Protein AF-A0A7C8UVD8-F1 (afdb_monomer)

InterPro domains:
  IPR002110 Ankyrin repeat [PF12796] (355-465)
  IPR002110 Ankyrin repeat [PF12796] (507-602)
  IPR002110 Ankyrin repeat [PF12796] (622-699)
  IPR002110 Ankyrin repeat [PF12796] (721-812)
  IPR002110 Ankyrin repeat [PR01415] (678-693)
  IPR002110 Ankyrin repeat [PR01415] (798-812)
  IPR002110 Ankyrin repeat [PS50088] (434-466)
  IPR002110 Ankyrin repeat [PS50088] (570-594)
  IPR002110 Ankyrin repeat [PS50088] (640-664)
  IPR002110 Ankyrin repeat [PS50088] (677-709)
  IPR002110 Ankyrin repeat [PS50088] (782-814)
  IPR002110 Ankyrin repeat [SM00248] (349-378)
  IPR002110 Ankyrin repeat [SM00248] (387-418)
  IPR002110 Ankyrin repeat [SM00248] (434-463)
  IPR002110 Ankyrin repeat [SM00248] (467-496)
  IPR002110 Ankyrin repeat [SM00248] (501-532)
  IPR002110 Ankyrin repeat [SM00248] (536-566)
  IPR002110 Ankyrin repeat [SM00248] (570-600)
  IPR002110 Ankyrin repeat [SM00248] (604-636)
  IPR002110 Ankyrin repeat [SM00248] (640-670)

Solvent-accessible surface area (backbone atoms only — not comparable to full-atom values): 74961 Å² total; per-residue (Å²): 133,88,87,89,81,82,91,69,90,66,89,65,84,70,76,74,84,74,71,87,74,76,81,78,78,79,73,85,80,78,80,48,74,70,50,54,51,50,53,51,53,54,48,55,52,51,51,51,54,53,48,52,49,49,30,69,75,68,71,57,55,73,68,57,49,50,52,48,52,52,54,63,73,64,55,75,90,76,43,71,71,40,51,55,54,47,53,54,50,42,57,43,35,43,70,76,70,66,41,57,67,76,58,42,58,74,65,64,60,87,45,58,63,51,40,54,48,52,42,46,70,68,19,85,41,54,68,62,30,48,58,51,50,35,40,64,70,48,47,95,59,72,44,36,52,69,28,48,41,49,63,67,58,61,57,96,86,61,56,38,80,84,69,51,82,67,68,59,62,73,62,43,54,52,51,49,41,56,24,42,36,76,57,48,40,78,56,96,63,20,50,40,66,64,46,72,67,56,54,58,64,33,41,60,84,90,81,74,74,98,73,71,72,84,76,81,78,86,75,85,89,88,81,81,89,82,92,84,86,77,81,90,72,82,85,68,94,86,57,94,73,51,39,53,61,34,64,18,14,39,52,46,17,52,52,23,51,59,58,63,66,22,49,54,32,53,80,59,47,71,88,59,73,91,52,45,76,55,58,39,63,75,42,57,50,47,64,59,23,46,64,37,27,67,58,23,46,51,62,35,54,56,94,86,52,84,73,49,77,71,66,36,58,88,16,73,69,36,50,55,50,46,66,51,38,30,53,88,40,48,29,27,53,31,37,51,48,67,31,38,76,79,72,53,103,67,82,70,44,69,53,46,39,64,31,49,31,28,49,69,52,38,54,47,50,51,50,31,60,73,67,68,53,82,89,53,90,79,62,55,69,45,51,21,77,67,54,33,41,22,24,54,31,39,9,22,43,66,46,30,40,70,50,37,49,48,43,50,51,29,45,62,68,75,60,94,84,49,85,76,72,83,42,84,38,40,64,57,68,46,48,26,76,55,46,43,32,22,54,42,38,6,43,72,66,64,22,52,67,29,39,54,50,41,54,69,74,61,40,71,51,80,51,58,21,76,36,61,50,19,41,53,58,49,23,64,43,57,70,41,63,70,43,36,46,58,53,43,73,69,40,74,83,54,92,75,74,82,50,63,65,57,62,46,53,25,46,42,33,20,24,56,70,55,36,52,74,59,44,55,33,46,69,72,33,96,79,55,65,63,64,45,62,52,100,54,43,41,32,30,55,32,38,8,27,47,60,68,18,52,69,44,44,52,54,44,51,72,65,73,73,40,64,55,73,55,50,25,78,58,37,42,27,22,55,38,34,6,24,62,57,57,28,44,69,47,42,48,50,39,61,76,71,47,78,50,70,70,54,54,50,25,76,54,40,46,27,26,61,37,38,22,27,52,70,23,70,82,20,54,64,47,52,47,59,52,55,73,68,74,70,53,62,68,61,49,48,24,79,46,34,45,26,30,58,32,31,15,22,54,44,49,15,43,73,52,43,50,55,50,57,72,66,74,77,51,69,73,76,47,47,18,33,77,95,49,60,73,43,26,20,51,30,36,8,25,40,67,63,23,53,71,34,35,70,65,41,61,73,50,64,76,72,61,85,64,92,84,64,64,96,53,52,67,64,47,52,15,41,50,32,4,45,66,54,68,27,58,73,48,40,49,46,38,45,67,74,70,57,43,67,69,81,46,61,50,101,84,60,51,24,50,62,58,43,17,73,70,56,72,42,45,67,55,41,48,60,62,48,72,68,73,82,61,66,60,70,44,61,75,46,102,86,41,31,55,57,66,51,25,64,77,68,70,40,60,54,52,37,53,52,41,48,76,69,62,35,72,68,88,56,47,70,65,48,46,60,47,39,48,52,51,19,53,51,32,42,74,70,66,41,24,63,66,16,21,56,32,25,46,57,35,36,52,57,45,27,78,72,65,45,75,91,34,50,85,52,22,71,42,32,38,54,19,16,52,22,28,39,54,44,33,40,74,66,37,91,76,81,42,71,69,94,88,70,96,84,73,81,88,84,72,92,84,70,88,82,87,81,87,85,84,85,88,80,87,85,85,89,78,89,78,87,72,89,80,90,78,86,82,76,82,80,74,78,80,78,72,78,83,78,59,92,87,69,87,85,83,83,87,89,89,82,90,83,90,80,90,82,92,82,93,80,92,81,86,83,81,76,95,76,76,90,73,88,74,73,90,68,57,65,39,42,55,50,14,44,58,34,33,48,56,18,47,55,21,40,49,57,45,57,74,68,52,69,93,50,66,68,62,53,48,52,48,49,52,52,46,29,56,39,24,44,52,48,15,51,51,22,54,73,71,42,35,24,69,58,13,34,55,29,23,48,52,20,38,53,50,45,62,76,74,46,64,77,46,36,66,71,55,22,48,35,26,39,54,32,19,50,25,28,42,49,49,25,67,63,76,44,87,91,54,92,84,58,81,66,47,76,68,50,26,46,48,28,40,56,49,14,54,51,28,42,52,48,16,45,52,15,43,49,47,30,35,52,52,52,50,50,42,56,75,68,36,96,58,74,38,41,83,92,42,49,36,72,57,51,56,47,55,36,49,54,37,50,51,52,43,54,50,51,56,48,53,52,51,59,70,72,48,81,84,74,89,84,73,83,97,80,79,63,72,76,59,53,57,58,53,56,69,70,72,66,87,69,70,75,63,63,59,45,50,52,51,50,57,56,50,74,72,67,78,83,76,100,77,82,89,80,74,86,86,86,82,86,89,84,83,80,90,81,82,91,83,91,86,86,79,85,89,89,81,84,85,88,84,85,90,87,89,90,88,84,90,80,91,87,89,81,90,84,92,87,88,88,88,86,86,82,88,87,87,85,82,91,84,88,90,82,91,79,90,77,88,82,86,81,86,135

Sequence (1269 aa):
MNAKAAGGSSFEIRHGLIGPRQPRVIHLSGESEEESEKISREIDIYIKARVEDIGTQHQLESEDEEILLKTLMSIPNRTYLWVYLTLDLIETDIYTDNIGISEAITRVSRTVNEAYERILHKSRNSEKAKKLLQIVVAAVRPLSLREMCMALALKNDHQSCSDLRIEPEARFRDHIRDLCGFLIVIKDSRIYLLHQTVKEFLVQNHGVPAQSVQASLASSGPAYNDISNPTNGDPGPGRQYSFKLQDSHLLLAKICIQYLLFKNFEDHPLEGDDMLDEYVKENGFLDYSAKYWTTHFHESRTILDQTAPEFRANGPETESVLELCDANSKRCLTWFRIYWTTVINRFPEKFTTMMIVSYFGLTAAVIHLLETDTDQDIDLDSKDDTYQRSALSWAAGNGFDYVVELLLGGIGGRWRNISVPFRLGAAVDSYDLYGRTPLVYAIWNHHAAVVDILLKGGARIAVEDSVKGTPLVYAFCCGNRDIEELVSRRGAKVDLHLDGNELTAMLFSAAVKGQEPVLELLLKTDKVDPDSRDEIERTPLSYAAEFGREGIVERLLETGKANPNLRDRTGATPLLHAAARGQEGIVKILLERGNVDPDTRDRKGRTPLSYVVEWGREGTGTVKLLMETGKVDLDARDIEGRTPLSYAAESGSAPTVKLLLETGKVDPDSWAHGHLKGRTPLLFAAQNGHETVVRLLYPQTDRVKLEHHDKHYNKGKALLAAIGSKQEMIVQILIEEAKVDPLFSDEFGQSPLLRAIHADSETMIQVILNTGKIDVNQKLNKKSTAISIAIKRGNIDAMRALLKAGADPNTKINTLATISAEAAKEYAHKNYSKAAELYATAAELQALVNGEENPQNADLLYLYGRSLYHCGLEKSDVLGTGVGNSEAAREKKRAEGGDGAKETGKGKGKAKRKTGTGDEELKESDKLKKGGVFSFQGDDNYDVDDDEDYEDIDDENAPDGGEGEEDEDDDDFTLAWNILDLARVFFNKRLEAATEDPETLKKIKERLADVHDILGEVSLESESFKQACVDLEESLKIKLELYPTESTLITEAHYKLSLALEFASQGGGEGDADSEVSPEEQKKGRDEAVKHMKSAIASCKKRVEAEETAIKSADGDKVGDKPKDEAEKSVEEGKDLVKELELRLRDLMTPPQPTKPANLGEEQMAGILSSIMSGSSDDAKKMFENIISGANDISGSVRKKPKAPEAGPSSAASGSGTSNGAGAKRKAEDDAPVVQEEKPVVAATGNSKKPRVTTEEEEKAAEEGTLVP

pLDDT: mean 70.04, std 22.91, range [20.88, 95.5]

Structure (mmCIF, N/CA/C/O backbone):
data_AF-A0A7C8UVD8-F1
#
_entry.id   AF-A0A7C8UVD8-F1
#
loop_
_atom_site.group_PDB
_atom_site.id
_atom_site.type_symbol
_atom_site.label_atom_id
_atom_site.label_alt_id
_atom_site.label_comp_id
_atom_site.label_asym_id
_atom_site.label_entity_id
_atom_site.label_seq_id
_atom_site.pdbx_PDB_ins_code
_atom_site.Cartn_x
_atom_site.Cartn_y
_atom_site.Cartn_z
_atom_site.occupancy
_atom_site.B_iso_or_equiv
_atom_site.auth_seq_id
_atom_site.auth_comp_id
_atom_site.auth_asym_id
_atom_site.auth_atom_id
_atom_site.pdbx_PDB_model_num
ATOM 1 N N . MET A 1 1 ? -25.192 16.177 -35.844 1.00 24.11 1 MET A N 1
ATOM 2 C CA . MET A 1 1 ? -24.484 14.948 -36.263 1.00 24.11 1 MET A CA 1
ATOM 3 C C . MET A 1 1 ? -23.101 14.942 -35.623 1.00 24.11 1 MET A C 1
ATOM 5 O O . MET A 1 1 ? -22.601 16.012 -35.306 1.00 24.11 1 MET A O 1
ATOM 9 N N . ASN A 1 2 ? -22.587 13.740 -35.379 1.00 20.88 2 ASN A N 1
ATOM 10 C CA . ASN A 1 2 ? -21.335 13.300 -34.739 1.00 20.88 2 ASN A CA 1
ATOM 11 C C . ASN A 1 2 ? -20.123 14.264 -34.834 1.00 20.88 2 ASN A C 1
ATOM 13 O O . ASN A 1 2 ? -19.915 14.859 -35.884 1.00 20.88 2 ASN A O 1
ATOM 17 N N . ALA A 1 3 ? -19.235 14.378 -33.835 1.00 21.55 3 ALA A N 1
ATOM 18 C CA . ALA A 1 3 ? -19.274 13.908 -32.437 1.00 21.55 3 ALA A CA 1
ATOM 19 C C . ALA A 1 3 ? -18.247 14.680 -31.569 1.00 21.55 3 ALA A C 1
ATOM 21 O O . ALA A 1 3 ? -17.245 15.169 -32.084 1.00 21.55 3 ALA A O 1
ATOM 22 N N . LYS A 1 4 ? -18.472 14.747 -30.247 1.00 24.97 4 LYS A N 1
ATOM 23 C CA . LYS A 1 4 ? -17.493 15.173 -29.224 1.00 24.97 4 LYS A CA 1
ATOM 24 C C . LYS A 1 4 ? -17.239 14.000 -28.271 1.00 24.97 4 LYS A C 1
ATOM 26 O O . LYS A 1 4 ? -18.184 13.598 -27.600 1.00 24.97 4 LYS A O 1
ATOM 31 N N . ALA A 1 5 ? -16.007 13.500 -28.183 1.00 22.67 5 ALA A N 1
ATOM 32 C CA . ALA A 1 5 ? -15.531 12.576 -27.143 1.00 22.67 5 ALA A CA 1
ATOM 33 C C . ALA A 1 5 ? -13.990 12.454 -27.195 1.00 22.67 5 ALA A C 1
ATOM 35 O O . ALA A 1 5 ? -13.374 12.974 -28.122 1.00 22.67 5 ALA A O 1
ATOM 36 N N . ALA A 1 6 ? -13.409 11.730 -26.231 1.00 23.58 6 ALA A N 1
ATOM 37 C CA . ALA A 1 6 ? -12.014 11.264 -26.204 1.00 23.58 6 ALA A CA 1
ATOM 38 C C . ALA A 1 6 ? -10.916 12.352 -26.213 1.00 23.58 6 ALA A C 1
ATOM 40 O O . ALA A 1 6 ? -10.134 12.480 -27.153 1.00 23.58 6 ALA A O 1
ATOM 41 N N . GLY A 1 7 ? -10.782 13.065 -25.091 1.00 25.06 7 GLY A N 1
ATOM 42 C CA . GLY A 1 7 ? -9.503 13.671 -24.707 1.00 25.06 7 GLY A CA 1
ATOM 43 C C . GLY A 1 7 ? -8.550 12.599 -24.172 1.00 25.06 7 GLY A C 1
ATOM 44 O O . GLY A 1 7 ? -8.383 12.484 -22.963 1.00 25.06 7 GLY A O 1
ATOM 45 N N . GLY A 1 8 ? -7.984 11.775 -25.056 1.00 21.64 8 GLY A N 1
ATOM 46 C CA . GLY A 1 8 ? -7.016 10.747 -24.671 1.00 21.64 8 GLY A CA 1
ATOM 47 C C . GLY A 1 8 ? -5.653 11.360 -24.352 1.00 21.64 8 GLY A C 1
ATOM 48 O O . GLY A 1 8 ? -5.070 12.034 -25.201 1.00 21.64 8 GLY A O 1
ATOM 49 N N . SER A 1 9 ? -5.127 11.107 -23.150 1.00 24.94 9 SER A N 1
ATOM 50 C CA . SER A 1 9 ? -3.741 11.448 -22.815 1.00 24.94 9 SER A CA 1
ATOM 51 C C . SER A 1 9 ? -2.796 10.501 -23.555 1.00 24.94 9 SER A C 1
ATOM 53 O O . SER A 1 9 ? -2.566 9.371 -23.126 1.00 24.94 9 SER A O 1
ATOM 55 N N . SER A 1 10 ? -2.290 10.932 -24.707 1.00 23.77 10 SER A N 1
ATOM 56 C CA . SER A 1 10 ? -1.209 10.248 -25.413 1.00 23.77 10 SER A CA 1
ATOM 57 C C . SER A 1 10 ? 0.134 10.598 -24.776 1.00 23.77 10 SER A C 1
ATOM 59 O O . SER A 1 10 ? 0.456 11.786 -24.692 1.00 23.77 10 SER A O 1
ATOM 61 N N . PHE A 1 11 ? 0.974 9.601 -24.476 1.00 29.31 11 PHE A N 1
ATOM 62 C CA . PHE A 1 11 ? 2.422 9.803 -24.334 1.00 29.31 11 PHE A CA 1
ATOM 63 C C . PHE A 1 11 ? 3.060 10.105 -25.707 1.00 29.31 11 PHE A C 1
ATOM 65 O O . PHE A 1 11 ? 3.914 9.382 -26.221 1.00 29.31 11 PHE A O 1
ATOM 72 N N . GLU A 1 12 ? 2.661 11.229 -26.303 1.00 23.88 12 GLU A N 1
ATOM 73 C CA . GLU A 1 12 ? 3.608 12.031 -27.059 1.00 23.88 12 GLU A CA 1
ATOM 74 C C . GLU A 1 12 ? 4.588 12.600 -26.028 1.00 23.88 12 GLU A C 1
ATOM 76 O O . GLU A 1 12 ? 4.247 13.524 -25.288 1.00 23.88 12 GLU A O 1
ATOM 81 N N . ILE A 1 13 ? 5.812 12.068 -25.975 1.00 33.31 13 ILE A N 1
ATOM 82 C CA . ILE A 1 13 ? 6.932 12.771 -25.338 1.00 33.31 13 ILE A CA 1
ATOM 83 C C . ILE A 1 13 ? 7.217 13.980 -26.236 1.00 33.31 13 ILE A C 1
ATOM 85 O O . ILE A 1 13 ? 7.973 13.905 -27.206 1.00 33.31 13 ILE A O 1
ATOM 89 N N . ARG A 1 14 ? 6.468 15.064 -26.003 1.00 25.78 14 ARG A N 1
ATOM 90 C CA . ARG A 1 14 ? 6.396 16.202 -26.921 1.00 25.78 14 ARG A CA 1
ATOM 91 C C . ARG A 1 14 ? 7.738 16.906 -26.994 1.00 25.78 14 ARG A C 1
ATOM 93 O O . ARG A 1 14 ? 8.338 17.229 -25.975 1.00 25.78 14 ARG A O 1
ATOM 100 N N . HIS A 1 15 ? 8.168 17.164 -28.225 1.00 29.88 15 HIS A N 1
ATOM 101 C CA . HIS A 1 15 ? 9.450 17.773 -28.548 1.00 29.88 15 HIS A CA 1
ATOM 102 C C . HIS A 1 15 ? 9.641 19.161 -27.900 1.00 29.88 15 HIS A C 1
ATOM 104 O O . HIS A 1 15 ? 9.368 20.193 -28.516 1.00 29.88 15 HIS A O 1
ATOM 110 N N . GLY A 1 16 ? 10.204 19.193 -26.693 1.00 27.80 16 GLY A N 1
ATOM 111 C CA . GLY A 1 16 ? 11.113 20.269 -26.318 1.00 27.80 16 GLY A CA 1
ATOM 112 C C . GLY A 1 16 ? 12.344 20.201 -27.226 1.00 27.80 16 GLY A C 1
ATOM 113 O O . GLY A 1 16 ? 12.830 19.110 -27.510 1.00 27.80 16 GLY A O 1
ATOM 114 N N . LEU A 1 17 ? 12.821 21.355 -27.704 1.00 32.47 17 LEU A N 1
ATOM 115 C CA . LEU A 1 17 ? 13.990 21.479 -28.592 1.00 32.47 17 LEU A CA 1
ATOM 116 C C . LEU A 1 17 ? 13.859 20.720 -29.935 1.00 32.47 17 LEU A C 1
ATOM 118 O O . LEU A 1 17 ? 14.640 19.827 -30.265 1.00 32.47 17 LEU A O 1
ATOM 122 N N . ILE A 1 18 ? 12.899 21.135 -30.772 1.00 24.80 18 ILE A N 1
ATOM 123 C CA . ILE A 1 18 ? 12.903 20.784 -32.203 1.00 24.80 18 ILE A CA 1
ATOM 124 C C . ILE A 1 18 ? 14.073 21.509 -32.885 1.00 24.80 18 ILE A C 1
ATOM 126 O O . ILE A 1 18 ? 13.956 22.684 -33.227 1.00 24.80 18 ILE A O 1
ATOM 130 N N . GLY A 1 19 ? 15.174 20.795 -33.140 1.00 27.25 19 GLY A N 1
ATOM 131 C CA . GLY A 1 19 ? 16.265 21.294 -33.985 1.00 27.25 19 GLY A CA 1
ATOM 132 C C . GLY A 1 19 ? 15.771 21.716 -35.384 1.00 27.25 19 GLY A C 1
ATOM 133 O O . GLY A 1 19 ? 14.779 21.167 -35.880 1.00 27.25 19 GLY A O 1
ATOM 134 N N . PRO A 1 20 ? 16.430 22.687 -36.044 1.00 25.28 20 PRO A N 1
ATOM 135 C CA . PRO A 1 20 ? 15.825 23.501 -37.100 1.00 25.28 20 PRO A CA 1
ATOM 136 C C . PRO A 1 20 ? 15.450 22.710 -38.363 1.00 25.28 20 PRO A C 1
ATOM 138 O O . PRO A 1 20 ? 16.230 22.567 -39.308 1.00 25.28 20 PRO A O 1
ATOM 141 N N . ARG A 1 21 ? 14.192 22.259 -38.427 1.00 23.78 21 ARG A N 1
ATOM 142 C CA . ARG A 1 21 ? 13.559 21.832 -39.679 1.00 23.78 21 ARG A CA 1
ATOM 143 C C . ARG A 1 21 ? 13.404 23.053 -40.580 1.00 23.78 21 ARG A C 1
ATOM 145 O O . ARG A 1 21 ? 12.621 23.950 -40.277 1.00 23.78 21 ARG A O 1
ATOM 152 N N . GLN A 1 22 ? 14.137 23.065 -41.693 1.00 24.61 22 GLN A N 1
ATOM 153 C CA . GLN A 1 22 ? 14.035 24.109 -42.715 1.00 24.61 22 GLN A CA 1
ATOM 154 C C . GLN A 1 22 ? 12.562 24.341 -43.101 1.00 24.61 22 GLN A C 1
ATOM 156 O O . GLN A 1 22 ? 11.860 23.364 -43.396 1.00 24.61 22 GLN A O 1
ATOM 161 N N . PRO A 1 23 ? 12.075 25.596 -43.130 1.00 24.78 23 PRO A N 1
ATOM 162 C CA . PRO A 1 23 ? 10.722 25.874 -43.582 1.00 24.78 23 PRO A CA 1
ATOM 163 C C . PRO A 1 23 ? 10.601 25.466 -45.051 1.00 24.78 23 PRO A C 1
ATOM 165 O O . PRO A 1 23 ? 11.327 25.962 -45.915 1.00 24.78 23 PRO A O 1
ATOM 168 N N . ARG A 1 24 ? 9.673 24.550 -45.348 1.00 21.67 24 ARG A N 1
ATOM 169 C CA . ARG A 1 24 ? 9.307 24.248 -46.734 1.00 21.67 24 ARG A CA 1
ATOM 170 C C . ARG A 1 24 ? 8.700 25.508 -47.338 1.00 21.67 24 ARG A C 1
ATOM 172 O O . ARG A 1 24 ? 7.612 25.907 -46.931 1.00 21.67 24 ARG A O 1
ATOM 179 N N . VAL A 1 25 ? 9.390 26.104 -48.308 1.00 22.22 25 VAL A N 1
ATOM 180 C CA . VAL A 1 25 ? 8.836 27.187 -49.126 1.00 22.22 25 VAL A CA 1
ATOM 181 C C . VAL A 1 25 ? 7.565 26.664 -49.787 1.00 22.22 25 VAL A C 1
ATOM 183 O O . VAL A 1 25 ? 7.618 25.758 -50.623 1.00 22.22 25 VAL A O 1
ATOM 186 N N . ILE A 1 26 ? 6.416 27.213 -49.392 1.00 23.47 26 ILE A N 1
ATOM 187 C CA . ILE A 1 26 ? 5.145 26.938 -50.057 1.00 23.47 26 ILE A CA 1
ATOM 188 C C . ILE A 1 26 ? 5.176 27.707 -51.375 1.00 23.47 26 ILE A C 1
ATOM 190 O O . ILE A 1 26 ? 4.794 28.873 -51.448 1.00 23.47 26 ILE A O 1
ATOM 194 N N . HIS A 1 27 ? 5.655 27.048 -52.427 1.00 24.22 27 HIS A N 1
ATOM 195 C CA . HIS A 1 27 ? 5.429 27.510 -53.786 1.00 24.22 27 HIS A CA 1
ATOM 196 C C . HIS A 1 27 ? 3.934 27.386 -54.095 1.00 24.22 27 HIS A C 1
ATOM 198 O O . HIS A 1 27 ? 3.467 26.321 -54.507 1.00 24.22 27 HIS A O 1
ATOM 204 N N . LEU A 1 28 ? 3.193 28.484 -53.911 1.00 30.86 28 LEU A N 1
ATOM 205 C CA . LEU A 1 28 ? 1.909 28.687 -54.580 1.00 30.86 28 LEU A CA 1
ATOM 206 C C . LEU A 1 28 ? 2.161 28.536 -56.082 1.00 30.86 28 LEU A C 1
ATOM 208 O O . LEU A 1 28 ? 2.843 29.347 -56.707 1.00 30.86 28 LEU A O 1
ATOM 212 N N . SER A 1 29 ? 1.722 27.404 -56.621 1.00 33.56 29 SER A N 1
ATOM 213 C CA . SER A 1 29 ? 2.078 26.926 -57.951 1.00 33.56 29 SER A CA 1
ATOM 214 C C . SER A 1 29 ? 0.806 26.796 -58.776 1.00 33.56 29 SER A C 1
ATOM 216 O O . SER A 1 29 ? 0.077 25.817 -58.654 1.00 33.56 29 SER A O 1
ATOM 218 N N . GLY A 1 30 ? 0.559 27.806 -59.613 1.00 40.91 30 GLY A N 1
ATOM 219 C CA . GLY A 1 30 ? -0.584 27.848 -60.524 1.00 40.91 30 GLY A CA 1
ATOM 220 C C . GLY A 1 30 ? -1.716 28.785 -60.103 1.00 40.91 30 GLY A C 1
ATOM 221 O O . GLY A 1 30 ? -2.861 28.354 -60.082 1.00 40.91 30 GLY A O 1
ATOM 222 N N . GLU A 1 31 ? -1.420 30.062 -59.840 1.00 42.09 31 GLU A N 1
ATOM 223 C CA . GLU A 1 31 ? -2.398 31.110 -60.171 1.00 42.09 31 GLU A CA 1
ATOM 224 C C . GLU A 1 31 ? -2.389 31.285 -61.696 1.00 42.09 31 GLU A C 1
ATOM 226 O O . GLU A 1 31 ? -1.325 31.468 -62.295 1.00 42.09 31 GLU A O 1
ATOM 231 N N . SER A 1 32 ? -3.552 31.188 -62.339 1.00 53.62 32 SER A N 1
ATOM 232 C CA . SER A 1 32 ? -3.679 31.505 -63.765 1.00 53.62 32 SER A CA 1
ATOM 233 C C . SER A 1 32 ? -3.676 33.022 -63.996 1.00 53.62 32 SER A C 1
ATOM 235 O O . SER A 1 32 ? -4.061 33.794 -63.115 1.00 53.62 32 SER A O 1
ATOM 237 N N . GLU A 1 33 ? -3.296 33.474 -65.199 1.00 54.38 33 GLU A N 1
ATOM 238 C CA . GLU A 1 33 ? -3.363 34.906 -65.555 1.00 54.38 33 GLU A CA 1
ATOM 239 C C . GLU A 1 33 ? -4.786 35.464 -65.359 1.00 54.38 33 GLU A C 1
ATOM 241 O O . GLU A 1 33 ? -4.953 36.581 -64.870 1.00 54.38 33 GLU A O 1
ATOM 246 N N . GLU A 1 34 ? -5.824 34.656 -65.616 1.00 56.38 34 GLU A N 1
ATOM 247 C CA . GLU A 1 34 ? -7.209 35.045 -65.345 1.00 56.38 34 GLU A CA 1
ATOM 248 C C . GLU A 1 34 ? -7.527 35.257 -63.856 1.00 56.38 34 GLU A C 1
ATOM 250 O O . GLU A 1 34 ? -8.419 36.039 -63.535 1.00 56.38 34 GLU A O 1
ATOM 255 N N . GLU A 1 35 ? -6.890 34.524 -62.941 1.00 55.50 35 GLU A N 1
ATOM 256 C CA . GLU A 1 35 ? -7.108 34.663 -61.494 1.00 55.50 35 GLU A CA 1
ATOM 257 C C . GLU A 1 35 ? -6.360 35.871 -60.941 1.00 55.50 35 GLU A C 1
ATOM 259 O O . GLU A 1 35 ? -6.947 36.655 -60.196 1.00 55.50 35 GLU A O 1
ATOM 264 N N . SER A 1 36 ? -5.129 36.098 -61.404 1.00 57.41 36 SER A N 1
ATOM 265 C CA . SER A 1 36 ? -4.381 37.321 -61.101 1.00 57.41 36 SER A CA 1
ATOM 266 C C . SER A 1 36 ? -5.129 38.572 -61.598 1.00 57.41 36 SER A C 1
ATOM 268 O O . SER A 1 36 ? -5.271 39.554 -60.864 1.00 57.41 36 SER A O 1
ATOM 270 N N . GLU A 1 37 ? -5.727 38.518 -62.797 1.00 64.75 37 GLU A N 1
ATOM 271 C CA . GLU A 1 37 ? -6.612 39.581 -63.288 1.00 64.75 37 GLU A CA 1
ATOM 272 C C . GLU A 1 37 ? -7.885 39.754 -62.443 1.00 64.75 37 GLU A C 1
ATOM 274 O O . GLU A 1 37 ? -8.287 40.892 -62.198 1.00 64.75 37 GLU A O 1
ATOM 279 N N . LYS A 1 38 ? -8.535 38.671 -61.988 1.00 71.56 38 LYS A N 1
ATOM 280 C CA . LYS A 1 38 ? -9.726 38.756 -61.116 1.00 71.56 38 LYS A CA 1
ATOM 281 C C . LYS A 1 38 ? -9.377 39.442 -59.789 1.00 71.56 38 LYS A C 1
ATOM 283 O O . LYS A 1 38 ? -10.025 40.427 -59.442 1.00 71.56 38 LYS A O 1
ATOM 288 N N . ILE A 1 39 ? -8.301 39.012 -59.128 1.00 63.81 39 ILE A N 1
ATOM 289 C CA . ILE A 1 39 ? -7.807 39.604 -57.874 1.00 63.81 39 ILE A CA 1
ATOM 290 C C . ILE A 1 39 ? -7.461 41.090 -58.069 1.00 63.81 39 ILE A C 1
ATOM 292 O O . ILE A 1 39 ? -7.871 41.927 -57.268 1.00 63.81 39 ILE A O 1
ATOM 296 N N . SER A 1 40 ? -6.781 41.452 -59.162 1.00 70.62 40 SER A N 1
ATOM 297 C CA . SER A 1 40 ? -6.467 42.855 -59.476 1.00 70.62 40 SER A CA 1
ATOM 298 C C . SER A 1 40 ? -7.727 43.719 -59.662 1.00 70.62 40 SER A C 1
ATOM 300 O O . SER A 1 40 ? -7.801 44.837 -59.152 1.00 70.62 40 SER A O 1
ATOM 302 N N . ARG A 1 41 ? -8.774 43.192 -60.316 1.00 76.50 41 ARG A N 1
ATOM 303 C CA . ARG A 1 41 ? -10.060 43.897 -60.493 1.00 76.50 41 ARG A CA 1
ATOM 304 C C . ARG A 1 41 ? -10.822 44.072 -59.174 1.00 76.50 41 ARG A C 1
ATOM 306 O O . ARG A 1 41 ? -11.437 45.116 -58.971 1.00 76.50 41 ARG A O 1
ATOM 313 N N . GLU A 1 42 ? -10.786 43.085 -58.279 1.00 79.69 42 GLU A N 1
ATOM 314 C CA . GLU A 1 42 ? -11.402 43.184 -56.947 1.00 79.69 42 GLU A CA 1
ATOM 315 C C . GLU A 1 42 ? -10.639 44.163 -56.036 1.00 79.69 42 GLU A C 1
ATOM 317 O O . GLU A 1 42 ? -11.259 44.934 -55.297 1.00 79.69 42 GLU A O 1
ATOM 322 N N . ILE A 1 43 ? -9.307 44.214 -56.147 1.00 79.81 43 ILE A N 1
ATOM 323 C CA . ILE A 1 43 ? -8.471 45.242 -55.512 1.00 79.81 43 ILE A CA 1
ATOM 324 C C . ILE A 1 43 ? -8.836 46.640 -56.037 1.00 79.81 43 ILE A C 1
ATOM 326 O O . ILE A 1 43 ? -8.994 47.566 -55.244 1.00 79.81 43 ILE A O 1
ATOM 330 N N . ASP A 1 44 ? -9.037 46.803 -57.345 1.00 82.06 44 ASP A N 1
ATOM 331 C CA . ASP A 1 44 ? -9.402 48.091 -57.949 1.00 82.06 44 ASP A CA 1
ATOM 332 C C . ASP A 1 44 ? -10.793 48.591 -57.534 1.00 82.06 44 ASP A C 1
ATOM 334 O O . ASP A 1 44 ? -11.009 49.801 -57.438 1.00 82.06 44 ASP A O 1
ATOM 338 N N . ILE A 1 45 ? -11.737 47.685 -57.263 1.00 83.69 45 ILE A N 1
ATOM 339 C CA . ILE A 1 45 ? -13.042 48.028 -56.676 1.00 83.69 45 ILE A CA 1
ATOM 340 C C . ILE A 1 45 ? -12.864 48.487 -55.222 1.00 83.69 45 ILE A C 1
ATOM 342 O O . ILE A 1 45 ? -13.430 49.509 -54.834 1.00 83.69 45 ILE A O 1
ATOM 346 N N . TYR A 1 46 ? -12.042 47.783 -54.437 1.00 84.19 46 TYR A N 1
ATOM 347 C CA . TYR A 1 46 ? -11.757 48.146 -53.047 1.00 84.19 46 TYR A CA 1
ATOM 348 C C . TYR A 1 46 ? -11.045 49.505 -52.921 1.00 84.19 46 TYR A C 1
ATOM 350 O O . TYR A 1 46 ? -11.438 50.317 -52.086 1.00 84.19 46 TYR A O 1
ATOM 358 N N . ILE A 1 47 ? -10.062 49.797 -53.786 1.00 83.25 47 ILE A N 1
ATOM 359 C CA . ILE A 1 47 ? -9.390 51.108 -53.829 1.00 83.25 47 ILE A CA 1
ATOM 360 C C . ILE A 1 47 ? -10.403 52.221 -54.114 1.00 83.25 47 ILE A C 1
ATOM 362 O O . ILE A 1 47 ? -10.389 53.231 -53.420 1.00 83.25 47 ILE A O 1
ATOM 366 N N . LYS A 1 48 ? -11.297 52.044 -55.099 1.00 84.06 48 LYS A N 1
ATOM 367 C CA . LYS A 1 48 ? -12.312 53.056 -55.443 1.00 84.06 48 LYS A CA 1
ATOM 368 C C . LYS A 1 48 ? -13.226 53.367 -54.266 1.00 84.06 48 LYS A C 1
ATOM 370 O O . LYS A 1 48 ? -13.310 54.524 -53.872 1.00 84.06 48 LYS A O 1
ATOM 375 N N . ALA A 1 49 ? -13.830 52.336 -53.675 1.00 84.31 49 ALA A N 1
ATOM 376 C CA . ALA A 1 49 ? -14.717 52.501 -52.528 1.00 84.31 49 ALA A CA 1
ATOM 377 C C . ALA A 1 49 ? -13.998 53.159 -51.338 1.00 84.31 49 ALA A C 1
ATOM 379 O O . ALA A 1 49 ? -14.534 54.079 -50.732 1.00 84.31 49 ALA A O 1
ATOM 380 N N . ARG A 1 50 ? -12.756 52.753 -51.029 1.00 84.25 50 ARG A N 1
ATOM 381 C CA . ARG A 1 50 ? -12.034 53.321 -49.882 1.00 84.25 50 ARG A CA 1
ATOM 382 C C . ARG A 1 50 ? -11.487 54.732 -50.134 1.00 84.25 50 ARG A C 1
ATOM 384 O O . ARG A 1 50 ? -11.349 55.492 -49.182 1.00 84.25 50 ARG A O 1
ATOM 391 N N . VAL A 1 51 ? -11.209 55.116 -51.382 1.00 82.75 51 VAL A N 1
ATOM 392 C CA . VAL A 1 51 ? -10.898 56.517 -51.726 1.00 82.75 51 VAL A CA 1
ATOM 393 C C . VAL A 1 51 ? -12.154 57.393 -51.642 1.00 82.75 51 VAL A C 1
ATOM 395 O O . VAL A 1 51 ? -12.055 58.502 -51.134 1.00 82.75 51 VAL A O 1
ATOM 398 N N . GLU A 1 52 ? -13.329 56.891 -52.035 1.00 83.12 52 GLU A N 1
ATOM 399 C CA . GLU A 1 52 ? -14.625 57.578 -51.869 1.00 83.12 52 GLU A CA 1
ATOM 400 C C . GLU A 1 52 ? -15.011 57.739 -50.378 1.00 83.12 52 GLU A C 1
ATOM 402 O O . GLU A 1 52 ? -15.444 58.816 -49.957 1.00 83.12 52 GLU A O 1
ATOM 407 N N . ASP A 1 53 ? -14.755 56.723 -49.541 1.00 82.38 53 ASP A N 1
ATOM 408 C CA . ASP A 1 53 ? -14.868 56.835 -48.077 1.00 82.38 53 ASP A CA 1
ATOM 409 C C . ASP A 1 53 ? -13.966 57.956 -47.525 1.00 82.38 53 ASP A C 1
ATOM 411 O O . ASP A 1 53 ? -14.424 58.808 -46.769 1.00 82.38 53 ASP A O 1
ATOM 415 N N . ILE A 1 54 ? -12.671 57.956 -47.871 1.00 77.38 54 ILE A N 1
ATOM 416 C CA . ILE A 1 54 ? -11.702 58.945 -47.363 1.00 77.38 54 ILE A CA 1
ATOM 417 C C . ILE A 1 54 ? -12.053 60.350 -47.881 1.00 77.38 54 ILE A C 1
ATOM 419 O O . ILE A 1 54 ? -12.008 61.310 -47.112 1.00 77.38 54 ILE A O 1
ATOM 423 N N . GLY A 1 55 ? -12.477 60.451 -49.143 1.00 76.94 55 GLY A N 1
ATOM 424 C CA . GLY A 1 55 ? -13.013 61.653 -49.781 1.00 76.94 55 GLY A CA 1
ATOM 425 C C . GLY A 1 55 ? -14.136 62.300 -48.975 1.00 76.94 55 GLY A C 1
ATOM 426 O O . GLY A 1 55 ? -14.016 63.428 -48.484 1.00 76.94 55 GLY A O 1
ATOM 427 N N . THR A 1 56 ? -15.199 61.528 -48.735 1.00 81.69 56 THR A N 1
ATOM 428 C CA . THR A 1 56 ? -16.374 61.971 -47.969 1.00 81.69 56 THR A CA 1
ATOM 429 C C . THR A 1 56 ? -16.088 62.203 -46.480 1.00 81.69 56 THR A C 1
ATOM 431 O O . THR A 1 56 ? -16.642 63.136 -45.895 1.00 81.69 56 THR A O 1
ATOM 434 N N . GLN A 1 57 ? -15.204 61.412 -45.863 1.00 78.25 57 GLN A N 1
ATOM 435 C CA . GLN A 1 57 ? -14.816 61.540 -44.452 1.00 78.25 57 GLN A CA 1
ATOM 436 C C . GLN A 1 57 ? -13.965 62.795 -44.185 1.00 78.25 57 GLN A C 1
ATOM 438 O O . GLN A 1 57 ? -14.116 63.417 -43.131 1.00 78.25 57 GLN A O 1
ATOM 443 N N . HIS A 1 58 ? -13.097 63.185 -45.127 1.00 71.62 58 HIS A N 1
ATOM 444 C CA . HIS A 1 58 ? -12.152 64.300 -44.969 1.00 71.62 58 HIS A CA 1
ATOM 445 C C . HIS A 1 58 ? -12.491 65.559 -45.785 1.00 71.62 58 HIS A C 1
ATOM 447 O O . HIS A 1 58 ? -11.780 66.553 -45.656 1.00 71.62 58 HIS A O 1
ATOM 453 N N . GLN A 1 59 ? -13.596 65.558 -46.543 1.00 75.62 59 GLN A N 1
ATOM 454 C CA . GLN A 1 59 ? -14.076 66.695 -47.350 1.00 75.62 59 GLN A CA 1
ATOM 455 C C . GLN A 1 59 ? -13.045 67.144 -48.398 1.00 75.62 59 GLN A C 1
ATOM 457 O O . GLN A 1 59 ? -12.718 68.326 -48.508 1.00 75.62 59 GLN A O 1
ATOM 462 N N . LEU A 1 60 ? -12.512 66.174 -49.142 1.00 74.44 60 LEU A N 1
ATOM 463 C CA . LEU A 1 60 ? -11.518 66.421 -50.185 1.00 74.44 60 LEU A CA 1
ATOM 464 C C . LEU A 1 60 ? -12.159 67.118 -51.401 1.00 74.44 60 LEU A C 1
ATOM 466 O O . LEU A 1 60 ? -13.355 66.970 -51.658 1.00 74.44 60 LEU A O 1
ATOM 470 N N . GLU A 1 61 ? -11.377 67.878 -52.172 1.00 79.00 61 GLU A N 1
ATOM 471 C CA . GLU A 1 61 ? -11.852 68.389 -53.463 1.00 79.00 61 GLU A CA 1
ATOM 472 C C . GLU A 1 61 ? -11.838 67.262 -54.509 1.00 79.00 61 GLU A C 1
ATOM 474 O O . GLU A 1 61 ? -10.911 66.453 -54.551 1.00 79.00 61 GLU A O 1
ATOM 479 N N . SER A 1 62 ? -12.841 67.212 -55.392 1.00 75.38 62 SER A N 1
ATOM 480 C CA . SER A 1 62 ? -12.990 66.109 -56.359 1.00 75.38 62 SER A CA 1
ATOM 481 C C . SER A 1 62 ? -11.821 65.976 -57.350 1.00 75.38 62 SER A C 1
ATOM 483 O O . SER A 1 62 ? -11.634 64.910 -57.934 1.00 75.38 62 SER A O 1
ATOM 485 N N . GLU A 1 63 ? -11.012 67.027 -57.533 1.00 76.19 63 GLU A N 1
ATOM 486 C CA . GLU A 1 63 ? -9.756 66.941 -58.291 1.00 76.19 63 GLU A CA 1
ATOM 487 C C . GLU A 1 63 ? -8.679 66.148 -57.519 1.00 76.19 63 GLU A C 1
ATOM 489 O O . GLU A 1 63 ? -8.033 65.277 -58.103 1.00 76.19 63 GLU A O 1
ATOM 494 N N . ASP A 1 64 ? -8.528 66.364 -56.206 1.00 76.50 64 ASP A N 1
ATOM 495 C CA . ASP A 1 64 ? -7.598 65.605 -55.351 1.00 76.50 64 ASP A CA 1
ATOM 496 C C . ASP A 1 64 ? -8.028 64.129 -55.215 1.00 76.50 64 ASP A C 1
ATOM 498 O O . ASP A 1 64 ? -7.174 63.238 -55.233 1.00 76.50 64 ASP A O 1
ATOM 502 N N . GLU A 1 65 ? -9.336 63.843 -55.147 1.00 78.19 65 GLU A N 1
ATOM 503 C CA . GLU A 1 65 ? -9.874 62.471 -55.163 1.00 78.19 65 GLU A CA 1
ATOM 504 C C . GLU A 1 65 ? -9.501 61.723 -56.457 1.00 78.19 65 GLU A C 1
ATOM 506 O O . GLU A 1 65 ? -9.015 60.586 -56.400 1.00 78.19 65 GLU A O 1
ATOM 511 N N . GLU A 1 66 ? -9.663 62.358 -57.630 1.00 80.69 66 GLU A N 1
ATOM 512 C CA . GLU A 1 66 ? -9.270 61.751 -58.909 1.00 80.69 66 GLU A CA 1
ATOM 513 C C . GLU A 1 66 ? -7.750 61.524 -58.967 1.00 80.69 66 GLU A C 1
ATOM 515 O O . GLU A 1 66 ? -7.303 60.457 -59.398 1.00 80.69 66 GLU A O 1
ATOM 520 N N . ILE A 1 67 ? -6.937 62.481 -58.500 1.00 81.25 67 ILE A N 1
ATOM 521 C CA . ILE A 1 67 ? -5.470 62.363 -58.495 1.00 81.25 67 ILE A CA 1
ATOM 522 C C . ILE A 1 67 ? -5.008 61.247 -57.542 1.00 81.25 67 ILE A C 1
ATOM 524 O O . ILE A 1 67 ? -4.138 60.454 -57.925 1.00 81.25 67 ILE A O 1
ATOM 528 N N . LEU A 1 68 ? -5.594 61.124 -56.346 1.00 80.44 68 LEU A N 1
ATOM 529 C CA . LEU A 1 68 ? -5.295 60.046 -55.397 1.00 80.44 68 LEU A CA 1
ATOM 530 C C . LEU A 1 68 ? -5.637 58.676 -55.996 1.00 80.44 68 LEU A C 1
ATOM 532 O O . LEU A 1 68 ? -4.777 57.790 -56.054 1.00 80.44 68 LEU A O 1
ATOM 536 N N . LEU A 1 69 ? -6.861 58.521 -56.513 1.00 83.75 69 LEU A N 1
ATOM 537 C CA . LEU A 1 69 ? -7.326 57.281 -57.135 1.00 83.75 69 LEU A CA 1
ATOM 538 C C . LEU A 1 69 ? -6.425 56.873 -58.309 1.00 83.75 69 LEU A C 1
ATOM 540 O O . LEU A 1 69 ? -5.951 55.739 -58.379 1.00 83.75 69 LEU A O 1
ATOM 544 N N . LYS A 1 70 ? -6.133 57.815 -59.209 1.00 82.81 70 LYS A N 1
ATOM 545 C CA . LYS A 1 70 ? -5.273 57.624 -60.384 1.00 82.81 70 LYS A CA 1
ATOM 546 C C . LYS A 1 70 ? -3.836 57.269 -60.011 1.00 82.81 70 LYS A C 1
ATOM 548 O O . LYS A 1 70 ? -3.221 56.449 -60.691 1.00 82.81 70 LYS A O 1
ATOM 553 N N . THR A 1 71 ? -3.314 57.835 -58.922 1.00 82.75 71 THR A N 1
ATOM 554 C CA . THR A 1 71 ? -1.973 57.520 -58.415 1.00 82.75 71 THR A CA 1
ATOM 555 C C . THR A 1 71 ? -1.915 56.087 -57.891 1.00 82.75 71 THR A C 1
ATOM 557 O O . THR A 1 71 ? -1.065 55.313 -58.335 1.00 82.75 71 THR A O 1
ATOM 560 N N . LEU A 1 72 ? -2.859 55.684 -57.037 1.00 82.44 72 LEU A N 1
ATOM 561 C CA . LEU A 1 72 ? -2.932 54.318 -56.503 1.00 82.44 72 LEU A CA 1
ATOM 562 C C . LEU A 1 72 ? -3.173 53.276 -57.608 1.00 82.44 72 LEU A C 1
ATOM 564 O O . LEU A 1 72 ? -2.501 52.246 -57.641 1.00 82.44 72 LEU A O 1
ATOM 568 N N . MET A 1 73 ? -4.056 53.569 -58.568 1.00 82.00 73 MET A N 1
ATOM 569 C CA . MET A 1 73 ? -4.317 52.698 -59.722 1.00 82.00 73 MET A CA 1
ATOM 570 C C . MET A 1 73 ? -3.147 52.615 -60.724 1.00 82.00 73 MET A C 1
ATOM 572 O O . MET A 1 73 ? -3.153 51.726 -61.580 1.00 82.00 73 MET A O 1
ATOM 576 N N . SER A 1 74 ? -2.117 53.466 -60.618 1.00 81.00 74 SER A N 1
ATOM 577 C CA . SER A 1 74 ? -0.939 53.430 -61.506 1.00 81.00 74 SER A CA 1
ATOM 578 C C . SER A 1 74 ? 0.158 52.437 -61.087 1.00 81.00 74 SER A C 1
ATOM 580 O O . SER A 1 74 ? 1.000 52.076 -61.908 1.00 81.00 74 SER A O 1
ATOM 582 N N . ILE A 1 75 ? 0.161 51.979 -59.829 1.00 80.44 75 ILE A N 1
ATOM 583 C CA . ILE A 1 75 ? 1.238 51.145 -59.263 1.00 80.44 75 ILE A CA 1
ATOM 584 C C . ILE A 1 75 ? 0.997 49.662 -59.606 1.00 80.44 75 ILE A C 1
ATOM 586 O O . ILE A 1 75 ? -0.048 49.141 -59.225 1.00 80.44 75 ILE A O 1
ATOM 590 N N . PRO A 1 76 ? 1.904 48.952 -60.307 1.00 67.25 76 PRO A N 1
ATOM 591 C CA . PRO A 1 76 ? 1.703 47.547 -60.675 1.00 67.25 76 PRO A CA 1
ATOM 592 C C . PRO A 1 76 ? 1.834 46.592 -59.475 1.00 67.25 76 PRO A C 1
ATOM 594 O O . PRO A 1 76 ? 2.437 46.932 -58.461 1.00 67.25 76 PRO A O 1
ATOM 597 N N . ASN A 1 77 ? 1.321 45.365 -59.622 1.00 65.69 77 ASN A N 1
ATOM 598 C CA . ASN A 1 77 ? 1.459 44.259 -58.656 1.00 65.69 77 ASN A CA 1
ATOM 599 C C . ASN A 1 77 ? 0.963 44.590 -57.230 1.00 65.69 77 ASN A C 1
ATOM 601 O O . ASN A 1 77 ? 1.574 44.206 -56.229 1.00 65.69 77 ASN A O 1
ATOM 605 N N . ARG A 1 78 ? -0.164 45.308 -57.142 1.00 79.56 78 ARG A N 1
ATOM 606 C CA . ARG A 1 78 ? -0.838 45.659 -55.882 1.00 79.56 78 ARG A CA 1
ATOM 607 C C . ARG A 1 78 ? -1.286 44.398 -55.140 1.00 79.56 78 ARG A C 1
ATOM 609 O O . ARG A 1 78 ? -1.916 43.527 -55.728 1.00 79.56 78 ARG A O 1
ATOM 616 N N . THR A 1 79 ? -1.040 44.337 -53.834 1.00 78.06 79 THR A N 1
ATOM 617 C CA . THR A 1 79 ? -1.640 43.334 -52.937 1.00 78.06 79 THR A CA 1
ATOM 618 C C . THR A 1 79 ? -2.620 44.014 -51.987 1.00 78.06 79 THR A C 1
ATOM 620 O O . THR A 1 79 ? -2.422 45.176 -51.632 1.00 78.06 79 THR A O 1
ATOM 623 N N . TYR A 1 80 ? -3.645 43.298 -51.510 1.00 78.06 80 TYR A N 1
ATOM 624 C CA . TYR A 1 80 ? -4.573 43.834 -50.500 1.00 78.06 80 TYR A CA 1
ATOM 625 C C . TYR A 1 80 ? -3.851 44.384 -49.260 1.00 78.06 80 TYR A C 1
ATOM 627 O O . TYR A 1 80 ? -4.230 45.433 -48.747 1.00 78.06 80 TYR A O 1
ATOM 635 N N . LEU A 1 81 ? -2.774 43.724 -48.820 1.00 79.19 81 LEU A N 1
ATOM 636 C CA . LEU A 1 81 ? -1.963 44.172 -47.686 1.00 79.19 81 LEU A CA 1
ATOM 637 C C . LEU A 1 81 ? -1.215 45.483 -47.982 1.00 79.19 81 LEU A C 1
ATOM 639 O O . LEU A 1 81 ? -1.166 46.353 -47.116 1.00 79.19 81 LEU A O 1
ATOM 643 N N . TRP A 1 82 ? -0.673 45.658 -49.196 1.00 83.69 82 TRP A N 1
ATOM 644 C CA . TRP A 1 82 ? -0.091 46.939 -49.617 1.00 83.69 82 TRP A CA 1
ATOM 645 C C . TRP A 1 82 ? -1.147 48.049 -49.658 1.00 83.69 82 TRP A C 1
ATOM 647 O O . TRP A 1 82 ? -0.908 49.122 -49.110 1.00 83.69 82 TRP A O 1
ATOM 657 N N . VAL A 1 83 ? -2.311 47.788 -50.266 1.00 81.12 83 VAL A N 1
ATOM 658 C CA . VAL A 1 83 ? -3.395 48.775 -50.396 1.00 81.12 83 VAL A CA 1
ATOM 659 C C . VAL A 1 83 ? -3.887 49.232 -49.026 1.00 81.12 83 VAL A C 1
ATOM 661 O O . VAL A 1 83 ? -3.930 50.431 -48.770 1.00 81.12 83 VAL A O 1
ATOM 664 N N . TYR A 1 84 ? -4.202 48.284 -48.139 1.00 81.81 84 TYR A N 1
ATOM 665 C CA . TYR A 1 84 ? -4.691 48.558 -46.788 1.00 81.81 84 TYR A CA 1
ATOM 666 C C . TYR A 1 84 ? -3.718 49.452 -46.004 1.00 81.81 84 TYR A C 1
ATOM 668 O O . TYR A 1 84 ? -4.109 50.503 -45.505 1.00 81.81 84 TYR A O 1
ATOM 676 N N . LEU A 1 85 ? -2.433 49.080 -45.961 1.00 80.56 85 LEU A N 1
ATOM 677 C CA . LEU A 1 85 ? -1.406 49.839 -45.238 1.00 80.56 85 LEU A CA 1
ATOM 678 C C . LEU A 1 85 ? -1.095 51.195 -45.882 1.00 80.56 85 LEU A C 1
ATOM 680 O O . LEU A 1 85 ? -0.726 52.134 -45.183 1.00 80.56 85 LEU A O 1
ATOM 684 N N . THR A 1 86 ? -1.215 51.309 -47.204 1.00 81.75 86 THR A N 1
ATOM 685 C CA . THR A 1 86 ? -0.904 52.553 -47.922 1.00 81.75 86 THR A CA 1
ATOM 686 C C . THR A 1 86 ? -2.036 53.569 -47.803 1.00 81.75 86 THR A C 1
ATOM 688 O O . THR A 1 86 ? -1.753 54.747 -47.611 1.00 81.75 86 THR A O 1
ATOM 691 N N . LEU A 1 87 ? -3.300 53.133 -47.849 1.00 81.19 87 LEU A N 1
ATOM 692 C CA . LEU A 1 87 ? -4.458 54.002 -47.613 1.00 81.19 87 LEU A CA 1
ATOM 693 C C . LEU A 1 87 ? -4.510 54.495 -46.160 1.00 81.19 87 LEU A C 1
ATOM 695 O O . LEU A 1 87 ? -4.660 55.692 -45.942 1.00 81.19 87 LEU A O 1
ATOM 699 N N . ASP A 1 88 ? -4.284 53.610 -45.187 1.00 78.69 88 ASP A N 1
ATOM 700 C CA . ASP A 1 88 ? -4.200 53.968 -43.763 1.00 78.69 88 ASP A CA 1
ATOM 701 C C . ASP A 1 88 ? -3.056 54.963 -43.466 1.00 78.69 88 ASP A C 1
ATOM 703 O O . ASP A 1 88 ? -3.242 55.942 -42.736 1.00 78.69 88 ASP A O 1
ATOM 707 N N . LEU A 1 89 ? -1.889 54.787 -44.104 1.00 77.12 89 LEU A N 1
ATOM 708 C CA . LEU A 1 89 ? -0.785 55.751 -44.027 1.00 77.12 89 LEU A CA 1
ATOM 709 C C . LEU A 1 89 ? -1.174 57.141 -44.555 1.00 77.12 89 LEU A C 1
ATOM 711 O O . LEU A 1 89 ? -0.743 58.131 -43.966 1.00 77.12 89 LEU A O 1
ATOM 715 N N . ILE A 1 90 ? -1.966 57.219 -45.631 1.00 78.06 90 ILE A N 1
ATOM 716 C CA . ILE A 1 90 ? -2.424 58.480 -46.245 1.00 78.06 90 ILE A CA 1
ATOM 717 C C . ILE A 1 90 ? -3.497 59.148 -45.377 1.00 78.06 90 ILE A C 1
ATOM 719 O O . ILE A 1 90 ? -3.405 60.341 -45.102 1.00 78.06 90 ILE A O 1
ATOM 723 N N . GLU A 1 91 ? -4.471 58.380 -44.887 1.00 75.44 91 GLU A N 1
ATOM 724 C CA . GLU A 1 91 ? -5.494 58.837 -43.936 1.00 75.44 91 GLU A CA 1
ATOM 725 C C . GLU A 1 91 ? -4.835 59.398 -42.657 1.00 75.44 91 GLU A C 1
ATOM 727 O O . GLU A 1 91 ? -5.219 60.454 -42.151 1.00 75.44 91 GLU A O 1
ATOM 732 N N . THR A 1 92 ? -3.741 58.768 -42.209 1.00 74.31 92 THR A N 1
ATOM 733 C CA . THR A 1 92 ? -2.885 59.254 -41.116 1.00 74.31 92 THR A CA 1
ATOM 734 C C . THR A 1 92 ? -2.066 60.502 -41.495 1.00 74.31 92 THR A C 1
ATOM 736 O O . THR A 1 92 ? -2.026 61.447 -40.709 1.00 74.31 92 THR A O 1
ATOM 739 N N . ASP A 1 93 ? -1.417 60.551 -42.672 1.00 75.19 93 ASP A N 1
ATOM 740 C CA . ASP A 1 93 ? -0.677 61.739 -43.158 1.00 75.19 93 ASP A CA 1
ATOM 741 C C . ASP A 1 93 ? -1.582 62.992 -43.178 1.00 75.19 93 ASP A C 1
ATOM 743 O O . ASP A 1 93 ? -1.169 64.070 -42.744 1.00 75.19 93 ASP A O 1
ATOM 747 N N . ILE A 1 94 ? -2.829 62.830 -43.636 1.00 69.38 94 ILE A N 1
ATOM 748 C CA . ILE A 1 94 ? -3.842 63.892 -43.698 1.00 69.38 94 ILE A CA 1
ATOM 749 C C . ILE A 1 94 ? -4.307 64.286 -42.286 1.00 69.38 94 ILE A C 1
ATOM 751 O O . ILE A 1 94 ? -4.327 65.470 -41.954 1.00 69.38 94 ILE A O 1
ATOM 755 N N . TYR A 1 95 ? -4.670 63.318 -41.434 1.00 64.88 95 TYR A N 1
ATOM 756 C CA . TYR A 1 95 ? -5.328 63.604 -40.152 1.00 64.88 95 TYR A CA 1
ATOM 757 C C . TYR A 1 95 ? -4.380 64.011 -39.010 1.00 64.88 95 TYR A C 1
ATOM 759 O O . TYR A 1 95 ? -4.730 64.895 -38.228 1.00 64.88 95 TYR A O 1
ATOM 767 N N . THR A 1 96 ? -3.201 63.386 -38.868 1.00 59.84 96 THR A N 1
ATOM 768 C CA . THR A 1 96 ? -2.308 63.651 -37.716 1.00 59.84 96 THR A CA 1
ATOM 769 C C . THR A 1 96 ? -1.151 64.584 -38.026 1.00 59.84 96 THR A C 1
ATOM 771 O O . THR A 1 96 ? -0.785 65.386 -37.169 1.00 59.84 96 THR A O 1
ATOM 774 N N . ASP A 1 97 ? -0.573 64.487 -39.225 1.00 59.00 97 ASP A N 1
ATOM 775 C CA . ASP A 1 97 ? 0.564 65.329 -39.622 1.00 59.00 97 ASP A CA 1
ATOM 776 C C . ASP A 1 97 ? 0.108 66.639 -40.299 1.00 59.00 97 ASP A C 1
ATOM 778 O O . ASP A 1 97 ? 0.915 67.550 -40.488 1.00 59.00 97 ASP A O 1
ATOM 782 N N . ASN A 1 98 ? -1.197 66.759 -40.596 1.00 60.44 98 ASN A N 1
ATOM 783 C CA . ASN A 1 98 ? -1.855 67.923 -41.203 1.00 60.44 98 ASN A CA 1
ATOM 784 C C . ASN A 1 98 ? -1.225 68.323 -42.555 1.00 60.44 98 ASN A C 1
ATOM 786 O O . ASN A 1 98 ? -1.084 69.503 -42.889 1.00 60.44 98 ASN A O 1
ATOM 790 N N . ILE A 1 99 ? -0.795 67.307 -43.308 1.00 61.94 99 ILE A N 1
ATOM 791 C CA . ILE A 1 99 ? -0.144 67.430 -44.612 1.00 61.94 99 ILE A CA 1
ATOM 792 C C . ILE A 1 99 ? -1.228 67.468 -45.690 1.00 61.94 99 ILE A C 1
ATOM 794 O O . ILE A 1 99 ? -2.090 66.592 -45.745 1.00 61.94 99 ILE A O 1
ATOM 798 N N . GLY A 1 100 ? -1.175 68.474 -46.569 1.00 64.19 100 GLY A N 1
ATOM 799 C CA . GLY A 1 100 ? -2.127 68.609 -47.674 1.00 64.19 100 GLY A CA 1
ATOM 800 C C . GLY A 1 100 ? -2.110 67.392 -48.604 1.00 64.19 100 GLY A C 1
ATOM 801 O O . GLY A 1 100 ? -1.054 66.801 -48.845 1.00 64.19 100 GLY A O 1
ATOM 802 N N . ILE A 1 101 ? -3.277 67.034 -49.147 1.00 68.44 101 ILE A N 1
ATOM 803 C CA . ILE A 1 101 ? -3.501 65.779 -49.887 1.00 68.44 101 ILE A CA 1
ATOM 804 C C . ILE A 1 101 ? -2.487 65.612 -51.022 1.00 68.44 101 ILE A C 1
ATOM 806 O O . ILE A 1 101 ? -1.876 64.554 -51.164 1.00 68.44 101 ILE A O 1
ATOM 810 N N . SER A 1 102 ? -2.218 66.685 -51.765 1.00 65.19 102 SER A N 1
ATOM 811 C CA . SER A 1 102 ? -1.257 66.697 -52.867 1.00 65.19 102 SER A CA 1
ATOM 812 C C . SER A 1 102 ? 0.177 66.339 -52.431 1.00 65.19 102 SER A C 1
ATOM 814 O O . SER A 1 102 ? 0.909 65.725 -53.204 1.00 65.19 102 SER A O 1
ATOM 816 N N . GLU A 1 103 ? 0.590 66.647 -51.193 1.00 68.75 103 GLU A N 1
ATOM 817 C CA . GLU A 1 103 ? 1.883 66.205 -50.649 1.00 68.75 103 GLU A CA 1
ATOM 818 C C . GLU A 1 103 ? 1.815 64.756 -50.130 1.00 68.75 103 GLU A C 1
ATOM 820 O O . GLU A 1 103 ? 2.732 63.976 -50.405 1.00 68.75 103 GLU A O 1
ATOM 825 N N . ALA A 1 104 ? 0.724 64.340 -49.474 1.00 68.50 104 ALA A N 1
ATOM 826 C CA . ALA A 1 104 ? 0.514 62.938 -49.085 1.00 68.50 104 ALA A CA 1
ATOM 827 C C . ALA A 1 104 ? 0.562 61.989 -50.307 1.00 68.50 104 ALA A C 1
ATOM 829 O O . ALA A 1 104 ? 1.228 60.952 -50.269 1.00 68.50 104 ALA A O 1
ATOM 830 N N . ILE A 1 105 ? -0.029 62.399 -51.437 1.00 71.38 105 ILE A N 1
ATOM 831 C CA . ILE A 1 105 ? 0.025 61.695 -52.729 1.00 71.38 105 ILE A CA 1
ATOM 832 C C . ILE A 1 105 ? 1.470 61.526 -53.236 1.00 71.38 105 ILE A C 1
ATOM 834 O O . ILE A 1 105 ? 1.820 60.465 -53.752 1.00 71.38 105 ILE A O 1
ATOM 838 N N . THR A 1 106 ? 2.356 62.514 -53.055 1.00 74.44 106 THR A N 1
ATOM 839 C CA . THR A 1 106 ? 3.770 62.365 -53.469 1.00 74.44 106 THR A CA 1
ATOM 840 C C . THR A 1 106 ? 4.571 61.382 -52.609 1.00 74.44 106 THR A C 1
ATOM 842 O O . THR A 1 106 ? 5.640 60.938 -53.028 1.00 74.44 106 THR A O 1
ATOM 845 N N . ARG A 1 107 ? 4.059 61.014 -51.427 1.00 74.00 107 ARG A N 1
ATOM 846 C CA . ARG A 1 107 ? 4.712 60.122 -50.452 1.00 74.00 107 ARG A CA 1
ATOM 847 C C . ARG A 1 107 ? 4.242 58.659 -50.542 1.00 74.00 107 ARG A C 1
ATOM 849 O O . ARG A 1 107 ? 4.697 57.834 -49.749 1.00 74.00 107 ARG A O 1
ATOM 856 N N . VAL A 1 108 ? 3.353 58.323 -51.483 1.00 80.19 108 VAL A N 1
ATOM 857 C CA . VAL A 1 108 ? 2.783 56.973 -51.677 1.00 80.19 108 VAL A CA 1
ATOM 858 C C . VAL A 1 108 ? 3.877 55.912 -51.883 1.00 80.19 108 VAL A C 1
ATOM 860 O O . VAL A 1 108 ? 4.676 55.988 -52.817 1.00 80.19 108 VAL A O 1
ATOM 863 N N . SER A 1 109 ? 3.875 54.893 -51.020 1.00 80.06 109 SER A N 1
ATOM 864 C CA . SER A 1 109 ? 4.802 53.753 -51.046 1.00 80.06 109 SER A CA 1
ATOM 865 C C . SER A 1 109 ? 4.581 52.896 -52.292 1.00 80.06 109 SER A C 1
ATOM 867 O O . SER A 1 109 ? 3.446 52.520 -52.563 1.00 80.06 109 SER A O 1
ATOM 869 N N . ARG A 1 110 ? 5.630 52.494 -53.015 1.00 76.12 110 ARG A N 1
ATOM 870 C CA . ARG A 1 110 ? 5.502 51.644 -54.218 1.00 76.12 110 ARG A CA 1
ATOM 871 C C . ARG A 1 110 ? 5.527 50.147 -53.918 1.00 76.12 110 ARG A C 1
ATOM 873 O O . ARG A 1 110 ? 5.128 49.354 -54.765 1.00 76.12 110 ARG A O 1
ATOM 880 N N . THR A 1 111 ? 5.977 49.755 -52.727 1.00 78.44 111 THR A N 1
ATOM 881 C CA . THR A 1 111 ? 6.040 48.356 -52.284 1.00 78.44 111 THR A CA 1
ATOM 882 C C . THR A 1 111 ? 5.535 48.180 -50.851 1.00 78.44 111 THR A C 1
ATOM 884 O O . THR A 1 111 ? 5.450 49.133 -50.074 1.00 78.44 111 THR A O 1
ATOM 887 N N . VAL A 1 112 ? 5.219 46.932 -50.477 1.00 76.88 112 VAL A N 1
ATOM 888 C CA . VAL A 1 112 ? 4.876 46.551 -49.090 1.00 76.88 112 VAL A CA 1
ATOM 889 C C . VAL A 1 112 ? 6.002 46.934 -48.119 1.00 76.88 112 VAL A C 1
ATOM 891 O O . VAL A 1 112 ? 5.730 47.450 -47.039 1.00 76.88 112 VAL A O 1
ATOM 894 N N . ASN A 1 113 ? 7.261 46.739 -48.520 1.00 77.38 113 ASN A N 1
ATOM 895 C CA . ASN A 1 113 ? 8.422 47.030 -47.678 1.00 77.38 113 ASN A CA 1
ATOM 896 C C . ASN A 1 113 ? 8.590 48.539 -47.443 1.00 77.38 113 ASN A C 1
ATOM 898 O O . ASN A 1 113 ? 8.806 48.945 -46.309 1.00 77.38 113 ASN A O 1
ATOM 902 N N . GLU A 1 114 ? 8.395 49.378 -48.466 1.00 79.19 114 GLU A N 1
ATOM 903 C CA . GLU A 1 114 ? 8.370 50.842 -48.296 1.00 79.19 114 GLU A CA 1
ATOM 904 C C . GLU A 1 114 ? 7.236 51.300 -47.362 1.00 79.19 114 GLU A C 1
ATOM 906 O O . GLU A 1 114 ? 7.413 52.241 -46.590 1.00 79.19 114 GLU A O 1
ATOM 911 N N . ALA A 1 115 ? 6.077 50.629 -47.382 1.00 79.44 115 ALA A N 1
ATOM 912 C CA . ALA A 1 115 ? 5.007 50.901 -46.422 1.00 79.44 115 ALA A CA 1
ATOM 913 C C . ALA A 1 115 ? 5.415 50.504 -44.990 1.00 79.44 115 ALA A C 1
ATOM 915 O O . ALA A 1 115 ? 5.215 51.292 -44.066 1.00 79.44 115 ALA A O 1
ATOM 916 N N . TYR A 1 116 ? 6.051 49.342 -44.798 1.00 83.25 116 TYR A N 1
ATOM 917 C CA . TYR A 1 116 ? 6.604 48.938 -43.499 1.00 83.25 116 TYR A CA 1
ATOM 918 C C . TYR A 1 116 ? 7.662 49.929 -42.985 1.00 83.25 116 TYR A C 1
ATOM 920 O O . TYR A 1 116 ? 7.617 50.323 -41.819 1.00 83.25 116 TYR A O 1
ATOM 928 N N . GLU A 1 117 ? 8.576 50.384 -43.845 1.00 80.12 117 GLU A N 1
ATOM 929 C CA . GLU A 1 117 ? 9.588 51.378 -43.481 1.00 80.12 117 GLU A CA 1
ATOM 930 C C . GLU A 1 117 ? 8.964 52.728 -43.124 1.00 80.12 117 GLU A C 1
ATOM 932 O O . GLU A 1 117 ? 9.323 53.294 -42.093 1.00 80.12 117 GLU A O 1
ATOM 937 N N . ARG A 1 118 ? 7.978 53.225 -43.885 1.00 80.75 118 ARG A N 1
ATOM 938 C CA . ARG A 1 118 ? 7.264 54.467 -43.534 1.00 80.75 118 ARG A CA 1
ATOM 939 C C . ARG A 1 118 ? 6.552 54.373 -42.182 1.00 80.75 118 ARG A C 1
ATOM 941 O O . ARG A 1 118 ? 6.648 55.320 -41.404 1.00 80.75 118 ARG A O 1
ATOM 948 N N . ILE A 1 119 ? 5.911 53.243 -41.863 1.00 80.56 119 ILE A N 1
ATOM 949 C CA . ILE A 1 119 ? 5.293 53.023 -40.540 1.00 80.56 119 ILE A CA 1
ATOM 950 C C . ILE A 1 119 ? 6.351 53.104 -39.427 1.00 80.56 119 ILE A C 1
ATOM 952 O O . ILE A 1 119 ? 6.143 53.782 -38.422 1.00 80.56 119 ILE A O 1
ATOM 956 N N . LEU A 1 120 ? 7.514 52.472 -39.614 1.00 80.00 120 LEU A N 1
ATOM 957 C CA . LEU A 1 120 ? 8.590 52.465 -38.615 1.00 80.00 120 LEU A CA 1
ATOM 958 C C . LEU A 1 120 ? 9.363 53.791 -38.529 1.00 80.00 120 LEU A C 1
ATOM 960 O O . LEU A 1 120 ? 9.892 54.120 -37.468 1.00 80.00 120 LEU A O 1
ATOM 964 N N . HIS A 1 121 ? 9.420 54.579 -39.604 1.00 81.25 121 HIS A N 1
ATOM 965 C CA . HIS A 1 121 ? 10.005 55.922 -39.595 1.00 81.25 121 HIS A CA 1
ATOM 966 C C . HIS A 1 121 ? 9.089 56.978 -38.953 1.00 81.25 121 HIS A C 1
ATOM 968 O O . HIS A 1 121 ? 9.608 57.962 -38.432 1.00 81.25 121 HIS A O 1
ATOM 974 N N . LYS A 1 122 ? 7.762 56.765 -38.902 1.00 76.81 122 LYS A N 1
ATOM 975 C CA . LYS A 1 122 ? 6.845 57.590 -38.086 1.00 76.81 122 LYS A CA 1
ATOM 976 C C . LYS A 1 122 ? 6.971 57.344 -36.571 1.00 76.81 122 LYS A C 1
ATOM 978 O O . LYS A 1 122 ? 6.416 58.108 -35.783 1.00 76.81 122 LYS A O 1
ATOM 983 N N . SER A 1 123 ? 7.686 56.300 -36.142 1.00 80.56 123 SER A N 1
ATOM 984 C CA . SER A 1 123 ? 7.797 55.927 -34.727 1.00 80.56 123 SER A CA 1
ATOM 985 C C . SER A 1 123 ? 8.465 57.012 -33.878 1.00 80.56 123 SER A C 1
ATOM 987 O O . SER A 1 123 ? 9.622 57.378 -34.097 1.00 80.56 123 SER A O 1
ATOM 989 N N . ARG A 1 124 ? 7.772 57.457 -32.821 1.00 75.31 124 ARG A N 1
ATOM 990 C CA . ARG A 1 124 ? 8.279 58.448 -31.849 1.00 75.31 124 ARG A CA 1
ATOM 991 C C . ARG A 1 124 ? 9.520 57.973 -31.079 1.00 75.31 124 ARG A C 1
ATOM 993 O O . ARG A 1 124 ? 10.203 58.790 -30.465 1.00 75.31 124 ARG A O 1
ATOM 1000 N N . ASN A 1 125 ? 9.814 56.669 -31.074 1.00 81.44 125 ASN A N 1
ATOM 1001 C CA . ASN A 1 125 ? 11.029 56.115 -30.479 1.00 81.44 125 ASN A CA 1
ATOM 1002 C C . ASN A 1 125 ? 11.468 54.830 -31.210 1.00 81.44 125 ASN A C 1
ATOM 1004 O O . ASN A 1 125 ? 11.109 53.713 -30.828 1.00 81.44 125 ASN A O 1
ATOM 1008 N N . SER A 1 126 ? 12.284 55.019 -32.251 1.00 79.25 126 SER A N 1
ATOM 1009 C CA . SER A 1 126 ? 12.859 53.956 -33.090 1.00 79.25 126 SER A CA 1
ATOM 1010 C C . SER A 1 126 ? 13.554 52.841 -32.291 1.00 79.25 126 SER A C 1
ATOM 1012 O O . SER A 1 126 ? 13.388 51.663 -32.607 1.00 79.25 126 SER A O 1
ATOM 1014 N N . GLU A 1 127 ? 14.282 53.176 -31.220 1.00 81.56 127 GLU A N 1
ATOM 1015 C CA . GLU A 1 127 ? 15.013 52.200 -30.397 1.00 81.56 127 GLU A CA 1
ATOM 1016 C C . GLU A 1 127 ? 14.072 51.280 -29.607 1.00 81.56 127 GLU A C 1
ATOM 1018 O O . GLU A 1 127 ? 14.242 50.059 -29.616 1.00 81.56 127 GLU A O 1
ATOM 1023 N N . LYS A 1 128 ? 13.033 51.839 -28.971 1.00 83.62 128 LYS A N 1
ATOM 1024 C CA . LYS A 1 128 ? 11.990 51.055 -28.293 1.00 83.62 128 LYS A CA 1
ATOM 1025 C C . LYS A 1 128 ? 11.200 50.204 -29.279 1.00 83.62 128 LYS A C 1
ATOM 1027 O O . LYS A 1 128 ? 10.961 49.036 -28.986 1.00 83.62 128 LYS A O 1
ATOM 1032 N N . ALA A 1 129 ? 10.833 50.757 -30.436 1.00 85.56 129 ALA A N 1
ATOM 1033 C CA . ALA A 1 129 ? 10.157 50.009 -31.493 1.00 85.56 129 ALA A CA 1
ATOM 1034 C C . ALA A 1 129 ? 11.013 48.823 -31.969 1.00 85.56 129 ALA A C 1
ATOM 1036 O O . ALA A 1 129 ? 10.515 47.705 -32.081 1.00 85.56 129 ALA A O 1
ATOM 1037 N N . LYS A 1 130 ? 12.324 49.028 -32.152 1.00 86.19 130 LYS A N 1
ATOM 1038 C CA . LYS A 1 130 ? 13.275 47.969 -32.508 1.00 86.19 130 LYS A CA 1
ATOM 1039 C C . LYS A 1 130 ? 13.403 46.902 -31.410 1.00 86.19 130 LYS A C 1
ATOM 1041 O O . LYS A 1 130 ? 13.231 45.726 -31.726 1.00 86.19 130 LYS A O 1
ATOM 1046 N N . LYS A 1 131 ? 13.597 47.281 -30.134 1.00 87.94 131 LYS A N 1
ATOM 1047 C CA . LYS A 1 131 ? 13.631 46.335 -28.991 1.00 87.94 131 LYS A CA 1
ATOM 1048 C C . LYS A 1 131 ? 12.348 45.491 -28.937 1.00 87.94 131 LYS A C 1
ATOM 1050 O O . LYS A 1 131 ? 12.421 44.274 -28.789 1.00 87.94 131 LYS A O 1
ATOM 1055 N N . LEU A 1 132 ? 11.186 46.126 -29.103 1.00 90.25 132 LEU A N 1
ATOM 1056 C CA . LEU A 1 132 ? 9.869 45.481 -29.110 1.00 90.25 132 LEU A CA 1
ATOM 1057 C C . LEU A 1 132 ? 9.748 44.465 -30.257 1.00 90.25 132 LEU A C 1
ATOM 1059 O O . LEU A 1 132 ? 9.419 43.305 -30.017 1.00 90.25 132 LEU A O 1
ATOM 1063 N N . LEU A 1 133 ? 10.068 44.861 -31.491 1.00 88.25 133 LEU A N 1
ATOM 1064 C CA . LEU A 1 133 ? 9.958 43.992 -32.668 1.00 88.25 133 LEU A CA 1
ATOM 1065 C C . LEU A 1 133 ? 10.923 42.799 -32.618 1.00 88.25 133 LEU A C 1
ATOM 1067 O O . LEU A 1 133 ? 10.532 41.697 -33.000 1.00 88.25 133 LEU A O 1
ATOM 1071 N N . GLN A 1 134 ? 12.138 42.979 -32.089 1.00 88.00 134 GLN A N 1
ATOM 1072 C CA . GLN A 1 134 ? 13.071 41.870 -31.851 1.00 88.00 134 GLN A CA 1
ATOM 1073 C C . GLN A 1 134 ? 12.491 40.841 -30.868 1.00 88.00 134 GLN A C 1
ATOM 1075 O O . GLN A 1 134 ? 12.523 39.643 -31.152 1.00 88.00 134 GLN A O 1
ATOM 1080 N N . ILE A 1 135 ? 11.890 41.295 -29.761 1.00 89.81 135 ILE A N 1
ATOM 1081 C CA . ILE A 1 135 ? 11.216 40.417 -28.790 1.00 89.81 135 ILE A CA 1
ATOM 1082 C C . ILE A 1 135 ? 10.039 39.675 -29.449 1.00 89.81 135 ILE A C 1
ATOM 1084 O O . ILE A 1 135 ? 9.943 38.457 -29.315 1.00 89.81 135 ILE A O 1
ATOM 1088 N N . VAL A 1 136 ? 9.169 40.369 -30.197 1.00 88.81 136 VAL A N 1
ATOM 1089 C CA . VAL A 1 136 ? 8.001 39.752 -30.867 1.00 88.81 136 VAL A CA 1
ATOM 1090 C C . VAL A 1 136 ? 8.415 38.698 -31.896 1.00 88.81 136 VAL A C 1
ATOM 1092 O O . VAL A 1 136 ? 7.756 37.668 -32.020 1.00 88.81 136 VAL A O 1
ATOM 1095 N N . VAL A 1 137 ? 9.500 38.927 -32.640 1.00 87.69 137 VAL A N 1
ATOM 1096 C CA . VAL A 1 137 ? 9.969 37.983 -33.663 1.00 87.69 137 VAL A CA 1
ATOM 1097 C C . VAL A 1 137 ? 10.617 36.735 -33.051 1.00 87.69 137 VAL A C 1
ATOM 1099 O O . VAL A 1 137 ? 10.442 35.650 -33.616 1.00 87.69 137 VAL A O 1
ATOM 1102 N N . ALA A 1 138 ? 11.325 36.875 -31.925 1.00 87.88 138 ALA A N 1
ATOM 1103 C CA . ALA A 1 138 ? 12.022 35.786 -31.234 1.00 87.88 138 ALA A CA 1
ATOM 1104 C C . ALA A 1 138 ? 11.142 34.973 -30.264 1.00 87.88 138 ALA A C 1
ATOM 1106 O O . ALA A 1 138 ? 11.477 33.834 -29.950 1.00 87.88 138 ALA A O 1
ATOM 1107 N N . ALA A 1 139 ? 10.042 35.540 -29.760 1.00 88.69 139 ALA A N 1
ATOM 1108 C CA . ALA A 1 139 ? 9.193 34.896 -28.759 1.00 88.69 139 ALA A CA 1
ATOM 1109 C C . ALA A 1 139 ? 8.572 33.564 -29.238 1.00 88.69 139 ALA A C 1
ATOM 1111 O O . ALA A 1 139 ? 8.018 33.472 -30.334 1.00 88.69 139 ALA A O 1
ATOM 1112 N N . VAL A 1 140 ? 8.619 32.537 -28.376 1.00 86.75 140 VAL A N 1
ATOM 1113 C CA . VAL A 1 140 ? 8.092 31.180 -28.643 1.00 86.75 140 VAL A CA 1
ATOM 1114 C C . VAL A 1 140 ? 6.560 31.174 -28.689 1.00 86.75 140 VAL A C 1
ATOM 1116 O O . VAL A 1 140 ? 5.957 30.433 -29.464 1.00 86.75 140 VAL A O 1
ATOM 1119 N N . ARG A 1 141 ? 5.918 32.037 -27.890 1.00 89.62 141 ARG A N 1
ATOM 1120 C CA . ARG A 1 141 ? 4.472 32.302 -27.927 1.00 89.62 141 ARG A CA 1
ATOM 1121 C C . ARG A 1 141 ? 4.186 33.809 -27.922 1.00 89.62 141 ARG A C 1
ATOM 1123 O O . ARG A 1 141 ? 4.956 34.546 -27.310 1.00 89.62 141 ARG A O 1
ATOM 1130 N N . PRO A 1 142 ? 3.063 34.272 -28.508 1.00 86.00 142 PRO A N 1
ATOM 1131 C CA . PRO A 1 142 ? 2.599 35.656 -28.390 1.00 86.00 142 PRO A CA 1
ATOM 1132 C C . PRO A 1 142 ? 2.574 36.133 -26.931 1.00 86.00 142 PRO A C 1
ATOM 1134 O O . PRO A 1 142 ? 1.827 35.595 -26.101 1.00 86.00 142 PRO A O 1
ATOM 1137 N N . LEU A 1 143 ? 3.404 37.133 -26.624 1.00 88.44 143 LEU A N 1
ATOM 1138 C CA . LEU A 1 143 ? 3.477 37.735 -25.294 1.00 88.44 143 LEU A CA 1
ATOM 1139 C C . LEU A 1 143 ? 2.210 38.541 -24.993 1.00 88.44 143 LEU A C 1
ATOM 1141 O O . LEU A 1 143 ? 1.608 39.131 -25.893 1.00 88.44 143 LEU A O 1
ATOM 1145 N N . SER A 1 144 ? 1.810 38.577 -23.726 1.00 90.69 144 SER A N 1
ATOM 1146 C CA . SER A 1 144 ? 0.762 39.466 -23.234 1.00 90.69 144 SER A CA 1
ATOM 1147 C C . SER A 1 144 ? 1.238 40.923 -23.164 1.00 90.69 144 SER A C 1
ATOM 1149 O O . SER A 1 144 ? 2.438 41.214 -23.204 1.00 90.69 144 SER A O 1
ATOM 1151 N N . LEU A 1 145 ? 0.295 41.858 -23.028 1.00 88.88 145 LEU A N 1
ATOM 1152 C CA . LEU A 1 145 ? 0.598 43.266 -22.762 1.00 88.88 145 LEU A CA 1
ATOM 1153 C C . LEU A 1 145 ? 1.423 43.429 -21.477 1.00 88.88 145 LEU A C 1
ATOM 1155 O O . LEU A 1 145 ? 2.446 44.112 -21.503 1.00 88.88 145 LEU A O 1
ATOM 1159 N N . ARG A 1 146 ? 1.038 42.756 -20.385 1.00 88.19 146 ARG A N 1
ATOM 1160 C CA . ARG A 1 146 ? 1.798 42.720 -19.124 1.00 88.19 146 ARG A CA 1
ATOM 1161 C C . ARG A 1 146 ? 3.224 42.180 -19.305 1.00 88.19 146 ARG A C 1
ATOM 1163 O O . ARG A 1 146 ? 4.166 42.834 -18.859 1.00 88.19 146 ARG A O 1
ATOM 1170 N N . GLU A 1 147 ? 3.384 41.046 -19.993 1.00 91.31 147 GLU A N 1
ATOM 1171 C CA . GLU A 1 147 ? 4.683 40.407 -20.275 1.00 91.31 147 GLU A CA 1
ATOM 1172 C C . GLU A 1 147 ? 5.605 41.339 -21.075 1.00 91.31 147 GLU A C 1
ATOM 1174 O O . GLU A 1 147 ? 6.741 41.595 -20.678 1.00 91.31 147 GLU A O 1
ATOM 1179 N N . MET A 1 148 ? 5.102 41.911 -22.173 1.00 91.12 148 MET A N 1
ATOM 1180 C CA . MET A 1 148 ? 5.872 42.838 -23.005 1.00 91.12 148 MET A CA 1
ATOM 1181 C C . MET A 1 148 ? 6.200 44.143 -22.269 1.00 91.12 148 MET A C 1
ATOM 1183 O O . MET A 1 148 ? 7.296 44.680 -22.433 1.00 91.12 148 MET A O 1
ATOM 1187 N N . CYS A 1 149 ? 5.292 44.659 -21.434 1.00 89.06 149 CYS A N 1
ATOM 1188 C CA . CYS A 1 149 ? 5.560 45.875 -20.670 1.00 89.06 149 CYS A CA 1
ATOM 1189 C C . CYS A 1 149 ? 6.692 45.657 -19.655 1.00 89.06 149 CYS A C 1
ATOM 1191 O O . CYS A 1 149 ? 7.555 46.525 -19.527 1.00 89.06 149 CYS A O 1
ATOM 1193 N N . MET A 1 150 ? 6.742 44.495 -18.990 1.00 88.06 150 MET A N 1
ATOM 1194 C CA . MET A 1 150 ? 7.875 44.100 -18.141 1.00 88.06 150 MET A CA 1
ATOM 1195 C C . MET A 1 150 ? 9.169 43.957 -18.963 1.00 88.06 150 MET A C 1
ATOM 1197 O O . MET A 1 150 ? 10.172 44.593 -18.635 1.00 88.06 150 MET A O 1
ATOM 1201 N N . ALA A 1 151 ? 9.140 43.214 -20.076 1.00 89.19 151 ALA A N 1
ATOM 1202 C CA . ALA A 1 151 ? 10.299 42.989 -20.951 1.00 89.19 151 ALA A CA 1
ATOM 1203 C C . ALA A 1 151 ? 10.907 44.289 -21.526 1.00 89.19 151 ALA A C 1
ATOM 1205 O O . ALA A 1 151 ? 12.130 44.416 -21.675 1.00 89.19 151 ALA A O 1
ATOM 1206 N N . LEU A 1 152 ? 10.074 45.291 -21.826 1.00 88.44 152 LEU A N 1
ATOM 1207 C CA . LEU A 1 152 ? 10.536 46.608 -22.266 1.00 88.44 152 LEU A CA 1
ATOM 1208 C C . LEU A 1 152 ? 11.019 47.492 -21.111 1.00 88.44 152 LEU A C 1
ATOM 1210 O O . LEU A 1 152 ? 12.020 48.184 -21.303 1.00 88.44 152 LEU A O 1
ATOM 1214 N N . ALA A 1 153 ? 10.361 47.449 -19.947 1.00 86.12 153 ALA A N 1
ATOM 1215 C CA . ALA A 1 153 ? 10.724 48.231 -18.761 1.00 86.12 153 ALA A CA 1
ATOM 1216 C C . ALA A 1 153 ? 12.014 47.753 -18.069 1.00 86.12 153 ALA A C 1
ATOM 1218 O O . ALA A 1 153 ? 12.648 48.548 -17.376 1.00 86.12 153 ALA A O 1
ATOM 1219 N N . LEU A 1 154 ? 12.409 46.489 -18.255 1.00 85.25 154 LEU A N 1
ATOM 1220 C CA . LEU A 1 154 ? 13.651 45.925 -17.724 1.00 85.25 154 LEU A CA 1
ATOM 1221 C C . LEU A 1 154 ? 14.907 46.665 -18.221 1.00 85.25 154 LEU A C 1
ATOM 1223 O O . LEU A 1 154 ? 15.066 46.940 -19.418 1.00 85.25 154 LEU A O 1
ATOM 1227 N N . LYS A 1 155 ? 15.797 46.935 -17.260 1.00 80.38 155 LYS A N 1
ATOM 1228 C CA . LYS A 1 155 ? 17.124 47.543 -17.389 1.00 80.38 155 LYS A CA 1
ATOM 1229 C C . LYS A 1 155 ? 18.083 46.906 -16.380 1.00 80.38 155 LYS A C 1
ATOM 1231 O O . LYS A 1 155 ? 17.639 46.471 -15.319 1.00 80.38 155 LYS A O 1
ATOM 1236 N N . ASN A 1 156 ? 19.382 46.974 -16.659 1.00 71.81 156 ASN A N 1
ATOM 1237 C CA . ASN A 1 156 ? 20.463 46.361 -15.880 1.00 71.81 156 ASN A CA 1
ATOM 1238 C C . ASN A 1 156 ? 20.586 46.839 -14.412 1.00 71.81 156 ASN A C 1
ATOM 1240 O O . ASN A 1 156 ? 21.278 46.191 -13.636 1.00 71.81 156 ASN A O 1
ATOM 1244 N N . ASP A 1 157 ? 19.973 47.966 -14.032 1.00 75.88 157 ASP A N 1
ATOM 1245 C CA . ASP A 1 157 ? 20.030 48.561 -12.686 1.00 75.88 157 ASP A CA 1
ATOM 1246 C C . ASP A 1 157 ? 18.915 48.091 -11.726 1.00 75.88 157 ASP A C 1
ATOM 1248 O O . ASP A 1 157 ? 18.993 48.351 -10.526 1.00 75.88 157 ASP A O 1
ATOM 1252 N N . HIS A 1 158 ? 17.889 47.392 -12.221 1.00 83.69 158 HIS A N 1
ATOM 1253 C CA . HIS A 1 158 ? 16.756 46.920 -11.410 1.00 83.69 158 HIS A CA 1
ATOM 1254 C C . HIS A 1 158 ? 17.078 45.600 -10.677 1.00 83.69 158 HIS A C 1
ATOM 1256 O O . HIS A 1 158 ? 17.717 44.723 -11.258 1.00 83.69 158 HIS A O 1
ATOM 1262 N N . GLN A 1 159 ? 16.599 45.431 -9.434 1.00 77.00 159 GLN A N 1
ATOM 1263 C CA . GLN A 1 159 ? 16.856 44.231 -8.607 1.00 77.00 159 GLN A CA 1
ATOM 1264 C C . GLN A 1 159 ? 15.581 43.494 -8.156 1.00 77.00 159 GLN A C 1
ATOM 1266 O O . GLN A 1 159 ? 15.673 42.391 -7.612 1.00 77.00 159 GLN A O 1
ATOM 1271 N N . SER A 1 160 ? 14.403 44.086 -8.359 1.00 79.31 160 SER A N 1
ATOM 1272 C CA . SER A 1 160 ? 13.108 43.556 -7.930 1.00 79.31 160 SER A CA 1
ATOM 1273 C C . SER A 1 160 ? 11.982 43.902 -8.907 1.00 79.31 160 SER A C 1
ATOM 1275 O O . SER A 1 160 ? 12.046 44.885 -9.651 1.00 79.31 160 SER A O 1
ATOM 1277 N N . CYS A 1 161 ? 10.882 43.144 -8.858 1.00 72.81 161 CYS A N 1
ATOM 1278 C CA . CYS A 1 161 ? 9.684 43.457 -9.640 1.00 72.81 161 CYS A CA 1
ATOM 1279 C C . CYS A 1 161 ? 9.055 44.818 -9.260 1.00 72.81 161 CYS A C 1
ATOM 1281 O O . CYS A 1 161 ? 8.377 45.425 -10.090 1.00 72.81 161 CYS A O 1
ATOM 1283 N N . SER A 1 162 ? 9.316 45.323 -8.048 1.00 71.69 162 SER A N 1
ATOM 1284 C CA . SER A 1 162 ? 8.849 46.629 -7.555 1.00 71.69 162 SER A CA 1
ATOM 1285 C C . SER A 1 162 ? 9.570 47.825 -8.190 1.00 71.69 162 SER A C 1
ATOM 1287 O O . SER A 1 162 ? 9.011 48.921 -8.233 1.00 71.69 162 SER A O 1
ATOM 1289 N N . ASP A 1 163 ? 10.779 47.629 -8.727 1.00 74.44 163 ASP A N 1
ATOM 1290 C CA . ASP A 1 163 ? 11.530 48.676 -9.440 1.00 74.44 163 ASP A CA 1
ATOM 1291 C C . ASP A 1 163 ? 10.923 48.978 -10.827 1.00 74.44 163 ASP A C 1
ATOM 1293 O O . ASP A 1 163 ? 11.140 50.045 -11.415 1.00 74.44 163 ASP A O 1
ATOM 1297 N N . LEU A 1 164 ? 10.135 48.039 -11.368 1.00 80.44 164 LEU A N 1
ATOM 1298 C CA . LEU A 1 164 ? 9.521 48.151 -12.685 1.00 80.44 164 LEU A CA 1
ATOM 1299 C C . LEU A 1 164 ? 8.355 49.150 -12.670 1.00 80.44 164 LEU A C 1
ATOM 1301 O O . LEU A 1 164 ? 7.255 48.876 -12.191 1.00 80.44 164 LEU A O 1
ATOM 1305 N N . ARG A 1 165 ? 8.560 50.305 -13.311 1.00 76.38 165 ARG A N 1
ATOM 1306 C CA . ARG A 1 165 ? 7.496 51.279 -13.614 1.00 76.38 165 ARG A CA 1
ATOM 1307 C C . ARG A 1 165 ? 6.622 50.790 -14.775 1.00 76.38 165 ARG A C 1
ATOM 1309 O O . ARG A 1 165 ? 6.748 51.273 -15.897 1.00 76.38 165 ARG A O 1
ATOM 1316 N N . ILE A 1 166 ? 5.772 49.802 -14.506 1.00 78.44 166 ILE A N 1
ATOM 1317 C CA . ILE A 1 166 ? 4.889 49.179 -15.502 1.00 78.44 166 ILE A CA 1
ATOM 1318 C C . ILE A 1 166 ? 3.683 50.094 -15.774 1.00 78.44 166 ILE A C 1
ATOM 1320 O O . ILE A 1 166 ? 3.005 50.537 -14.847 1.00 78.44 166 ILE A O 1
ATOM 1324 N N . GLU A 1 167 ? 3.403 50.378 -17.046 1.00 80.94 167 GLU A N 1
ATOM 1325 C CA . GLU A 1 167 ? 2.253 51.194 -17.455 1.00 80.94 167 GLU A CA 1
ATOM 1326 C C . GLU A 1 167 ? 0.941 50.372 -17.423 1.00 80.94 167 GLU A C 1
ATOM 1328 O O . GLU A 1 167 ? 0.969 49.166 -17.678 1.00 80.94 167 GLU A O 1
ATOM 1333 N N . PRO A 1 168 ? -0.230 50.983 -17.141 1.00 83.88 168 PRO A N 1
ATOM 1334 C CA . PRO A 1 168 ? -1.518 50.288 -17.230 1.00 83.88 168 PRO A CA 1
ATOM 1335 C C . PRO A 1 168 ? -1.789 49.767 -18.650 1.00 83.88 168 PRO A C 1
ATOM 1337 O O . PRO A 1 168 ? -1.555 50.497 -19.614 1.00 83.88 168 PRO A O 1
ATOM 1340 N N . GLU A 1 169 ? -2.341 48.552 -18.793 1.00 82.75 169 GLU A N 1
ATOM 1341 C CA . GLU A 1 169 ? -2.463 47.872 -20.101 1.00 82.75 169 GLU A CA 1
ATOM 1342 C C . GLU A 1 169 ? -3.157 48.708 -21.186 1.00 82.75 169 GLU A C 1
ATOM 1344 O O . GLU A 1 169 ? -2.755 48.650 -22.345 1.00 82.75 169 GLU A O 1
ATOM 1349 N N . ALA A 1 170 ? -4.174 49.500 -20.828 1.00 78.50 170 ALA A N 1
ATOM 1350 C CA . ALA A 1 170 ? -4.861 50.386 -21.767 1.00 78.50 170 ALA A CA 1
ATOM 1351 C C . ALA A 1 170 ? -3.909 51.439 -22.364 1.00 78.50 170 ALA A C 1
ATOM 1353 O O . ALA A 1 170 ? -3.813 51.564 -23.578 1.00 78.50 170 ALA A O 1
ATOM 1354 N N . ARG A 1 171 ? -3.122 52.119 -21.520 1.00 83.88 171 ARG A N 1
ATOM 1355 C CA . ARG A 1 171 ? -2.123 53.101 -21.966 1.00 83.88 171 ARG A CA 1
ATOM 1356 C C . ARG A 1 171 ? -0.979 52.436 -22.733 1.00 83.88 171 ARG A C 1
ATOM 1358 O O . ARG A 1 171 ? -0.486 52.996 -23.707 1.00 83.88 171 ARG A O 1
ATOM 1365 N N . PHE A 1 172 ? -0.560 51.246 -22.306 1.00 86.81 172 PHE A N 1
ATOM 1366 C CA . PHE A 1 172 ? 0.521 50.514 -22.962 1.00 86.81 172 PHE A CA 1
ATOM 1367 C C . PHE A 1 172 ? 0.114 49.971 -24.345 1.00 86.81 172 PHE A C 1
ATOM 1369 O O . PHE A 1 172 ? 0.923 49.969 -25.267 1.00 86.81 172 PHE A O 1
ATOM 1376 N N . ARG A 1 173 ? -1.155 49.585 -24.532 1.00 82.00 173 ARG A N 1
ATOM 1377 C CA . ARG A 1 173 ? -1.741 49.242 -25.841 1.00 82.00 173 ARG A CA 1
ATOM 1378 C C . ARG A 1 173 ? -1.607 50.396 -26.837 1.00 82.00 173 ARG A C 1
ATOM 1380 O O . ARG A 1 173 ? -1.163 50.169 -27.962 1.00 82.00 173 ARG A O 1
ATOM 1387 N N . ASP A 1 174 ? -1.931 51.612 -26.408 1.00 82.81 174 ASP A N 1
ATOM 1388 C CA . ASP A 1 174 ? -1.795 52.813 -27.238 1.00 82.81 174 ASP A CA 1
ATOM 1389 C C . ASP A 1 174 ? -0.312 53.120 -27.516 1.00 82.81 174 ASP A C 1
ATOM 1391 O O . ASP A 1 174 ? 0.064 53.369 -28.657 1.00 82.81 174 ASP A O 1
ATOM 1395 N N . HIS A 1 175 ? 0.559 52.980 -26.510 1.00 84.50 175 HIS A N 1
ATOM 1396 C CA . HIS A 1 175 ? 2.018 53.131 -26.632 1.00 84.50 175 HIS A CA 1
ATOM 1397 C C . HIS A 1 175 ? 2.637 52.143 -27.645 1.00 84.50 175 HIS A C 1
ATOM 1399 O O . HIS A 1 175 ? 3.516 52.528 -28.412 1.00 84.50 175 HIS A O 1
ATOM 1405 N N . ILE A 1 176 ? 2.172 50.887 -27.714 1.00 84.50 176 ILE A N 1
ATOM 1406 C CA . ILE A 1 176 ? 2.611 49.923 -28.745 1.00 84.50 176 ILE A CA 1
ATOM 1407 C C . ILE A 1 176 ? 2.195 50.394 -30.146 1.00 84.50 176 ILE A C 1
ATOM 1409 O O . ILE A 1 176 ? 2.994 50.311 -31.083 1.00 84.50 176 ILE A O 1
ATOM 1413 N N . ARG A 1 177 ? 0.968 50.909 -30.296 1.00 81.56 177 ARG A N 1
ATOM 1414 C CA . ARG A 1 177 ? 0.454 51.432 -31.572 1.00 81.56 177 ARG A CA 1
ATOM 1415 C C . ARG A 1 177 ? 1.227 52.680 -32.021 1.00 81.56 177 ARG A C 1
ATOM 1417 O O . ARG A 1 177 ? 1.589 52.769 -33.187 1.00 81.56 177 ARG A O 1
ATOM 1424 N N . ASP A 1 178 ? 1.574 53.567 -31.091 1.00 81.44 178 ASP A N 1
ATOM 1425 C CA . ASP A 1 178 ? 2.469 54.720 -31.293 1.00 81.44 178 ASP A CA 1
ATOM 1426 C C . ASP A 1 178 ? 3.901 54.323 -31.717 1.00 81.44 178 ASP A C 1
ATOM 1428 O O . ASP A 1 178 ? 4.581 55.077 -32.417 1.00 81.44 178 ASP A O 1
ATOM 1432 N N . LEU A 1 179 ? 4.391 53.160 -31.267 1.00 82.44 179 LEU A N 1
ATOM 1433 C CA . LEU A 1 179 ? 5.755 52.689 -31.537 1.00 82.44 179 LEU A CA 1
ATOM 1434 C C . LEU A 1 179 ? 5.888 51.907 -32.847 1.00 82.44 179 LEU A C 1
ATOM 1436 O O . LEU A 1 179 ? 6.908 52.048 -33.522 1.00 82.44 179 LEU A O 1
ATOM 1440 N N . CYS A 1 180 ? 4.913 51.063 -33.189 1.00 82.19 180 CYS A N 1
ATOM 1441 C CA . CYS A 1 180 ? 5.018 50.106 -34.300 1.00 82.19 180 CYS A CA 1
ATOM 1442 C C . CYS A 1 180 ? 3.892 50.220 -35.343 1.00 82.19 180 CYS A C 1
ATOM 1444 O O . CYS A 1 180 ? 3.906 49.481 -36.331 1.00 82.19 180 CYS A O 1
ATOM 1446 N N . GLY A 1 181 ? 2.922 51.116 -35.140 1.00 80.81 181 GLY A N 1
ATOM 1447 C CA . GLY A 1 181 ? 1.762 51.281 -36.015 1.00 80.81 181 GLY A CA 1
ATOM 1448 C C . GLY A 1 181 ? 0.998 49.975 -36.236 1.00 80.81 181 GLY A C 1
ATOM 1449 O O . GLY A 1 181 ? 0.907 49.119 -35.355 1.00 80.81 181 GLY A O 1
ATOM 1450 N N . PHE A 1 182 ? 0.479 49.801 -37.449 1.00 78.38 182 PHE A N 1
ATOM 1451 C CA . PHE A 1 182 ? -0.301 48.624 -37.839 1.00 78.38 182 PHE A CA 1
ATOM 1452 C C . PHE A 1 182 ? 0.518 47.353 -38.086 1.00 78.38 182 PHE A C 1
ATOM 1454 O O . PHE A 1 182 ? -0.066 46.315 -38.370 1.00 78.38 182 PHE A O 1
ATOM 1461 N N . LEU A 1 183 ? 1.849 47.375 -37.939 1.00 79.62 183 LEU A N 1
ATOM 1462 C CA . LEU A 1 183 ? 2.664 46.153 -38.032 1.00 79.62 183 LEU A CA 1
ATOM 1463 C C . LEU A 1 183 ? 2.350 45.152 -36.911 1.00 79.62 183 LEU A C 1
ATOM 1465 O O . LEU A 1 183 ? 2.674 43.968 -37.037 1.00 79.62 183 LEU A O 1
ATOM 1469 N N . ILE A 1 184 ? 1.717 45.625 -35.834 1.00 82.25 184 ILE A N 1
ATOM 1470 C CA . ILE A 1 184 ? 1.333 44.845 -34.664 1.00 82.25 184 ILE A CA 1
ATOM 1471 C C . ILE A 1 184 ? -0.184 44.884 -34.458 1.00 82.25 184 ILE A C 1
ATOM 1473 O O . ILE A 1 184 ? -0.816 45.937 -34.499 1.00 82.25 184 ILE A O 1
ATOM 1477 N N . VAL A 1 185 ? -0.755 43.717 -34.163 1.00 80.06 185 VAL A N 1
ATOM 1478 C CA . VAL A 1 185 ? -2.163 43.526 -33.802 1.00 80.06 185 VAL A CA 1
ATOM 1479 C C . VAL A 1 185 ? -2.236 42.998 -32.371 1.00 80.06 185 VAL A C 1
ATOM 1481 O O . VAL A 1 185 ? -1.523 42.063 -32.008 1.00 80.06 185 VAL A O 1
ATOM 1484 N N . ILE A 1 186 ? -3.108 43.588 -31.548 1.00 78.12 186 ILE A N 1
ATOM 1485 C CA . ILE A 1 186 ? -3.272 43.213 -30.137 1.00 78.12 186 ILE A CA 1
ATOM 1486 C C . ILE A 1 186 ? -4.647 42.572 -29.942 1.00 78.12 186 ILE A C 1
ATOM 1488 O O . ILE A 1 186 ? -5.655 43.275 -29.827 1.00 78.12 186 ILE A O 1
ATOM 1492 N N . LYS A 1 187 ? -4.680 41.240 -29.873 1.00 74.38 187 LYS A N 1
ATOM 1493 C CA . LYS A 1 187 ? -5.893 40.429 -29.695 1.00 74.38 187 LYS A CA 1
ATOM 1494 C C . LYS A 1 187 ? -5.826 39.698 -28.354 1.00 74.38 187 LYS A C 1
ATOM 1496 O O . LYS A 1 187 ? -4.779 39.166 -28.014 1.00 74.38 187 LYS A O 1
ATOM 1501 N N . ASP A 1 188 ? -6.921 39.687 -27.593 1.00 76.62 188 ASP A N 1
ATOM 1502 C CA . ASP A 1 188 ? -7.042 38.972 -26.306 1.00 76.62 188 ASP A CA 1
ATOM 1503 C C . ASP A 1 188 ? -5.894 39.310 -25.317 1.00 76.62 188 ASP A C 1
ATOM 1505 O O . ASP A 1 188 ? -5.301 38.445 -24.677 1.00 76.62 188 ASP A O 1
ATOM 1509 N N . SER A 1 189 ? -5.530 40.602 -25.267 1.00 84.19 189 SER A N 1
ATOM 1510 C CA . SER A 1 189 ? -4.350 41.172 -24.577 1.00 84.19 189 SER A CA 1
ATOM 1511 C C . SER A 1 189 ? -2.998 40.505 -24.904 1.00 84.19 189 SER A C 1
ATOM 1513 O O . SER A 1 189 ? -2.042 40.661 -24.147 1.00 84.19 189 SER A O 1
ATOM 1515 N N . ARG A 1 190 ? -2.869 39.832 -26.056 1.00 82.88 190 ARG A N 1
ATOM 1516 C CA . ARG A 1 190 ? -1.614 39.302 -26.619 1.00 82.88 190 ARG A CA 1
ATOM 1517 C C . ARG A 1 190 ? -1.196 40.022 -27.901 1.00 82.88 190 ARG A C 1
ATOM 1519 O O . ARG A 1 190 ? -2.029 40.544 -28.639 1.00 82.88 190 ARG A O 1
ATOM 1526 N N . ILE A 1 191 ? 0.112 40.048 -28.142 1.00 84.00 191 ILE A N 1
ATOM 1527 C CA . ILE A 1 191 ? 0.779 40.812 -29.200 1.00 84.00 191 ILE A CA 1
ATOM 1528 C C . ILE A 1 191 ? 1.143 39.890 -30.369 1.00 84.00 191 ILE A C 1
ATOM 1530 O O . ILE A 1 191 ? 1.871 38.914 -30.195 1.00 84.00 191 ILE A O 1
ATOM 1534 N N . TYR A 1 192 ? 0.668 40.235 -31.565 1.00 79.56 192 TYR A N 1
ATOM 1535 C CA . TYR A 1 192 ? 0.898 39.516 -32.819 1.00 79.56 192 TYR A CA 1
ATOM 1536 C C . TYR A 1 192 ? 1.487 40.458 -33.873 1.00 79.56 192 TYR A C 1
ATOM 1538 O O . TYR A 1 192 ? 1.205 41.655 -33.861 1.00 79.56 192 TYR A O 1
ATOM 1546 N N . LEU A 1 193 ? 2.247 39.924 -34.831 1.00 80.94 193 LEU A N 1
ATOM 1547 C CA . LEU A 1 193 ? 2.533 40.636 -36.081 1.00 80.94 193 LEU A CA 1
ATOM 1548 C C . LEU A 1 193 ? 1.295 40.590 -36.985 1.00 80.94 193 LEU A C 1
ATOM 1550 O O . LEU A 1 193 ? 0.602 39.574 -37.015 1.00 80.94 193 LEU A O 1
ATOM 1554 N N . LEU A 1 194 ? 1.040 41.658 -37.746 1.00 79.56 194 LEU A N 1
ATOM 1555 C CA . LEU A 1 194 ? -0.101 41.742 -38.670 1.00 79.56 194 LEU A CA 1
ATOM 1556 C C . LEU A 1 194 ? -0.095 40.625 -39.725 1.00 79.56 194 LEU A C 1
ATOM 1558 O O . LEU A 1 194 ? -1.146 40.089 -40.068 1.00 79.56 194 LEU A O 1
ATOM 1562 N N . HIS A 1 195 ? 1.082 40.292 -40.258 1.00 77.06 195 HIS A N 1
ATOM 1563 C CA . HIS A 1 195 ? 1.237 39.281 -41.299 1.00 77.06 195 HIS A CA 1
ATOM 1564 C C . HIS A 1 195 ? 2.635 38.650 -41.267 1.00 77.06 195 HIS A C 1
ATOM 1566 O O . HIS A 1 195 ? 3.600 39.279 -40.832 1.00 77.06 195 HIS A O 1
ATOM 1572 N N . GLN A 1 196 ? 2.765 37.424 -41.779 1.00 76.12 196 GLN A N 1
ATOM 1573 C CA . GLN A 1 196 ? 4.033 36.682 -41.826 1.00 76.12 196 GLN A CA 1
ATOM 1574 C C . GLN A 1 196 ? 5.125 37.416 -42.633 1.00 76.12 196 GLN A C 1
ATOM 1576 O O . GLN A 1 196 ? 6.292 37.401 -42.243 1.00 76.12 196 GLN A O 1
ATOM 1581 N N . THR A 1 197 ? 4.750 38.169 -43.672 1.00 79.19 197 THR A N 1
ATOM 1582 C CA . THR A 1 197 ? 5.686 39.014 -44.441 1.00 79.19 197 THR A CA 1
ATOM 1583 C C . THR A 1 197 ? 6.346 40.114 -43.601 1.00 79.19 197 THR A C 1
ATOM 1585 O O . THR A 1 197 ? 7.434 40.564 -43.946 1.00 79.19 197 THR A O 1
ATOM 1588 N N . VAL A 1 198 ? 5.752 40.523 -42.469 1.00 79.12 198 VAL A N 1
ATOM 1589 C CA . VAL A 1 198 ? 6.405 41.431 -41.507 1.00 79.12 198 VAL A CA 1
ATOM 1590 C C . VAL A 1 198 ? 7.577 40.717 -40.821 1.00 79.12 198 VAL A C 1
ATOM 1592 O O . VAL A 1 198 ? 8.650 41.297 -40.684 1.00 79.12 198 VAL A O 1
ATOM 1595 N N . LYS A 1 199 ? 7.421 39.439 -40.440 1.00 80.12 199 LYS A N 1
ATOM 1596 C CA . LYS A 1 199 ? 8.514 38.638 -39.857 1.00 80.12 199 LYS A CA 1
ATOM 1597 C C . LYS A 1 199 ? 9.642 38.417 -40.869 1.00 80.12 199 LYS A C 1
ATOM 1599 O O . LYS A 1 199 ? 10.808 38.493 -40.501 1.00 80.12 199 LYS A O 1
ATOM 1604 N N . GLU A 1 200 ? 9.303 38.205 -42.137 1.00 80.12 200 GLU A N 1
ATOM 1605 C CA . GLU A 1 200 ? 10.272 38.025 -43.230 1.00 80.12 200 GLU A CA 1
ATOM 1606 C C . GLU A 1 200 ? 11.012 39.317 -43.604 1.00 80.12 200 GLU A C 1
ATOM 1608 O O . GLU A 1 200 ? 12.204 39.269 -43.890 1.00 80.12 200 GLU A O 1
ATOM 1613 N N . PHE A 1 201 ? 10.349 40.475 -43.540 1.00 81.19 201 PHE A N 1
ATOM 1614 C CA . PHE A 1 201 ? 10.992 41.784 -43.691 1.00 81.19 201 PHE A CA 1
ATOM 1615 C C . PHE A 1 201 ? 11.987 42.080 -42.550 1.00 81.19 201 PHE A C 1
ATOM 1617 O O . PHE A 1 201 ? 13.074 42.615 -42.784 1.00 81.19 201 PHE A O 1
ATOM 1624 N N . LEU A 1 202 ? 11.637 41.708 -41.315 1.00 81.56 202 LEU A N 1
ATOM 1625 C CA . LEU A 1 202 ? 12.466 41.960 -40.133 1.00 81.56 202 LEU A CA 1
ATOM 1626 C C . LEU A 1 202 ? 13.662 40.994 -40.001 1.00 81.56 202 LEU A C 1
ATOM 1628 O O . LEU A 1 202 ? 14.699 41.399 -39.479 1.00 81.56 202 LEU A O 1
ATOM 1632 N N . VAL A 1 203 ? 13.567 39.744 -40.476 1.00 80.25 203 VAL A N 1
ATOM 1633 C CA . VAL A 1 203 ? 14.610 38.714 -40.278 1.00 80.25 203 VAL A CA 1
ATOM 1634 C C . VAL A 1 203 ? 15.585 38.602 -41.454 1.00 80.25 203 VAL A C 1
ATOM 1636 O O . VAL A 1 203 ? 15.211 38.361 -42.598 1.00 80.25 203 VAL A O 1
ATOM 1639 N N . GLN A 1 204 ? 16.883 38.674 -41.155 1.00 67.12 204 GLN A N 1
ATOM 1640 C CA . GLN A 1 204 ? 17.959 38.467 -42.128 1.00 67.12 204 GLN A CA 1
ATOM 1641 C C . GLN A 1 204 ? 18.171 36.973 -42.455 1.00 67.12 204 GLN A C 1
ATOM 1643 O O . GLN A 1 204 ? 18.750 36.218 -41.672 1.00 67.12 204 GLN A O 1
ATOM 1648 N N . ASN A 1 205 ? 17.721 36.542 -43.638 1.00 53.19 205 ASN A N 1
ATOM 1649 C CA . ASN A 1 205 ? 17.809 35.150 -44.098 1.00 53.19 205 ASN A CA 1
ATOM 1650 C C . ASN A 1 205 ? 19.220 34.755 -44.594 1.00 53.19 205 ASN A C 1
ATOM 1652 O O . ASN A 1 205 ? 19.540 34.875 -45.777 1.00 53.19 205 ASN A O 1
ATOM 1656 N N . HIS A 1 206 ? 20.044 34.180 -43.713 1.00 47.47 206 HIS A N 1
ATOM 1657 C CA . HIS A 1 206 ? 21.247 33.422 -44.095 1.00 47.47 206 HIS A CA 1
ATOM 1658 C C . HIS A 1 206 ? 20.928 31.920 -44.208 1.00 47.47 206 HIS A C 1
ATOM 1660 O O . HIS A 1 206 ? 21.263 31.138 -43.323 1.00 47.47 206 HIS A O 1
ATOM 1666 N N . GLY A 1 207 ? 20.249 31.522 -45.293 1.00 37.47 207 GLY A N 1
ATOM 1667 C CA . GLY A 1 207 ? 19.688 30.165 -45.438 1.00 37.47 207 GLY A CA 1
ATOM 1668 C C . GLY A 1 207 ? 19.817 29.489 -46.810 1.00 37.47 207 GLY A C 1
ATOM 1669 O O . GLY A 1 207 ? 19.273 28.403 -46.985 1.00 37.47 207 GLY A O 1
ATOM 1670 N N . VAL A 1 208 ? 20.515 30.086 -47.786 1.00 28.64 208 VAL A N 1
ATOM 1671 C CA . VAL A 1 208 ? 20.691 29.501 -49.134 1.00 28.64 208 VAL A CA 1
ATOM 1672 C C . VAL A 1 208 ? 22.172 29.527 -49.537 1.00 28.64 208 VAL A C 1
ATOM 1674 O O . VAL A 1 208 ? 22.749 30.613 -49.619 1.00 28.64 208 VAL A O 1
ATOM 1677 N N . PRO A 1 209 ? 22.812 28.373 -49.817 1.00 28.61 209 PRO A N 1
ATOM 1678 C CA . PRO A 1 209 ? 24.155 28.335 -50.395 1.00 28.61 209 PRO A CA 1
ATOM 1679 C C . PRO A 1 209 ? 24.176 28.959 -51.797 1.00 28.61 209 PRO A C 1
ATOM 1681 O O . PRO A 1 209 ? 23.285 28.708 -52.608 1.00 28.61 209 PRO A O 1
ATOM 1684 N N . ALA A 1 210 ? 25.223 29.722 -52.118 1.00 30.02 210 ALA A N 1
ATOM 1685 C CA . ALA A 1 210 ? 25.339 30.502 -53.358 1.00 30.02 210 ALA A CA 1
ATOM 1686 C C . ALA A 1 210 ? 25.638 29.665 -54.630 1.00 30.02 210 ALA A C 1
ATOM 1688 O O . ALA A 1 210 ? 26.464 30.050 -55.452 1.00 30.02 210 ALA A O 1
ATOM 1689 N N . GLN A 1 211 ? 24.985 28.509 -54.789 1.00 32.56 211 GLN A N 1
ATOM 1690 C CA . GLN A 1 211 ? 25.157 27.584 -55.921 1.00 32.56 211 GLN A CA 1
ATOM 1691 C C . GLN A 1 211 ? 23.838 27.170 -56.605 1.00 32.56 211 GLN A C 1
ATOM 1693 O O . GLN A 1 211 ? 23.886 26.594 -57.687 1.00 32.56 211 GLN A O 1
ATOM 1698 N N . SER A 1 212 ? 22.661 27.480 -56.042 1.00 31.25 212 SER A N 1
ATOM 1699 C CA . SER A 1 212 ? 21.358 27.079 -56.615 1.00 31.25 212 SER A CA 1
ATOM 1700 C C . SER A 1 212 ? 20.659 28.146 -57.472 1.00 31.25 212 SER A C 1
ATOM 1702 O O . SER A 1 212 ? 19.783 27.809 -58.262 1.00 31.25 212 SER A O 1
ATOM 1704 N N . VAL A 1 213 ? 21.044 29.425 -57.373 1.00 30.91 213 VAL A N 1
ATOM 1705 C CA . VAL A 1 213 ? 20.407 30.529 -58.131 1.00 30.91 213 VAL A CA 1
ATOM 1706 C C . VAL A 1 213 ? 20.996 30.689 -59.545 1.00 30.91 213 VAL A C 1
ATOM 1708 O O . VAL A 1 213 ? 20.369 31.272 -60.427 1.00 30.91 213 VAL A O 1
ATOM 1711 N N . GLN A 1 214 ? 22.170 30.109 -59.814 1.00 30.17 214 GLN A N 1
ATOM 1712 C CA . GLN A 1 214 ? 22.899 30.278 -61.080 1.00 30.17 214 GLN A CA 1
ATOM 1713 C C . GLN A 1 214 ? 22.316 29.481 -62.272 1.00 30.17 214 GLN A C 1
ATOM 1715 O O . GLN A 1 214 ? 22.908 29.474 -63.348 1.00 30.17 214 GLN A O 1
ATOM 1720 N N . ALA A 1 215 ? 21.161 28.826 -62.096 1.00 30.06 215 ALA A N 1
ATOM 1721 C CA . ALA A 1 215 ? 20.501 27.999 -63.112 1.00 30.06 215 ALA A CA 1
ATOM 1722 C C . ALA A 1 215 ? 19.325 28.683 -63.846 1.00 30.06 215 ALA A C 1
ATOM 1724 O O . ALA A 1 215 ? 18.969 28.242 -64.936 1.00 30.06 215 ALA A O 1
ATOM 1725 N N . SER A 1 216 ? 18.730 29.748 -63.286 1.00 28.80 216 SER A N 1
ATOM 1726 C CA . SER A 1 216 ? 17.439 30.294 -63.767 1.00 28.80 216 SER A CA 1
ATOM 1727 C C . SER A 1 216 ? 17.502 31.687 -64.410 1.00 28.80 216 SER A C 1
ATOM 1729 O O . SER A 1 216 ? 16.472 32.208 -64.823 1.00 28.80 216 SER A O 1
ATOM 1731 N N . LEU A 1 217 ? 18.689 32.291 -64.532 1.00 29.84 217 LEU A N 1
ATOM 1732 C CA . LEU A 1 217 ? 18.905 33.570 -65.235 1.00 29.84 217 LEU A CA 1
ATOM 1733 C C . LEU A 1 217 ? 19.969 33.427 -66.334 1.00 29.84 217 LEU A C 1
ATOM 1735 O O . LEU A 1 217 ? 20.953 34.158 -66.396 1.00 29.84 217 LEU A O 1
ATOM 1739 N N . ALA A 1 218 ? 19.749 32.449 -67.214 1.00 29.97 218 ALA A N 1
ATOM 1740 C CA . ALA A 1 218 ? 20.579 32.165 -68.384 1.00 29.97 218 ALA A CA 1
ATOM 1741 C C . ALA A 1 218 ? 19.909 32.610 -69.704 1.00 29.97 218 ALA A C 1
ATOM 1743 O O . ALA A 1 218 ? 19.968 31.900 -70.709 1.00 29.97 218 ALA A O 1
ATOM 1744 N N . SER A 1 219 ? 19.262 33.783 -69.722 1.00 30.03 219 SER A N 1
ATOM 1745 C CA . SER A 1 219 ? 18.708 34.376 -70.948 1.00 30.03 219 SER A CA 1
ATOM 1746 C C . SER A 1 219 ? 18.794 35.914 -70.987 1.00 30.03 219 SER A C 1
ATOM 1748 O O . SER A 1 219 ? 18.350 36.616 -70.087 1.00 30.03 219 SER A O 1
ATOM 1750 N N . SER A 1 220 ? 19.307 36.417 -72.118 1.00 29.52 220 SER A N 1
ATOM 1751 C CA . SER A 1 220 ? 19.337 37.816 -72.600 1.00 29.52 220 SER A CA 1
ATOM 1752 C C . SER A 1 220 ? 20.300 38.850 -71.965 1.00 29.52 220 SER A C 1
ATOM 1754 O O . SER A 1 220 ? 20.080 39.359 -70.876 1.00 29.52 220 SER A O 1
ATOM 1756 N N . GLY A 1 221 ? 21.272 39.297 -72.780 1.00 26.23 221 GLY A N 1
ATOM 1757 C CA . GLY A 1 221 ? 21.723 40.703 -72.816 1.00 26.23 221 GLY A CA 1
ATOM 1758 C C . GLY A 1 221 ? 23.034 41.057 -72.083 1.00 26.23 221 GLY A C 1
ATOM 1759 O O . GLY A 1 221 ? 23.105 40.890 -70.871 1.00 26.23 221 GLY A O 1
ATOM 1760 N N . PRO A 1 222 ? 24.067 41.596 -72.772 1.00 37.44 222 PRO A N 1
ATOM 1761 C CA . PRO A 1 222 ? 25.337 41.970 -72.142 1.00 37.44 222 PRO A CA 1
ATOM 1762 C C . PRO A 1 222 ? 25.574 43.489 -72.025 1.00 37.44 222 PRO A C 1
ATOM 1764 O O . PRO A 1 222 ? 25.371 44.230 -72.987 1.00 37.44 222 PRO A O 1
ATOM 1767 N N . ALA A 1 223 ? 26.163 43.928 -70.906 1.00 25.17 223 ALA A N 1
ATOM 1768 C CA . ALA A 1 223 ? 26.974 45.149 -70.838 1.00 25.17 223 ALA A CA 1
ATOM 1769 C C . ALA A 1 223 ? 27.987 45.097 -69.672 1.00 25.17 223 ALA A C 1
ATOM 1771 O O . ALA A 1 223 ? 27.592 45.080 -68.516 1.00 25.17 223 ALA A O 1
ATOM 1772 N N . TYR A 1 224 ? 29.277 45.092 -70.024 1.00 26.61 224 TYR A N 1
ATOM 1773 C CA . TYR A 1 224 ? 30.458 45.515 -69.250 1.00 26.61 224 TYR A CA 1
ATOM 1774 C C . TYR A 1 224 ? 30.626 45.152 -67.760 1.00 26.61 224 TYR A C 1
ATOM 1776 O O . TYR A 1 224 ? 29.961 45.673 -66.871 1.00 26.61 224 TYR A O 1
ATOM 1784 N N . ASN A 1 225 ? 31.712 44.415 -67.495 1.00 29.94 225 ASN A N 1
ATOM 1785 C CA . ASN A 1 225 ? 32.467 44.552 -66.248 1.00 29.94 225 ASN A CA 1
ATOM 1786 C C . ASN A 1 225 ? 33.046 45.974 -66.141 1.00 29.94 225 ASN A C 1
ATOM 1788 O O . ASN A 1 225 ? 33.587 46.475 -67.129 1.00 29.94 225 ASN A O 1
ATOM 1792 N N . ASP A 1 226 ? 33.119 46.511 -64.926 1.00 24.44 226 ASP A N 1
ATOM 1793 C CA . ASP A 1 226 ? 34.325 47.214 -64.480 1.00 24.44 226 ASP A CA 1
ATOM 1794 C C . ASP A 1 226 ? 34.604 46.871 -63.006 1.00 24.44 226 ASP A C 1
ATOM 1796 O O . ASP A 1 226 ? 33.690 46.524 -62.256 1.00 24.44 226 ASP A O 1
ATOM 1800 N N . ILE A 1 227 ? 35.874 46.900 -62.602 1.00 34.78 227 ILE A N 1
ATOM 1801 C CA . ILE A 1 227 ? 36.337 46.503 -61.269 1.00 34.78 227 ILE A CA 1
ATOM 1802 C C . ILE A 1 227 ? 36.906 47.732 -60.568 1.00 34.78 227 ILE A C 1
ATOM 1804 O O . ILE A 1 227 ? 38.033 48.149 -60.828 1.00 34.78 227 ILE A O 1
ATOM 1808 N N . SER A 1 228 ? 36.164 48.267 -59.600 1.00 26.44 228 SER A N 1
ATOM 1809 C CA . SER A 1 228 ? 36.730 49.180 -58.608 1.00 26.44 228 SER A CA 1
ATOM 1810 C C . SER A 1 228 ? 36.144 48.936 -57.219 1.00 26.44 228 SER A C 1
ATOM 1812 O O . SER A 1 228 ? 34.989 48.553 -57.046 1.00 26.44 228 SER A O 1
ATOM 1814 N N . ASN A 1 229 ? 37.010 49.093 -56.224 1.00 35.03 229 ASN A N 1
ATOM 1815 C CA . ASN A 1 229 ? 36.756 48.823 -54.816 1.00 35.03 229 ASN A CA 1
ATOM 1816 C C . ASN A 1 229 ? 36.278 50.109 -54.120 1.00 35.03 229 ASN A C 1
ATOM 1818 O O . ASN A 1 229 ? 36.976 51.117 -54.244 1.00 35.03 229 ASN A O 1
ATOM 1822 N N . PRO A 1 230 ? 35.191 50.093 -53.330 1.00 30.27 230 PRO A N 1
ATOM 1823 C CA . PRO A 1 230 ? 34.942 51.130 -52.341 1.00 30.27 230 PRO A CA 1
ATOM 1824 C C . PRO A 1 230 ? 35.117 50.587 -50.916 1.00 30.27 230 PRO A C 1
ATOM 1826 O O . PRO A 1 230 ? 34.224 49.985 -50.323 1.00 30.27 230 PRO A O 1
ATOM 1829 N N . THR A 1 231 ? 36.272 50.888 -50.325 1.00 33.78 231 THR A N 1
ATOM 1830 C CA . THR A 1 231 ? 36.368 51.068 -48.871 1.00 33.78 231 THR A CA 1
ATOM 1831 C C . THR A 1 231 ? 35.405 52.172 -48.427 1.00 33.78 231 THR A C 1
ATOM 1833 O O . THR A 1 231 ? 35.372 53.214 -49.077 1.00 33.78 231 THR A O 1
ATOM 1836 N N . ASN A 1 232 ? 34.730 51.995 -47.287 1.00 42.06 232 ASN A N 1
ATOM 1837 C CA . ASN A 1 232 ? 33.870 52.995 -46.633 1.00 42.06 232 ASN A CA 1
ATOM 1838 C C . ASN A 1 232 ? 32.711 53.515 -47.512 1.00 42.06 232 ASN A C 1
ATOM 1840 O O . ASN A 1 232 ? 32.796 54.592 -48.097 1.00 42.06 232 ASN A O 1
ATOM 1844 N N . GLY A 1 233 ? 31.602 52.771 -47.543 1.00 24.47 233 GLY A N 1
ATOM 1845 C CA . GLY A 1 233 ? 30.315 53.237 -48.070 1.00 24.47 233 GLY A CA 1
ATOM 1846 C C . GLY A 1 233 ? 29.236 53.228 -46.986 1.00 24.47 233 GLY A C 1
ATOM 1847 O O . GLY A 1 233 ? 29.216 52.320 -46.154 1.00 24.47 233 GLY A O 1
ATOM 1848 N N . ASP A 1 234 ? 28.351 54.227 -47.005 1.00 27.00 234 ASP A N 1
ATOM 1849 C CA . ASP A 1 234 ? 27.163 54.288 -46.143 1.00 27.00 234 ASP A CA 1
ATOM 1850 C C . ASP A 1 234 ? 26.266 53.045 -46.310 1.00 27.00 234 ASP A C 1
ATOM 1852 O O . ASP A 1 234 ? 26.142 52.514 -47.422 1.00 27.00 234 ASP A O 1
ATOM 1856 N N . PRO A 1 235 ? 25.560 52.600 -45.252 1.00 33.78 235 PRO A N 1
ATOM 1857 C CA . PRO A 1 235 ? 24.445 51.682 -45.419 1.00 33.78 235 PRO A CA 1
ATOM 1858 C C . PRO A 1 235 ? 23.335 52.398 -46.201 1.00 33.78 235 PRO A C 1
ATOM 1860 O O . PRO A 1 235 ? 22.719 53.339 -45.703 1.00 33.78 235 PRO A O 1
ATOM 1863 N N . GLY A 1 236 ? 23.080 51.951 -47.434 1.00 31.52 236 GLY A N 1
ATOM 1864 C CA . GLY A 1 236 ? 22.050 52.545 -48.290 1.00 31.52 236 GLY A CA 1
ATOM 1865 C C . GLY A 1 236 ? 20.678 52.610 -47.592 1.00 31.52 236 GLY A C 1
ATOM 1866 O O . GLY A 1 236 ? 20.328 51.674 -46.862 1.00 31.52 236 GLY A O 1
ATOM 1867 N N . PRO A 1 237 ? 19.899 53.691 -47.791 1.00 40.97 237 PRO A N 1
ATOM 1868 C CA . PRO A 1 237 ? 18.632 53.893 -47.092 1.00 40.97 237 PRO A CA 1
ATOM 1869 C C . PRO A 1 237 ? 17.630 52.795 -47.479 1.00 40.97 237 PRO A C 1
ATOM 1871 O O . PRO A 1 237 ? 17.224 52.714 -48.636 1.00 40.97 237 PRO A O 1
ATOM 1874 N N . GLY A 1 238 ? 17.275 51.940 -46.512 1.00 45.50 238 GLY A N 1
ATOM 1875 C CA . GLY A 1 238 ? 16.335 50.824 -46.714 1.00 45.50 238 GLY A CA 1
ATOM 1876 C C . GLY A 1 238 ? 16.634 49.511 -45.960 1.00 45.50 238 GLY A C 1
ATOM 1877 O O . GLY A 1 238 ? 16.324 48.437 -46.479 1.00 45.50 238 GLY A O 1
ATOM 1878 N N . ARG A 1 239 ? 17.342 49.540 -44.808 1.00 54.00 239 ARG A N 1
ATOM 1879 C CA . ARG A 1 239 ? 17.656 48.336 -43.983 1.00 54.00 239 ARG A CA 1
ATOM 1880 C C . ARG A 1 239 ? 17.716 48.538 -42.453 1.00 54.00 239 ARG A C 1
ATOM 1882 O O . ARG A 1 239 ? 18.162 47.640 -41.741 1.00 54.00 239 ARG A O 1
ATOM 1889 N N . GLN A 1 240 ? 17.270 49.673 -41.904 1.00 58.06 240 GLN A N 1
ATOM 1890 C CA . GLN A 1 240 ? 17.513 50.043 -40.488 1.00 58.06 240 GLN A CA 1
ATOM 1891 C C . GLN A 1 240 ? 16.913 49.064 -39.447 1.00 58.06 240 GLN A C 1
ATOM 1893 O O . GLN A 1 240 ? 17.443 48.912 -38.335 1.00 58.06 240 GLN A O 1
ATOM 1898 N N . TYR A 1 241 ? 15.829 48.377 -39.818 1.00 62.94 241 TYR A N 1
ATOM 1899 C CA . TYR A 1 241 ? 15.044 47.494 -38.949 1.00 62.94 241 TYR A CA 1
ATOM 1900 C C . TYR A 1 241 ? 15.225 45.993 -39.220 1.00 62.94 241 TYR A C 1
ATOM 1902 O O . TYR A 1 241 ? 14.583 45.188 -38.554 1.00 62.94 241 TYR A O 1
ATOM 1910 N N . SER A 1 242 ? 16.117 45.599 -40.136 1.00 74.38 242 SER A N 1
ATOM 1911 C CA . SER A 1 242 ? 16.443 44.183 -40.345 1.00 74.38 242 SER A CA 1
ATOM 1912 C C . SER A 1 242 ? 17.448 43.695 -39.293 1.00 74.38 242 SER A C 1
ATOM 1914 O O . SER A 1 242 ? 18.453 44.362 -39.032 1.00 74.38 242 SER A O 1
ATOM 1916 N N . PHE A 1 243 ? 17.194 42.535 -38.690 1.00 80.44 243 PHE A N 1
ATOM 1917 C CA . PHE A 1 243 ? 18.010 41.947 -37.628 1.00 80.44 243 PHE A CA 1
ATOM 1918 C C . PHE A 1 243 ? 18.204 40.436 -37.806 1.00 80.44 243 PHE A C 1
ATOM 1920 O O . PHE A 1 243 ? 17.424 39.756 -38.478 1.00 80.44 243 PHE A O 1
ATOM 1927 N N . LYS A 1 244 ? 19.259 39.884 -37.195 1.00 80.31 244 LYS A N 1
ATOM 1928 C CA . LYS A 1 244 ? 19.431 38.430 -37.115 1.00 80.31 244 LYS A CA 1
ATOM 1929 C C . LYS A 1 244 ? 18.463 37.859 -36.080 1.00 80.31 244 LYS A C 1
ATOM 1931 O O . LYS A 1 244 ? 18.157 38.495 -35.064 1.00 80.31 244 LYS A O 1
ATOM 1936 N N . LEU A 1 245 ? 18.010 36.631 -36.316 1.00 81.56 245 LEU A N 1
ATOM 1937 C CA . LEU A 1 245 ? 17.146 35.934 -35.367 1.00 81.56 245 LEU A CA 1
ATOM 1938 C C . LEU A 1 245 ? 17.914 35.602 -34.075 1.00 81.56 245 LEU A C 1
ATOM 1940 O O . LEU A 1 245 ? 17.386 35.809 -32.987 1.00 81.56 245 LEU A O 1
ATOM 1944 N N . GLN A 1 246 ? 19.186 35.211 -34.193 1.00 81.12 246 GLN A N 1
ATOM 1945 C CA . GLN A 1 246 ? 20.078 34.878 -33.077 1.00 81.12 246 GLN A CA 1
ATOM 1946 C C . GLN A 1 246 ? 20.250 36.056 -32.110 1.00 81.12 246 GLN A C 1
ATOM 1948 O O . GLN A 1 246 ? 20.019 35.893 -30.917 1.00 81.12 246 GLN A O 1
ATOM 1953 N N . ASP A 1 247 ? 20.549 37.259 -32.618 1.00 82.69 247 ASP A N 1
ATOM 1954 C CA . ASP A 1 247 ? 20.677 38.489 -31.815 1.00 82.69 247 ASP A CA 1
ATOM 1955 C C . ASP A 1 247 ? 19.385 38.798 -31.030 1.00 82.69 247 ASP A C 1
ATOM 1957 O O . ASP A 1 247 ? 19.414 39.342 -29.926 1.00 82.69 247 ASP A O 1
ATOM 1961 N N . SER A 1 248 ? 18.234 38.430 -31.599 1.00 87.94 248 SER A N 1
ATOM 1962 C CA . SER A 1 248 ? 16.907 38.672 -31.025 1.00 87.94 248 SER A CA 1
ATOM 1963 C C . SER A 1 248 ? 16.529 37.618 -29.976 1.00 87.94 248 SER A C 1
ATOM 1965 O O . SER A 1 248 ? 15.958 37.958 -28.940 1.00 87.94 248 SER A O 1
ATOM 1967 N N . HIS A 1 249 ? 16.925 36.357 -30.185 1.00 86.50 249 HIS A N 1
ATOM 1968 C CA . HIS A 1 249 ? 16.879 35.323 -29.149 1.00 86.50 249 HIS A CA 1
ATOM 1969 C C . HIS A 1 249 ? 17.867 35.628 -28.014 1.00 86.50 249 HIS A C 1
ATOM 1971 O O . HIS A 1 249 ? 17.496 35.478 -26.856 1.00 86.50 249 HIS A O 1
ATOM 1977 N N . LEU A 1 250 ? 19.065 36.153 -28.301 1.00 86.44 250 LEU A N 1
ATOM 1978 C CA . LEU A 1 250 ? 20.022 36.581 -27.276 1.00 86.44 250 LEU A CA 1
ATOM 1979 C C . LEU A 1 250 ? 19.462 37.719 -26.414 1.00 86.44 250 LEU A C 1
ATOM 1981 O O . LEU A 1 250 ? 19.548 37.664 -25.189 1.00 86.44 250 LEU A O 1
ATOM 1985 N N . LEU A 1 251 ? 18.856 38.733 -27.042 1.00 87.38 251 LEU A N 1
ATOM 1986 C CA . LEU A 1 251 ? 18.173 39.823 -26.343 1.00 87.38 251 LEU A CA 1
ATOM 1987 C C . LEU A 1 251 ? 17.089 39.284 -25.398 1.00 87.38 251 LEU A C 1
ATOM 1989 O O . LEU A 1 251 ? 17.049 39.666 -24.229 1.00 87.38 251 LEU A O 1
ATOM 1993 N N . LEU A 1 252 ? 16.231 38.382 -25.882 1.00 89.12 252 LEU A N 1
ATOM 1994 C CA . LEU A 1 252 ? 15.142 37.826 -25.080 1.00 89.12 252 LEU A CA 1
ATOM 1995 C C . LEU A 1 252 ? 15.647 36.864 -23.988 1.00 89.12 252 LEU A C 1
ATOM 1997 O O . LEU A 1 252 ? 15.128 36.902 -22.875 1.00 89.12 252 LEU A O 1
ATOM 2001 N N . ALA A 1 253 ? 16.705 36.088 -24.245 1.00 89.06 253 ALA A N 1
ATOM 2002 C CA . ALA A 1 253 ? 17.386 35.276 -23.237 1.00 89.06 253 ALA A CA 1
ATOM 2003 C C . ALA A 1 253 ? 17.945 36.147 -22.103 1.00 89.06 253 ALA A C 1
ATOM 2005 O O . ALA A 1 253 ? 17.662 35.874 -20.940 1.00 89.06 253 ALA A O 1
ATOM 2006 N N . LYS A 1 254 ? 18.663 37.235 -22.429 1.00 87.56 254 LYS A N 1
ATOM 2007 C CA . LYS A 1 254 ? 19.191 38.182 -21.431 1.00 87.56 254 LYS A CA 1
ATOM 2008 C C . LYS A 1 254 ? 18.072 38.829 -20.609 1.00 87.56 254 LYS A C 1
ATOM 2010 O O . LYS A 1 254 ? 18.197 38.905 -19.394 1.00 87.56 254 LYS A O 1
ATOM 2015 N N . ILE A 1 255 ? 16.962 39.224 -21.240 1.00 90.38 255 ILE A N 1
ATOM 2016 C CA . ILE A 1 255 ? 15.782 39.773 -20.545 1.00 90.38 255 ILE A CA 1
ATOM 2017 C C . ILE A 1 255 ? 15.161 38.744 -19.581 1.00 90.38 255 ILE A C 1
ATOM 2019 O O . ILE A 1 255 ? 14.832 39.099 -18.452 1.00 90.38 255 ILE A O 1
ATOM 2023 N N . CYS A 1 256 ? 15.025 37.477 -19.993 1.00 92.25 256 CYS A N 1
ATOM 2024 C CA . CYS A 1 256 ? 14.475 36.422 -19.135 1.00 92.25 256 CYS A CA 1
ATOM 2025 C C . CYS A 1 256 ? 15.418 36.087 -17.967 1.00 92.25 256 CYS A C 1
ATOM 2027 O O . CYS A 1 256 ? 14.976 36.068 -16.824 1.00 92.25 256 CYS A O 1
ATOM 2029 N N . ILE A 1 257 ? 16.715 35.879 -18.231 1.00 89.75 257 ILE A N 1
ATOM 2030 C CA . ILE A 1 257 ? 17.728 35.592 -17.199 1.00 89.75 257 ILE A CA 1
ATOM 2031 C C . ILE A 1 257 ? 17.779 36.734 -16.176 1.00 89.75 257 ILE A C 1
ATOM 2033 O O . ILE A 1 257 ? 17.697 36.479 -14.978 1.00 89.75 257 ILE A O 1
ATOM 2037 N N . GLN A 1 258 ? 17.826 37.994 -16.627 1.00 89.31 258 GLN A N 1
ATOM 2038 C CA . GLN A 1 258 ? 17.875 39.140 -15.716 1.00 89.31 258 GLN A CA 1
ATOM 2039 C C . GLN A 1 258 ? 16.621 39.242 -14.831 1.00 89.31 258 GLN A C 1
ATOM 2041 O O . GLN A 1 258 ? 16.734 39.578 -13.655 1.00 89.31 258 GLN A O 1
ATOM 2046 N N . TYR A 1 259 ? 15.435 38.935 -15.369 1.00 91.44 259 TYR A N 1
ATOM 2047 C CA . TYR A 1 259 ? 14.202 38.910 -14.580 1.00 91.44 259 TYR A CA 1
ATOM 2048 C C . TYR A 1 259 ? 14.226 37.798 -13.521 1.00 91.44 259 TYR A C 1
ATOM 2050 O O . TYR A 1 259 ? 13.890 38.048 -12.369 1.00 91.44 259 TYR A O 1
ATOM 2058 N N . LEU A 1 260 ? 14.674 36.588 -13.876 1.00 91.19 260 LEU A N 1
ATOM 2059 C CA . LEU A 1 260 ? 14.755 35.453 -12.944 1.00 91.19 260 LEU A CA 1
ATOM 2060 C C . LEU A 1 260 ? 15.812 35.633 -11.836 1.00 91.19 260 LEU A C 1
ATOM 2062 O O . LEU A 1 260 ? 15.708 35.001 -10.787 1.00 91.19 260 LEU A O 1
ATOM 2066 N N . LEU A 1 261 ? 16.801 36.510 -12.038 1.00 90.38 261 LEU A N 1
ATOM 2067 C CA . LEU A 1 261 ? 17.809 36.869 -11.033 1.00 90.38 261 LEU A CA 1
ATOM 2068 C C . LEU A 1 261 ? 17.329 37.925 -10.012 1.00 90.38 261 LEU A C 1
ATOM 2070 O O . LEU A 1 261 ? 18.098 38.306 -9.130 1.00 90.38 261 LEU A O 1
ATOM 2074 N N . PHE A 1 262 ? 16.079 38.397 -10.087 1.00 90.62 262 PHE A N 1
ATOM 2075 C CA . PHE A 1 262 ? 15.522 39.345 -9.116 1.00 90.62 262 PHE A CA 1
ATOM 2076 C C . PHE A 1 262 ? 15.430 38.777 -7.689 1.00 90.62 262 PHE A C 1
ATOM 2078 O O . PHE A 1 262 ? 14.973 37.656 -7.462 1.00 90.62 262 PHE A O 1
ATOM 2085 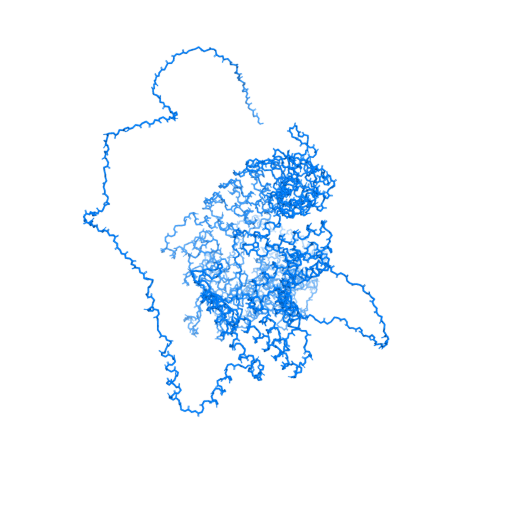N N . LYS A 1 263 ? 15.769 39.616 -6.700 1.00 85.06 263 LYS A N 1
ATOM 2086 C CA . LYS A 1 263 ? 15.823 39.249 -5.272 1.00 85.06 263 LYS A CA 1
ATOM 2087 C C . LYS A 1 263 ? 14.483 38.818 -4.685 1.00 85.06 263 LYS A C 1
ATOM 2089 O O . LYS A 1 263 ? 14.460 37.962 -3.810 1.00 85.06 263 LYS A O 1
ATOM 2094 N N . ASN A 1 264 ? 13.364 39.317 -5.214 1.00 84.62 264 ASN A N 1
ATOM 2095 C CA . ASN A 1 264 ? 12.040 38.920 -4.728 1.00 84.62 264 ASN A CA 1
ATOM 2096 C C . ASN A 1 264 ? 11.754 37.409 -4.883 1.00 84.62 264 ASN A C 1
ATOM 2098 O O . ASN A 1 264 ? 10.895 36.899 -4.176 1.00 84.62 264 ASN A O 1
ATOM 2102 N N . PHE A 1 265 ? 12.475 36.687 -5.751 1.00 87.88 265 PHE A N 1
ATOM 2103 C CA . PHE A 1 265 ? 12.381 35.224 -5.878 1.00 87.88 265 PHE A CA 1
ATOM 2104 C C . PHE A 1 265 ? 13.282 34.459 -4.882 1.00 87.88 265 PHE A C 1
ATOM 2106 O O . PHE A 1 265 ? 13.147 33.247 -4.731 1.00 87.88 265 PHE A O 1
ATOM 2113 N N . GLU A 1 266 ? 14.183 35.159 -4.186 1.00 86.56 266 GLU A N 1
ATOM 2114 C CA . GLU A 1 266 ? 14.983 34.656 -3.061 1.00 86.56 266 GLU A CA 1
ATOM 2115 C C . GLU A 1 266 ? 14.287 34.951 -1.717 1.00 86.56 266 GLU A C 1
ATOM 2117 O O . GLU A 1 266 ? 14.180 34.078 -0.852 1.00 86.56 266 GLU A O 1
ATOM 2122 N N . ASP A 1 267 ? 13.773 36.178 -1.569 1.00 85.69 267 ASP A N 1
ATOM 2123 C CA . ASP A 1 267 ? 13.096 36.666 -0.362 1.00 85.69 267 ASP A CA 1
ATOM 2124 C C . ASP A 1 267 ? 11.697 36.042 -0.183 1.00 85.69 267 ASP A C 1
ATOM 2126 O O . ASP A 1 267 ? 11.280 35.757 0.944 1.00 85.69 267 ASP A O 1
ATOM 2130 N N . HIS A 1 268 ? 10.970 35.813 -1.285 1.00 83.56 268 HIS A N 1
ATOM 2131 C CA . HIS A 1 268 ? 9.604 35.270 -1.311 1.00 83.56 268 HIS A CA 1
ATOM 2132 C C . HIS A 1 268 ? 9.485 34.127 -2.342 1.00 83.56 268 HIS A C 1
ATOM 2134 O O . HIS A 1 268 ? 8.898 34.320 -3.411 1.00 83.56 268 HIS A O 1
ATOM 2140 N N . PRO A 1 269 ? 10.072 32.945 -2.078 1.00 84.88 269 PRO A N 1
ATOM 2141 C CA . PRO A 1 269 ? 10.062 31.814 -3.008 1.00 84.88 269 PRO A CA 1
ATOM 2142 C C . PRO A 1 269 ? 8.697 31.115 -3.095 1.00 84.88 269 PRO A C 1
ATOM 2144 O O . PRO A 1 269 ? 7.830 31.296 -2.243 1.00 84.88 269 PRO A O 1
ATOM 2147 N N . LEU A 1 270 ? 8.524 30.257 -4.105 1.00 82.25 270 LEU A N 1
ATOM 2148 C CA . LEU A 1 270 ? 7.315 29.438 -4.254 1.00 82.25 270 LEU A CA 1
ATOM 2149 C C . LEU A 1 270 ? 7.336 28.218 -3.313 1.00 82.25 270 LEU A C 1
ATOM 2151 O O . LEU A 1 270 ? 7.995 27.210 -3.594 1.00 82.25 270 LEU A O 1
ATOM 2155 N N . GLU A 1 271 ? 6.580 28.287 -2.217 1.00 71.69 271 GLU A N 1
ATOM 2156 C CA . GLU A 1 271 ? 6.447 27.224 -1.209 1.00 71.69 271 GLU A CA 1
ATOM 2157 C C . GLU A 1 271 ? 5.290 26.250 -1.516 1.00 71.69 271 GLU A C 1
ATOM 2159 O O . GLU A 1 271 ? 4.264 26.235 -0.845 1.00 71.69 271 GLU A O 1
ATOM 2164 N N . GLY A 1 272 ? 5.484 25.400 -2.531 1.00 70.25 272 GLY A N 1
ATOM 2165 C CA . GLY A 1 272 ? 4.554 24.319 -2.896 1.00 70.25 272 GLY A CA 1
ATOM 2166 C C . GLY A 1 272 ? 3.747 24.584 -4.170 1.00 70.25 272 GLY A C 1
ATOM 2167 O O . GLY A 1 272 ? 3.819 25.664 -4.755 1.00 70.25 272 GLY A O 1
ATOM 2168 N N . ASP A 1 273 ? 3.003 23.571 -4.616 1.00 67.50 273 ASP A N 1
ATOM 2169 C CA . ASP A 1 273 ? 2.330 23.588 -5.923 1.00 67.50 273 ASP A CA 1
ATOM 2170 C C . ASP A 1 273 ? 0.930 24.237 -5.873 1.00 67.50 273 ASP A C 1
ATOM 2172 O O . ASP A 1 273 ? 0.499 24.826 -6.863 1.00 67.50 273 ASP A O 1
ATOM 2176 N N . ASP A 1 274 ? 0.241 24.211 -4.723 1.00 63.03 274 ASP A N 1
ATOM 2177 C CA . ASP A 1 274 ? -1.150 24.688 -4.582 1.00 63.03 274 ASP A CA 1
ATOM 2178 C C . ASP A 1 274 ? -1.327 26.190 -4.887 1.00 63.03 274 ASP A C 1
ATOM 2180 O O . ASP A 1 274 ? -2.373 26.611 -5.381 1.00 63.03 274 ASP A O 1
ATOM 2184 N N . MET A 1 275 ? -0.290 27.001 -4.639 1.00 73.56 275 MET A N 1
ATOM 2185 C CA . MET A 1 275 ? -0.297 28.460 -4.850 1.00 73.56 275 MET A CA 1
ATOM 2186 C C . MET A 1 275 ? 0.357 28.898 -6.175 1.00 73.56 275 MET A C 1
ATOM 2188 O O . MET A 1 275 ? 0.375 30.092 -6.489 1.00 73.56 275 MET A O 1
ATOM 2192 N N . LEU A 1 276 ? 0.878 27.952 -6.972 1.00 81.94 276 LEU A N 1
ATOM 2193 C CA . LEU A 1 276 ? 1.588 28.194 -8.239 1.00 81.94 276 LEU A CA 1
ATOM 2194 C C . LEU A 1 276 ? 0.830 29.161 -9.156 1.00 81.94 276 LEU A C 1
ATOM 2196 O O . LEU A 1 276 ? 1.397 30.109 -9.702 1.00 81.94 276 LEU A O 1
ATOM 2200 N N . ASP A 1 277 ? -0.465 28.898 -9.322 1.00 81.56 277 ASP A N 1
ATOM 2201 C CA . ASP A 1 277 ? -1.310 29.572 -10.298 1.00 81.56 277 ASP A CA 1
ATOM 2202 C C . ASP A 1 277 ? -1.643 31.015 -9.875 1.00 81.56 277 ASP A C 1
ATOM 2204 O O . ASP A 1 277 ? -1.970 31.840 -10.723 1.00 81.56 277 ASP A O 1
ATOM 2208 N N . GLU A 1 278 ? -1.545 31.360 -8.588 1.00 83.25 278 GLU A N 1
ATOM 2209 C CA . GLU A 1 278 ? -1.698 32.733 -8.081 1.00 83.25 278 GLU A CA 1
ATOM 2210 C C . GLU A 1 278 ? -0.361 33.487 -8.126 1.00 83.25 278 GLU A C 1
ATOM 2212 O O . GLU A 1 278 ? -0.275 34.555 -8.737 1.00 83.25 278 GLU A O 1
ATOM 2217 N N . TYR A 1 279 ? 0.712 32.862 -7.633 1.00 85.75 279 TYR A N 1
ATOM 2218 C CA . TYR A 1 279 ? 2.081 33.393 -7.653 1.00 85.75 279 TYR A CA 1
ATOM 2219 C C . TYR A 1 279 ? 2.553 33.786 -9.070 1.00 85.75 279 TYR A C 1
ATOM 2221 O O . TYR A 1 279 ? 3.209 34.815 -9.268 1.00 85.75 279 TYR A O 1
ATOM 2229 N N . VAL A 1 280 ? 2.169 33.003 -10.087 1.00 85.19 280 VAL A N 1
ATOM 2230 C CA . VAL A 1 280 ? 2.421 33.298 -11.510 1.00 85.19 280 VAL A CA 1
ATOM 2231 C C . VAL A 1 280 ? 1.589 34.478 -12.037 1.00 85.19 280 VAL A C 1
ATOM 2233 O O . VAL A 1 280 ? 2.075 35.224 -12.890 1.00 85.19 280 VAL A O 1
ATOM 2236 N N . LYS A 1 281 ? 0.357 34.687 -11.550 1.00 82.62 281 LYS A N 1
ATOM 2237 C CA . LYS A 1 281 ? -0.497 35.817 -11.970 1.00 82.62 281 LYS A CA 1
ATOM 2238 C C . LYS A 1 281 ? 0.025 37.149 -11.430 1.00 82.62 281 LYS A C 1
ATOM 2240 O O . LYS A 1 281 ? -0.002 38.144 -12.157 1.00 82.62 281 LYS A O 1
ATOM 2245 N N . GLU A 1 282 ? 0.539 37.167 -10.202 1.00 81.19 282 GLU A N 1
ATOM 2246 C CA . GLU A 1 282 ? 1.219 38.338 -9.635 1.00 81.19 282 GLU A CA 1
ATOM 2247 C C . GLU A 1 282 ? 2.503 38.662 -10.419 1.00 81.19 282 GLU A C 1
ATOM 2249 O O . GLU A 1 282 ? 2.690 39.775 -10.930 1.00 81.19 282 GLU A O 1
ATOM 2254 N N . ASN A 1 283 ? 3.355 37.650 -10.605 1.00 84.62 283 ASN A N 1
ATOM 2255 C CA . ASN A 1 283 ? 4.646 37.752 -11.284 1.00 84.62 283 ASN A CA 1
ATOM 2256 C C . ASN A 1 283 ? 4.511 37.529 -12.800 1.00 84.62 283 ASN A C 1
ATOM 2258 O O . ASN A 1 283 ? 5.127 36.638 -13.376 1.00 84.62 283 ASN A O 1
ATOM 2262 N N . GLY A 1 284 ? 3.697 38.353 -13.465 1.00 83.06 284 GLY A N 1
ATOM 2263 C CA . GLY A 1 284 ? 3.181 38.106 -14.822 1.00 83.06 284 GLY A CA 1
ATOM 2264 C C . GLY A 1 284 ? 4.161 37.946 -16.005 1.00 83.06 284 GLY A C 1
ATOM 2265 O O . GLY A 1 284 ? 3.679 37.839 -17.127 1.00 83.06 284 GLY A O 1
ATOM 2266 N N . PHE A 1 285 ? 5.488 37.931 -15.816 1.00 90.62 285 PHE A N 1
ATOM 2267 C CA . PHE A 1 285 ? 6.491 37.536 -16.834 1.00 90.62 285 PHE A CA 1
ATOM 2268 C C . PHE A 1 285 ? 7.317 36.293 -16.421 1.00 90.62 285 PHE A C 1
ATOM 2270 O O . PHE A 1 285 ? 8.153 35.801 -17.186 1.00 90.62 285 PHE A O 1
ATOM 2277 N N . LEU A 1 286 ? 7.053 35.741 -15.233 1.00 90.06 286 LEU A N 1
ATOM 2278 C CA . LEU A 1 286 ? 7.762 34.608 -14.641 1.00 90.06 286 LEU A CA 1
ATOM 2279 C C . LEU A 1 286 ? 7.487 33.292 -15.370 1.00 90.06 286 LEU A C 1
ATOM 2281 O O . LEU A 1 286 ? 8.439 32.589 -15.688 1.00 90.06 286 LEU A O 1
ATOM 2285 N N . ASP A 1 287 ? 6.223 32.998 -15.704 1.00 89.88 287 ASP A N 1
ATOM 2286 C CA . ASP A 1 287 ? 5.835 31.816 -16.500 1.00 89.88 287 ASP A CA 1
ATOM 2287 C C . ASP A 1 287 ? 6.639 31.725 -17.800 1.00 89.88 287 ASP A C 1
ATOM 2289 O O . ASP A 1 287 ? 7.263 30.703 -18.087 1.00 89.88 287 ASP A O 1
ATOM 2293 N N . TYR A 1 288 ? 6.661 32.822 -18.562 1.00 91.62 288 TYR A N 1
ATOM 2294 C CA . TYR A 1 288 ? 7.381 32.877 -19.826 1.00 91.62 288 TYR A CA 1
ATOM 2295 C C . TYR A 1 288 ? 8.891 32.725 -19.612 1.00 91.62 288 TYR A C 1
ATOM 2297 O O . TYR A 1 288 ? 9.535 31.918 -20.284 1.00 91.62 288 TYR A O 1
ATOM 2305 N N . SER A 1 289 ? 9.451 33.479 -18.662 1.00 92.62 289 SER A N 1
ATOM 2306 C CA . SER A 1 289 ? 10.890 33.468 -18.396 1.00 92.62 289 SER A CA 1
ATOM 2307 C C . SER A 1 289 ? 11.361 32.080 -17.965 1.00 92.62 289 SER A C 1
ATOM 2309 O O . SER A 1 289 ? 12.237 31.513 -18.611 1.00 92.62 289 SER A O 1
ATOM 2311 N N . ALA A 1 290 ? 10.736 31.493 -16.941 1.00 91.94 290 ALA A N 1
ATOM 2312 C CA . ALA A 1 290 ? 11.089 30.182 -16.399 1.00 91.94 290 ALA A CA 1
ATOM 2313 C C . ALA A 1 290 ? 11.002 29.059 -17.448 1.00 91.94 290 ALA A C 1
ATOM 2315 O O . ALA A 1 290 ? 11.831 28.151 -17.442 1.00 91.94 290 ALA A O 1
ATOM 2316 N N . LYS A 1 291 ? 10.030 29.129 -18.371 1.00 89.69 291 LYS A N 1
ATOM 2317 C CA . LYS A 1 291 ? 9.792 28.078 -19.374 1.00 89.69 291 LYS A CA 1
ATOM 2318 C C . LYS A 1 291 ? 10.645 28.209 -20.636 1.00 89.69 291 LYS A C 1
ATOM 2320 O O . LYS A 1 291 ? 10.980 27.186 -21.228 1.00 89.69 291 LYS A O 1
ATOM 2325 N N . TYR A 1 292 ? 11.020 29.425 -21.045 1.00 90.38 292 TYR A N 1
ATOM 2326 C CA . TYR A 1 292 ? 11.651 29.657 -22.354 1.00 90.38 292 TYR A CA 1
ATOM 2327 C C . TYR A 1 292 ? 13.058 30.274 -22.319 1.00 90.38 292 TYR A C 1
ATOM 2329 O O . TYR A 1 292 ? 13.688 30.337 -23.378 1.00 90.38 292 TYR A O 1
ATOM 2337 N N . TRP A 1 293 ? 13.607 30.676 -21.161 1.00 91.19 293 TRP A N 1
ATOM 2338 C CA . TRP A 1 293 ? 14.946 31.294 -21.108 1.00 91.19 293 TRP A CA 1
ATOM 2339 C C . TRP A 1 293 ? 16.041 30.406 -21.721 1.00 91.19 293 TRP A C 1
ATOM 2341 O O . TRP A 1 293 ? 16.839 30.887 -22.525 1.00 91.19 293 TRP A O 1
ATOM 2351 N N . THR A 1 294 ? 16.024 29.102 -21.432 1.00 87.12 294 THR A N 1
ATOM 2352 C CA . THR A 1 294 ? 16.963 28.114 -21.992 1.00 87.12 294 THR A CA 1
ATOM 2353 C C . THR A 1 294 ? 16.763 27.891 -23.489 1.00 87.12 294 THR A C 1
ATOM 2355 O O . THR A 1 294 ? 17.737 27.744 -24.222 1.00 87.12 294 THR A O 1
ATOM 2358 N N . THR A 1 295 ? 15.519 27.940 -23.978 1.00 87.38 295 THR A N 1
ATOM 2359 C CA . THR A 1 295 ? 15.213 27.837 -25.417 1.00 87.38 295 THR A CA 1
ATOM 2360 C C . THR A 1 295 ? 15.776 29.040 -26.176 1.00 87.38 295 THR A C 1
ATOM 2362 O O . THR A 1 295 ? 16.424 28.877 -27.207 1.00 87.38 295 THR A O 1
ATOM 2365 N N . HIS A 1 296 ? 15.607 30.256 -25.646 1.00 85.06 296 HIS A N 1
ATOM 2366 C CA . HIS A 1 296 ? 16.219 31.451 -26.232 1.00 85.06 296 HIS A CA 1
ATOM 2367 C C . HIS A 1 296 ? 17.748 31.438 -26.131 1.00 85.06 296 HIS A C 1
ATOM 2369 O O . HIS A 1 296 ? 18.420 31.840 -27.079 1.00 85.06 296 HIS A O 1
ATOM 2375 N N . PHE A 1 297 ? 18.306 30.938 -25.025 1.00 85.06 297 PHE A N 1
ATOM 2376 C CA . PHE A 1 297 ? 19.751 30.796 -24.859 1.00 85.06 297 PHE A CA 1
ATOM 2377 C C . PHE A 1 297 ? 20.348 29.827 -25.891 1.00 85.06 297 PHE A C 1
ATOM 2379 O O . PHE A 1 297 ? 21.347 30.163 -26.524 1.00 85.06 297 PHE A O 1
ATOM 2386 N N . HIS A 1 298 ? 19.713 28.678 -26.142 1.00 81.44 298 HIS A N 1
ATOM 2387 C CA . HIS A 1 298 ? 20.164 27.720 -27.160 1.00 81.44 298 HIS A CA 1
ATOM 2388 C C . HIS A 1 298 ? 20.062 28.270 -28.584 1.00 81.44 298 HIS A C 1
ATOM 2390 O O . HIS A 1 298 ? 21.061 28.280 -29.294 1.00 81.44 298 HIS A O 1
ATOM 2396 N N . GLU A 1 299 ? 18.911 28.816 -28.980 1.00 81.69 299 GLU A N 1
ATOM 2397 C CA . GLU A 1 299 ? 18.708 29.407 -30.319 1.00 81.69 299 GLU A CA 1
ATOM 2398 C C . GLU A 1 299 ? 19.585 30.650 -30.588 1.00 81.69 299 GLU A C 1
ATOM 2400 O O . GLU A 1 299 ? 19.807 31.032 -31.738 1.00 81.69 299 GLU A O 1
ATOM 2405 N N . SER A 1 300 ? 20.123 31.288 -29.541 1.00 78.81 300 SER A N 1
ATOM 2406 C CA . SER A 1 300 ? 21.117 32.359 -29.698 1.00 78.81 300 SER A CA 1
ATOM 2407 C C . SER A 1 300 ? 22.509 31.853 -30.109 1.00 78.81 300 SER A C 1
ATOM 2409 O O . SER A 1 300 ? 23.297 32.611 -30.678 1.00 78.81 300 SER A O 1
ATOM 2411 N N . ARG A 1 301 ? 22.827 30.576 -29.849 1.00 68.75 301 ARG A N 1
ATOM 2412 C CA . ARG A 1 301 ? 24.152 29.973 -30.063 1.00 68.75 301 ARG A CA 1
ATOM 2413 C C . ARG A 1 301 ? 24.187 29.246 -31.405 1.00 68.75 301 ARG A C 1
ATOM 2415 O O . ARG A 1 301 ? 23.455 28.286 -31.625 1.00 68.75 301 ARG A O 1
ATOM 2422 N N . THR A 1 302 ? 25.087 29.639 -32.308 1.00 56.16 302 THR A N 1
ATOM 2423 C CA . THR A 1 302 ? 25.278 28.859 -33.542 1.00 56.16 302 THR A CA 1
ATOM 2424 C C . THR A 1 302 ? 26.058 27.574 -33.255 1.00 56.16 302 THR A C 1
ATOM 2426 O O . THR A 1 302 ? 27.058 27.582 -32.539 1.00 56.16 302 THR A O 1
ATOM 2429 N N . ILE A 1 303 ? 25.631 26.465 -33.867 1.00 47.50 303 ILE A N 1
ATOM 2430 C CA . ILE A 1 303 ? 26.254 25.135 -33.713 1.00 47.50 303 ILE A CA 1
ATOM 2431 C C . ILE A 1 303 ? 27.739 25.141 -34.143 1.00 47.50 303 ILE A C 1
ATOM 2433 O O . ILE A 1 303 ? 28.528 24.332 -33.663 1.00 47.50 303 ILE A O 1
ATOM 2437 N N . LEU A 1 304 ? 28.132 26.071 -35.023 1.00 38.84 304 LEU A N 1
ATOM 2438 C CA . LEU A 1 304 ? 29.480 26.168 -35.592 1.00 38.84 304 LEU A CA 1
ATOM 2439 C C . LEU A 1 304 ? 30.394 27.213 -34.931 1.00 38.84 304 LEU A C 1
ATOM 2441 O O . LEU A 1 304 ? 31.600 27.128 -35.142 1.00 38.84 304 LEU A O 1
ATOM 2445 N N . ASP A 1 305 ? 29.874 28.152 -34.129 1.00 44.88 305 ASP A N 1
ATOM 2446 C CA . ASP A 1 305 ? 30.682 29.180 -33.445 1.00 44.88 305 ASP A CA 1
ATOM 2447 C C . ASP A 1 305 ? 30.594 29.084 -31.914 1.00 44.88 305 ASP A C 1
ATOM 2449 O O . ASP A 1 305 ? 30.485 30.067 -31.181 1.00 44.88 305 ASP A O 1
ATOM 2453 N N . GLN A 1 306 ? 30.730 27.856 -31.408 1.00 50.09 306 GLN A N 1
ATOM 2454 C CA . GLN A 1 306 ? 31.035 27.582 -29.995 1.00 50.09 306 GLN A CA 1
ATOM 2455 C C . GLN A 1 306 ? 32.408 28.152 -29.557 1.00 50.09 306 GLN A C 1
ATOM 2457 O O . GLN A 1 306 ? 32.815 28.003 -28.407 1.00 50.09 306 GLN A O 1
ATOM 2462 N N . THR A 1 307 ? 33.135 28.786 -30.481 1.00 45.34 307 THR A N 1
ATOM 2463 C CA . THR A 1 307 ? 34.405 29.494 -30.300 1.00 45.34 307 THR A CA 1
ATOM 2464 C C . THR A 1 307 ? 34.263 30.975 -29.941 1.00 45.34 307 THR A C 1
ATOM 2466 O O . THR A 1 307 ? 35.273 31.579 -29.564 1.00 45.34 307 THR A O 1
ATOM 2469 N N . ALA A 1 308 ? 33.057 31.551 -30.028 1.00 47.50 308 ALA A N 1
ATOM 2470 C CA . ALA A 1 308 ? 32.794 32.957 -29.731 1.00 47.50 308 ALA A CA 1
ATOM 2471 C C . ALA A 1 308 ? 33.359 33.358 -28.345 1.00 47.50 308 ALA A C 1
ATOM 2473 O O . ALA A 1 308 ? 32.958 32.785 -27.327 1.00 47.50 308 ALA A O 1
ATOM 2474 N N . PRO A 1 309 ? 34.298 34.325 -28.267 1.00 49.34 309 PRO A N 1
ATOM 2475 C CA . PRO A 1 309 ? 35.060 34.591 -27.043 1.00 49.34 309 PRO A CA 1
ATOM 2476 C C . PRO A 1 309 ? 34.207 35.148 -25.895 1.00 49.34 309 PRO A C 1
ATOM 2478 O O . PRO A 1 309 ? 34.599 35.007 -24.740 1.00 49.34 309 PRO A O 1
ATOM 2481 N N . GLU A 1 310 ? 33.050 35.729 -26.216 1.00 49.47 310 GLU A N 1
ATOM 2482 C CA . GLU A 1 310 ? 32.064 36.282 -25.278 1.00 49.47 310 GLU A CA 1
ATOM 2483 C C . GLU A 1 310 ? 31.431 35.203 -24.376 1.00 49.47 310 GLU A C 1
ATOM 2485 O O . GLU A 1 310 ? 31.172 35.461 -23.207 1.00 49.47 310 GLU A O 1
ATOM 2490 N N . PHE A 1 311 ? 31.262 33.969 -24.873 1.00 50.59 311 PHE A N 1
ATOM 2491 C CA . PHE A 1 311 ? 30.585 32.868 -24.160 1.00 50.59 311 PHE A CA 1
ATOM 2492 C C . PHE A 1 311 ? 31.542 31.770 -23.670 1.00 50.59 311 PHE A C 1
ATOM 2494 O O . PHE A 1 311 ? 31.185 30.588 -23.610 1.00 50.59 311 PHE A O 1
ATOM 2501 N N . ARG A 1 312 ? 32.774 32.155 -23.320 1.00 55.16 312 ARG A N 1
ATOM 2502 C CA . ARG A 1 312 ? 33.706 31.291 -22.578 1.00 55.16 312 ARG A CA 1
ATOM 2503 C C . ARG A 1 312 ? 33.207 31.051 -21.144 1.00 55.16 312 ARG A C 1
ATOM 2505 O O . ARG A 1 312 ? 32.286 31.718 -20.672 1.00 55.16 312 ARG A O 1
ATOM 2512 N N . ALA A 1 313 ? 33.865 30.134 -20.430 1.00 51.69 313 ALA A N 1
ATOM 2513 C CA . ALA A 1 313 ? 33.590 29.847 -19.018 1.00 51.69 313 ALA A CA 1
ATOM 2514 C C . ALA A 1 313 ? 33.609 31.104 -18.117 1.00 51.69 313 ALA A C 1
ATOM 2516 O O . ALA A 1 313 ? 32.915 31.131 -17.107 1.00 51.69 313 ALA A O 1
ATOM 2517 N N . ASN A 1 314 ? 34.335 32.158 -18.515 1.00 54.44 314 ASN A N 1
ATOM 2518 C CA . ASN A 1 314 ? 34.553 33.385 -17.735 1.00 54.44 314 ASN A CA 1
ATOM 2519 C C . ASN A 1 314 ? 33.892 34.625 -18.386 1.00 54.44 314 ASN A C 1
ATOM 2521 O O . ASN A 1 314 ? 34.455 35.718 -18.349 1.00 54.44 314 ASN A O 1
ATOM 2525 N N . GLY A 1 315 ? 32.761 34.446 -19.078 1.00 64.12 315 GLY A N 1
ATOM 2526 C CA . GLY A 1 315 ? 31.915 35.550 -19.554 1.00 64.12 315 GLY A CA 1
ATOM 2527 C C . GLY A 1 315 ? 30.828 35.902 -18.525 1.00 64.12 315 GLY A C 1
ATOM 2528 O O . GLY A 1 315 ? 30.328 34.988 -17.866 1.00 64.12 315 GLY A O 1
ATOM 2529 N N . PRO A 1 316 ? 30.404 37.175 -18.394 1.00 66.00 316 PRO A N 1
ATOM 2530 C CA . PRO A 1 316 ? 29.417 37.581 -17.386 1.00 66.00 316 PRO A CA 1
ATOM 2531 C C . PRO A 1 316 ? 28.028 36.963 -17.626 1.00 66.00 316 PRO A C 1
ATOM 2533 O O . PRO A 1 316 ? 27.259 36.753 -16.689 1.00 66.00 316 PRO A O 1
ATOM 2536 N N . GLU A 1 317 ? 27.701 36.592 -18.867 1.00 70.81 317 GLU A N 1
ATOM 2537 C CA . GLU A 1 317 ? 26.528 35.773 -19.183 1.00 70.81 317 GLU A CA 1
ATOM 2538 C C . GLU A 1 317 ? 26.634 34.347 -18.618 1.00 70.81 317 GLU A C 1
ATOM 2540 O O . GLU A 1 317 ? 25.617 33.779 -18.226 1.00 70.81 317 GLU A O 1
ATOM 2545 N N . THR A 1 318 ? 27.836 33.765 -18.552 1.00 73.06 318 THR A N 1
ATOM 2546 C CA . THR A 1 318 ? 28.063 32.442 -17.946 1.00 73.06 318 THR A CA 1
ATOM 2547 C C . THR A 1 318 ? 27.923 32.521 -16.425 1.00 73.06 318 THR A C 1
ATOM 2549 O O . THR A 1 318 ? 27.249 31.674 -15.845 1.00 73.06 318 THR A O 1
ATOM 2552 N N . GLU A 1 319 ? 28.459 33.569 -15.791 1.00 79.56 319 GLU A N 1
ATOM 2553 C CA . GLU A 1 319 ? 28.266 33.854 -14.357 1.00 79.56 319 GLU A CA 1
ATOM 2554 C C . GLU A 1 319 ? 26.775 34.025 -14.014 1.00 79.56 319 GLU A C 1
ATOM 2556 O O . GLU A 1 319 ? 26.268 33.375 -13.102 1.00 79.56 319 GLU A O 1
ATOM 2561 N N . SER A 1 320 ? 26.041 34.807 -14.816 1.00 84.81 320 SER A N 1
ATOM 2562 C CA . SER A 1 320 ? 24.589 35.011 -14.663 1.00 84.81 320 SER A CA 1
ATOM 2563 C C . SER A 1 320 ? 23.787 33.705 -14.783 1.00 84.81 320 SER A C 1
ATOM 2565 O O . SER A 1 320 ? 22.785 33.516 -14.097 1.00 84.81 320 SER A O 1
ATOM 2567 N N . VAL A 1 321 ? 24.212 32.789 -15.661 1.00 86.19 321 VAL A N 1
ATOM 2568 C CA . VAL A 1 321 ? 23.585 31.467 -15.827 1.00 86.19 321 VAL A CA 1
ATOM 2569 C C . VAL A 1 321 ? 23.938 30.522 -14.674 1.00 86.19 321 VAL A C 1
ATOM 2571 O O . VAL A 1 321 ? 23.093 29.719 -14.286 1.00 86.19 321 VAL A O 1
ATOM 2574 N N . LEU A 1 322 ? 25.141 30.625 -14.103 1.00 85.56 322 LEU A N 1
ATOM 2575 C CA . LEU A 1 322 ? 25.549 29.854 -12.925 1.00 85.56 322 LEU A CA 1
ATOM 2576 C C . LEU A 1 322 ? 24.782 30.294 -11.670 1.00 85.56 322 LEU A C 1
ATOM 2578 O O . LEU A 1 322 ? 24.239 29.432 -10.988 1.00 85.56 322 LEU A O 1
ATOM 2582 N N . GLU A 1 323 ? 24.641 31.603 -11.417 1.00 88.12 323 GLU A N 1
ATOM 2583 C CA . GLU A 1 323 ? 23.803 32.123 -10.319 1.00 88.12 323 GLU A CA 1
ATOM 2584 C C . GLU A 1 323 ? 22.333 31.696 -10.485 1.00 88.12 323 GLU A C 1
ATOM 2586 O O . GLU A 1 323 ? 21.681 31.297 -9.522 1.00 88.12 323 GLU A O 1
ATOM 2591 N N . LEU A 1 324 ? 21.817 31.704 -11.719 1.00 90.31 324 LEU A N 1
ATOM 2592 C CA . LEU A 1 324 ? 20.454 31.257 -12.015 1.00 90.31 324 LEU A CA 1
ATOM 2593 C C . LEU A 1 324 ? 20.249 29.744 -11.805 1.00 90.31 324 LEU A C 1
ATOM 2595 O O . LEU A 1 324 ? 19.123 29.322 -11.544 1.00 90.31 324 LEU A O 1
ATOM 2599 N N . CYS A 1 325 ? 21.306 28.936 -11.931 1.00 90.62 325 CYS A N 1
ATOM 2600 C CA . CYS A 1 325 ? 21.258 27.475 -11.811 1.00 90.62 325 CYS A CA 1
ATOM 2601 C C . CYS A 1 325 ? 21.761 26.935 -10.462 1.00 90.62 325 CYS A C 1
ATOM 2603 O O . CYS A 1 325 ? 21.768 25.716 -10.293 1.00 90.62 325 CYS A O 1
ATOM 2605 N N . ASP A 1 326 ? 22.173 27.780 -9.509 1.00 89.94 326 ASP A N 1
ATOM 2606 C CA . ASP A 1 326 ? 22.619 27.321 -8.188 1.00 89.94 326 ASP A CA 1
ATOM 2607 C C . ASP A 1 326 ? 21.470 26.652 -7.424 1.00 89.94 326 ASP A C 1
ATOM 2609 O O . ASP A 1 326 ? 20.520 27.305 -6.996 1.00 89.94 326 ASP A O 1
ATOM 2613 N N . ALA A 1 327 ? 21.571 25.340 -7.221 1.00 86.62 327 ALA A N 1
ATOM 2614 C CA . ALA A 1 327 ? 20.550 24.554 -6.540 1.00 86.62 327 ALA A CA 1
ATOM 2615 C C . ALA A 1 327 ? 20.357 24.925 -5.055 1.00 86.62 327 ALA A C 1
ATOM 2617 O O . ALA A 1 327 ? 19.337 24.558 -4.469 1.00 86.62 327 ALA A O 1
ATOM 2618 N N . ASN A 1 328 ? 21.304 25.649 -4.448 1.00 86.25 328 ASN A N 1
ATOM 2619 C CA . ASN A 1 328 ? 21.178 26.150 -3.077 1.00 86.25 328 ASN A CA 1
ATOM 2620 C C . ASN A 1 328 ? 20.332 27.435 -2.992 1.00 86.25 328 ASN A C 1
ATOM 2622 O O . ASN A 1 328 ? 19.809 27.750 -1.922 1.00 86.25 328 ASN A O 1
ATOM 2626 N N . SER A 1 329 ? 20.167 28.165 -4.103 1.00 89.50 329 SER A N 1
ATOM 2627 C CA . SER A 1 329 ? 19.342 29.372 -4.164 1.00 89.50 329 SER A CA 1
ATOM 2628 C C . SER A 1 329 ? 17.850 29.037 -4.246 1.00 89.50 329 SER A C 1
ATOM 2630 O O . SER A 1 329 ? 17.384 28.251 -5.079 1.00 89.50 329 SER A O 1
ATOM 2632 N N . LYS A 1 330 ? 17.054 29.730 -3.431 1.00 88.69 330 LYS A N 1
ATOM 2633 C CA . LYS A 1 330 ? 15.591 29.640 -3.431 1.00 88.69 330 LYS A CA 1
ATOM 2634 C C . LYS A 1 330 ? 14.981 30.156 -4.737 1.00 88.69 330 LYS A C 1
ATOM 2636 O O . LYS A 1 330 ? 13.923 29.667 -5.149 1.00 88.69 330 LYS A O 1
ATOM 2641 N N . ARG A 1 331 ? 15.653 31.090 -5.428 1.00 90.94 331 ARG A N 1
ATOM 2642 C CA . ARG A 1 331 ? 15.205 31.586 -6.742 1.00 90.94 331 ARG A CA 1
ATOM 2643 C C . ARG A 1 331 ? 15.313 30.502 -7.809 1.00 90.94 331 ARG A C 1
ATOM 2645 O O . ARG A 1 331 ? 14.413 30.377 -8.639 1.00 90.94 331 ARG A O 1
ATOM 2652 N N . CYS A 1 332 ? 16.366 29.681 -7.738 1.00 90.38 332 CYS A N 1
ATOM 2653 C CA . CYS A 1 332 ? 16.579 28.556 -8.641 1.00 90.38 332 CYS A CA 1
ATOM 2654 C C . CYS A 1 332 ? 15.456 27.524 -8.497 1.00 90.38 332 CYS A C 1
ATOM 2656 O O . CYS A 1 332 ? 14.761 27.212 -9.465 1.00 90.38 332 CYS A O 1
ATOM 2658 N N . LEU A 1 333 ? 15.181 27.096 -7.260 1.00 87.75 333 LEU A N 1
ATOM 2659 C CA . LEU A 1 333 ? 14.063 26.199 -6.951 1.00 87.75 333 LEU A CA 1
ATOM 2660 C C . LEU A 1 333 ? 12.708 26.778 -7.397 1.00 87.75 333 LEU A C 1
ATOM 2662 O O . LEU A 1 333 ? 11.874 26.043 -7.921 1.00 87.75 333 LEU A O 1
ATOM 2666 N N . THR A 1 334 ? 12.500 28.089 -7.245 1.00 88.94 334 THR A N 1
ATOM 2667 C CA . THR A 1 334 ? 11.261 28.774 -7.649 1.00 88.94 334 THR A CA 1
ATOM 2668 C C . THR A 1 334 ? 11.028 28.711 -9.161 1.00 88.94 334 THR A C 1
ATOM 2670 O O . THR A 1 334 ? 9.975 28.235 -9.591 1.00 88.94 334 THR A O 1
ATOM 2673 N N . TRP A 1 335 ? 11.989 29.126 -9.998 1.00 90.56 335 TRP A N 1
ATOM 2674 C CA . TRP A 1 335 ? 11.788 29.057 -11.453 1.00 90.56 335 TRP A CA 1
ATOM 2675 C C . TRP A 1 335 ? 11.808 27.614 -11.970 1.00 90.56 335 TRP A C 1
ATOM 2677 O O . TRP A 1 335 ? 11.038 27.282 -12.873 1.00 90.56 335 TRP A O 1
ATOM 2687 N N . PHE A 1 336 ? 12.622 26.732 -11.378 1.00 89.44 336 PHE A N 1
ATOM 2688 C CA . PHE A 1 336 ? 12.706 25.334 -11.797 1.00 89.44 336 PHE A CA 1
ATOM 2689 C C . PHE A 1 336 ? 11.414 24.562 -11.477 1.00 89.44 336 PHE A C 1
ATOM 2691 O O . PHE A 1 336 ? 10.980 23.762 -12.304 1.00 89.44 336 PHE A O 1
ATOM 2698 N N . ARG A 1 337 ? 10.714 24.863 -10.369 1.00 86.94 337 ARG A N 1
ATOM 2699 C CA . ARG A 1 337 ? 9.340 24.373 -10.107 1.00 86.94 337 ARG A CA 1
ATOM 2700 C C . ARG A 1 337 ? 8.348 24.846 -11.174 1.00 86.94 337 ARG A C 1
ATOM 2702 O O . ARG A 1 337 ? 7.619 24.038 -11.751 1.00 86.94 337 ARG A O 1
ATOM 2709 N N . ILE A 1 338 ? 8.363 26.138 -11.507 1.00 87.25 338 ILE A N 1
ATOM 2710 C CA . ILE A 1 338 ? 7.469 26.729 -12.522 1.00 87.25 338 ILE A CA 1
ATOM 2711 C C . ILE A 1 338 ? 7.729 26.142 -13.920 1.00 87.25 338 ILE A C 1
ATOM 2713 O O . ILE A 1 338 ? 6.793 25.969 -14.699 1.00 87.25 338 ILE A O 1
ATOM 2717 N N . TYR A 1 339 ? 8.972 25.771 -14.232 1.00 87.00 339 TYR A N 1
ATOM 2718 C CA . TYR A 1 339 ? 9.305 24.967 -15.407 1.00 87.00 339 TYR A CA 1
ATOM 2719 C C . TYR A 1 339 ? 8.735 23.535 -15.292 1.00 87.00 339 TYR A C 1
ATOM 2721 O O . TYR A 1 339 ? 7.968 23.093 -16.153 1.00 87.00 339 TYR A O 1
ATOM 2729 N N . TRP A 1 340 ? 9.060 22.818 -14.212 1.00 83.38 340 TRP A N 1
ATOM 2730 C CA . TRP A 1 340 ? 8.800 21.380 -14.062 1.00 83.38 340 TRP A CA 1
ATOM 2731 C C . TRP A 1 340 ? 7.318 20.998 -13.987 1.00 83.38 340 TRP A C 1
ATOM 2733 O O . TRP A 1 340 ? 6.938 19.913 -14.424 1.00 83.38 340 TRP A O 1
ATOM 2743 N N . THR A 1 341 ? 6.460 21.900 -13.509 1.00 76.12 341 THR A N 1
ATOM 2744 C CA . THR A 1 341 ? 4.992 21.724 -13.503 1.00 76.12 341 THR A CA 1
ATOM 2745 C C . THR A 1 341 ? 4.392 21.547 -14.905 1.00 76.12 341 THR A C 1
ATOM 2747 O O . THR A 1 341 ? 3.262 21.086 -15.034 1.00 76.12 341 THR A O 1
ATOM 2750 N N . THR A 1 342 ? 5.147 21.844 -15.972 1.00 67.06 342 THR A N 1
ATOM 2751 C CA . THR A 1 342 ? 4.769 21.521 -17.364 1.00 67.06 342 THR A CA 1
ATOM 2752 C C . THR A 1 342 ? 5.385 20.228 -17.913 1.00 67.06 342 THR A C 1
ATOM 2754 O O . THR A 1 342 ? 5.171 19.915 -19.083 1.00 67.06 342 THR A O 1
ATOM 2757 N N . VAL A 1 343 ? 6.140 19.480 -17.099 1.00 61.25 343 VAL A N 1
ATOM 2758 C CA . VAL A 1 343 ? 7.002 18.374 -17.551 1.00 61.25 343 VAL A CA 1
ATOM 2759 C C . VAL A 1 343 ? 6.593 17.006 -16.989 1.00 61.25 343 VAL A C 1
ATOM 2761 O O . VAL A 1 343 ? 6.523 16.072 -17.782 1.00 61.25 343 VAL A O 1
ATOM 2764 N N . ILE A 1 344 ? 6.323 16.842 -15.679 1.00 62.91 344 ILE A N 1
ATOM 2765 C CA . ILE A 1 344 ? 5.865 15.554 -15.092 1.00 62.91 344 ILE A CA 1
ATOM 2766 C C . ILE A 1 344 ? 5.300 15.700 -13.660 1.00 62.91 344 ILE A C 1
ATOM 2768 O O . ILE A 1 344 ? 5.698 16.593 -12.918 1.00 62.91 344 ILE A O 1
ATOM 2772 N N . ASN A 1 345 ? 4.435 14.758 -13.251 1.00 53.44 345 ASN A N 1
ATOM 2773 C CA . ASN A 1 345 ? 3.651 14.712 -11.996 1.00 53.44 345 ASN A CA 1
ATOM 2774 C C . ASN A 1 345 ? 4.411 14.785 -10.642 1.00 53.44 345 ASN A C 1
ATOM 2776 O O . ASN A 1 345 ? 3.767 14.678 -9.601 1.00 53.44 345 ASN A O 1
ATOM 2780 N N . ARG A 1 346 ? 5.745 14.910 -10.600 1.00 68.31 346 ARG A N 1
ATOM 2781 C CA . ARG A 1 346 ? 6.487 15.154 -9.344 1.00 68.31 346 ARG A CA 1
ATOM 2782 C C . ARG A 1 346 ? 7.797 15.897 -9.592 1.00 68.31 346 ARG A C 1
ATOM 2784 O O . ARG A 1 346 ? 8.611 15.458 -10.412 1.00 68.31 346 ARG A O 1
ATOM 2791 N N . PHE A 1 347 ? 8.003 16.982 -8.846 1.00 77.50 347 PHE A N 1
ATOM 2792 C CA . PHE A 1 347 ? 9.246 17.755 -8.806 1.00 77.50 347 PHE A CA 1
ATOM 2793 C C . PHE A 1 347 ? 10.390 16.956 -8.145 1.00 77.50 347 PHE A C 1
ATOM 2795 O O . PHE A 1 347 ? 10.145 16.315 -7.121 1.00 77.50 347 PHE A O 1
ATOM 2802 N N . PRO A 1 348 ? 11.620 16.968 -8.694 1.00 76.94 348 PRO A N 1
ATOM 2803 C CA . PRO A 1 348 ? 12.740 16.217 -8.142 1.00 76.94 348 PRO A CA 1
ATOM 2804 C C . PRO A 1 348 ? 13.407 16.950 -6.970 1.00 76.94 348 PRO A C 1
ATOM 2806 O O . PRO A 1 348 ? 13.933 18.056 -7.098 1.00 76.94 348 PRO A O 1
ATOM 2809 N N . GLU A 1 349 ? 13.416 16.304 -5.811 1.00 82.06 349 GLU A N 1
ATOM 2810 C CA . GLU A 1 349 ? 14.054 16.806 -4.593 1.00 82.06 349 GLU A CA 1
ATOM 2811 C C . GLU A 1 349 ? 15.589 16.642 -4.653 1.00 82.06 349 GLU A C 1
ATOM 2813 O O . GLU A 1 349 ? 16.101 15.646 -5.163 1.00 82.06 349 GLU A O 1
ATOM 2818 N N . LYS A 1 350 ? 16.333 17.623 -4.115 1.00 82.88 350 LYS A N 1
ATOM 2819 C CA . LYS A 1 350 ? 17.814 17.668 -4.081 1.00 82.88 350 LYS A CA 1
ATOM 2820 C C . LYS A 1 350 ? 18.520 17.485 -5.438 1.00 82.88 350 LYS A C 1
ATOM 2822 O O . LYS A 1 350 ? 19.543 16.809 -5.527 1.00 82.88 350 LYS A O 1
ATOM 2827 N N . PHE A 1 351 ? 18.021 18.130 -6.492 1.00 87.56 351 PHE A N 1
ATOM 2828 C CA . PHE A 1 351 ? 18.848 18.375 -7.681 1.00 87.56 351 PHE A CA 1
ATOM 2829 C C . PHE A 1 351 ? 20.130 19.129 -7.291 1.00 87.56 351 PHE A C 1
ATOM 2831 O O . PHE A 1 351 ? 20.071 20.044 -6.475 1.00 87.56 351 PHE A O 1
ATOM 2838 N N . THR A 1 352 ? 21.273 18.788 -7.888 1.00 89.88 352 THR A N 1
ATOM 2839 C CA . THR A 1 352 ? 22.512 19.572 -7.746 1.00 89.88 352 THR A CA 1
ATOM 2840 C C . THR A 1 352 ? 22.648 20.579 -8.888 1.00 89.88 352 THR A C 1
ATOM 2842 O O . THR A 1 352 ? 22.102 20.374 -9.973 1.00 89.88 352 THR A O 1
ATOM 2845 N N . THR A 1 353 ? 23.432 21.643 -8.693 1.00 90.31 353 THR A N 1
ATOM 2846 C CA . THR A 1 353 ? 23.755 22.632 -9.741 1.00 90.31 353 THR A CA 1
ATOM 2847 C C . THR A 1 353 ? 24.259 21.949 -11.021 1.00 90.31 353 THR A C 1
ATOM 2849 O O . THR A 1 353 ? 23.809 22.280 -12.117 1.00 90.31 353 THR A O 1
ATOM 2852 N N . MET A 1 354 ? 25.101 20.911 -10.883 1.00 90.31 354 MET A N 1
ATOM 2853 C CA . MET A 1 354 ? 25.586 20.081 -11.996 1.00 90.31 354 MET A CA 1
ATOM 2854 C C . MET A 1 354 ? 24.449 19.340 -12.725 1.00 90.31 354 MET A C 1
ATOM 2856 O O . MET A 1 354 ? 24.448 19.287 -13.956 1.00 90.31 354 MET A O 1
ATOM 2860 N N . MET A 1 355 ? 23.452 18.807 -12.008 1.00 90.88 355 MET A N 1
ATOM 2861 C CA . MET A 1 355 ? 22.265 18.200 -12.630 1.00 90.88 355 MET A CA 1
ATOM 2862 C C . MET A 1 355 ? 21.406 19.230 -13.363 1.00 90.88 355 MET A C 1
ATOM 2864 O O . MET A 1 355 ? 20.941 18.921 -14.455 1.00 90.88 355 MET A O 1
ATOM 2868 N N . ILE A 1 356 ? 21.218 20.440 -12.819 1.00 90.44 356 ILE A N 1
ATOM 2869 C CA . ILE A 1 356 ? 20.433 21.504 -13.473 1.00 90.44 356 ILE A CA 1
ATOM 2870 C C . ILE A 1 356 ? 21.093 21.891 -14.803 1.00 90.44 356 ILE A C 1
ATOM 2872 O O . ILE A 1 356 ? 20.454 21.812 -15.855 1.00 90.44 356 ILE A O 1
ATOM 2876 N N . VAL A 1 357 ? 22.390 22.223 -14.797 1.00 90.12 357 VAL A N 1
ATOM 2877 C CA . VAL A 1 357 ? 23.088 22.610 -16.037 1.00 90.12 357 VAL A CA 1
ATOM 2878 C C . VAL A 1 357 ? 23.177 21.461 -17.047 1.00 90.12 357 VAL A C 1
ATOM 2880 O O . VAL A 1 357 ? 23.124 21.707 -18.251 1.00 90.12 357 VAL A O 1
ATOM 2883 N N . SER A 1 358 ? 23.230 20.210 -16.578 1.00 90.94 358 SER A N 1
ATOM 2884 C CA . SER A 1 358 ? 23.246 19.015 -17.432 1.00 90.94 358 SER A CA 1
ATOM 2885 C C . SER A 1 358 ? 21.872 18.683 -18.022 1.00 90.94 358 SER A C 1
ATOM 2887 O O . SER A 1 358 ? 21.776 18.357 -19.204 1.00 90.94 358 SER A O 1
ATOM 2889 N N . TYR A 1 359 ? 20.799 18.828 -17.236 1.00 91.06 359 TYR A N 1
ATOM 2890 C CA . TYR A 1 359 ? 19.411 18.673 -17.681 1.00 91.06 359 TYR A CA 1
ATOM 2891 C C . TYR A 1 359 ? 19.047 19.689 -18.771 1.00 91.06 359 TYR A C 1
ATOM 2893 O O . TYR A 1 359 ? 18.304 19.351 -19.685 1.00 91.06 359 TYR A O 1
ATOM 2901 N N . PHE A 1 360 ? 19.590 20.910 -18.705 1.00 88.94 360 PHE A N 1
ATOM 2902 C CA . PHE A 1 360 ? 19.355 21.962 -19.699 1.00 88.94 360 PHE A CA 1
ATOM 2903 C C . PHE A 1 360 ? 20.426 22.063 -20.799 1.00 88.94 360 PHE A C 1
ATOM 2905 O O . PHE A 1 360 ? 20.325 22.947 -21.651 1.00 88.94 360 PHE A O 1
ATOM 2912 N N . GLY A 1 361 ? 21.441 21.192 -20.815 1.00 86.88 361 GLY A N 1
ATOM 2913 C CA . GLY A 1 361 ? 22.469 21.177 -21.864 1.00 86.88 361 GLY A CA 1
ATOM 2914 C C . GLY A 1 361 ? 23.399 22.396 -21.867 1.00 86.88 361 GLY A C 1
ATOM 2915 O O . GLY A 1 361 ? 23.913 22.786 -22.916 1.00 86.88 361 GLY A O 1
ATOM 2916 N N . LEU A 1 362 ? 23.587 23.053 -20.720 1.00 86.75 362 LEU A N 1
ATOM 2917 C CA . LEU A 1 362 ? 24.274 24.341 -20.589 1.00 86.75 362 LEU A CA 1
ATOM 2918 C C . LEU A 1 362 ? 25.803 24.172 -20.588 1.00 86.75 362 LEU A C 1
ATOM 2920 O O . LEU A 1 362 ? 26.488 24.473 -19.613 1.00 86.75 362 LEU A O 1
ATOM 2924 N N . THR A 1 363 ? 26.343 23.717 -21.721 1.00 82.81 363 THR A N 1
ATOM 2925 C CA . THR A 1 363 ? 27.755 23.373 -21.969 1.00 82.81 363 THR A CA 1
ATOM 2926 C C . THR A 1 363 ? 28.783 24.310 -21.324 1.00 82.81 363 THR A C 1
ATOM 2928 O O . THR A 1 363 ? 29.743 23.835 -20.730 1.00 82.81 363 THR A O 1
ATOM 2931 N N . ALA A 1 364 ? 28.610 25.634 -21.420 1.00 79.25 364 ALA A N 1
ATOM 2932 C CA . ALA A 1 364 ? 29.574 26.589 -20.858 1.00 79.25 364 ALA A CA 1
ATOM 2933 C C . ALA A 1 364 ? 29.614 26.568 -19.316 1.00 79.25 364 ALA A C 1
ATOM 2935 O O . ALA A 1 364 ? 30.687 26.708 -18.736 1.00 79.25 364 ALA A O 1
ATOM 2936 N N . ALA A 1 365 ? 28.468 26.341 -18.669 1.00 82.50 365 ALA A N 1
ATOM 2937 C CA . ALA A 1 365 ? 28.365 26.205 -17.219 1.00 82.50 365 ALA A CA 1
ATOM 2938 C C . ALA A 1 365 ? 28.872 24.830 -16.744 1.00 82.50 365 ALA A C 1
ATOM 2940 O O . ALA A 1 365 ? 29.573 24.760 -15.740 1.00 82.50 365 ALA A O 1
ATOM 2941 N N . VAL A 1 366 ? 28.609 23.755 -17.504 1.00 83.19 366 VAL A N 1
ATOM 2942 C CA . VAL A 1 366 ? 29.198 22.421 -17.255 1.00 83.19 366 VAL A CA 1
ATOM 2943 C C . VAL A 1 366 ? 30.729 22.488 -17.292 1.00 83.19 366 VAL A C 1
ATOM 2945 O O . VAL A 1 366 ? 31.379 22.006 -16.370 1.00 83.19 366 VAL A O 1
ATOM 2948 N N . ILE A 1 367 ? 31.309 23.126 -18.317 1.00 79.62 367 ILE A N 1
ATOM 2949 C CA . ILE A 1 367 ? 32.766 23.322 -18.420 1.00 79.62 367 ILE A CA 1
ATOM 2950 C C . ILE A 1 367 ? 33.286 24.134 -17.229 1.00 79.62 367 ILE A C 1
ATOM 2952 O O . ILE A 1 367 ? 34.223 23.685 -16.578 1.00 79.62 367 ILE A O 1
ATOM 2956 N N . HIS A 1 368 ? 32.657 25.270 -16.902 1.00 78.69 368 HIS A N 1
ATOM 2957 C CA . HIS A 1 368 ? 33.077 26.105 -15.773 1.00 78.69 368 HIS A CA 1
ATOM 2958 C C . HIS A 1 368 ? 33.119 25.311 -14.458 1.00 78.69 368 HIS A C 1
ATOM 2960 O O . HIS A 1 368 ? 34.145 25.320 -13.790 1.00 78.69 368 HIS A O 1
ATOM 2966 N N . LEU A 1 369 ? 32.052 24.580 -14.109 1.00 80.62 369 LEU A N 1
ATOM 2967 C CA . LEU A 1 369 ? 31.992 23.786 -12.872 1.00 80.62 369 LEU A CA 1
ATOM 2968 C C . LEU A 1 369 ? 33.059 22.676 -12.825 1.00 80.62 369 LEU A C 1
ATOM 2970 O O . LEU A 1 369 ? 33.612 22.399 -11.766 1.00 80.62 369 LEU A O 1
ATOM 2974 N N . LEU A 1 370 ? 33.381 22.052 -13.964 1.00 78.06 370 LEU A N 1
ATOM 2975 C CA . LEU A 1 370 ? 34.462 21.061 -14.041 1.00 78.06 370 LEU A CA 1
ATOM 2976 C C . LEU A 1 370 ? 35.857 21.707 -13.906 1.00 78.06 370 LEU A C 1
ATOM 2978 O O . LEU A 1 370 ? 36.770 21.074 -13.364 1.00 78.06 370 LEU A O 1
ATOM 2982 N N . GLU A 1 371 ? 36.033 22.941 -14.391 1.00 74.94 371 GLU A N 1
ATOM 2983 C CA . GLU A 1 371 ? 37.303 23.680 -14.391 1.00 74.94 371 GLU A CA 1
ATOM 2984 C C . GLU A 1 371 ? 37.623 24.380 -13.058 1.00 74.94 371 GLU A C 1
ATOM 2986 O O . GLU A 1 371 ? 38.782 24.345 -12.645 1.00 74.94 371 GLU A O 1
ATOM 2991 N N . THR A 1 372 ? 36.654 25.019 -12.390 1.00 69.88 372 THR A N 1
ATOM 2992 C CA . THR A 1 372 ? 36.941 25.925 -11.258 1.00 69.88 372 THR A CA 1
ATOM 2993 C C . THR A 1 372 ? 37.057 25.247 -9.898 1.00 69.88 372 THR A C 1
ATOM 2995 O O . THR A 1 372 ? 37.850 25.698 -9.074 1.00 69.88 372 THR A O 1
ATOM 2998 N N . ASP A 1 373 ? 36.308 24.174 -9.646 1.00 60.97 373 ASP A N 1
ATOM 2999 C CA . ASP A 1 373 ? 36.180 23.616 -8.295 1.00 60.97 373 ASP A CA 1
ATOM 3000 C C . ASP A 1 373 ? 37.251 22.550 -8.001 1.00 60.97 373 ASP A C 1
ATOM 3002 O O . ASP A 1 373 ? 36.988 21.344 -8.006 1.00 60.97 373 ASP A O 1
ATOM 3006 N N . THR A 1 374 ? 38.516 22.967 -7.897 1.00 52.50 374 THR A N 1
ATOM 3007 C CA . THR A 1 374 ? 39.656 22.048 -7.697 1.00 52.50 374 THR A CA 1
ATOM 3008 C C . THR A 1 374 ? 39.876 21.623 -6.246 1.00 52.50 374 THR A C 1
ATOM 3010 O O . THR A 1 374 ? 40.628 20.677 -6.024 1.00 52.50 374 THR A O 1
ATOM 3013 N N . ASP A 1 375 ? 39.232 22.300 -5.289 1.00 48.62 375 ASP A N 1
ATOM 3014 C CA . ASP A 1 375 ? 39.409 22.076 -3.847 1.00 48.62 375 ASP A CA 1
ATOM 3015 C C . ASP A 1 375 ? 38.176 21.437 -3.167 1.00 48.62 375 ASP A C 1
ATOM 3017 O O . ASP A 1 375 ? 38.268 21.046 -2.002 1.00 48.62 375 ASP A O 1
ATOM 3021 N N . GLN A 1 376 ? 37.043 21.282 -3.870 1.00 53.50 376 GLN A N 1
ATOM 3022 C CA . GLN A 1 376 ? 35.920 20.438 -3.439 1.00 53.50 376 GLN A CA 1
ATOM 3023 C C . GLN A 1 376 ? 35.691 19.289 -4.434 1.00 53.50 376 GLN A C 1
ATOM 3025 O O . GLN A 1 376 ? 35.694 19.472 -5.654 1.00 53.50 376 GLN A O 1
ATOM 3030 N N . ASP A 1 377 ? 35.467 18.080 -3.912 1.00 55.62 377 ASP A N 1
ATOM 3031 C CA . ASP A 1 377 ? 35.090 16.921 -4.725 1.00 55.62 377 ASP A CA 1
ATOM 3032 C C . ASP A 1 377 ? 33.630 17.061 -5.194 1.00 55.62 377 ASP A C 1
ATOM 3034 O O . ASP A 1 377 ? 32.697 16.601 -4.531 1.00 55.62 377 ASP A O 1
ATOM 3038 N N . ILE A 1 378 ? 33.421 17.681 -6.363 1.00 69.69 378 ILE A N 1
ATOM 3039 C CA . ILE A 1 378 ? 32.141 17.591 -7.079 1.00 69.69 378 ILE A CA 1
ATOM 3040 C C . ILE A 1 378 ? 31.905 16.126 -7.464 1.00 69.69 378 ILE A C 1
ATOM 3042 O O . ILE A 1 378 ? 32.454 15.623 -8.448 1.00 69.69 378 ILE A O 1
ATOM 3046 N N . ASP A 1 379 ? 31.032 15.458 -6.715 1.00 78.62 379 ASP A N 1
ATOM 3047 C CA . ASP A 1 379 ? 30.527 14.130 -7.046 1.00 78.62 379 ASP A CA 1
ATOM 3048 C C . ASP A 1 379 ? 29.636 14.190 -8.303 1.00 78.62 379 ASP A C 1
ATOM 3050 O O . ASP A 1 379 ? 28.449 14.529 -8.249 1.00 78.62 379 ASP A O 1
ATOM 3054 N N . LEU A 1 380 ? 30.216 13.859 -9.460 1.00 82.88 380 LEU A N 1
ATOM 3055 C CA . LEU A 1 380 ? 29.505 13.768 -10.743 1.00 82.88 380 LEU A CA 1
ATOM 3056 C C . LEU A 1 380 ? 28.469 12.628 -10.776 1.00 82.88 380 LEU A C 1
ATOM 3058 O O . LEU A 1 380 ? 27.543 12.669 -11.591 1.00 82.88 380 LEU A O 1
ATOM 3062 N N . ASP A 1 381 ? 28.613 11.644 -9.884 1.00 86.25 381 ASP A N 1
ATOM 3063 C CA . ASP A 1 381 ? 27.716 10.500 -9.716 1.00 86.25 381 ASP A CA 1
ATOM 3064 C C . ASP A 1 381 ? 26.709 10.686 -8.570 1.00 86.25 381 ASP A C 1
ATOM 3066 O O . ASP A 1 381 ? 25.930 9.769 -8.276 1.00 86.25 381 ASP A O 1
ATOM 3070 N N . SER A 1 382 ? 26.653 11.897 -7.998 1.00 89.88 382 SER A N 1
ATOM 3071 C CA . SER A 1 382 ? 25.584 12.350 -7.107 1.00 89.88 382 SER A CA 1
ATOM 3072 C C . SER A 1 382 ? 24.210 12.181 -7.761 1.00 89.88 382 SER A C 1
ATOM 3074 O O . SER A 1 382 ? 24.073 12.157 -8.988 1.00 89.88 382 SER A O 1
ATOM 3076 N N . LYS A 1 383 ? 23.166 12.028 -6.937 1.00 91.75 383 LYS A N 1
ATOM 3077 C CA . LYS A 1 383 ? 21.823 11.601 -7.363 1.00 91.75 383 LYS A CA 1
ATOM 3078 C C . LYS A 1 383 ? 20.724 12.419 -6.704 1.00 91.75 383 LYS A C 1
ATOM 3080 O O . LYS A 1 383 ? 20.822 12.718 -5.519 1.00 91.75 383 LYS A O 1
ATOM 3085 N N . ASP A 1 384 ? 19.669 12.718 -7.459 1.00 90.31 384 ASP A N 1
ATOM 3086 C CA . ASP A 1 384 ? 18.469 13.363 -6.920 1.00 90.31 384 ASP A CA 1
ATOM 3087 C C . ASP A 1 384 ? 17.675 12.402 -6.009 1.00 90.31 384 ASP A C 1
ATOM 3089 O O . ASP A 1 384 ? 17.632 11.191 -6.243 1.00 90.31 384 ASP A O 1
ATOM 3093 N N . ASP A 1 385 ? 17.009 12.912 -4.975 1.00 88.19 385 ASP A N 1
ATOM 3094 C CA . ASP A 1 385 ? 16.324 12.078 -3.973 1.00 88.19 385 ASP A CA 1
ATOM 3095 C C . ASP A 1 385 ? 15.059 11.382 -4.522 1.00 88.19 385 ASP A C 1
ATOM 3097 O O . ASP A 1 385 ? 14.575 10.421 -3.926 1.00 88.19 385 ASP A O 1
ATOM 3101 N N . THR A 1 386 ? 14.506 11.843 -5.652 1.00 86.50 386 THR A N 1
ATOM 3102 C CA . THR A 1 386 ? 13.198 11.399 -6.175 1.00 86.50 386 THR A CA 1
ATOM 3103 C C . THR A 1 386 ? 13.305 10.275 -7.206 1.00 86.50 386 THR A C 1
ATOM 3105 O O . THR A 1 386 ? 12.557 9.299 -7.137 1.00 86.50 386 THR A O 1
ATOM 3108 N N . TYR A 1 387 ? 14.235 10.391 -8.154 1.00 86.62 387 TYR A N 1
ATOM 3109 C CA . TYR A 1 387 ? 14.466 9.434 -9.238 1.00 86.62 387 TYR A CA 1
ATOM 3110 C C . TYR A 1 387 ? 15.812 8.705 -9.107 1.00 86.62 387 TYR A C 1
ATOM 3112 O O . TYR A 1 387 ? 16.014 7.693 -9.778 1.00 86.62 387 TYR A O 1
ATOM 3120 N N . GLN A 1 388 ? 16.716 9.170 -8.234 1.00 91.56 388 GLN A N 1
ATOM 3121 C CA . GLN A 1 388 ? 18.077 8.646 -8.051 1.00 91.56 388 GLN A CA 1
ATOM 3122 C C . GLN A 1 388 ? 18.943 8.714 -9.323 1.00 91.56 388 GLN A C 1
ATOM 3124 O O . GLN A 1 388 ? 19.809 7.866 -9.549 1.00 91.56 388 GLN A O 1
ATOM 3129 N N . ARG A 1 389 ? 18.724 9.729 -10.167 1.00 91.75 389 ARG A N 1
ATOM 3130 C CA . ARG A 1 389 ? 19.431 9.924 -11.438 1.00 91.75 389 ARG A CA 1
ATOM 3131 C C . ARG A 1 389 ? 20.626 10.864 -11.279 1.00 91.75 389 ARG A C 1
ATOM 3133 O O . ARG A 1 389 ? 20.536 11.906 -10.635 1.00 91.75 389 ARG A O 1
ATOM 3140 N N . SER A 1 390 ? 21.730 10.496 -11.927 1.00 93.38 390 SER A N 1
ATOM 3141 C CA . SER A 1 390 ? 22.950 11.302 -12.045 1.00 93.38 390 SER A CA 1
ATOM 3142 C C . SER A 1 390 ? 22.809 12.434 -13.066 1.00 93.38 390 SER A C 1
ATOM 3144 O O . SER A 1 390 ? 21.951 12.386 -13.955 1.00 93.38 390 SER A O 1
ATOM 3146 N N . ALA A 1 391 ? 23.703 13.427 -13.011 1.00 92.31 391 ALA A N 1
ATOM 3147 C CA . ALA A 1 391 ? 23.793 14.480 -14.030 1.00 92.31 391 ALA A CA 1
ATOM 3148 C C . ALA A 1 391 ? 23.956 13.901 -15.454 1.00 92.31 391 ALA A C 1
ATOM 3150 O O . ALA A 1 391 ? 23.293 14.350 -16.392 1.00 92.31 391 ALA A O 1
ATOM 3151 N N . LEU A 1 392 ? 24.746 12.827 -15.588 1.00 94.00 392 LEU A N 1
ATOM 3152 C CA . LEU A 1 392 ? 24.902 12.052 -16.823 1.00 94.00 392 LEU A CA 1
ATOM 3153 C C . LEU A 1 392 ? 23.572 11.444 -17.302 1.00 94.00 392 LEU A C 1
ATOM 3155 O O . LEU A 1 392 ? 23.247 11.528 -18.485 1.00 94.00 392 LEU A O 1
ATOM 3159 N N . SER A 1 393 ? 22.779 10.867 -16.393 1.00 93.38 393 SER A N 1
ATOM 3160 C CA . SER A 1 393 ? 21.454 10.313 -16.703 1.00 93.38 393 SER A CA 1
ATOM 3161 C C . SER A 1 393 ? 20.474 11.387 -17.190 1.00 93.38 393 SER A C 1
ATOM 3163 O O . SER A 1 393 ? 19.708 11.142 -18.128 1.00 93.38 393 SER A O 1
ATOM 3165 N N . TRP A 1 394 ? 20.507 12.590 -16.606 1.00 92.69 394 TRP A N 1
ATOM 3166 C CA . TRP A 1 394 ? 19.669 13.718 -17.028 1.00 92.69 394 TRP A CA 1
ATOM 3167 C C . TRP A 1 394 ? 20.091 14.311 -18.381 1.00 92.69 394 TRP A C 1
ATOM 3169 O O . TRP A 1 394 ? 19.222 14.541 -19.224 1.00 92.69 394 TRP A O 1
ATOM 3179 N N . ALA A 1 395 ? 21.392 14.486 -18.641 1.00 93.56 395 ALA A N 1
ATOM 3180 C CA . ALA A 1 395 ? 21.888 14.929 -19.950 1.00 93.56 395 ALA A CA 1
ATOM 3181 C C . ALA A 1 395 ? 21.572 13.910 -21.059 1.00 93.56 395 ALA A C 1
ATOM 3183 O O . ALA A 1 395 ? 21.079 14.280 -22.128 1.00 93.56 395 ALA A O 1
ATOM 3184 N N . ALA A 1 396 ? 21.785 12.617 -20.786 1.00 93.62 396 ALA A N 1
ATOM 3185 C CA . ALA A 1 396 ? 21.536 11.544 -21.743 1.00 93.62 396 ALA A CA 1
ATOM 3186 C C . ALA A 1 396 ? 20.053 11.414 -22.125 1.00 93.62 396 ALA A C 1
ATOM 3188 O O . ALA A 1 396 ? 19.729 11.211 -23.294 1.00 93.62 396 ALA A O 1
ATOM 3189 N N . GLY A 1 397 ? 19.144 11.584 -21.158 1.00 89.00 397 GLY A N 1
ATOM 3190 C CA . GLY A 1 397 ? 17.701 11.571 -21.410 1.00 89.00 397 GLY A CA 1
ATOM 3191 C C . GLY A 1 397 ? 17.185 12.768 -22.216 1.00 89.00 397 GLY A C 1
ATOM 3192 O O . GLY A 1 397 ? 16.155 12.643 -22.874 1.00 89.00 397 GLY A O 1
ATOM 3193 N N . ASN A 1 398 ? 17.891 13.902 -22.212 1.00 88.56 398 ASN A N 1
ATOM 3194 C CA . ASN A 1 398 ? 17.518 15.095 -22.983 1.00 88.56 398 ASN A CA 1
ATOM 3195 C C . ASN A 1 398 ? 18.278 15.237 -24.318 1.00 88.56 398 ASN A C 1
ATOM 3197 O O . ASN A 1 398 ? 17.991 16.151 -25.083 1.00 88.56 398 ASN A O 1
ATOM 3201 N N . GLY A 1 399 ? 19.206 14.326 -24.631 1.00 89.06 399 GLY A N 1
ATOM 3202 C CA . GLY A 1 399 ? 19.877 14.284 -25.935 1.00 89.06 399 GLY A CA 1
ATOM 3203 C C . GLY A 1 399 ? 21.121 15.163 -26.062 1.00 89.06 399 GLY A C 1
ATOM 3204 O O . GLY A 1 399 ? 21.625 15.327 -27.170 1.00 89.06 399 GLY A O 1
ATOM 3205 N N . PHE A 1 400 ? 21.641 15.709 -24.957 1.00 89.56 400 PHE A N 1
ATOM 3206 C CA . PHE A 1 400 ? 22.796 16.615 -24.965 1.00 89.56 400 PHE A CA 1
ATOM 3207 C C . PHE A 1 400 ? 24.126 15.863 -25.113 1.00 89.56 400 PHE A C 1
ATOM 3209 O O . PHE A 1 400 ? 24.908 15.739 -24.171 1.00 89.56 400 PHE A O 1
ATOM 3216 N N . ASP A 1 401 ? 24.369 15.370 -26.325 1.00 86.69 401 ASP A N 1
ATOM 3217 C CA . ASP A 1 401 ? 25.545 14.609 -26.755 1.00 86.69 401 ASP A CA 1
ATOM 3218 C C . ASP A 1 401 ? 26.889 15.186 -26.278 1.00 86.69 401 ASP A C 1
ATOM 3220 O O . ASP A 1 401 ? 27.669 14.464 -25.659 1.00 86.69 401 ASP A O 1
ATOM 3224 N N . TYR A 1 402 ? 27.134 16.483 -26.461 1.00 85.12 402 TYR A N 1
ATOM 3225 C CA . TYR A 1 402 ? 28.382 17.127 -26.041 1.00 85.12 402 TYR A CA 1
ATOM 3226 C C . TYR A 1 402 ? 28.527 17.239 -24.512 1.00 85.12 402 TYR A C 1
ATOM 3228 O O . TYR A 1 402 ? 29.632 17.131 -23.986 1.00 85.12 402 TYR A O 1
ATOM 3236 N N . VAL A 1 403 ? 27.426 17.403 -23.768 1.00 86.94 403 VAL A N 1
ATOM 3237 C CA . VAL A 1 403 ? 27.461 17.382 -22.290 1.00 86.94 403 VAL A CA 1
ATOM 3238 C C . VAL A 1 403 ? 27.715 15.964 -21.781 1.00 86.94 403 VAL A C 1
ATOM 3240 O O . VAL A 1 403 ? 28.492 15.776 -20.849 1.00 86.94 403 VAL A O 1
ATOM 3243 N N . VAL A 1 404 ? 27.130 14.955 -22.430 1.00 89.88 404 VAL A N 1
ATOM 3244 C CA . VAL A 1 404 ? 27.421 13.542 -22.154 1.00 89.88 404 VAL A CA 1
ATOM 3245 C C . VAL A 1 404 ? 28.891 13.217 -22.457 1.00 89.88 404 VAL A C 1
ATOM 3247 O O . VAL A 1 404 ? 29.535 12.561 -21.644 1.00 89.88 404 VAL A O 1
ATOM 3250 N N . GLU A 1 405 ? 29.462 13.715 -23.560 1.00 87.81 405 GLU A N 1
ATOM 3251 C CA . GLU A 1 405 ? 30.889 13.544 -23.879 1.00 87.81 405 GLU A CA 1
ATOM 3252 C C . GLU A 1 405 ? 31.804 14.193 -22.821 1.00 87.81 405 GLU A C 1
ATOM 3254 O O . GLU A 1 405 ? 32.754 13.550 -22.372 1.00 87.81 405 GLU A O 1
ATOM 3259 N N . LEU A 1 406 ? 31.491 15.412 -22.360 1.00 84.50 406 LEU A N 1
ATOM 3260 C CA . LEU A 1 406 ? 32.230 16.089 -21.283 1.00 84.50 406 LEU A CA 1
ATOM 3261 C C . LEU A 1 406 ? 32.176 15.319 -19.952 1.00 84.50 406 LEU A C 1
ATOM 3263 O O . LEU A 1 406 ? 33.212 15.113 -19.319 1.00 84.50 406 LEU A O 1
ATOM 3267 N N . LEU A 1 407 ? 30.986 14.873 -19.533 1.00 87.69 407 LEU A N 1
ATOM 3268 C CA . LEU A 1 407 ? 30.800 14.150 -18.270 1.00 87.69 407 LEU A CA 1
ATOM 3269 C C . LEU A 1 407 ? 31.487 12.775 -18.279 1.00 87.69 407 LEU A C 1
ATOM 3271 O O . LEU A 1 407 ? 32.050 12.372 -17.263 1.00 87.69 407 LEU A O 1
ATOM 3275 N N . LEU A 1 408 ? 31.476 12.064 -19.412 1.00 85.50 408 LEU A N 1
ATOM 3276 C CA . LEU A 1 408 ? 32.127 10.754 -19.562 1.00 85.50 408 LEU A CA 1
ATOM 3277 C C . LEU A 1 408 ? 33.646 10.848 -19.724 1.00 85.50 408 LEU A C 1
ATOM 3279 O O . LEU A 1 408 ? 34.373 10.014 -19.189 1.00 85.50 408 LEU A O 1
ATOM 3283 N N . GLY A 1 409 ? 34.129 11.820 -20.501 1.00 73.75 409 GLY A N 1
ATOM 3284 C CA . GLY A 1 409 ? 35.559 11.988 -20.754 1.00 73.75 409 GLY A CA 1
ATOM 3285 C C . GLY A 1 409 ? 36.322 12.510 -19.538 1.00 73.75 409 GLY A C 1
ATOM 3286 O O . GLY A 1 409 ? 37.521 12.252 -19.413 1.00 73.75 409 GLY A O 1
ATOM 3287 N N . GLY A 1 410 ? 35.632 13.243 -18.657 1.00 63.09 410 GLY A N 1
ATOM 3288 C CA . GLY A 1 410 ? 36.261 14.031 -17.607 1.00 63.09 410 GLY A CA 1
ATOM 3289 C C . GLY A 1 410 ? 37.216 15.080 -18.187 1.00 63.09 410 GLY A C 1
ATOM 3290 O O . GLY A 1 410 ? 37.299 15.310 -19.398 1.00 63.09 410 GLY A O 1
ATOM 3291 N N . ILE A 1 411 ? 38.006 15.704 -17.318 1.00 53.72 411 ILE A N 1
ATOM 3292 C CA . ILE A 1 411 ? 39.135 16.523 -17.761 1.00 53.72 411 ILE A CA 1
ATOM 3293 C C . ILE A 1 411 ? 40.332 15.578 -17.933 1.00 53.72 411 ILE A C 1
ATOM 3295 O O . ILE A 1 411 ? 41.070 15.319 -16.989 1.00 53.72 411 ILE A O 1
ATOM 3299 N N . GLY A 1 412 ? 40.465 14.992 -19.130 1.00 43.75 412 GLY A N 1
ATOM 3300 C CA . GLY A 1 412 ? 41.283 13.787 -19.342 1.00 43.75 412 GLY A CA 1
ATOM 3301 C C . GLY A 1 412 ? 42.012 13.679 -20.688 1.00 43.75 412 GLY A C 1
ATOM 3302 O O . GLY A 1 412 ? 42.202 12.576 -21.195 1.00 43.75 412 GLY A O 1
ATOM 3303 N N . GLY A 1 413 ? 42.432 14.786 -21.312 1.00 43.34 413 GLY A N 1
ATOM 3304 C CA . GLY A 1 413 ? 43.201 14.716 -22.563 1.00 43.34 413 GLY A CA 1
ATOM 3305 C C . GLY A 1 413 ? 43.493 16.060 -23.229 1.00 43.34 413 GLY A C 1
ATOM 3306 O O . GLY A 1 413 ? 42.942 17.092 -22.855 1.00 43.34 413 GLY A O 1
ATOM 3307 N N . ARG A 1 414 ? 44.360 16.054 -24.253 1.00 41.59 414 ARG A N 1
ATOM 3308 C CA . ARG A 1 414 ? 44.812 17.263 -24.973 1.00 41.59 414 ARG A CA 1
ATOM 3309 C C . ARG A 1 414 ? 43.760 17.792 -25.961 1.00 41.59 414 ARG A C 1
ATOM 3311 O O . ARG A 1 414 ? 43.994 17.833 -27.173 1.00 41.59 414 ARG A O 1
ATOM 3318 N N . TRP A 1 415 ? 42.606 18.219 -25.456 1.00 44.97 415 TRP A N 1
ATOM 3319 C CA . TRP A 1 415 ? 41.585 18.892 -26.258 1.00 44.97 415 TRP A CA 1
ATOM 3320 C C . TRP A 1 415 ? 42.123 20.221 -26.812 1.00 44.97 415 TRP A C 1
ATOM 3322 O O . TRP A 1 415 ? 42.450 21.145 -26.070 1.00 44.97 415 TRP A O 1
ATOM 3332 N N . ARG A 1 416 ? 42.252 20.296 -28.146 1.00 43.50 416 ARG A N 1
ATOM 3333 C CA . ARG A 1 416 ? 42.557 21.514 -28.931 1.00 43.50 416 ARG A CA 1
ATOM 3334 C C . ARG A 1 416 ? 43.652 22.427 -28.328 1.00 43.50 416 ARG A C 1
ATOM 3336 O O . ARG A 1 416 ? 43.536 23.647 -28.349 1.00 43.50 416 ARG A O 1
ATOM 3343 N N . ASN A 1 417 ? 44.759 21.817 -27.890 1.00 43.72 417 ASN A N 1
ATOM 3344 C CA . ASN A 1 417 ? 45.971 22.439 -27.319 1.00 43.72 417 ASN A CA 1
ATOM 3345 C C . ASN A 1 417 ? 45.900 22.982 -25.878 1.00 43.72 417 ASN A C 1
ATOM 3347 O O . ASN A 1 417 ? 46.920 23.490 -25.412 1.00 43.72 417 ASN A O 1
ATOM 3351 N N . ILE A 1 418 ? 44.794 22.827 -25.149 1.00 46.31 418 ILE A N 1
ATOM 3352 C CA . ILE A 1 418 ? 44.750 23.147 -23.711 1.00 46.31 418 ILE A CA 1
ATOM 3353 C C . ILE A 1 418 ? 45.288 21.949 -22.901 1.00 46.31 418 ILE A C 1
ATOM 3355 O O . ILE A 1 418 ? 45.216 20.799 -23.343 1.00 46.31 418 ILE A O 1
ATOM 3359 N N . SER A 1 419 ? 45.897 22.229 -21.744 1.00 39.28 419 SER A N 1
ATOM 3360 C CA . SER A 1 419 ? 46.424 21.243 -20.793 1.00 39.28 419 SER A CA 1
ATOM 3361 C C . SER A 1 419 ? 45.854 21.546 -19.412 1.00 39.28 419 SER A C 1
ATOM 3363 O O . SER A 1 419 ? 46.054 22.647 -18.907 1.00 39.28 419 SER A O 1
ATOM 3365 N N . VAL A 1 420 ? 45.159 20.579 -18.820 1.00 45.62 420 VAL A N 1
ATOM 3366 C CA . VAL A 1 420 ? 44.355 20.724 -17.593 1.00 45.62 420 VAL A CA 1
ATOM 3367 C C . VAL A 1 420 ? 44.416 19.422 -16.767 1.00 45.62 420 VAL A C 1
ATOM 3369 O O . VAL A 1 420 ? 44.768 18.380 -17.332 1.00 45.62 420 VAL A O 1
ATOM 3372 N N . PRO A 1 421 ? 44.189 19.470 -15.437 1.00 48.84 421 PRO A N 1
ATOM 3373 C CA . PRO A 1 421 ? 44.460 18.354 -14.525 1.00 48.84 421 PRO A CA 1
ATOM 3374 C C . PRO A 1 421 ? 43.477 17.185 -14.676 1.00 48.84 421 PRO A C 1
ATOM 3376 O O . PRO A 1 421 ? 42.335 17.362 -15.082 1.00 48.84 421 PRO A O 1
ATOM 3379 N N . PHE A 1 422 ? 43.939 15.985 -14.323 1.00 49.59 422 PHE A N 1
ATOM 3380 C CA . PHE A 1 422 ? 43.254 14.721 -14.594 1.00 49.59 422 PHE A CA 1
ATOM 3381 C C . PHE A 1 422 ? 42.097 14.464 -13.605 1.00 49.59 422 PHE A C 1
ATOM 3383 O O . PHE A 1 422 ? 42.351 14.046 -12.476 1.00 49.59 422 PHE A O 1
ATOM 3390 N N . ARG A 1 423 ? 40.836 14.671 -14.020 1.00 60.47 423 ARG A N 1
ATOM 3391 C CA . ARG A 1 423 ? 39.644 14.189 -13.280 1.00 60.47 423 ARG A CA 1
ATOM 3392 C C . ARG A 1 423 ? 39.109 12.895 -13.899 1.00 60.47 423 ARG A C 1
ATOM 3394 O O . ARG A 1 423 ? 39.128 12.738 -15.119 1.00 60.47 423 ARG A O 1
ATOM 3401 N N . LEU A 1 424 ? 38.590 11.993 -13.064 1.00 61.62 424 LEU A N 1
ATOM 3402 C CA . LEU A 1 424 ? 37.847 10.812 -13.515 1.00 61.62 424 LEU A CA 1
ATOM 3403 C C . LEU A 1 424 ? 36.465 11.238 -14.053 1.00 61.62 424 LEU A C 1
ATOM 3405 O O . LEU A 1 424 ? 35.847 12.144 -13.498 1.00 61.62 424 LEU A O 1
ATOM 3409 N N . GLY A 1 425 ? 36.000 10.613 -15.137 1.00 77.88 425 GLY A N 1
ATOM 3410 C CA . GLY A 1 425 ? 34.654 10.835 -15.682 1.00 77.88 425 GLY A CA 1
ATOM 3411 C C . GLY A 1 425 ? 33.557 10.113 -14.888 1.00 77.88 425 GLY A C 1
ATOM 3412 O O . GLY A 1 425 ? 33.839 9.173 -14.145 1.00 77.88 425 GLY A O 1
ATOM 3413 N N . ALA A 1 426 ? 32.309 10.545 -15.075 1.00 85.88 426 ALA A N 1
ATOM 3414 C CA . ALA A 1 426 ? 31.123 10.007 -14.404 1.00 85.88 426 ALA A CA 1
ATOM 3415 C C . ALA A 1 426 ? 30.844 8.529 -14.752 1.00 85.88 426 ALA A C 1
ATOM 3417 O O . ALA A 1 426 ? 31.110 8.068 -15.869 1.00 85.88 426 ALA A O 1
ATOM 3418 N N . ALA A 1 427 ? 30.243 7.785 -13.821 1.00 88.56 427 ALA A N 1
ATOM 3419 C CA . ALA A 1 427 ? 29.916 6.376 -13.980 1.00 88.56 427 ALA A CA 1
ATOM 3420 C C . ALA A 1 427 ? 28.863 6.149 -15.077 1.00 88.56 427 ALA A C 1
ATOM 3422 O O . ALA A 1 427 ? 27.664 6.409 -14.924 1.00 88.56 427 ALA A O 1
ATOM 3423 N N . VAL A 1 428 ? 29.330 5.564 -16.181 1.00 89.81 428 VAL A N 1
ATOM 3424 C CA . VAL A 1 428 ? 28.560 5.296 -17.407 1.00 89.81 428 VAL A CA 1
ATOM 3425 C C . VAL A 1 428 ? 27.293 4.464 -17.157 1.00 89.81 428 VAL A C 1
ATOM 3427 O O . VAL A 1 428 ? 26.258 4.714 -17.770 1.00 89.81 428 VAL A O 1
ATOM 3430 N N . ASP A 1 429 ? 27.360 3.510 -16.223 1.00 89.88 429 ASP A N 1
ATOM 3431 C CA . ASP A 1 429 ? 26.252 2.636 -15.812 1.00 89.88 429 ASP A CA 1
ATOM 3432 C C . ASP A 1 429 ? 25.576 3.122 -14.502 1.00 89.88 429 ASP A C 1
ATOM 3434 O O . ASP A 1 429 ? 25.209 2.318 -13.646 1.00 89.88 429 ASP A O 1
ATOM 3438 N N . SER A 1 430 ? 25.441 4.437 -14.285 1.00 90.38 430 SER A N 1
ATOM 3439 C CA . SER A 1 430 ? 24.830 4.992 -13.061 1.00 90.38 430 SER A CA 1
ATOM 3440 C C . SER A 1 430 ? 23.317 4.703 -12.965 1.00 90.38 430 SER A C 1
ATOM 3442 O O . SER A 1 430 ? 22.503 5.314 -13.653 1.00 90.38 430 SER A O 1
ATOM 3444 N N . TYR A 1 431 ? 22.939 3.767 -12.085 1.00 89.81 431 TYR A N 1
ATOM 3445 C CA . TYR A 1 431 ? 21.554 3.288 -11.927 1.00 89.81 431 TYR A CA 1
ATOM 3446 C C . TYR A 1 431 ? 20.603 4.272 -11.231 1.00 89.81 431 TYR A C 1
ATOM 3448 O O . TYR A 1 431 ? 20.936 4.788 -10.162 1.00 89.81 431 TYR A O 1
ATOM 3456 N N . ASP A 1 432 ? 19.402 4.444 -11.782 1.00 90.19 432 ASP A N 1
ATOM 3457 C CA . ASP A 1 432 ? 18.269 5.138 -11.151 1.00 90.19 432 ASP A CA 1
ATOM 3458 C C . ASP A 1 432 ? 17.545 4.274 -10.084 1.00 90.19 432 ASP A C 1
ATOM 3460 O O . ASP A 1 432 ? 17.928 3.131 -9.808 1.00 90.19 432 ASP A O 1
ATOM 3464 N N . LEU A 1 433 ? 16.459 4.801 -9.502 1.00 88.31 433 LEU A N 1
ATOM 3465 C CA . LEU A 1 433 ? 15.602 4.105 -8.525 1.00 88.31 433 LEU A CA 1
ATOM 3466 C C . LEU A 1 433 ? 14.988 2.798 -9.072 1.00 88.31 433 LEU A C 1
ATOM 3468 O O . LEU A 1 433 ? 14.645 1.894 -8.307 1.00 88.31 433 LEU A O 1
ATOM 3472 N N . TYR A 1 434 ? 14.858 2.693 -10.393 1.00 85.25 434 TYR A N 1
ATOM 3473 C CA . TYR A 1 434 ? 14.298 1.559 -11.114 1.00 85.25 434 TYR A CA 1
ATOM 3474 C C . TYR A 1 434 ? 15.372 0.620 -11.692 1.00 85.25 434 TYR A C 1
ATOM 3476 O O . TYR A 1 434 ? 14.996 -0.344 -12.356 1.00 85.25 434 TYR A O 1
ATOM 3484 N N . GLY A 1 435 ? 16.669 0.841 -11.444 1.00 88.19 435 GLY A N 1
ATOM 3485 C CA . GLY A 1 435 ? 17.776 0.025 -11.968 1.00 88.19 435 GLY A CA 1
ATOM 3486 C C . GLY A 1 435 ? 18.222 0.359 -13.400 1.00 88.19 435 GLY A C 1
ATOM 3487 O O . GLY A 1 435 ? 18.923 -0.432 -14.022 1.00 88.19 435 GLY A O 1
ATOM 3488 N N . ARG A 1 436 ? 17.820 1.509 -13.946 1.00 89.75 436 ARG A N 1
ATOM 3489 C CA . ARG A 1 436 ? 18.049 1.933 -15.337 1.00 89.75 436 ARG A CA 1
ATOM 3490 C C . ARG A 1 436 ? 19.304 2.784 -15.458 1.00 89.75 436 ARG A C 1
ATOM 3492 O O . ARG A 1 436 ? 19.562 3.641 -14.617 1.00 89.75 436 ARG A O 1
ATOM 3499 N N . THR A 1 437 ? 20.062 2.580 -16.530 1.00 93.56 437 THR A N 1
ATOM 3500 C CA . THR A 1 437 ? 21.278 3.348 -16.845 1.00 93.56 437 THR A CA 1
ATOM 3501 C C . THR A 1 437 ? 20.967 4.564 -17.736 1.00 93.56 437 THR A C 1
ATOM 3503 O O . THR A 1 437 ? 19.911 4.600 -18.379 1.00 93.56 437 THR A O 1
ATOM 3506 N N . PRO A 1 438 ? 21.888 5.543 -17.872 1.00 94.38 438 PRO A N 1
ATOM 3507 C CA . PRO A 1 438 ? 21.768 6.640 -18.843 1.00 94.38 438 PRO A CA 1
ATOM 3508 C C . PRO A 1 438 ? 21.487 6.162 -20.279 1.00 94.38 438 PRO A C 1
ATOM 3510 O O . PRO A 1 438 ? 20.793 6.839 -21.037 1.00 94.38 438 PRO A O 1
ATOM 3513 N N . LEU A 1 439 ? 21.974 4.966 -20.638 1.00 93.06 439 LEU A N 1
ATOM 3514 C CA . LEU A 1 439 ? 21.757 4.345 -21.945 1.00 93.06 439 LEU A CA 1
ATOM 3515 C C . LEU A 1 439 ? 20.279 4.002 -22.193 1.00 93.06 439 LEU A C 1
ATOM 3517 O O . LEU A 1 439 ? 19.801 4.214 -23.304 1.00 93.06 439 LEU A O 1
ATOM 3521 N N . VAL A 1 440 ? 19.535 3.544 -21.177 1.00 90.12 440 VAL A N 1
ATOM 3522 C CA . VAL A 1 440 ? 18.087 3.272 -21.300 1.00 90.12 440 VAL A CA 1
ATOM 3523 C C . VAL A 1 440 ? 17.332 4.553 -21.667 1.00 90.12 440 VAL A C 1
ATOM 3525 O O . VAL A 1 440 ? 16.547 4.559 -22.613 1.00 90.12 440 VAL A O 1
ATOM 3528 N N . TYR A 1 441 ? 17.629 5.662 -20.983 1.00 90.75 441 TYR A N 1
ATOM 3529 C CA . TYR A 1 441 ? 17.003 6.959 -21.254 1.00 90.75 441 TYR A CA 1
ATOM 3530 C C . TYR A 1 441 ? 17.336 7.513 -22.645 1.00 90.75 441 TYR A C 1
ATOM 3532 O O . TYR A 1 441 ? 16.449 8.030 -23.325 1.00 90.75 441 TYR A O 1
ATOM 3540 N N . ALA A 1 442 ? 18.589 7.376 -23.089 1.00 92.19 442 ALA A N 1
ATOM 3541 C CA . ALA A 1 442 ? 19.003 7.778 -24.432 1.00 92.19 442 ALA A CA 1
ATOM 3542 C C . ALA A 1 442 ? 18.299 6.960 -25.533 1.00 92.19 442 ALA A C 1
ATOM 3544 O O . ALA A 1 442 ? 17.931 7.506 -26.572 1.00 92.19 442 ALA A O 1
ATOM 3545 N N . ILE A 1 443 ? 18.075 5.664 -25.295 1.00 88.56 443 ILE A N 1
ATOM 3546 C CA . ILE A 1 443 ? 17.365 4.760 -26.211 1.00 88.56 443 ILE A CA 1
ATOM 3547 C C . ILE A 1 443 ? 15.868 5.096 -26.283 1.00 88.56 443 ILE A C 1
ATOM 3549 O O . ILE A 1 443 ? 15.321 5.224 -27.384 1.00 88.56 443 ILE A O 1
ATOM 3553 N N . TRP A 1 444 ? 15.210 5.273 -25.132 1.00 85.19 444 TRP A N 1
ATOM 3554 C CA . TRP A 1 444 ? 13.790 5.636 -25.040 1.00 85.19 444 TRP A CA 1
ATOM 3555 C C . TRP A 1 444 ? 13.460 6.941 -25.752 1.00 85.19 444 TRP A C 1
ATOM 3557 O O . TRP A 1 444 ? 12.536 6.979 -26.557 1.00 85.19 444 TRP A O 1
ATOM 3567 N N . ASN A 1 445 ? 14.251 7.986 -25.508 1.00 84.62 445 ASN A N 1
ATOM 3568 C CA . ASN A 1 445 ? 14.017 9.304 -26.096 1.00 84.62 445 ASN A CA 1
ATOM 3569 C C . ASN A 1 445 ? 14.665 9.456 -27.490 1.00 84.62 445 ASN A C 1
ATOM 3571 O O . ASN A 1 445 ? 14.744 10.557 -28.028 1.00 84.62 445 ASN A O 1
ATOM 3575 N N . HIS A 1 446 ? 15.081 8.335 -28.094 1.00 87.94 446 HIS A N 1
ATOM 3576 C CA . HIS A 1 446 ? 15.569 8.208 -29.471 1.00 87.94 446 HIS A CA 1
ATOM 3577 C C . HIS A 1 446 ? 16.860 8.990 -29.807 1.00 87.94 446 HIS A C 1
ATOM 3579 O O . HIS A 1 446 ? 17.137 9.281 -30.974 1.00 87.94 446 HIS A O 1
ATOM 3585 N N . HIS A 1 447 ? 17.703 9.264 -28.811 1.00 90.38 447 HIS A N 1
ATOM 3586 C CA . HIS A 1 447 ? 18.924 10.069 -28.930 1.00 90.38 447 HIS A CA 1
ATOM 3587 C C . HIS A 1 447 ? 20.124 9.256 -29.444 1.00 90.38 447 HIS A C 1
ATOM 3589 O O . HIS A 1 447 ? 21.085 9.000 -28.719 1.00 90.38 447 HIS A O 1
ATOM 3595 N N . ALA A 1 448 ? 20.093 8.848 -30.716 1.00 89.81 448 ALA A N 1
ATOM 3596 C CA . ALA A 1 448 ? 21.096 7.956 -31.319 1.00 89.81 448 ALA A CA 1
ATOM 3597 C C . ALA A 1 448 ? 22.567 8.419 -31.161 1.00 89.81 448 ALA A C 1
ATOM 3599 O O . ALA A 1 448 ? 23.455 7.587 -30.969 1.00 89.81 448 ALA A O 1
ATOM 3600 N N . ALA A 1 449 ? 22.835 9.732 -31.178 1.00 89.31 449 ALA A N 1
ATOM 3601 C CA . ALA A 1 449 ? 24.175 10.282 -30.936 1.00 89.31 449 ALA A CA 1
ATOM 3602 C C . ALA A 1 449 ? 24.668 10.007 -29.501 1.00 89.31 449 ALA A C 1
ATOM 3604 O O . ALA A 1 449 ? 25.771 9.494 -29.307 1.00 89.31 449 ALA A O 1
ATOM 3605 N N . VAL A 1 450 ? 23.817 10.260 -28.500 1.00 91.75 450 VAL A N 1
ATOM 3606 C CA . VAL A 1 450 ? 24.078 9.936 -27.088 1.00 91.75 450 VAL A CA 1
ATOM 3607 C C . VAL A 1 450 ? 24.263 8.428 -26.896 1.00 91.75 450 VAL A C 1
ATOM 3609 O O . VAL A 1 450 ? 25.158 8.016 -26.161 1.00 91.75 450 VAL A O 1
ATOM 3612 N N . VAL A 1 451 ? 23.463 7.600 -27.578 1.00 92.06 451 VAL A N 1
ATOM 3613 C CA . VAL A 1 451 ? 23.594 6.133 -27.542 1.00 92.06 451 VAL A CA 1
ATOM 3614 C C . VAL A 1 451 ? 24.985 5.694 -28.008 1.00 92.06 451 VAL A C 1
ATOM 3616 O O . VAL A 1 451 ? 25.647 4.944 -27.294 1.00 92.06 451 VAL A O 1
ATOM 3619 N N . ASP A 1 452 ? 25.483 6.186 -29.148 1.00 91.00 452 ASP A N 1
ATOM 3620 C CA . ASP A 1 452 ? 26.844 5.861 -29.601 1.00 91.00 452 ASP A CA 1
ATOM 3621 C C . ASP A 1 452 ? 27.924 6.384 -28.634 1.00 91.00 452 ASP A C 1
ATOM 3623 O O . ASP A 1 452 ? 28.897 5.679 -28.375 1.00 91.00 452 ASP A O 1
ATOM 3627 N N . ILE A 1 453 ? 27.755 7.571 -28.041 1.00 90.31 453 ILE A N 1
ATOM 3628 C CA . ILE A 1 453 ? 28.710 8.132 -27.067 1.00 90.31 453 ILE A CA 1
ATOM 3629 C C . ILE A 1 453 ? 28.760 7.304 -25.770 1.00 90.31 453 ILE A C 1
ATOM 3631 O O . ILE A 1 453 ? 29.847 6.920 -25.340 1.00 90.31 453 ILE A O 1
ATOM 3635 N N . LEU A 1 454 ? 27.621 6.939 -25.178 1.00 92.12 454 LEU A N 1
ATOM 3636 C CA . LEU A 1 454 ? 27.578 6.068 -23.992 1.00 92.12 454 LEU A CA 1
ATOM 3637 C C . LEU A 1 454 ? 28.176 4.685 -24.288 1.00 92.12 454 LEU A C 1
ATOM 3639 O O . LEU A 1 454 ? 28.960 4.149 -23.503 1.00 92.12 454 LEU A O 1
ATOM 3643 N N . LEU A 1 455 ? 27.880 4.131 -25.464 1.00 89.75 455 LEU A N 1
ATOM 3644 C CA . LEU A 1 455 ? 28.464 2.875 -25.928 1.00 89.75 455 LEU A CA 1
ATOM 3645 C C . LEU A 1 455 ? 29.966 2.988 -26.286 1.00 89.75 455 LEU A C 1
ATOM 3647 O O . LEU A 1 455 ? 30.667 1.974 -26.279 1.00 89.75 455 LEU A O 1
ATOM 3651 N N . LYS A 1 456 ? 30.493 4.187 -26.585 1.00 87.69 456 LYS A N 1
ATOM 3652 C CA . LYS A 1 456 ? 31.945 4.474 -26.650 1.00 87.69 456 LYS A CA 1
ATOM 3653 C C . LYS A 1 456 ? 32.562 4.533 -25.253 1.00 87.69 456 LYS A C 1
ATOM 3655 O O . LYS A 1 456 ? 33.650 3.997 -25.076 1.00 87.69 456 LYS A O 1
ATOM 3660 N N . GLY A 1 457 ? 31.856 5.115 -24.281 1.00 84.69 457 GLY A N 1
ATOM 3661 C CA . GLY A 1 457 ? 32.240 5.134 -22.864 1.00 84.69 457 GLY A CA 1
ATOM 3662 C C . GLY A 1 457 ? 32.227 3.756 -22.185 1.00 84.69 457 GLY A C 1
ATOM 3663 O O . GLY A 1 457 ? 32.812 3.597 -21.121 1.00 84.69 457 GLY A O 1
ATOM 3664 N N . GLY A 1 458 ? 31.611 2.746 -22.809 1.00 87.31 458 GLY A N 1
ATOM 3665 C CA . GLY A 1 458 ? 31.589 1.365 -22.316 1.00 87.31 458 GLY A CA 1
ATOM 3666 C C . GLY A 1 458 ? 30.294 0.947 -21.614 1.00 87.31 458 GLY A C 1
ATOM 3667 O O . GLY A 1 458 ? 30.306 -0.061 -20.911 1.00 87.31 458 GLY A O 1
ATOM 3668 N N . ALA A 1 459 ? 29.193 1.684 -21.813 1.00 90.38 459 ALA A N 1
ATOM 3669 C CA . ALA A 1 459 ? 27.880 1.364 -21.250 1.00 90.38 459 ALA A CA 1
ATOM 3670 C C . ALA A 1 459 ? 27.452 -0.087 -21.538 1.00 90.38 459 ALA A C 1
ATOM 3672 O O . ALA A 1 459 ? 27.543 -0.572 -22.673 1.00 90.38 459 ALA A O 1
ATOM 3673 N N . ARG A 1 460 ? 26.942 -0.780 -20.518 1.00 87.00 460 ARG A N 1
ATOM 3674 C CA . ARG A 1 460 ? 26.551 -2.192 -20.613 1.00 87.00 460 ARG A CA 1
ATOM 3675 C C . ARG A 1 460 ? 25.161 -2.345 -21.227 1.00 87.00 460 ARG A C 1
ATOM 3677 O O . ARG A 1 460 ? 24.170 -1.876 -20.680 1.00 87.00 460 ARG A O 1
ATOM 3684 N N . ILE A 1 461 ? 25.074 -3.099 -22.321 1.00 84.88 461 ILE A N 1
ATOM 3685 C CA . ILE A 1 461 ? 23.819 -3.328 -23.064 1.00 84.88 461 ILE A CA 1
ATOM 3686 C C . ILE A 1 461 ? 22.868 -4.361 -22.434 1.00 84.88 461 ILE A C 1
ATOM 3688 O O . ILE A 1 461 ? 21.700 -4.415 -22.808 1.00 84.88 461 ILE A O 1
ATOM 3692 N N . ALA A 1 462 ? 23.373 -5.187 -21.513 1.00 81.94 462 ALA A N 1
ATOM 3693 C CA . ALA A 1 462 ? 22.700 -6.373 -20.975 1.00 81.94 462 ALA A CA 1
ATOM 3694 C C . ALA A 1 462 ? 22.502 -6.306 -19.447 1.00 81.94 462 ALA A C 1
ATOM 3696 O O . ALA A 1 462 ? 22.557 -7.326 -18.767 1.00 81.94 462 ALA A O 1
ATOM 3697 N N . VAL A 1 463 ? 22.332 -5.102 -18.888 1.00 83.75 463 VAL A N 1
ATOM 3698 C CA . VAL A 1 463 ? 21.915 -4.949 -17.484 1.00 83.75 463 VAL A CA 1
ATOM 3699 C C . VAL A 1 463 ? 20.397 -4.902 -17.427 1.00 83.75 463 VAL A C 1
ATOM 3701 O O . VAL A 1 463 ? 19.792 -4.079 -18.107 1.00 83.75 463 VAL A O 1
ATOM 3704 N N . GLU A 1 464 ? 19.801 -5.785 -16.631 1.00 84.81 464 GLU A N 1
ATOM 3705 C CA . GLU A 1 464 ? 18.367 -5.787 -16.336 1.00 84.81 464 GLU A CA 1
ATOM 3706 C C . GLU A 1 464 ? 18.004 -4.679 -15.340 1.00 84.81 464 GLU A C 1
ATOM 3708 O O . GLU A 1 464 ? 18.625 -4.555 -14.282 1.00 84.81 464 GLU A O 1
ATOM 3713 N N . ASP A 1 465 ? 16.958 -3.914 -15.651 1.00 87.00 465 ASP A N 1
ATOM 3714 C CA . ASP A 1 465 ? 16.307 -3.014 -14.700 1.00 87.00 465 ASP A CA 1
ATOM 3715 C C . ASP A 1 465 ? 15.256 -3.746 -13.826 1.00 87.00 465 ASP A C 1
ATOM 3717 O O . ASP A 1 465 ? 15.052 -4.960 -13.899 1.00 87.00 465 ASP A O 1
ATOM 3721 N N . SER A 1 466 ? 14.535 -3.005 -12.985 1.00 85.62 466 SER A N 1
ATOM 3722 C CA . SER A 1 466 ? 13.500 -3.535 -12.082 1.00 85.62 466 SER A CA 1
ATOM 3723 C C . SER A 1 466 ? 12.259 -4.136 -12.766 1.00 85.62 466 SER A C 1
ATOM 3725 O O . SER A 1 466 ? 11.450 -4.766 -12.072 1.00 85.62 466 SER A O 1
ATOM 3727 N N . VAL A 1 467 ? 12.109 -3.989 -14.091 1.00 82.50 467 VAL A N 1
ATOM 3728 C CA . VAL A 1 467 ? 11.129 -4.715 -14.920 1.00 82.50 467 VAL A CA 1
ATOM 3729 C C . VAL A 1 467 ? 11.769 -5.790 -15.811 1.00 82.50 467 VAL A C 1
ATOM 3731 O O . VAL A 1 467 ? 11.080 -6.354 -16.654 1.00 82.50 467 VAL A O 1
ATOM 3734 N N . LYS A 1 468 ? 13.046 -6.138 -15.587 1.00 81.06 468 LYS A N 1
ATOM 3735 C CA . LYS A 1 468 ? 13.877 -7.005 -16.449 1.00 81.06 468 LYS A CA 1
ATOM 3736 C C . LYS A 1 468 ? 14.135 -6.435 -17.850 1.00 81.06 468 LYS A C 1
ATOM 3738 O O . LYS A 1 468 ? 14.554 -7.156 -18.751 1.00 81.06 468 LYS A O 1
ATOM 3743 N N . GLY A 1 469 ? 13.894 -5.142 -18.054 1.00 82.25 469 GLY A N 1
ATOM 3744 C CA . GLY A 1 469 ? 14.219 -4.473 -19.305 1.00 82.25 469 GLY A CA 1
ATOM 3745 C C . GLY A 1 469 ? 15.720 -4.237 -19.397 1.00 82.25 469 GLY A C 1
ATOM 3746 O O . GLY A 1 469 ? 16.290 -3.578 -18.530 1.00 82.25 469 GLY A O 1
ATOM 3747 N N . THR A 1 470 ? 16.359 -4.742 -20.452 1.00 85.62 470 THR A N 1
ATOM 3748 C CA . THR A 1 470 ? 17.748 -4.392 -20.781 1.00 85.62 470 THR A CA 1
ATOM 3749 C C . THR A 1 470 ? 17.788 -3.268 -21.820 1.00 85.62 470 THR A C 1
ATOM 3751 O O . THR A 1 470 ? 16.848 -3.137 -22.610 1.00 85.62 470 THR A O 1
ATOM 3754 N N . PRO A 1 471 ? 18.867 -2.463 -21.897 1.00 86.75 471 PRO A N 1
ATOM 3755 C CA . PRO A 1 471 ? 19.065 -1.509 -22.990 1.00 86.75 471 PRO A CA 1
ATOM 3756 C C . PRO A 1 471 ? 18.881 -2.125 -24.386 1.00 86.75 471 PRO A C 1
ATOM 3758 O O . PRO A 1 471 ? 18.322 -1.475 -25.267 1.00 86.75 471 PRO A O 1
ATOM 3761 N N . LEU A 1 472 ? 19.287 -3.387 -24.580 1.00 82.69 472 LEU A N 1
ATOM 3762 C CA . LEU A 1 472 ? 19.036 -4.131 -25.815 1.00 82.69 472 LEU A CA 1
ATOM 3763 C C . LEU A 1 472 ? 17.534 -4.325 -26.079 1.00 82.69 472 LEU A C 1
ATOM 3765 O O . LEU A 1 472 ? 17.056 -3.939 -27.143 1.00 82.69 472 LEU A O 1
ATOM 3769 N N . VAL A 1 473 ? 16.782 -4.871 -25.115 1.00 80.12 473 VAL A N 1
ATOM 3770 C CA . VAL A 1 473 ? 15.324 -5.069 -25.237 1.00 80.12 473 VAL A CA 1
ATOM 3771 C C . VAL A 1 473 ? 14.620 -3.739 -25.526 1.00 80.12 473 VAL A C 1
ATOM 3773 O O . VAL A 1 473 ? 13.785 -3.653 -26.430 1.00 80.12 473 VAL A O 1
ATOM 3776 N N . TYR A 1 474 ? 15.000 -2.679 -24.808 1.00 83.38 474 TYR A N 1
ATOM 3777 C CA . TYR A 1 474 ? 14.442 -1.344 -24.996 1.00 83.38 474 TYR A CA 1
ATOM 3778 C C . TYR A 1 474 ? 14.704 -0.779 -26.400 1.00 83.38 474 TYR A C 1
ATOM 3780 O O . TYR A 1 474 ? 13.802 -0.157 -26.958 1.00 83.38 474 TYR A O 1
ATOM 3788 N N . ALA A 1 475 ? 15.864 -1.041 -27.017 1.00 82.62 475 ALA A N 1
ATOM 3789 C CA . ALA A 1 475 ? 16.143 -0.600 -28.387 1.00 82.62 475 ALA A CA 1
ATOM 3790 C C . ALA A 1 475 ? 15.140 -1.181 -29.397 1.00 82.62 475 ALA A C 1
ATOM 3792 O O . ALA A 1 475 ? 14.580 -0.433 -30.198 1.00 82.62 475 ALA A O 1
ATOM 3793 N N . PHE A 1 476 ? 14.843 -2.481 -29.301 1.00 76.88 476 PHE A N 1
ATOM 3794 C CA . PHE A 1 476 ? 13.863 -3.141 -30.171 1.00 76.88 476 PHE A CA 1
ATOM 3795 C C . PHE A 1 476 ? 12.410 -2.741 -29.881 1.00 76.88 476 PHE A C 1
ATOM 3797 O O . PHE A 1 476 ? 11.590 -2.750 -30.797 1.00 76.88 476 PHE A O 1
ATOM 3804 N N . CYS A 1 477 ? 12.076 -2.369 -28.641 1.00 75.19 477 CYS A N 1
ATOM 3805 C CA . CYS A 1 477 ? 10.748 -1.834 -28.311 1.00 75.19 477 CYS A CA 1
ATOM 3806 C C . CYS A 1 477 ? 10.554 -0.392 -28.814 1.00 75.19 477 CYS A C 1
ATOM 3808 O O . CYS A 1 477 ? 9.430 0.022 -29.085 1.00 75.19 477 CYS A O 1
ATOM 3810 N N . CYS A 1 478 ? 11.640 0.371 -28.978 1.00 74.06 478 CYS A N 1
ATOM 3811 C CA . CYS A 1 478 ? 11.602 1.725 -29.529 1.00 74.06 478 CYS A CA 1
ATOM 3812 C C . CYS A 1 478 ? 11.394 1.779 -31.055 1.00 74.06 478 CYS A C 1
ATOM 3814 O O . CYS A 1 478 ? 11.077 2.851 -31.569 1.00 74.06 478 CYS A O 1
ATOM 3816 N N . GLY A 1 479 ? 11.610 0.680 -31.792 1.00 68.75 479 GLY A N 1
ATOM 3817 C CA . GLY A 1 479 ? 11.435 0.612 -33.254 1.00 68.75 479 GLY A CA 1
ATOM 3818 C C . GLY A 1 479 ? 12.365 1.525 -34.071 1.00 68.75 479 GLY A C 1
ATOM 3819 O O . GLY A 1 479 ? 12.135 1.755 -35.264 1.00 68.75 479 GLY A O 1
ATOM 3820 N N . ASN A 1 480 ? 13.393 2.099 -33.437 1.00 79.56 480 ASN A N 1
ATOM 3821 C CA . ASN A 1 480 ? 14.343 2.997 -34.078 1.00 79.56 480 ASN A CA 1
ATOM 3822 C C . ASN A 1 480 ? 15.530 2.185 -34.606 1.00 79.56 480 ASN A C 1
ATOM 3824 O O . ASN A 1 480 ? 16.483 1.908 -33.877 1.00 79.56 480 ASN A O 1
ATOM 3828 N N . ARG A 1 481 ? 15.477 1.850 -35.900 1.00 78.94 481 ARG A N 1
ATOM 3829 C CA . ARG A 1 481 ? 16.480 1.018 -36.584 1.00 78.94 481 ARG A CA 1
ATOM 3830 C C . ARG A 1 481 ? 17.920 1.522 -36.462 1.00 78.94 481 ARG A C 1
ATOM 3832 O O . ARG A 1 481 ? 18.820 0.691 -36.415 1.00 78.94 481 ARG A O 1
ATOM 3839 N N . ASP A 1 482 ? 18.147 2.830 -36.359 1.00 82.88 482 ASP A N 1
ATOM 3840 C CA . ASP A 1 482 ? 19.501 3.378 -36.204 1.00 82.88 482 ASP A CA 1
ATOM 3841 C C . ASP A 1 482 ? 20.063 3.044 -34.808 1.00 82.88 482 ASP A C 1
ATOM 3843 O O . ASP A 1 482 ? 21.238 2.715 -34.656 1.00 82.88 482 ASP A O 1
ATOM 3847 N N . ILE A 1 483 ? 19.204 3.060 -33.782 1.00 85.38 483 ILE A N 1
ATOM 3848 C CA . ILE A 1 483 ? 19.544 2.676 -32.405 1.00 85.38 483 ILE A CA 1
ATOM 3849 C C . ILE A 1 483 ? 19.647 1.155 -32.271 1.00 85.38 483 ILE A C 1
ATOM 3851 O O . ILE A 1 483 ? 20.609 0.668 -31.676 1.00 85.38 483 ILE A O 1
ATOM 3855 N N . GLU A 1 484 ? 18.717 0.399 -32.862 1.00 80.81 484 GLU A N 1
ATOM 3856 C CA . GLU A 1 484 ? 18.805 -1.064 -32.953 1.00 80.81 484 GLU A CA 1
ATOM 3857 C C . GLU A 1 484 ? 20.127 -1.489 -33.607 1.00 80.81 484 GLU A C 1
ATOM 3859 O O . GLU A 1 484 ? 20.812 -2.364 -33.078 1.00 80.81 484 GLU A O 1
ATOM 3864 N N . GLU A 1 485 ? 20.541 -0.845 -34.705 1.00 81.62 485 GLU A N 1
ATOM 3865 C CA . GLU A 1 485 ? 21.811 -1.136 -35.372 1.00 81.62 485 GLU A CA 1
ATOM 3866 C C . GLU A 1 485 ? 23.028 -0.707 -34.533 1.00 81.62 485 GLU A C 1
ATOM 3868 O O . GLU A 1 485 ? 23.978 -1.484 -34.420 1.00 81.62 485 GLU A O 1
ATOM 3873 N N . LEU A 1 486 ? 23.023 0.473 -33.901 1.00 84.69 486 LEU A N 1
ATOM 3874 C CA . LEU A 1 486 ? 24.123 0.922 -33.031 1.00 84.69 486 LEU A CA 1
ATOM 3875 C C . LEU A 1 486 ? 24.347 -0.015 -31.836 1.00 84.69 486 LEU A C 1
ATOM 3877 O O . LEU A 1 486 ? 25.490 -0.382 -31.542 1.00 84.69 486 LEU A O 1
ATOM 3881 N N . VAL A 1 487 ? 23.265 -0.428 -31.168 1.00 82.69 487 VAL A N 1
ATOM 3882 C CA . VAL A 1 487 ? 23.324 -1.369 -30.043 1.00 82.69 487 VAL A CA 1
ATOM 3883 C C . VAL A 1 487 ? 23.720 -2.762 -30.547 1.00 82.69 487 VAL A C 1
ATOM 3885 O O . VAL A 1 487 ? 24.632 -3.365 -29.983 1.00 82.69 487 VAL A O 1
ATOM 3888 N N . SER A 1 488 ? 23.144 -3.248 -31.653 1.00 75.31 488 SER A N 1
ATOM 3889 C CA . SER A 1 488 ? 23.454 -4.577 -32.213 1.00 75.31 488 SER A CA 1
ATOM 3890 C C . SER A 1 488 ? 24.887 -4.694 -32.739 1.00 75.31 488 SER A C 1
ATOM 3892 O O . SER A 1 488 ? 25.544 -5.703 -32.493 1.00 75.31 488 SER A O 1
ATOM 3894 N N . ARG A 1 489 ? 25.436 -3.665 -33.402 1.00 75.25 489 ARG A N 1
ATOM 3895 C CA . ARG A 1 489 ? 26.822 -3.669 -33.919 1.00 75.25 489 ARG A CA 1
ATOM 3896 C C . ARG A 1 489 ? 27.874 -3.824 -32.819 1.00 75.25 489 ARG A C 1
ATOM 3898 O O . ARG A 1 489 ? 28.945 -4.364 -33.084 1.00 75.25 489 ARG A O 1
ATOM 3905 N N . ARG A 1 490 ? 27.581 -3.375 -31.593 1.00 68.50 490 ARG A N 1
ATOM 3906 C CA . ARG A 1 490 ? 28.403 -3.649 -30.399 1.00 68.50 490 ARG A CA 1
ATOM 3907 C C . ARG A 1 490 ? 27.978 -4.914 -29.658 1.00 68.50 490 ARG A C 1
ATOM 3909 O O . ARG A 1 490 ? 28.833 -5.599 -29.102 1.00 68.50 490 ARG A O 1
ATOM 3916 N N . GLY A 1 491 ? 26.687 -5.235 -29.682 1.00 55.69 491 GLY A N 1
ATOM 3917 C CA . GLY A 1 491 ? 26.116 -6.440 -29.091 1.00 55.69 491 GLY A CA 1
ATOM 3918 C C . GLY A 1 491 ? 26.519 -7.740 -29.778 1.00 55.69 491 GLY A C 1
ATOM 3919 O O . GLY A 1 491 ? 26.514 -8.764 -29.112 1.00 55.69 491 GLY A O 1
ATOM 3920 N N . ALA A 1 492 ? 26.980 -7.704 -31.033 1.00 48.81 492 ALA A N 1
ATOM 3921 C CA . ALA A 1 492 ? 27.362 -8.848 -31.878 1.00 48.81 492 ALA A CA 1
ATOM 3922 C C . ALA A 1 492 ? 28.533 -9.742 -31.380 1.00 48.81 492 ALA A C 1
ATOM 3924 O O . ALA A 1 492 ? 29.128 -10.490 -32.156 1.00 48.81 492 ALA A O 1
ATOM 3925 N N . LYS A 1 493 ? 28.882 -9.680 -30.089 1.00 48.62 493 LYS A N 1
ATOM 3926 C CA . LYS A 1 493 ? 29.661 -10.699 -29.360 1.00 48.62 493 LYS A CA 1
ATOM 3927 C C . LYS A 1 493 ? 28.820 -11.560 -28.410 1.00 48.62 493 LYS A C 1
ATOM 3929 O O . LYS A 1 493 ? 29.337 -12.550 -27.900 1.00 48.62 493 LYS A O 1
ATOM 3934 N N . VAL A 1 494 ? 27.568 -11.187 -28.160 1.00 48.91 494 VAL A N 1
ATOM 3935 C CA . VAL A 1 494 ? 26.591 -11.951 -27.385 1.00 48.91 494 VAL A CA 1
ATOM 3936 C C . VAL A 1 494 ? 25.468 -12.313 -28.350 1.00 48.91 494 VAL A C 1
ATOM 3938 O O . VAL A 1 494 ? 24.824 -11.427 -28.906 1.00 48.91 494 VAL A O 1
ATOM 3941 N N . ASP A 1 495 ? 25.275 -13.607 -28.594 1.00 42.62 495 ASP A N 1
ATOM 3942 C CA . ASP A 1 495 ? 24.306 -14.119 -29.572 1.00 42.62 495 ASP A CA 1
ATOM 3943 C C . ASP A 1 495 ? 22.890 -14.124 -28.965 1.00 42.62 495 ASP A C 1
ATOM 3945 O O . ASP A 1 495 ? 22.300 -15.163 -28.674 1.00 42.62 495 ASP A O 1
ATOM 3949 N N . LEU A 1 496 ? 22.397 -12.922 -28.653 1.00 50.19 496 LEU A N 1
ATOM 3950 C CA . LEU A 1 496 ? 21.118 -12.692 -27.985 1.00 50.19 496 LEU A CA 1
ATOM 3951 C C . LEU A 1 496 ? 19.985 -12.722 -29.009 1.00 50.19 496 LEU A C 1
ATOM 3953 O O . LEU A 1 496 ? 19.510 -11.687 -29.485 1.00 50.19 496 LEU A O 1
ATOM 3957 N N . HIS A 1 497 ? 19.540 -13.934 -29.336 1.00 50.22 497 HIS A N 1
ATOM 3958 C CA . HIS A 1 497 ? 18.215 -14.109 -29.910 1.00 50.22 497 HIS A CA 1
ATOM 3959 C C . HIS A 1 497 ? 17.183 -13.690 -28.858 1.00 50.22 497 HIS A C 1
ATOM 3961 O O . HIS A 1 497 ? 17.062 -14.322 -27.812 1.00 50.22 497 HIS A O 1
ATOM 3967 N N . LEU A 1 498 ? 16.470 -12.596 -29.127 1.00 56.94 498 LEU A N 1
ATOM 3968 C CA . LEU A 1 498 ? 15.372 -12.126 -28.287 1.00 56.94 498 LEU A CA 1
ATOM 3969 C C . LEU A 1 498 ? 14.162 -13.043 -28.460 1.00 56.94 498 LEU A C 1
ATOM 3971 O O . LEU A 1 498 ? 13.232 -12.743 -29.215 1.00 56.94 498 LEU A O 1
ATOM 3975 N N . ASP A 1 499 ? 14.204 -14.169 -27.754 1.00 63.06 499 ASP A N 1
ATOM 3976 C CA . ASP A 1 499 ? 13.063 -15.050 -27.560 1.00 63.06 499 ASP A CA 1
ATOM 3977 C C . ASP A 1 499 ? 11.873 -14.237 -27.032 1.00 63.06 499 ASP A C 1
ATOM 3979 O O . ASP A 1 499 ? 12.013 -13.403 -26.131 1.00 63.06 499 ASP A O 1
ATOM 3983 N N . GLY A 1 500 ? 10.665 -14.530 -27.527 1.00 66.19 500 GLY A N 1
ATOM 3984 C CA . GLY A 1 500 ? 9.434 -13.869 -27.065 1.00 66.19 500 GLY A CA 1
ATOM 3985 C C . GLY A 1 500 ? 9.213 -13.971 -25.547 1.00 66.19 500 GLY A C 1
ATOM 3986 O O . GLY A 1 500 ? 8.512 -13.143 -24.967 1.00 66.19 500 GLY A O 1
ATOM 3987 N N . ASN A 1 501 ? 9.875 -14.933 -24.898 1.00 73.12 501 ASN A N 1
ATOM 3988 C CA . ASN A 1 501 ? 9.940 -15.116 -23.452 1.00 73.12 501 ASN A CA 1
ATOM 3989 C C . ASN A 1 501 ? 10.473 -13.879 -22.703 1.00 73.12 501 ASN A C 1
ATOM 3991 O O . ASN A 1 501 ? 9.942 -13.558 -21.642 1.00 73.12 501 ASN A O 1
ATOM 3995 N N . GLU A 1 502 ? 11.478 -13.164 -23.228 1.00 75.31 502 GLU A N 1
ATOM 3996 C CA . GLU A 1 502 ? 12.055 -11.990 -22.547 1.00 75.31 502 GLU A CA 1
ATOM 3997 C C . GLU A 1 502 ? 11.090 -10.799 -22.573 1.00 75.31 502 GLU A C 1
ATOM 3999 O O . GLU A 1 502 ? 10.766 -10.234 -21.527 1.00 75.31 502 GLU A O 1
ATOM 4004 N N . LEU A 1 503 ? 10.544 -10.482 -23.753 1.00 80.69 503 LEU A N 1
ATOM 4005 C CA . LEU A 1 503 ? 9.515 -9.448 -23.919 1.00 80.69 503 LEU A CA 1
ATOM 4006 C C . LEU A 1 503 ? 8.256 -9.763 -23.094 1.00 80.69 503 LEU A C 1
ATOM 4008 O O . LEU A 1 503 ? 7.663 -8.870 -22.490 1.00 80.69 503 LEU A O 1
ATOM 4012 N N . THR A 1 504 ? 7.880 -11.041 -23.013 1.00 83.44 504 THR A N 1
ATOM 4013 C CA . THR A 1 504 ? 6.766 -11.515 -22.180 1.00 83.44 504 THR A CA 1
ATOM 4014 C C . THR A 1 504 ? 7.069 -11.326 -20.692 1.00 83.44 504 THR A C 1
ATOM 4016 O O . THR A 1 504 ? 6.273 -10.725 -19.974 1.00 83.44 504 THR A O 1
ATOM 4019 N N . ALA A 1 505 ? 8.236 -11.763 -20.208 1.00 84.88 505 ALA A N 1
ATOM 4020 C CA . ALA A 1 505 ? 8.635 -11.584 -18.810 1.00 84.88 505 ALA A CA 1
ATOM 4021 C C . ALA A 1 505 ? 8.692 -10.099 -18.404 1.00 84.88 505 ALA A C 1
ATOM 4023 O O . ALA A 1 505 ? 8.316 -9.746 -17.282 1.00 84.88 505 ALA A O 1
ATOM 4024 N N . MET A 1 506 ? 9.109 -9.234 -19.328 1.00 86.38 506 MET A N 1
ATOM 4025 C CA . MET A 1 506 ? 9.113 -7.784 -19.163 1.00 86.38 506 MET A CA 1
ATOM 4026 C C . MET A 1 506 ? 7.696 -7.195 -19.115 1.00 86.38 506 MET A C 1
ATOM 4028 O O . MET A 1 506 ? 7.422 -6.359 -18.256 1.00 86.38 506 MET A O 1
ATOM 4032 N N . LEU A 1 507 ? 6.772 -7.672 -19.959 1.00 87.94 507 LEU A N 1
ATOM 4033 C CA . LEU A 1 507 ? 5.353 -7.296 -19.930 1.00 87.94 507 LEU A CA 1
ATOM 4034 C C . LEU A 1 507 ? 4.697 -7.649 -18.587 1.00 87.94 507 LEU A C 1
ATOM 4036 O O . LEU A 1 507 ? 4.061 -6.796 -17.965 1.00 87.94 507 LEU A O 1
ATOM 4040 N N . PHE A 1 508 ? 4.899 -8.880 -18.105 1.00 87.56 508 PHE A N 1
ATOM 4041 C CA . PHE A 1 508 ? 4.433 -9.307 -16.783 1.00 87.56 508 PHE A CA 1
ATOM 4042 C C . PHE A 1 508 ? 5.016 -8.430 -15.667 1.00 87.56 508 PHE A C 1
ATOM 4044 O O . PHE A 1 508 ? 4.285 -7.988 -14.779 1.00 87.56 508 PHE A O 1
ATOM 4051 N N . SER A 1 509 ? 6.316 -8.124 -15.718 1.00 85.75 509 SER A N 1
ATOM 4052 C CA . SER A 1 509 ? 6.953 -7.286 -14.701 1.00 85.75 509 SER A CA 1
ATOM 4053 C C . SER A 1 509 ? 6.450 -5.837 -14.747 1.00 85.75 509 SER A C 1
ATOM 4055 O O . SER A 1 509 ? 6.113 -5.277 -13.706 1.00 85.75 509 SER A O 1
ATOM 4057 N N . ALA A 1 510 ? 6.290 -5.242 -15.934 1.00 87.44 510 ALA A N 1
ATOM 4058 C CA . ALA A 1 510 ? 5.701 -3.913 -16.101 1.00 87.44 510 ALA A CA 1
ATOM 4059 C C . ALA A 1 510 ? 4.271 -3.843 -15.536 1.00 87.44 510 ALA A C 1
ATOM 4061 O O . ALA A 1 510 ? 3.941 -2.883 -14.832 1.00 87.44 510 ALA A O 1
ATOM 4062 N N . ALA A 1 511 ? 3.464 -4.887 -15.755 1.00 89.00 511 ALA A N 1
ATOM 4063 C CA . ALA A 1 511 ? 2.108 -4.987 -15.226 1.00 89.00 511 ALA A CA 1
ATOM 4064 C C . ALA A 1 511 ? 2.053 -5.152 -13.695 1.00 89.00 511 ALA A C 1
ATOM 4066 O O . ALA A 1 511 ? 1.206 -4.542 -13.052 1.00 89.00 511 ALA A O 1
ATOM 4067 N N . VAL A 1 512 ? 2.984 -5.889 -13.078 1.00 87.75 512 VAL A N 1
ATOM 4068 C CA . VAL A 1 512 ? 3.113 -5.974 -11.606 1.00 87.75 512 VAL A CA 1
ATOM 4069 C C . VAL A 1 512 ? 3.609 -4.650 -11.000 1.00 87.75 512 VAL A C 1
ATOM 4071 O O . VAL A 1 512 ? 3.166 -4.223 -9.925 1.00 87.75 512 VAL A O 1
ATOM 4074 N N . LYS A 1 513 ? 4.545 -3.975 -11.676 1.00 81.31 513 LYS A N 1
ATOM 4075 C CA . LYS A 1 513 ? 5.228 -2.762 -11.191 1.00 81.31 513 LYS A CA 1
ATOM 4076 C C . LYS A 1 513 ? 4.486 -1.453 -11.485 1.00 81.31 513 LYS A C 1
ATOM 4078 O O . LYS A 1 513 ? 4.904 -0.426 -10.958 1.00 81.31 513 LYS A O 1
ATOM 4083 N N . GLY A 1 514 ? 3.427 -1.466 -12.298 1.00 83.50 514 GLY A N 1
ATOM 4084 C CA . GLY A 1 514 ? 2.704 -0.249 -12.692 1.00 83.50 514 GLY A CA 1
ATOM 4085 C C . GLY A 1 514 ? 3.493 0.650 -13.651 1.00 83.50 514 GLY A C 1
ATOM 4086 O O . GLY A 1 514 ? 3.406 1.868 -13.564 1.00 83.50 514 GLY A O 1
ATOM 4087 N N . GLN A 1 515 ? 4.333 0.077 -14.517 1.00 78.44 515 GLN A N 1
ATOM 4088 C CA . GLN A 1 515 ? 5.227 0.843 -15.396 1.00 78.44 515 GLN A CA 1
ATOM 4089 C C . GLN A 1 515 ? 4.574 1.114 -16.761 1.00 78.44 515 GLN A C 1
ATOM 4091 O O . GLN A 1 515 ? 4.953 0.528 -17.774 1.00 78.44 515 GLN A O 1
ATOM 4096 N N . GLU A 1 516 ? 3.590 2.014 -16.781 1.00 82.38 516 GLU A N 1
ATOM 4097 C CA . GLU A 1 516 ? 2.796 2.364 -17.973 1.00 82.38 516 GLU A CA 1
ATOM 4098 C C . GLU A 1 516 ? 3.626 2.757 -19.213 1.00 82.38 516 GLU A C 1
ATOM 4100 O O . GLU A 1 516 ? 3.327 2.236 -20.288 1.00 82.38 516 GLU A O 1
ATOM 4105 N N . PRO A 1 517 ? 4.717 3.551 -19.128 1.00 77.50 517 PRO A N 1
ATOM 4106 C CA . PRO A 1 517 ? 5.534 3.851 -20.308 1.00 77.50 517 PRO A CA 1
ATOM 4107 C C . PRO A 1 517 ? 6.205 2.609 -20.914 1.00 77.50 517 PRO A C 1
ATOM 4109 O O . PRO A 1 517 ? 6.373 2.520 -22.129 1.00 77.50 517 PRO A O 1
ATOM 4112 N N . VAL A 1 518 ? 6.558 1.621 -20.081 1.00 79.81 518 VAL A N 1
ATOM 4113 C CA . VAL A 1 518 ? 7.141 0.349 -20.537 1.00 79.81 518 VAL A CA 1
ATOM 4114 C C . VAL A 1 518 ? 6.072 -0.536 -21.175 1.00 79.81 518 VAL A C 1
ATOM 4116 O O . VAL A 1 518 ? 6.319 -1.136 -22.220 1.00 79.81 518 VAL A O 1
ATOM 4119 N N . LEU A 1 519 ? 4.870 -0.566 -20.591 1.00 85.69 519 LEU A N 1
ATOM 4120 C CA . LEU A 1 519 ? 3.706 -1.223 -21.182 1.00 85.69 519 LEU A CA 1
ATOM 4121 C C . LEU A 1 519 ? 3.402 -0.647 -22.576 1.00 85.69 519 LEU A C 1
ATOM 4123 O O . LEU A 1 519 ? 3.286 -1.406 -23.535 1.00 85.69 519 LEU A O 1
ATOM 4127 N N . GLU A 1 520 ? 3.316 0.679 -22.714 1.00 83.50 520 GLU A N 1
ATOM 4128 C CA . GLU A 1 520 ? 3.042 1.322 -24.003 1.00 83.50 520 GLU A CA 1
ATOM 4129 C C . GLU A 1 520 ? 4.125 1.042 -25.055 1.00 83.50 520 GLU A C 1
ATOM 4131 O O . GLU A 1 520 ? 3.795 0.887 -26.230 1.00 83.50 520 GLU A O 1
ATOM 4136 N N . LEU A 1 521 ? 5.404 0.965 -24.667 1.00 79.50 521 LEU A N 1
ATOM 4137 C CA . LEU A 1 521 ? 6.494 0.580 -25.574 1.00 79.50 521 LEU A CA 1
ATOM 4138 C C . LEU A 1 521 ? 6.366 -0.878 -26.043 1.00 79.50 521 LEU A C 1
ATOM 4140 O O . LEU A 1 521 ? 6.526 -1.148 -27.230 1.00 79.50 521 LEU A O 1
ATOM 4144 N N . LEU A 1 522 ? 6.030 -1.809 -25.147 1.00 82.81 522 LEU A N 1
ATOM 4145 C CA . LEU A 1 522 ? 5.841 -3.223 -25.494 1.00 82.81 522 LEU A CA 1
ATOM 4146 C C . LEU A 1 522 ? 4.623 -3.431 -26.409 1.00 82.81 522 LEU A C 1
ATOM 4148 O O . LEU A 1 522 ? 4.740 -4.097 -27.438 1.00 82.81 522 LEU A O 1
ATOM 4152 N N . LEU A 1 523 ? 3.482 -2.813 -26.081 1.00 81.62 523 LEU A N 1
ATOM 4153 C CA . LEU A 1 523 ? 2.223 -2.928 -26.835 1.00 81.62 523 LEU A CA 1
ATOM 4154 C C . LEU A 1 523 ? 2.266 -2.256 -28.221 1.00 81.62 523 LEU A C 1
ATOM 4156 O O . LEU A 1 523 ? 1.463 -2.602 -29.088 1.00 81.62 523 LEU A O 1
ATOM 4160 N N . LYS A 1 524 ? 3.210 -1.331 -28.456 1.00 79.69 524 LYS A N 1
ATOM 4161 C CA . LYS A 1 524 ? 3.519 -0.785 -29.793 1.00 79.69 524 LYS A CA 1
ATOM 4162 C C . LYS A 1 524 ? 4.211 -1.803 -30.709 1.00 79.69 524 LYS A C 1
ATOM 4164 O O . LYS A 1 524 ? 4.270 -1.570 -31.914 1.00 79.69 524 LYS A O 1
ATOM 4169 N N . THR A 1 525 ? 4.711 -2.924 -30.181 1.00 74.06 525 THR A N 1
ATOM 4170 C CA . THR A 1 525 ? 5.299 -4.001 -30.989 1.00 74.06 525 THR A CA 1
ATOM 4171 C C . THR A 1 525 ? 4.287 -5.122 -31.244 1.00 74.06 525 THR A C 1
ATOM 4173 O O . THR A 1 525 ? 3.744 -5.712 -30.315 1.00 74.06 525 THR A O 1
ATOM 4176 N N . ASP A 1 526 ? 4.101 -5.524 -32.504 1.00 71.00 526 ASP A N 1
ATOM 4177 C CA . ASP A 1 526 ? 3.296 -6.713 -32.850 1.00 71.00 526 ASP A CA 1
ATOM 4178 C C . ASP A 1 526 ? 4.012 -8.051 -32.540 1.00 71.00 526 ASP A C 1
ATOM 4180 O O . ASP A 1 526 ? 3.599 -9.112 -33.002 1.00 71.00 526 ASP A O 1
ATOM 4184 N N . LYS A 1 527 ? 5.101 -8.013 -31.756 1.00 73.25 527 LYS A N 1
ATOM 4185 C CA . LYS A 1 527 ? 5.824 -9.191 -31.241 1.00 73.25 527 LYS A CA 1
ATOM 4186 C C . LYS A 1 527 ? 5.315 -9.653 -29.871 1.00 73.25 527 LYS A C 1
ATOM 4188 O O . LYS A 1 527 ? 5.729 -10.713 -29.410 1.00 73.25 527 LYS A O 1
ATOM 4193 N N . VAL A 1 528 ? 4.482 -8.849 -29.211 1.00 81.62 528 VAL A N 1
ATOM 4194 C CA . VAL A 1 528 ? 4.041 -9.057 -27.830 1.00 81.62 528 VAL A CA 1
ATOM 4195 C C . VAL A 1 528 ? 2.539 -9.315 -27.802 1.00 81.62 528 VAL A C 1
ATOM 4197 O O . VAL A 1 528 ? 1.746 -8.464 -28.201 1.00 81.62 528 VAL A O 1
ATOM 4200 N N . ASP A 1 529 ? 2.153 -10.491 -27.313 1.00 87.12 529 ASP A N 1
ATOM 4201 C CA . ASP A 1 529 ? 0.754 -10.842 -27.073 1.00 87.12 529 ASP A CA 1
ATOM 4202 C C . ASP A 1 529 ? 0.329 -10.336 -25.676 1.00 87.12 529 ASP A C 1
ATOM 4204 O O . ASP A 1 529 ? 0.897 -10.793 -24.678 1.00 87.12 529 ASP A O 1
ATOM 4208 N N . PRO A 1 530 ? -0.638 -9.403 -25.551 1.00 88.25 530 PRO A N 1
ATOM 4209 C CA . PRO A 1 530 ? -1.123 -8.947 -24.247 1.00 88.25 530 PRO A CA 1
ATOM 4210 C C . PRO A 1 530 ? -1.853 -10.036 -23.446 1.00 88.25 530 PRO A C 1
ATOM 4212 O O . PRO A 1 530 ? -1.939 -9.920 -22.223 1.00 88.25 530 PRO A O 1
ATOM 4215 N N . ASP A 1 531 ? -2.323 -11.096 -24.110 1.00 91.94 531 ASP A N 1
ATOM 4216 C CA . ASP A 1 531 ? -2.957 -12.271 -23.505 1.00 91.94 531 ASP A CA 1
ATOM 4217 C C . ASP A 1 531 ? -1.962 -13.416 -23.229 1.00 91.94 531 ASP A C 1
ATOM 4219 O O . ASP A 1 531 ? -2.370 -14.522 -22.850 1.00 91.94 531 ASP A O 1
ATOM 4223 N N . SER A 1 532 ? -0.654 -13.142 -23.354 1.00 90.62 532 SER A N 1
ATOM 4224 C CA . SER A 1 532 ? 0.426 -14.052 -22.953 1.00 90.62 532 SER A CA 1
ATOM 4225 C C . SER A 1 532 ? 0.160 -14.661 -21.578 1.00 90.62 532 SER A C 1
ATOM 4227 O O . SER A 1 532 ? -0.221 -13.963 -20.637 1.00 90.62 532 SER A O 1
ATOM 4229 N N . ARG A 1 533 ? 0.408 -15.967 -21.447 1.00 90.69 533 ARG A N 1
ATOM 4230 C CA . ARG A 1 533 ? 0.188 -16.723 -20.211 1.00 90.69 533 ARG A CA 1
ATOM 4231 C C . ARG A 1 533 ? 1.489 -17.166 -19.563 1.00 90.69 533 ARG A C 1
ATOM 4233 O O . ARG A 1 533 ? 2.390 -17.648 -20.243 1.00 90.69 533 ARG A O 1
ATOM 4240 N N . ASP A 1 534 ? 1.542 -17.044 -18.243 1.00 87.94 534 ASP A N 1
ATOM 4241 C CA . ASP A 1 534 ? 2.637 -17.554 -17.421 1.00 87.94 534 ASP A CA 1
ATOM 4242 C C . ASP A 1 534 ? 2.478 -19.050 -17.073 1.00 87.94 534 ASP A C 1
ATOM 4244 O O . ASP A 1 534 ? 1.545 -19.735 -17.506 1.00 87.94 534 ASP A O 1
ATOM 4248 N N . GLU A 1 535 ? 3.383 -19.561 -16.232 1.00 87.81 535 GLU A N 1
ATOM 4249 C CA . GLU A 1 535 ? 3.344 -20.939 -15.731 1.00 87.81 535 GLU A CA 1
ATOM 4250 C C . GLU A 1 535 ? 2.077 -21.294 -14.935 1.00 87.81 535 GLU A C 1
ATOM 4252 O O . GLU A 1 535 ? 1.833 -22.480 -14.723 1.00 87.81 535 GLU A O 1
ATOM 4257 N N . ILE A 1 536 ? 1.265 -20.326 -14.496 1.00 89.75 536 ILE A N 1
ATOM 4258 C CA . ILE A 1 536 ? -0.010 -20.550 -13.798 1.00 89.75 536 ILE A CA 1
ATOM 4259 C C . ILE A 1 536 ? -1.230 -20.087 -14.609 1.00 89.75 536 ILE A C 1
ATOM 4261 O O . ILE A 1 536 ? -2.324 -19.978 -14.059 1.00 89.75 536 ILE A O 1
ATOM 4265 N N . GLU A 1 537 ? -1.074 -19.926 -15.928 1.00 91.88 537 GLU A N 1
ATOM 4266 C CA . GLU A 1 537 ? -2.107 -19.526 -16.900 1.00 91.88 537 GLU A CA 1
ATOM 4267 C C . GLU A 1 537 ? -2.694 -18.115 -16.675 1.00 91.88 537 GLU A C 1
ATOM 4269 O O . GLU A 1 537 ? -3.725 -17.777 -17.267 1.00 91.88 537 GLU A O 1
ATOM 4274 N N . ARG A 1 538 ? -2.038 -17.276 -15.861 1.00 93.19 538 ARG A N 1
ATOM 4275 C CA . ARG A 1 538 ? -2.397 -15.866 -15.652 1.00 93.19 538 ARG A CA 1
ATOM 4276 C C . ARG A 1 538 ? -1.873 -14.990 -16.778 1.00 93.19 538 ARG A C 1
ATOM 4278 O O . ARG A 1 538 ? -0.842 -15.287 -17.369 1.00 93.19 538 ARG A O 1
ATOM 4285 N N . THR A 1 539 ? -2.561 -13.877 -17.018 1.00 94.62 539 THR A N 1
ATOM 4286 C CA . THR A 1 539 ? -2.155 -12.835 -17.970 1.00 94.62 539 THR A CA 1
ATOM 4287 C C . THR A 1 539 ? -1.564 -11.617 -17.245 1.00 94.62 539 THR A C 1
ATOM 4289 O O . THR A 1 539 ? -1.789 -11.444 -16.040 1.00 94.62 539 THR A O 1
ATOM 4292 N N . PRO A 1 540 ? -0.859 -10.715 -17.952 1.00 94.12 540 PRO A N 1
ATOM 4293 C CA . PRO A 1 540 ? -0.449 -9.416 -17.419 1.00 94.12 540 PRO A CA 1
ATOM 4294 C C . PRO A 1 540 ? -1.627 -8.621 -16.842 1.00 94.12 540 PRO A C 1
ATOM 4296 O O . PRO A 1 540 ? -1.491 -7.989 -15.797 1.00 94.12 540 PRO A O 1
ATOM 4299 N N . LEU A 1 541 ? -2.808 -8.719 -17.465 1.00 95.50 541 LEU A N 1
ATOM 4300 C CA . LEU A 1 541 ? -4.038 -8.083 -16.989 1.00 95.50 541 LEU A CA 1
ATOM 4301 C C . LEU A 1 541 ? -4.510 -8.651 -15.638 1.00 95.50 541 LEU A C 1
ATOM 4303 O O . LEU A 1 541 ? -4.926 -7.881 -14.775 1.00 95.50 541 LEU A O 1
ATOM 4307 N N . SER A 1 542 ? -4.378 -9.964 -15.405 1.00 94.25 542 SER A N 1
ATOM 4308 C CA . SER A 1 542 ? -4.649 -10.570 -14.089 1.00 94.25 542 SER A CA 1
ATOM 4309 C C . SER A 1 542 ? -3.730 -10.019 -12.997 1.00 94.25 542 SER A C 1
ATOM 4311 O O . SER A 1 542 ? -4.178 -9.788 -11.877 1.00 94.25 542 SER A O 1
ATOM 4313 N N . TYR A 1 543 ? -2.457 -9.775 -13.316 1.00 93.31 543 TYR A N 1
ATOM 4314 C CA . TYR A 1 543 ? -1.495 -9.210 -12.368 1.00 93.31 543 TYR A CA 1
ATOM 4315 C C . TYR A 1 543 ? -1.683 -7.711 -12.128 1.00 93.31 543 TYR A C 1
ATOM 4317 O O . TYR A 1 543 ? -1.590 -7.266 -10.986 1.00 93.31 543 TYR A O 1
ATOM 4325 N N . ALA A 1 544 ? -1.990 -6.940 -13.172 1.00 94.75 544 ALA A N 1
ATOM 4326 C CA . ALA A 1 544 ? -2.361 -5.533 -13.042 1.00 94.75 544 ALA A CA 1
ATOM 4327 C C . ALA A 1 544 ? -3.589 -5.363 -12.131 1.00 94.75 544 ALA A C 1
ATOM 4329 O O . ALA A 1 544 ? -3.620 -4.467 -11.285 1.00 94.75 544 ALA A O 1
ATOM 4330 N N . ALA A 1 545 ? -4.556 -6.277 -12.271 1.00 94.44 545 ALA A N 1
ATOM 4331 C CA . ALA A 1 545 ? -5.758 -6.336 -11.457 1.00 94.44 545 ALA A CA 1
ATOM 4332 C C . ALA A 1 545 ? -5.497 -6.748 -9.997 1.00 94.44 545 ALA A C 1
ATOM 4334 O O . ALA A 1 545 ? -6.075 -6.153 -9.092 1.00 94.44 545 ALA A O 1
ATOM 4335 N N . GLU A 1 546 ? -4.600 -7.710 -9.744 1.00 92.56 546 GLU A N 1
ATOM 4336 C CA . GLU A 1 546 ? -4.222 -8.095 -8.374 1.00 92.56 546 GLU A CA 1
ATOM 4337 C C . GLU A 1 546 ? -3.423 -6.993 -7.646 1.00 92.56 546 GLU A C 1
ATOM 4339 O O . GLU A 1 546 ? -3.581 -6.803 -6.441 1.00 92.56 546 GLU A O 1
ATOM 4344 N N . PHE A 1 547 ? -2.562 -6.257 -8.359 1.00 89.19 547 PHE A N 1
ATOM 4345 C CA . PHE A 1 547 ? -1.621 -5.291 -7.771 1.00 89.19 547 PHE A CA 1
ATOM 4346 C C . PHE A 1 547 ? -2.065 -3.818 -7.826 1.00 89.19 547 PHE A C 1
ATOM 4348 O O . PHE A 1 547 ? -1.235 -2.930 -7.605 1.00 89.19 547 PHE A O 1
ATOM 4355 N N . GLY A 1 548 ? -3.340 -3.534 -8.107 1.00 90.88 548 GLY A N 1
ATOM 4356 C CA . GLY A 1 548 ? -3.874 -2.168 -8.038 1.00 90.88 548 GLY A CA 1
ATOM 4357 C C . GLY A 1 548 ? -3.299 -1.220 -9.093 1.00 90.88 548 GLY A C 1
ATOM 4358 O O . GLY A 1 548 ? -2.983 -0.070 -8.794 1.00 90.88 548 GLY A O 1
ATOM 4359 N N . ARG A 1 549 ? -3.066 -1.703 -10.322 1.00 93.00 549 ARG A N 1
ATOM 4360 C CA . ARG A 1 549 ? -2.473 -0.911 -11.413 1.00 93.00 549 ARG A CA 1
ATOM 4361 C C . ARG A 1 549 ? -3.530 -0.395 -12.386 1.00 93.00 549 ARG A C 1
ATOM 4363 O O . ARG A 1 549 ? -3.597 -0.851 -13.523 1.00 93.00 549 ARG A O 1
ATOM 4370 N N . GLU A 1 550 ? -4.342 0.560 -11.942 1.00 92.31 550 GLU A N 1
ATOM 4371 C CA . GLU A 1 550 ? -5.472 1.104 -12.717 1.00 92.31 550 GLU A CA 1
ATOM 4372 C C . GLU A 1 550 ? -5.086 1.545 -14.138 1.00 92.31 550 GLU A C 1
ATOM 4374 O O . GLU A 1 550 ? -5.673 1.041 -15.092 1.00 92.31 550 GLU A O 1
ATOM 4379 N N . GLY A 1 551 ? -4.044 2.367 -14.313 1.00 88.19 551 GLY A N 1
ATOM 4380 C CA . GLY A 1 551 ? -3.603 2.804 -15.646 1.00 88.19 551 GLY A CA 1
ATOM 4381 C C . GLY A 1 551 ? -3.092 1.665 -16.543 1.00 88.19 551 GLY A C 1
ATOM 4382 O O . GLY A 1 551 ? -3.357 1.661 -17.743 1.00 88.19 551 GLY A O 1
ATOM 4383 N N . ILE A 1 552 ? -2.459 0.624 -15.981 1.00 91.81 552 ILE A N 1
ATOM 4384 C CA . ILE A 1 552 ? -2.105 -0.597 -16.735 1.00 91.81 552 ILE A CA 1
ATOM 4385 C C . ILE A 1 552 ? -3.370 -1.333 -17.203 1.00 91.81 552 ILE A C 1
ATOM 4387 O O . ILE A 1 552 ? -3.415 -1.806 -18.340 1.00 91.81 552 ILE A O 1
ATOM 4391 N N . VAL A 1 553 ? -4.389 -1.442 -16.342 1.00 93.75 553 VAL A N 1
ATOM 4392 C CA . VAL A 1 553 ? -5.674 -2.079 -16.677 1.00 93.75 553 VAL A CA 1
ATOM 4393 C C . VAL A 1 553 ? -6.391 -1.287 -17.769 1.00 93.75 553 VAL A C 1
ATOM 4395 O O . VAL A 1 553 ? -6.798 -1.885 -18.764 1.00 93.75 553 VAL A O 1
ATOM 4398 N N . GLU A 1 554 ? -6.496 0.039 -17.637 1.00 92.19 554 GLU A N 1
ATOM 4399 C CA . GLU A 1 554 ? -7.078 0.891 -18.679 1.00 92.19 554 GLU A CA 1
ATOM 4400 C C . GLU A 1 554 ? -6.329 0.730 -20.004 1.00 92.19 554 GLU A C 1
ATOM 4402 O O . GLU A 1 554 ? -6.959 0.419 -21.013 1.00 92.19 554 GLU A O 1
ATOM 4407 N N . ARG A 1 555 ? -4.993 0.838 -20.010 1.00 88.81 555 ARG A N 1
ATOM 4408 C CA . ARG A 1 555 ? -4.186 0.712 -21.232 1.00 88.81 555 ARG A CA 1
ATOM 4409 C C . ARG A 1 555 ? -4.295 -0.646 -21.911 1.00 88.81 555 ARG A C 1
ATOM 4411 O O . ARG A 1 555 ? -4.385 -0.691 -23.136 1.00 88.81 555 ARG A O 1
ATOM 4418 N N . LEU A 1 556 ? -4.303 -1.746 -21.157 1.00 90.44 556 LEU A N 1
ATOM 4419 C CA . LEU A 1 556 ? -4.481 -3.083 -21.732 1.00 90.44 556 LEU A CA 1
ATOM 4420 C C . LEU A 1 556 ? -5.855 -3.220 -22.402 1.00 90.44 556 LEU A C 1
ATOM 4422 O O . LEU A 1 556 ? -5.927 -3.704 -23.533 1.00 90.44 556 LEU A O 1
ATOM 4426 N N . LEU A 1 557 ? -6.923 -2.737 -21.759 1.00 89.94 557 LEU A N 1
ATOM 4427 C CA . LEU A 1 557 ? -8.278 -2.748 -22.322 1.00 89.94 557 LEU A CA 1
ATOM 4428 C C . LEU A 1 557 ? -8.422 -1.802 -23.529 1.00 89.94 557 LEU A C 1
ATOM 4430 O O . LEU A 1 557 ? -9.048 -2.174 -24.520 1.00 89.94 557 LEU A O 1
ATOM 4434 N N . GLU A 1 558 ? -7.801 -0.618 -23.493 1.00 87.56 558 GLU A N 1
ATOM 4435 C CA . GLU A 1 558 ? -7.811 0.368 -24.588 1.00 87.56 558 GLU A CA 1
ATOM 4436 C C . GLU A 1 558 ? -7.211 -0.172 -25.897 1.00 87.56 558 GLU A C 1
ATOM 4438 O O . GLU A 1 558 ? -7.586 0.295 -26.972 1.00 87.56 558 GLU A O 1
ATOM 4443 N N . THR A 1 559 ? -6.337 -1.188 -25.848 1.00 81.56 559 THR A N 1
ATOM 4444 C CA . THR A 1 559 ? -5.832 -1.837 -27.073 1.00 81.56 559 THR A CA 1
ATOM 4445 C C . THR A 1 559 ? -6.900 -2.592 -27.866 1.00 81.56 559 THR A C 1
ATOM 4447 O O . THR A 1 559 ? -6.699 -2.852 -29.052 1.00 81.56 559 THR A O 1
ATOM 4450 N N . GLY A 1 560 ? -7.974 -3.050 -27.211 1.00 76.69 560 GLY A N 1
ATOM 4451 C CA . GLY A 1 560 ? -8.910 -4.036 -27.762 1.00 76.69 560 GLY A CA 1
ATOM 4452 C C . GLY A 1 560 ? -8.296 -5.411 -28.092 1.00 76.69 560 GLY A C 1
ATOM 4453 O O . GLY A 1 560 ? -9.012 -6.274 -28.596 1.00 76.69 560 GLY A O 1
ATOM 4454 N N . LYS A 1 561 ? -6.994 -5.625 -27.831 1.00 83.19 561 LYS A N 1
ATOM 4455 C CA . LYS A 1 561 ? -6.279 -6.895 -28.043 1.00 83.19 561 LYS A CA 1
ATOM 4456 C C . LYS A 1 561 ? -6.326 -7.805 -26.803 1.00 83.19 561 LYS A C 1
ATOM 4458 O O . LYS A 1 561 ? -6.283 -9.015 -26.972 1.00 83.19 561 LYS A O 1
ATOM 4463 N N . ALA A 1 562 ? -6.396 -7.243 -25.591 1.00 89.38 562 ALA A N 1
ATOM 4464 C CA . ALA A 1 562 ? -6.401 -8.001 -24.333 1.00 89.38 562 ALA A CA 1
ATOM 4465 C C . ALA A 1 562 ? -7.806 -8.509 -23.948 1.00 89.38 562 ALA A C 1
ATOM 4467 O O . ALA A 1 562 ? -8.779 -7.755 -24.005 1.00 89.38 562 ALA A O 1
ATOM 4468 N N . ASN A 1 563 ? -7.913 -9.754 -23.483 1.00 91.62 563 ASN A N 1
ATOM 4469 C CA . ASN A 1 563 ? -9.165 -10.405 -23.103 1.00 91.62 563 ASN A CA 1
ATOM 4470 C C . ASN A 1 563 ? -9.311 -10.540 -21.567 1.00 91.62 563 ASN A C 1
ATOM 4472 O O . ASN A 1 563 ? -8.747 -11.452 -20.952 1.00 91.62 563 ASN A O 1
ATOM 4476 N N . PRO A 1 564 ? -10.143 -9.704 -20.915 1.00 93.38 564 PRO A N 1
ATOM 4477 C CA . PRO A 1 564 ? -10.331 -9.725 -19.461 1.00 93.38 564 PRO A CA 1
ATOM 4478 C C . PRO A 1 564 ? -11.135 -10.924 -18.932 1.00 93.38 564 PRO A C 1
ATOM 4480 O O . PRO A 1 564 ? -11.299 -11.056 -17.720 1.00 93.38 564 PRO A O 1
ATOM 4483 N N . ASN A 1 565 ? -11.633 -11.807 -19.804 1.00 92.81 565 ASN A N 1
ATOM 4484 C CA . ASN A 1 565 ? -12.347 -13.028 -19.416 1.00 92.81 565 ASN A CA 1
ATOM 4485 C C . ASN A 1 565 ? -11.439 -14.275 -19.384 1.00 92.81 565 ASN A C 1
ATOM 4487 O O . ASN A 1 565 ? -11.914 -15.376 -19.090 1.00 92.81 565 ASN A O 1
ATOM 4491 N N . LEU A 1 566 ? -10.136 -14.139 -19.668 1.00 94.00 566 LEU A N 1
ATOM 4492 C CA . LEU A 1 566 ? -9.193 -15.252 -19.563 1.00 94.00 566 LEU A CA 1
ATOM 4493 C C . LEU A 1 566 ? -9.030 -15.716 -18.110 1.00 94.00 566 LEU A C 1
ATOM 4495 O O . LEU A 1 566 ? -8.876 -14.918 -17.188 1.00 94.00 566 LEU A O 1
ATOM 4499 N N . ARG A 1 567 ? -9.068 -17.040 -17.930 1.00 93.62 567 ARG A N 1
ATOM 4500 C CA . ARG A 1 567 ? -8.945 -17.723 -16.637 1.00 93.62 567 ARG A CA 1
ATOM 4501 C C . ARG A 1 567 ? -7.570 -18.361 -16.463 1.00 93.62 567 ARG A C 1
ATOM 4503 O O . ARG A 1 567 ? -6.988 -18.830 -17.448 1.00 93.62 567 ARG A O 1
ATOM 4510 N N . ASP A 1 568 ? -7.124 -18.407 -15.210 1.00 93.56 568 ASP A N 1
ATOM 4511 C CA . ASP A 1 568 ? -5.868 -19.018 -14.764 1.00 93.56 568 ASP A CA 1
ATOM 4512 C C . ASP A 1 568 ? -6.027 -20.472 -14.252 1.00 93.56 568 ASP A C 1
ATOM 4514 O O . ASP A 1 568 ? -7.109 -21.075 -14.320 1.00 93.56 568 ASP A O 1
ATOM 4518 N N . ARG A 1 569 ? -4.954 -21.058 -13.695 1.00 93.12 569 ARG A N 1
ATOM 4519 C CA . ARG A 1 569 ? -4.958 -22.421 -13.122 1.00 93.12 569 ARG A CA 1
ATOM 4520 C C . ARG A 1 569 ? -5.861 -22.617 -11.906 1.00 93.12 569 ARG A C 1
ATOM 4522 O O . ARG A 1 569 ? -6.176 -23.759 -11.575 1.00 93.12 569 ARG A O 1
ATOM 4529 N N . THR A 1 570 ? -6.313 -21.548 -11.261 1.00 91.00 570 THR A N 1
ATOM 4530 C CA . THR A 1 570 ? -7.353 -21.598 -10.221 1.00 91.00 570 THR A CA 1
ATOM 4531 C C . THR A 1 570 ? -8.755 -21.396 -10.798 1.00 91.00 570 THR A C 1
ATOM 4533 O O . THR A 1 570 ? -9.738 -21.595 -10.095 1.00 91.00 570 THR A O 1
ATOM 4536 N N . GLY A 1 571 ? -8.869 -21.072 -12.090 1.00 92.25 571 GLY A N 1
ATOM 4537 C CA . GLY A 1 571 ? -10.108 -20.665 -12.752 1.00 92.25 571 GLY A CA 1
ATOM 4538 C C . GLY A 1 571 ? -10.420 -19.176 -12.601 1.00 92.25 571 GLY A C 1
ATOM 4539 O O . GLY A 1 571 ? -11.472 -18.746 -13.069 1.00 92.25 571 GLY A O 1
ATOM 4540 N N . ALA A 1 572 ? -9.540 -18.399 -11.968 1.00 93.88 572 ALA A N 1
ATOM 4541 C CA . ALA A 1 572 ? -9.782 -16.997 -11.675 1.00 93.88 572 ALA A CA 1
ATOM 4542 C C . ALA A 1 572 ? -9.478 -16.091 -12.876 1.00 93.88 572 ALA A C 1
ATOM 4544 O O . ALA A 1 572 ? -8.515 -16.308 -13.613 1.00 93.88 572 ALA A O 1
ATOM 4545 N N . THR A 1 573 ? -10.322 -15.076 -13.057 1.00 95.25 573 THR A N 1
ATOM 4546 C CA . THR A 1 573 ? -10.189 -13.990 -14.039 1.00 95.25 573 THR A CA 1
ATOM 4547 C C . THR A 1 573 ? -9.518 -12.763 -13.402 1.00 95.25 573 THR A C 1
ATOM 4549 O O . THR A 1 573 ? -9.483 -12.660 -12.173 1.00 95.25 573 THR A O 1
ATOM 4552 N N . PRO A 1 574 ? -9.061 -11.774 -14.194 1.00 95.12 574 PRO A N 1
ATOM 4553 C CA . PRO A 1 574 ? -8.694 -10.449 -13.690 1.00 95.12 574 PRO A CA 1
ATOM 4554 C C . PRO A 1 574 ? -9.723 -9.834 -12.725 1.00 95.12 574 PRO A C 1
ATOM 4556 O O . PRO A 1 574 ? -9.337 -9.289 -11.695 1.00 95.12 574 PRO A O 1
ATOM 4559 N N . LEU A 1 575 ? -11.029 -9.984 -12.996 1.00 95.31 575 LEU A N 1
ATOM 4560 C CA . LEU A 1 575 ? -12.089 -9.492 -12.104 1.00 95.31 575 LEU A CA 1
ATOM 4561 C C . LEU A 1 575 ? -12.065 -10.182 -10.732 1.00 95.31 575 LEU A C 1
ATOM 4563 O O . LEU A 1 575 ? -12.202 -9.509 -9.714 1.00 95.31 575 LEU A O 1
ATOM 4567 N N . LEU A 1 576 ? -11.864 -11.504 -10.696 1.00 93.44 576 LEU A N 1
ATOM 4568 C CA . LEU A 1 576 ? -11.738 -12.258 -9.444 1.00 93.44 576 LEU A CA 1
ATOM 4569 C C . LEU A 1 576 ? -10.493 -11.834 -8.649 1.00 93.44 576 LEU A C 1
ATOM 4571 O O . LEU A 1 576 ? -10.576 -11.725 -7.429 1.00 93.44 576 LEU A O 1
ATOM 4575 N N . HIS A 1 577 ? -9.375 -11.526 -9.315 1.00 93.06 577 HIS A N 1
ATOM 4576 C CA . HIS A 1 577 ? -8.159 -11.044 -8.644 1.00 93.06 577 HIS A CA 1
ATOM 4577 C C . HIS A 1 577 ? -8.298 -9.616 -8.099 1.00 93.06 577 HIS A C 1
ATOM 4579 O O . HIS A 1 577 ? -7.860 -9.362 -6.980 1.00 93.06 577 HIS A O 1
ATOM 4585 N N . ALA A 1 578 ? -8.964 -8.708 -8.821 1.00 92.62 578 ALA A N 1
ATOM 4586 C CA . ALA A 1 578 ? -9.294 -7.372 -8.312 1.00 92.62 578 ALA A CA 1
ATOM 4587 C C . ALA A 1 578 ? -10.255 -7.437 -7.109 1.00 92.62 578 ALA A C 1
ATOM 4589 O O . ALA A 1 578 ? -10.024 -6.797 -6.081 1.00 92.62 578 ALA A O 1
ATOM 4590 N N . ALA A 1 579 ? -11.299 -8.265 -7.213 1.00 91.31 579 ALA A N 1
ATOM 4591 C CA . ALA A 1 579 ? -12.272 -8.528 -6.154 1.00 91.31 579 ALA A CA 1
ATOM 4592 C C . ALA A 1 579 ? -11.621 -9.106 -4.884 1.00 91.31 579 ALA A C 1
ATOM 4594 O O . ALA A 1 579 ? -11.834 -8.591 -3.789 1.00 91.31 579 ALA A O 1
ATOM 4595 N N . ALA A 1 580 ? -10.755 -10.114 -5.034 1.00 88.19 580 ALA A N 1
ATOM 4596 C CA . ALA A 1 580 ? -9.993 -10.741 -3.949 1.00 88.19 580 ALA A CA 1
ATOM 4597 C C . ALA A 1 580 ? -8.915 -9.835 -3.320 1.00 88.19 580 ALA A C 1
ATOM 4599 O O . ALA A 1 580 ? -8.213 -10.261 -2.402 1.00 88.19 580 ALA A O 1
ATOM 4600 N N . ARG A 1 581 ? -8.753 -8.608 -3.826 1.00 86.44 581 ARG A N 1
ATOM 4601 C CA . ARG A 1 581 ? -7.802 -7.600 -3.344 1.00 86.44 581 ARG A CA 1
ATOM 4602 C C . ARG A 1 581 ? -8.468 -6.259 -3.014 1.00 86.44 581 ARG A C 1
ATOM 4604 O O . ARG A 1 581 ? -7.751 -5.299 -2.749 1.00 86.44 581 ARG A O 1
ATOM 4611 N N . GLY A 1 582 ? -9.803 -6.169 -3.045 1.00 86.19 582 GLY A N 1
ATOM 4612 C CA . GLY A 1 582 ? -10.547 -4.937 -2.738 1.00 86.19 582 GLY A CA 1
ATOM 4613 C C . GLY A 1 582 ? -10.296 -3.772 -3.707 1.00 86.19 582 GLY A C 1
ATOM 4614 O O . GLY A 1 582 ? -10.472 -2.617 -3.332 1.00 86.19 582 GLY A O 1
ATOM 4615 N N . GLN A 1 583 ? -9.846 -4.044 -4.937 1.00 89.38 583 GLN A N 1
ATOM 4616 C CA . GLN A 1 583 ? -9.412 -3.013 -5.890 1.00 89.38 583 GLN A CA 1
ATOM 4617 C C . GLN A 1 583 ? -10.612 -2.369 -6.604 1.00 89.38 583 GLN A C 1
ATOM 4619 O O . GLN A 1 583 ? -10.885 -2.653 -7.771 1.00 89.38 583 GLN A O 1
ATOM 4624 N N . GLU A 1 584 ? -11.353 -1.522 -5.886 1.00 90.31 584 GLU A N 1
ATOM 4625 C CA . GLU A 1 584 ? -12.651 -0.976 -6.313 1.00 90.31 584 GLU A CA 1
ATOM 4626 C C . GLU A 1 584 ? -12.618 -0.282 -7.683 1.00 90.31 584 GLU A C 1
ATOM 4628 O O . GLU A 1 584 ? -13.451 -0.584 -8.542 1.00 90.31 584 GLU A O 1
ATOM 4633 N N . GLY A 1 585 ? -11.637 0.594 -7.929 1.00 90.88 585 GLY A N 1
ATOM 4634 C CA . GLY A 1 585 ? -11.499 1.286 -9.213 1.00 90.88 585 GLY A CA 1
ATOM 4635 C C . GLY A 1 585 ? -11.211 0.330 -10.373 1.00 90.88 585 GLY A C 1
ATOM 4636 O O . GLY A 1 585 ? -11.801 0.465 -11.443 1.00 90.88 585 GLY A O 1
ATOM 4637 N N . ILE A 1 586 ? -10.419 -0.724 -10.149 1.00 93.12 586 ILE A N 1
ATOM 4638 C CA . ILE A 1 586 ? -10.183 -1.778 -11.148 1.00 93.12 586 ILE A CA 1
ATOM 4639 C C . ILE A 1 586 ? -11.439 -2.611 -11.399 1.00 93.12 586 ILE A C 1
ATOM 4641 O O . ILE A 1 586 ? -11.747 -2.902 -12.555 1.00 93.12 586 ILE A O 1
ATOM 4645 N N . VAL A 1 587 ? -12.181 -2.988 -10.352 1.00 92.88 587 VAL A N 1
ATOM 4646 C CA . VAL A 1 587 ? -13.464 -3.690 -10.515 1.00 92.88 587 VAL A CA 1
ATOM 4647 C C . VAL A 1 587 ? -14.416 -2.831 -11.345 1.00 92.88 587 VAL A C 1
ATOM 4649 O O . VAL A 1 587 ? -14.994 -3.333 -12.307 1.00 92.88 587 VAL A O 1
ATOM 4652 N N . LYS A 1 588 ? -14.501 -1.526 -11.064 1.00 93.12 588 LYS A N 1
ATOM 4653 C CA . LYS A 1 588 ? -15.274 -0.576 -11.869 1.00 93.12 588 LYS A CA 1
ATOM 4654 C C . LYS A 1 588 ? -14.819 -0.544 -13.333 1.00 93.12 588 LYS A C 1
ATOM 4656 O O . LYS A 1 588 ? -15.644 -0.749 -14.218 1.00 93.12 588 LYS A O 1
ATOM 4661 N N . ILE A 1 589 ? -13.522 -0.360 -13.600 1.00 93.25 589 ILE A N 1
ATOM 4662 C CA . ILE A 1 589 ? -12.955 -0.323 -14.962 1.00 93.25 589 ILE A CA 1
ATOM 4663 C C . ILE A 1 589 ? -13.258 -1.623 -15.731 1.00 93.25 589 ILE A C 1
ATOM 4665 O O . ILE A 1 589 ? -13.670 -1.574 -16.892 1.00 93.25 589 ILE A O 1
ATOM 4669 N N . LEU A 1 590 ? -13.101 -2.789 -15.095 1.00 93.19 590 LEU A N 1
ATOM 4670 C CA . LEU A 1 590 ? -13.384 -4.089 -15.713 1.00 93.19 590 LEU A CA 1
ATOM 4671 C C . LEU A 1 590 ? -14.879 -4.277 -16.013 1.00 93.19 590 LEU A C 1
ATOM 4673 O O . LEU A 1 590 ? -15.212 -4.773 -17.090 1.00 93.19 590 LEU A O 1
ATOM 4677 N N . LEU A 1 591 ? -15.772 -3.855 -15.113 1.00 91.00 591 LEU A N 1
ATOM 4678 C CA . LEU A 1 591 ? -17.225 -3.918 -15.317 1.00 91.00 591 LEU A CA 1
ATOM 4679 C C . LEU A 1 591 ? -17.710 -2.939 -16.402 1.00 91.00 591 LEU A C 1
ATOM 4681 O O . LEU A 1 591 ? -18.532 -3.318 -17.234 1.00 91.00 591 LEU A O 1
ATOM 4685 N N . GLU A 1 592 ? -17.197 -1.705 -16.420 1.00 89.06 592 GLU A N 1
ATOM 4686 C CA . GLU A 1 592 ? -17.608 -0.655 -17.365 1.00 89.06 592 GLU A CA 1
ATOM 4687 C C . GLU A 1 592 ? -17.017 -0.839 -18.771 1.00 89.06 592 GLU A C 1
ATOM 4689 O O . GLU A 1 592 ? -17.711 -0.597 -19.760 1.00 89.06 592 GLU A O 1
ATOM 4694 N N . ARG A 1 593 ? -15.743 -1.248 -18.883 1.00 84.56 593 ARG A N 1
ATOM 4695 C CA . ARG A 1 593 ? -15.011 -1.313 -20.167 1.00 84.56 593 ARG A CA 1
ATOM 4696 C C . ARG A 1 593 ? -14.633 -2.722 -20.612 1.00 84.56 593 ARG A C 1
ATOM 4698 O O . ARG A 1 593 ? -14.498 -2.959 -21.807 1.00 84.56 593 ARG A O 1
ATOM 4705 N N . GLY A 1 594 ? -14.448 -3.655 -19.680 1.00 76.94 594 GLY A N 1
ATOM 4706 C CA . GLY A 1 594 ? -13.931 -4.993 -19.981 1.00 76.94 594 GLY A CA 1
ATOM 4707 C C . GLY A 1 594 ? -14.949 -5.966 -20.584 1.00 76.94 594 GLY A C 1
ATOM 4708 O O . GLY A 1 594 ? -14.544 -6.996 -21.115 1.00 76.94 594 GLY A O 1
ATOM 4709 N N . ASN A 1 595 ? -16.255 -5.677 -20.513 1.00 84.00 595 ASN A N 1
ATOM 4710 C CA . ASN A 1 595 ? -17.316 -6.621 -20.904 1.00 84.00 595 ASN A CA 1
ATOM 4711 C C . ASN A 1 595 ? -17.114 -8.009 -20.249 1.00 84.00 595 ASN A C 1
ATOM 4713 O O . ASN A 1 595 ? -17.089 -9.054 -20.908 1.00 84.00 595 ASN A O 1
ATOM 4717 N N . VAL A 1 596 ? -16.892 -7.994 -18.933 1.00 89.81 596 VAL A N 1
ATOM 4718 C CA . VAL A 1 596 ? -16.687 -9.192 -18.109 1.00 89.81 596 VAL A CA 1
ATOM 4719 C C . VAL A 1 596 ? -18.004 -9.737 -17.560 1.00 89.81 596 VAL A C 1
ATOM 4721 O O . VAL A 1 596 ? -18.965 -8.994 -17.351 1.00 89.81 596 VAL A O 1
ATOM 4724 N N . ASP A 1 597 ? -18.034 -11.037 -17.283 1.00 89.94 597 ASP A N 1
ATOM 4725 C CA . ASP A 1 597 ? -19.101 -11.664 -16.500 1.00 89.94 597 ASP A CA 1
ATOM 4726 C C . ASP A 1 597 ? -18.907 -11.374 -14.993 1.00 89.94 597 ASP A C 1
ATOM 4728 O O . ASP A 1 597 ? -17.912 -11.831 -14.418 1.00 89.94 597 ASP A O 1
ATOM 4732 N N . PRO A 1 598 ? -19.820 -10.637 -14.326 1.00 91.19 598 PRO A N 1
ATOM 4733 C CA . PRO A 1 598 ? -19.691 -10.315 -12.908 1.00 91.19 598 PRO A CA 1
ATOM 4734 C C . PRO A 1 598 ? -19.974 -11.503 -11.972 1.00 91.19 598 PRO A C 1
ATOM 4736 O O . PRO A 1 598 ? -19.641 -11.408 -10.793 1.00 91.19 598 PRO A O 1
ATOM 4739 N N . ASP A 1 599 ? -20.538 -12.614 -12.468 1.00 90.75 599 ASP A N 1
ATOM 4740 C CA . ASP A 1 599 ? -20.754 -13.850 -11.696 1.00 90.75 599 ASP A CA 1
ATOM 4741 C C . ASP A 1 599 ? -19.720 -14.949 -12.018 1.00 90.75 599 ASP A C 1
ATOM 4743 O O . ASP A 1 599 ? -19.868 -16.102 -11.616 1.00 90.75 599 ASP A O 1
ATOM 4747 N N . THR A 1 600 ? -18.639 -14.616 -12.734 1.00 91.75 600 THR A N 1
ATOM 4748 C CA . THR A 1 600 ? -17.631 -15.596 -13.171 1.00 91.75 600 THR A CA 1
ATOM 4749 C C . THR A 1 600 ? -17.059 -16.416 -12.005 1.00 91.75 600 THR A C 1
ATOM 4751 O O . THR A 1 600 ? -16.508 -15.864 -11.055 1.00 91.75 600 THR A O 1
ATOM 4754 N N . ARG A 1 601 ? -17.139 -17.751 -12.091 1.00 92.62 601 ARG A N 1
ATOM 4755 C CA . ARG A 1 601 ? -16.760 -18.671 -10.999 1.00 92.62 601 ARG A CA 1
ATOM 4756 C C . ARG A 1 601 ? -15.376 -19.302 -11.189 1.00 92.62 601 ARG A C 1
ATOM 4758 O O . ARG A 1 601 ? -15.056 -19.763 -12.290 1.00 92.62 601 ARG A O 1
ATOM 4765 N N . ASP A 1 602 ? -14.587 -19.354 -10.112 1.00 92.75 602 ASP A N 1
ATOM 4766 C CA . ASP A 1 602 ? -13.307 -20.080 -10.049 1.00 92.75 602 ASP A CA 1
ATOM 4767 C C . ASP A 1 602 ? -13.501 -21.619 -9.966 1.00 92.75 602 ASP A C 1
ATOM 4769 O O . ASP A 1 602 ? -14.624 -22.127 -9.984 1.00 92.75 602 ASP A O 1
ATOM 4773 N N . ARG A 1 603 ? -12.415 -22.404 -9.869 1.00 92.94 603 ARG A N 1
ATOM 4774 C CA . ARG A 1 603 ? -12.476 -23.880 -9.735 1.00 92.94 603 ARG A CA 1
ATOM 4775 C C . ARG A 1 603 ? -13.006 -24.359 -8.370 1.00 92.94 603 ARG A C 1
ATOM 4777 O O . ARG A 1 603 ? -13.269 -25.550 -8.226 1.00 92.94 603 ARG A O 1
ATOM 4784 N N . LYS A 1 604 ? -13.180 -23.465 -7.390 1.00 89.75 604 LYS A N 1
ATOM 4785 C CA . LYS A 1 604 ? -13.931 -23.701 -6.145 1.00 89.75 604 LYS A CA 1
ATOM 4786 C C . LYS A 1 604 ? -15.393 -23.238 -6.251 1.00 89.75 604 LYS A C 1
ATOM 4788 O O . LYS A 1 604 ? -16.128 -23.370 -5.284 1.00 89.75 604 LYS A O 1
ATOM 4793 N N . GLY A 1 605 ? -15.839 -22.711 -7.392 1.00 90.69 605 GLY A N 1
ATOM 4794 C CA . GLY A 1 605 ? -17.188 -22.166 -7.569 1.00 90.69 605 GLY A CA 1
ATOM 4795 C C . GLY A 1 605 ? -17.380 -20.746 -7.020 1.00 90.69 605 GLY A C 1
ATOM 4796 O O . GLY A 1 605 ? -18.505 -20.254 -7.031 1.00 90.69 605 GLY A O 1
ATOM 4797 N N . ARG A 1 606 ? -16.316 -20.076 -6.557 1.00 91.56 606 ARG A N 1
ATOM 4798 C CA . ARG A 1 606 ? -16.388 -18.754 -5.917 1.00 91.56 606 ARG A CA 1
ATOM 4799 C C . ARG A 1 606 ? -16.508 -17.630 -6.947 1.00 91.56 606 ARG A C 1
ATOM 4801 O O . ARG A 1 606 ? -15.761 -17.604 -7.926 1.00 91.56 606 ARG A O 1
ATOM 4808 N N . THR A 1 607 ? -17.445 -16.712 -6.708 1.00 93.31 607 THR A N 1
ATOM 4809 C CA . THR A 1 607 ? -17.739 -15.509 -7.513 1.00 93.31 607 THR A CA 1
ATOM 4810 C C . THR A 1 607 ? -16.957 -14.287 -7.010 1.00 93.31 607 THR A C 1
ATOM 4812 O O . THR A 1 607 ? -16.521 -14.290 -5.852 1.00 93.31 607 THR A O 1
ATOM 4815 N N . PRO A 1 608 ? -16.831 -13.194 -7.796 1.00 92.38 608 PRO A N 1
ATOM 4816 C CA . PRO A 1 608 ? -16.236 -11.939 -7.328 1.00 92.38 608 PRO A CA 1
ATOM 4817 C C . PRO A 1 608 ? -16.889 -11.435 -6.040 1.00 92.38 608 PRO A C 1
ATOM 4819 O O . PRO A 1 608 ? -16.188 -11.044 -5.112 1.00 92.38 608 PRO A O 1
ATOM 4822 N N . LEU A 1 609 ? -18.219 -11.542 -5.936 1.00 91.69 609 LEU A N 1
ATOM 4823 C CA . LEU A 1 609 ? -18.957 -11.164 -4.733 1.00 91.69 609 LEU A CA 1
ATOM 4824 C C . LEU A 1 609 ? -18.506 -11.968 -3.503 1.00 91.69 609 LEU A C 1
ATOM 4826 O O . LEU A 1 609 ? -18.245 -11.367 -2.468 1.00 91.69 609 LEU A O 1
ATOM 4830 N N . SER A 1 610 ? -18.346 -13.293 -3.601 1.00 89.44 610 SER A N 1
ATOM 4831 C CA . SER A 1 610 ? -17.858 -14.090 -2.461 1.00 89.44 610 SER A CA 1
ATOM 4832 C C . SER A 1 610 ? -16.452 -13.674 -1.997 1.00 89.44 610 SER A C 1
ATOM 4834 O O . SER A 1 610 ? -16.211 -13.593 -0.796 1.00 89.44 610 SER A O 1
ATOM 4836 N N . TYR A 1 611 ? -15.560 -13.314 -2.929 1.00 88.38 611 TYR A N 1
ATOM 4837 C CA . TYR A 1 611 ? -14.204 -12.847 -2.622 1.00 88.38 611 TYR A CA 1
ATOM 4838 C C . TYR A 1 611 ? -14.171 -11.455 -1.973 1.00 88.38 611 TYR A C 1
ATOM 4840 O O . TYR A 1 611 ? -13.481 -11.281 -0.975 1.00 88.38 611 TYR A O 1
ATOM 4848 N N . VAL A 1 612 ? -14.922 -10.469 -2.484 1.00 86.69 612 VAL A N 1
ATOM 4849 C CA . VAL A 1 612 ? -14.988 -9.113 -1.881 1.00 86.69 612 VAL A CA 1
ATOM 4850 C C . VAL A 1 612 ? -15.456 -9.176 -0.423 1.00 86.69 612 VAL A C 1
ATOM 4852 O O . VAL A 1 612 ? -15.018 -8.403 0.426 1.00 86.69 612 VAL A O 1
ATOM 4855 N N . VAL A 1 613 ? -16.358 -10.114 -0.142 1.00 83.44 613 VAL A N 1
ATOM 4856 C CA . VAL A 1 613 ? -17.053 -10.262 1.137 1.00 83.44 613 VAL A CA 1
ATOM 4857 C C . VAL A 1 613 ? -16.242 -11.080 2.165 1.00 83.44 613 VAL A C 1
ATOM 4859 O O . VAL A 1 613 ? -16.398 -10.877 3.374 1.00 83.44 613 VAL A O 1
ATOM 4862 N N . GLU A 1 614 ? -15.320 -11.934 1.704 1.00 78.50 614 GLU A N 1
ATOM 4863 C CA . GLU A 1 614 ? -14.333 -12.657 2.530 1.00 78.50 614 GLU A CA 1
ATOM 4864 C C . GLU A 1 614 ? -13.407 -11.679 3.294 1.00 78.50 614 GLU A C 1
ATOM 4866 O O . GLU A 1 614 ? -13.094 -11.918 4.459 1.00 78.50 614 GLU A O 1
ATOM 4871 N N . TRP A 1 615 ? -13.052 -10.528 2.701 1.00 69.38 615 TRP A N 1
ATOM 4872 C CA . TRP A 1 615 ? -12.112 -9.541 3.272 1.00 69.38 615 TRP A CA 1
ATOM 4873 C C . TRP A 1 615 ? -12.745 -8.422 4.132 1.00 69.38 615 TRP A C 1
ATOM 4875 O O . TRP A 1 615 ? -12.073 -7.463 4.512 1.00 69.38 615 TRP A O 1
ATOM 4885 N N . GLY A 1 616 ? -14.022 -8.531 4.506 1.00 63.47 616 GLY A N 1
ATOM 4886 C CA . GLY A 1 616 ? -14.590 -7.714 5.587 1.00 63.47 616 GLY A CA 1
ATOM 4887 C C . GLY A 1 616 ? -15.131 -6.336 5.174 1.00 63.47 616 GLY A C 1
ATOM 4888 O O . GLY A 1 616 ? -16.088 -6.249 4.404 1.00 63.47 616 GLY A O 1
ATOM 4889 N N . ARG A 1 617 ? -14.644 -5.251 5.801 1.00 57.06 617 ARG A N 1
ATOM 4890 C CA . ARG A 1 617 ? -15.308 -3.922 5.779 1.00 57.06 617 ARG A CA 1
ATOM 4891 C C . ARG A 1 617 ? -15.008 -3.085 4.530 1.00 57.06 617 ARG A C 1
ATOM 4893 O O . ARG A 1 617 ? -15.895 -2.380 4.047 1.00 57.06 617 ARG A O 1
ATOM 4900 N N . GLU A 1 618 ? -13.786 -3.166 4.011 1.00 60.75 618 GLU A N 1
ATOM 4901 C CA . GLU A 1 618 ? -13.295 -2.305 2.921 1.00 60.75 618 GLU A CA 1
ATOM 4902 C C . GLU A 1 618 ? -13.990 -2.589 1.579 1.00 60.75 618 GLU A C 1
ATOM 4904 O O . GLU A 1 618 ? -14.194 -1.679 0.784 1.00 60.75 618 GLU A O 1
ATOM 4909 N N . GLY A 1 619 ? -14.480 -3.815 1.363 1.00 69.62 619 GLY A N 1
ATOM 4910 C CA . GLY A 1 619 ? -15.166 -4.210 0.129 1.00 69.62 619 GLY A CA 1
ATOM 4911 C C . GLY A 1 619 ? -16.547 -3.577 -0.118 1.00 69.62 619 GLY A C 1
ATOM 4912 O O . GLY A 1 619 ? -17.138 -3.817 -1.168 1.00 69.62 619 GLY A O 1
ATOM 4913 N N . THR A 1 620 ? -17.098 -2.788 0.814 1.00 79.12 620 THR A N 1
ATOM 4914 C CA . THR A 1 620 ? -18.519 -2.371 0.790 1.00 79.12 620 THR A CA 1
ATOM 4915 C C . THR A 1 620 ? -18.925 -1.583 -0.471 1.00 79.12 620 THR A C 1
ATOM 4917 O O . THR A 1 620 ? -20.053 -1.740 -0.941 1.00 79.12 620 THR A O 1
ATOM 4920 N N . GLY A 1 621 ? -18.049 -0.746 -1.043 1.00 82.75 621 GLY A N 1
ATOM 4921 C CA . GLY A 1 621 ? -18.335 -0.048 -2.308 1.00 82.75 621 GLY A CA 1
ATOM 4922 C C . GLY A 1 621 ? -18.287 -0.995 -3.512 1.00 82.75 621 GLY A C 1
ATOM 4923 O O . GLY A 1 621 ? -19.211 -1.026 -4.324 1.00 82.75 621 GLY A O 1
ATOM 4924 N N . THR A 1 622 ? -17.301 -1.890 -3.544 1.00 84.81 622 THR A N 1
ATOM 4925 C CA . THR A 1 622 ? -17.166 -2.941 -4.562 1.00 84.81 622 THR A CA 1
ATOM 4926 C C . THR A 1 622 ? -18.359 -3.914 -4.561 1.00 84.81 622 THR A C 1
ATOM 4928 O O . THR A 1 622 ? -18.815 -4.324 -5.630 1.00 84.81 622 THR A O 1
ATOM 4931 N N . VAL A 1 623 ? -18.943 -4.230 -3.394 1.00 87.06 623 VAL A N 1
ATOM 4932 C CA . VAL A 1 623 ? -20.206 -4.995 -3.303 1.00 87.06 623 VAL A CA 1
ATOM 4933 C C . VAL A 1 623 ? -21.349 -4.262 -4.012 1.00 87.06 623 VAL A C 1
ATOM 4935 O O . VAL A 1 623 ? -22.097 -4.894 -4.759 1.00 87.06 623 VAL A O 1
ATOM 4938 N N . LYS A 1 624 ? -21.475 -2.938 -3.833 1.00 87.50 624 LYS A N 1
ATOM 4939 C CA . LYS A 1 624 ? -22.501 -2.138 -4.525 1.00 87.50 624 LYS A CA 1
ATOM 4940 C C . LYS A 1 624 ? -22.293 -2.144 -6.035 1.00 87.50 624 LYS A C 1
ATOM 4942 O O . LYS A 1 624 ? -23.237 -2.462 -6.744 1.00 87.50 624 LYS A O 1
ATOM 4947 N N . LEU A 1 625 ? -21.069 -1.910 -6.516 1.00 88.44 625 LEU A N 1
ATOM 4948 C CA . LEU A 1 625 ? -20.751 -1.958 -7.952 1.00 88.44 625 LEU A CA 1
ATOM 4949 C C . LEU A 1 625 ? -21.133 -3.306 -8.587 1.00 88.44 625 LEU A C 1
ATOM 4951 O O . LEU A 1 625 ? -21.718 -3.340 -9.667 1.00 88.44 625 LEU A O 1
ATOM 4955 N N . LEU A 1 626 ? -20.856 -4.424 -7.903 1.00 89.06 626 LEU A N 1
ATOM 4956 C CA . LEU A 1 626 ? -21.256 -5.759 -8.361 1.00 89.06 626 LEU A CA 1
ATOM 4957 C C . LEU A 1 626 ? -22.787 -5.935 -8.371 1.00 89.06 626 LEU A C 1
ATOM 4959 O O . LEU A 1 626 ? -23.332 -6.461 -9.344 1.00 89.06 626 LEU A O 1
ATOM 4963 N N . MET A 1 627 ? -23.495 -5.462 -7.340 1.00 87.06 627 MET A N 1
ATOM 4964 C CA . MET A 1 627 ? -24.965 -5.496 -7.276 1.00 87.06 627 MET A CA 1
ATOM 4965 C C . MET A 1 627 ? -25.634 -4.609 -8.340 1.00 87.06 627 MET A C 1
ATOM 4967 O O . MET A 1 627 ? -26.636 -5.014 -8.931 1.00 87.06 627 MET A O 1
ATOM 4971 N N . GLU A 1 628 ? -25.073 -3.431 -8.621 1.00 87.75 628 GLU A N 1
ATOM 4972 C CA . GLU A 1 628 ? -25.567 -2.459 -9.607 1.00 87.75 628 GLU A CA 1
ATOM 4973 C C . GLU A 1 628 ? -25.554 -3.010 -11.043 1.00 87.75 628 GLU A C 1
ATOM 4975 O O . GLU A 1 628 ? -26.362 -2.584 -11.869 1.00 87.75 628 GLU A O 1
ATOM 4980 N N . THR A 1 629 ? -24.737 -4.032 -11.335 1.00 85.81 629 THR A N 1
ATOM 4981 C CA . THR A 1 629 ? -24.793 -4.758 -12.621 1.00 85.81 629 THR A CA 1
ATOM 4982 C C . THR A 1 629 ? -26.133 -5.461 -12.873 1.00 85.81 629 THR A C 1
ATOM 4984 O O . THR A 1 629 ? -26.450 -5.777 -14.021 1.00 85.81 629 THR A O 1
ATOM 4987 N N . GLY A 1 630 ? -26.886 -5.782 -11.812 1.00 81.38 630 GLY A N 1
ATOM 4988 C CA . GLY A 1 630 ? -28.133 -6.548 -11.863 1.00 81.38 630 GLY A CA 1
ATOM 4989 C C . GLY A 1 630 ? -27.996 -8.023 -12.275 1.00 81.38 630 GLY A C 1
ATOM 4990 O O . GLY A 1 630 ? -29.019 -8.695 -12.396 1.00 81.38 630 GLY A O 1
ATOM 4991 N N . LYS A 1 631 ? -26.771 -8.528 -12.499 1.00 85.56 631 LYS A N 1
ATOM 4992 C CA . LYS A 1 631 ? -26.495 -9.865 -13.071 1.00 85.56 631 LYS A CA 1
ATOM 4993 C C . LYS A 1 631 ? -25.954 -10.902 -12.076 1.00 85.56 631 LYS A C 1
ATOM 4995 O O . LYS A 1 631 ? -25.945 -12.081 -12.408 1.00 85.56 631 LYS A O 1
ATOM 5000 N N . VAL A 1 632 ? -25.479 -10.474 -10.906 1.00 89.81 632 VAL A N 1
ATOM 5001 C CA . VAL A 1 632 ? -24.805 -11.339 -9.917 1.00 89.81 632 VAL A CA 1
ATOM 5002 C C . VAL A 1 632 ? -25.801 -12.207 -9.146 1.00 89.81 632 VAL A C 1
ATOM 5004 O O . VAL A 1 632 ? -26.845 -11.721 -8.702 1.00 89.81 632 VAL A O 1
ATOM 5007 N N . ASP A 1 633 ? -25.446 -13.475 -8.938 1.00 89.88 633 ASP A N 1
ATOM 5008 C CA . ASP A 1 633 ? -26.166 -14.414 -8.081 1.00 89.88 633 ASP A CA 1
ATOM 5009 C C . ASP A 1 633 ? -25.737 -14.204 -6.616 1.00 89.88 633 ASP A C 1
ATOM 5011 O O . ASP A 1 633 ? -24.626 -14.540 -6.201 1.00 89.88 633 ASP A O 1
ATOM 5015 N N . LEU A 1 634 ? -26.618 -13.592 -5.818 1.00 89.88 634 LEU A N 1
ATOM 5016 C CA . LEU A 1 634 ? -26.317 -13.237 -4.425 1.00 89.88 634 LEU A CA 1
ATOM 5017 C C . LEU A 1 634 ? -26.269 -14.453 -3.481 1.00 89.88 634 LEU A C 1
ATOM 5019 O O . LEU A 1 634 ? -25.699 -14.342 -2.396 1.00 89.88 634 LEU A O 1
ATOM 5023 N N . ASP A 1 635 ? -26.821 -15.596 -3.904 1.00 89.94 635 ASP A N 1
ATOM 5024 C CA . ASP A 1 635 ? -26.788 -16.882 -3.194 1.00 89.94 635 ASP A CA 1
ATOM 5025 C C . ASP A 1 635 ? -25.859 -17.901 -3.883 1.00 89.94 635 ASP A C 1
ATOM 5027 O O . ASP A 1 635 ? -25.921 -19.102 -3.598 1.00 89.94 635 ASP A O 1
ATOM 5031 N N . ALA A 1 636 ? -24.959 -17.434 -4.759 1.00 90.44 636 ALA A N 1
ATOM 5032 C CA . ALA A 1 636 ? -23.988 -18.269 -5.459 1.00 90.44 636 ALA A CA 1
ATOM 5033 C C . ALA A 1 636 ? -23.189 -19.145 -4.483 1.00 90.44 636 ALA A C 1
ATOM 5035 O O . ALA A 1 636 ? -22.417 -18.644 -3.664 1.00 90.44 636 ALA A O 1
ATOM 5036 N N . ARG A 1 637 ? -23.369 -20.467 -4.585 1.00 90.19 637 ARG A N 1
ATOM 5037 C CA . ARG A 1 637 ? -22.714 -21.444 -3.705 1.00 90.19 637 ARG A CA 1
ATOM 5038 C C . ARG A 1 637 ? -21.396 -21.936 -4.292 1.00 90.19 637 ARG A C 1
ATOM 5040 O O . ARG A 1 637 ? -21.342 -22.335 -5.457 1.00 90.19 637 ARG A O 1
ATOM 5047 N N . ASP A 1 638 ? -20.365 -21.950 -3.454 1.00 90.50 638 ASP A N 1
ATOM 5048 C CA . ASP A 1 638 ? -19.080 -22.588 -3.743 1.00 90.50 638 ASP A CA 1
ATOM 5049 C C . ASP A 1 638 ? -19.154 -24.130 -3.589 1.00 90.50 638 ASP A C 1
ATOM 5051 O O . ASP A 1 638 ? -20.202 -24.697 -3.258 1.00 90.50 638 ASP A O 1
ATOM 5055 N N . ILE A 1 639 ? -18.041 -24.840 -3.815 1.00 88.81 639 ILE A N 1
ATOM 5056 C CA . ILE A 1 639 ? -17.955 -26.306 -3.633 1.00 88.81 639 ILE A CA 1
ATOM 5057 C C . ILE A 1 639 ? -18.182 -26.761 -2.182 1.00 88.81 639 ILE A C 1
ATOM 5059 O O . ILE A 1 639 ? -18.500 -27.928 -1.947 1.00 88.81 639 ILE A O 1
ATOM 5063 N N . GLU A 1 640 ? -18.041 -25.860 -1.210 1.00 86.50 640 GLU A N 1
ATOM 5064 C CA . GLU A 1 640 ? -18.345 -26.084 0.203 1.00 86.50 640 GLU A CA 1
ATOM 5065 C C . GLU A 1 640 ? -19.773 -25.645 0.560 1.00 86.50 640 GLU A C 1
ATOM 5067 O O . GLU A 1 640 ? -20.157 -25.710 1.721 1.00 86.50 640 GLU A O 1
ATOM 5072 N N . GLY A 1 641 ? -20.600 -25.235 -0.409 1.00 86.69 641 GLY A N 1
ATOM 5073 C CA . GLY A 1 641 ? -21.963 -24.752 -0.189 1.00 86.69 641 GLY A CA 1
ATOM 5074 C C . GLY A 1 641 ? -22.076 -23.345 0.402 1.00 86.69 641 GLY A C 1
ATOM 5075 O O . GLY A 1 641 ? -23.199 -22.915 0.666 1.00 86.69 641 GLY A O 1
ATOM 5076 N N . ARG A 1 642 ? -20.962 -22.638 0.624 1.00 89.12 642 ARG A N 1
ATOM 5077 C CA . ARG A 1 642 ? -20.947 -21.293 1.206 1.00 89.12 642 ARG A CA 1
ATOM 5078 C C . ARG A 1 642 ? -21.489 -20.265 0.217 1.00 89.12 642 ARG A C 1
ATOM 5080 O O . ARG A 1 642 ? -21.074 -20.219 -0.938 1.00 89.12 642 ARG A O 1
ATOM 5087 N N . THR A 1 643 ? -22.407 -19.436 0.705 1.00 91.62 643 THR A N 1
ATOM 5088 C CA . THR A 1 643 ? -22.947 -18.242 0.036 1.00 91.62 643 THR A CA 1
ATOM 5089 C C . THR A 1 643 ? -22.127 -17.001 0.414 1.00 91.62 643 THR A C 1
ATOM 5091 O O . THR A 1 643 ? -21.491 -16.998 1.477 1.00 91.62 643 THR A O 1
ATOM 5094 N N . PRO A 1 644 ? -22.183 -15.897 -0.357 1.00 91.56 644 PRO A N 1
ATOM 5095 C CA . PRO A 1 644 ? -21.621 -14.611 0.054 1.00 91.56 644 PRO A CA 1
ATOM 5096 C C . PRO A 1 644 ? -22.068 -14.167 1.453 1.00 91.56 644 PRO A C 1
ATOM 5098 O O . PRO A 1 644 ? -21.251 -13.670 2.222 1.00 91.56 644 PRO A O 1
ATOM 5101 N N . LEU A 1 645 ? -23.326 -14.415 1.842 1.00 91.69 645 LEU A N 1
ATOM 5102 C CA . LEU A 1 645 ? -23.807 -14.091 3.189 1.00 91.69 645 LEU A CA 1
ATOM 5103 C C . LEU A 1 645 ? -23.089 -14.892 4.288 1.00 91.69 645 LEU A C 1
ATOM 5105 O O . LEU A 1 645 ? -22.839 -14.348 5.363 1.00 91.69 645 LEU A O 1
ATOM 5109 N N . SER A 1 646 ? -22.714 -16.150 4.030 1.00 90.31 646 SER A N 1
ATOM 5110 C CA . SER A 1 646 ? -21.931 -16.939 4.992 1.00 90.31 646 SER A CA 1
ATOM 5111 C C . SER A 1 646 ? -20.515 -16.384 5.179 1.00 90.31 646 SER A C 1
ATOM 5113 O O . SER A 1 646 ? -20.089 -16.231 6.321 1.00 90.31 646 SER A O 1
ATOM 5115 N N . TYR A 1 647 ? -19.849 -15.946 4.102 1.00 90.56 647 TYR A N 1
ATOM 5116 C CA . TYR A 1 647 ? -18.573 -15.222 4.186 1.00 90.56 647 TYR A CA 1
ATOM 5117 C C . TYR A 1 647 ? -18.717 -13.877 4.917 1.00 90.56 647 TYR A C 1
ATOM 5119 O O . TYR A 1 647 ? -17.891 -13.558 5.767 1.00 90.56 647 TYR A O 1
ATOM 5127 N N . ALA A 1 648 ? -19.788 -13.115 4.655 1.00 90.94 648 ALA A N 1
ATOM 5128 C CA . ALA A 1 648 ? -20.048 -11.825 5.311 1.00 90.94 648 ALA A CA 1
ATOM 5129 C C . ALA A 1 648 ? -20.222 -11.975 6.828 1.00 90.94 648 ALA A C 1
ATOM 5131 O O . ALA A 1 648 ? -19.887 -11.075 7.603 1.00 90.94 648 ALA A O 1
ATOM 5132 N N . ALA A 1 649 ? -20.783 -13.115 7.234 1.00 91.00 649 ALA A N 1
ATOM 5133 C CA . ALA A 1 649 ? -21.033 -13.457 8.618 1.00 91.00 649 ALA A CA 1
ATOM 5134 C C . ALA A 1 649 ? -19.813 -14.068 9.319 1.00 91.00 649 ALA A C 1
ATOM 5136 O O . ALA A 1 649 ? -19.619 -13.822 10.504 1.00 91.00 649 ALA A O 1
ATOM 5137 N N . GLU A 1 650 ? -18.963 -14.793 8.590 1.00 90.44 650 GLU A N 1
ATOM 5138 C CA . GLU A 1 650 ? -17.659 -15.278 9.056 1.00 90.44 650 GLU A CA 1
ATOM 5139 C C . GLU A 1 650 ? -16.665 -14.113 9.265 1.00 90.44 650 GLU A C 1
ATOM 5141 O O . GLU A 1 650 ? -15.963 -14.085 10.280 1.00 90.44 650 GLU A O 1
ATOM 5146 N N . SER A 1 651 ? -16.677 -13.109 8.373 1.00 88.56 651 SER A N 1
ATOM 5147 C CA . SER A 1 651 ? -15.808 -11.915 8.401 1.00 88.56 651 SER A CA 1
ATOM 5148 C C . SER A 1 651 ? -16.324 -10.739 9.249 1.00 88.56 651 SER A C 1
ATOM 5150 O O . SER A 1 651 ? -15.636 -9.726 9.385 1.00 88.56 651 SER A O 1
ATOM 5152 N N . GLY A 1 652 ? -17.530 -10.834 9.822 1.00 89.19 652 GLY A N 1
ATOM 5153 C CA . GLY A 1 652 ? -18.091 -9.795 10.699 1.00 89.19 652 GLY A CA 1
ATOM 5154 C C . GLY A 1 652 ? -18.509 -8.501 9.992 1.00 89.19 652 GLY A C 1
ATOM 5155 O O . GLY A 1 652 ? -18.654 -7.452 10.630 1.00 89.19 652 GLY A O 1
ATOM 5156 N N . SER A 1 653 ? -18.699 -8.535 8.670 1.00 88.81 653 SER A N 1
ATOM 5157 C CA . SER A 1 653 ? -18.969 -7.348 7.852 1.00 88.81 653 SER A CA 1
ATOM 5158 C C . SER A 1 653 ? -20.437 -6.908 7.950 1.00 88.81 653 SER A C 1
ATOM 5160 O O . SER A 1 653 ? -21.213 -7.023 7.004 1.00 88.81 653 SER A O 1
ATOM 5162 N N . ALA A 1 654 ? -20.842 -6.381 9.110 1.00 89.88 654 ALA A N 1
ATOM 5163 C CA . ALA A 1 654 ? -22.217 -5.949 9.383 1.00 89.88 654 ALA A CA 1
ATOM 5164 C C . ALA A 1 654 ? -22.837 -4.992 8.331 1.00 89.88 654 ALA A C 1
ATOM 5166 O O . ALA A 1 654 ? -24.011 -5.187 8.006 1.00 89.88 654 ALA A O 1
ATOM 5167 N N . PRO A 1 655 ? -22.112 -4.017 7.731 1.00 88.94 655 PRO A N 1
ATOM 5168 C CA . PRO A 1 655 ? -22.649 -3.211 6.627 1.00 88.94 655 PRO A CA 1
ATOM 5169 C C . PRO A 1 655 ? -23.004 -4.051 5.392 1.00 88.94 655 PRO A C 1
ATOM 5171 O O . PRO A 1 655 ? -24.040 -3.832 4.771 1.00 88.94 655 PRO A O 1
ATOM 5174 N N . THR A 1 656 ? -22.175 -5.047 5.078 1.00 88.44 656 THR A N 1
ATOM 5175 C CA . THR A 1 656 ? -22.339 -5.965 3.943 1.00 88.44 656 THR A CA 1
ATOM 5176 C C . THR A 1 656 ? -23.456 -6.975 4.187 1.00 88.44 656 THR A C 1
ATOM 5178 O O . THR A 1 656 ? -24.287 -7.189 3.309 1.00 88.44 656 THR A O 1
ATOM 5181 N N . VAL A 1 657 ? -23.538 -7.541 5.398 1.00 90.62 657 VAL A N 1
ATOM 5182 C CA . VAL A 1 657 ? -24.661 -8.387 5.839 1.00 90.62 657 VAL A CA 1
ATOM 5183 C C . VAL A 1 657 ? -25.975 -7.620 5.713 1.00 90.62 657 VAL A C 1
ATOM 5185 O O . VAL A 1 657 ? -26.926 -8.125 5.122 1.00 90.62 657 VAL A O 1
ATOM 5188 N N . LYS A 1 658 ? -26.023 -6.378 6.211 1.00 90.69 658 LYS A N 1
ATOM 5189 C CA . LYS A 1 658 ? -27.202 -5.517 6.090 1.00 90.69 658 LYS A CA 1
ATOM 5190 C C . LYS A 1 658 ? -27.571 -5.272 4.621 1.00 90.69 658 LYS A C 1
ATOM 5192 O O . LYS A 1 658 ? -28.719 -5.502 4.260 1.00 90.69 658 LYS A O 1
ATOM 5197 N N . LEU A 1 659 ? -26.607 -4.885 3.783 1.00 88.81 659 LEU A N 1
ATOM 5198 C CA . LEU A 1 659 ? -26.818 -4.622 2.355 1.00 88.81 659 LEU A CA 1
ATOM 5199 C C . LEU A 1 659 ? -27.342 -5.857 1.598 1.00 88.81 659 LEU A C 1
ATOM 5201 O O . LEU A 1 659 ? -28.282 -5.736 0.818 1.00 88.81 659 LEU A O 1
ATOM 5205 N N . LEU A 1 660 ? -26.783 -7.046 1.856 1.00 88.75 660 LEU A N 1
ATOM 5206 C CA . LEU A 1 660 ? -27.247 -8.316 1.279 1.00 88.75 660 LEU A CA 1
ATOM 5207 C C . LEU A 1 660 ? -28.697 -8.627 1.684 1.00 88.75 660 LEU A C 1
ATOM 5209 O O . LEU A 1 660 ? -29.524 -8.929 0.823 1.00 88.75 660 LEU A O 1
ATOM 5213 N N . LEU A 1 661 ? -29.024 -8.506 2.975 1.00 88.94 661 LEU A N 1
ATOM 5214 C CA . LEU A 1 661 ? -30.369 -8.769 3.501 1.00 88.94 661 LEU A CA 1
ATOM 5215 C C . LEU A 1 661 ? -31.411 -7.745 3.017 1.00 88.94 661 LEU A C 1
ATOM 5217 O O . LEU A 1 661 ? -32.553 -8.117 2.750 1.00 88.94 661 LEU A O 1
ATOM 5221 N N . GLU A 1 662 ? -31.030 -6.474 2.852 1.00 88.06 662 GLU A N 1
ATOM 5222 C CA . GLU A 1 662 ? -31.907 -5.410 2.334 1.00 88.06 662 GLU A CA 1
ATOM 5223 C C . GLU A 1 662 ? -32.359 -5.654 0.882 1.00 88.06 662 GLU A C 1
ATOM 5225 O O . GLU A 1 662 ? -33.398 -5.133 0.478 1.00 88.06 662 GLU A O 1
ATOM 5230 N N . THR A 1 663 ? -31.664 -6.504 0.112 1.00 83.69 663 THR A N 1
ATOM 5231 C CA . THR A 1 663 ? -32.121 -6.907 -1.233 1.00 83.69 663 THR A CA 1
ATOM 5232 C C . THR A 1 663 ? -33.380 -7.779 -1.225 1.00 83.69 663 THR A C 1
ATOM 5234 O O . THR A 1 663 ? -34.062 -7.867 -2.247 1.00 83.69 663 THR A O 1
ATOM 5237 N N . GLY A 1 664 ? -33.667 -8.473 -0.115 1.00 77.75 664 GLY A N 1
ATOM 5238 C CA . GLY A 1 664 ? -34.757 -9.450 -0.008 1.00 77.75 664 GLY A CA 1
ATOM 5239 C C . GLY A 1 664 ? -34.619 -10.697 -0.897 1.00 77.75 664 GLY A C 1
ATOM 5240 O O . GLY A 1 664 ? -35.580 -11.456 -1.002 1.00 77.75 664 GLY A O 1
ATOM 5241 N N . LYS A 1 665 ? -33.464 -10.905 -1.549 1.00 80.56 665 LYS A N 1
ATOM 5242 C CA . LYS A 1 665 ? -33.209 -12.015 -2.492 1.00 80.56 665 LYS A CA 1
ATOM 5243 C C . LYS A 1 665 ? -32.338 -13.147 -1.933 1.00 80.56 665 LYS A C 1
ATOM 5245 O O . LYS A 1 665 ? -32.171 -14.138 -2.629 1.00 80.56 665 LYS A O 1
ATOM 5250 N N . VAL A 1 666 ? -31.761 -12.964 -0.745 1.00 86.00 666 VAL A N 1
ATOM 5251 C CA . VAL A 1 666 ? -30.717 -13.824 -0.159 1.00 86.00 666 VAL A CA 1
ATOM 5252 C C . VAL A 1 666 ? -31.305 -14.748 0.910 1.00 86.00 666 VAL A C 1
ATOM 5254 O O . VAL A 1 666 ? -32.065 -14.281 1.760 1.00 86.00 666 VAL A O 1
ATOM 5257 N N . ASP A 1 667 ? -30.924 -16.025 0.901 1.00 84.38 667 ASP A N 1
ATOM 5258 C CA . ASP A 1 667 ? -31.306 -17.054 1.877 1.00 84.38 667 ASP A CA 1
ATOM 5259 C C . ASP A 1 667 ? -30.498 -16.929 3.196 1.00 84.38 667 ASP A C 1
ATOM 5261 O O . ASP A 1 667 ? -29.316 -17.304 3.242 1.00 84.38 667 ASP A O 1
ATOM 5265 N N . PRO A 1 668 ? -31.102 -16.437 4.303 1.00 83.81 668 PRO A N 1
ATOM 5266 C CA . PRO A 1 668 ? -30.407 -16.251 5.580 1.00 83.81 668 PRO A CA 1
ATOM 5267 C C . PRO A 1 668 ? -30.074 -17.570 6.293 1.00 83.81 668 PRO A C 1
ATOM 5269 O O . PRO A 1 668 ? -29.200 -17.586 7.162 1.00 83.81 668 PRO A O 1
ATOM 5272 N N . ASP A 1 669 ? -30.753 -18.660 5.929 1.00 79.75 669 ASP A N 1
ATOM 5273 C CA . ASP A 1 669 ? -30.601 -19.997 6.507 1.00 79.75 669 ASP A CA 1
ATOM 5274 C C . ASP A 1 669 ? -29.857 -20.956 5.551 1.00 79.75 669 ASP A C 1
ATOM 5276 O O . ASP A 1 669 ? -29.794 -22.168 5.789 1.00 79.75 669 ASP A O 1
ATOM 5280 N N . SER A 1 670 ? -29.229 -20.405 4.503 1.00 82.31 670 SER A N 1
ATOM 5281 C CA . SER A 1 670 ? -28.317 -21.123 3.611 1.00 82.31 670 SER A CA 1
ATOM 5282 C C . SER A 1 670 ? -27.206 -21.818 4.410 1.00 82.31 670 SER A C 1
ATOM 5284 O O . SER A 1 670 ? -26.681 -21.272 5.380 1.00 82.31 670 SER A O 1
ATOM 5286 N N . TRP A 1 671 ? -26.858 -23.055 4.040 1.00 80.69 671 TRP A N 1
ATOM 5287 C CA . TRP A 1 671 ? -25.958 -23.902 4.830 1.00 80.69 671 TRP A CA 1
ATOM 5288 C C . TRP A 1 671 ? -24.847 -24.542 3.996 1.00 80.69 671 TRP A C 1
ATOM 5290 O O . TRP A 1 671 ? -25.066 -24.999 2.872 1.00 80.69 671 TRP A O 1
ATOM 5300 N N . ALA A 1 672 ? -23.653 -24.596 4.589 1.00 81.44 672 ALA A N 1
ATOM 5301 C CA . ALA A 1 672 ? -22.464 -25.193 3.999 1.00 81.44 672 ALA A CA 1
ATOM 5302 C C . ALA A 1 672 ? -22.512 -26.735 4.017 1.00 81.44 672 ALA A C 1
ATOM 5304 O O . ALA A 1 672 ? -23.077 -27.355 4.919 1.00 81.44 672 ALA A O 1
ATOM 5305 N N . HIS A 1 673 ? -21.881 -27.357 3.025 1.00 77.38 673 HIS A N 1
ATOM 5306 C CA . HIS A 1 673 ? -21.715 -28.795 2.824 1.00 77.38 673 HIS A CA 1
ATOM 5307 C C . HIS A 1 673 ? -20.307 -29.268 3.263 1.00 77.38 673 HIS A C 1
ATOM 5309 O O . HIS A 1 673 ? -19.575 -28.577 3.971 1.00 77.38 673 HIS A O 1
ATOM 5315 N N . GLY A 1 674 ? -19.910 -30.477 2.843 1.00 74.94 674 GLY A N 1
ATOM 5316 C CA . GLY A 1 674 ? -18.545 -30.982 3.016 1.00 74.94 674 GLY A CA 1
ATOM 5317 C C . GLY A 1 674 ? -18.131 -31.102 4.483 1.00 74.94 674 GLY A C 1
ATOM 5318 O O . GLY A 1 674 ? -18.849 -31.693 5.289 1.00 74.94 674 GLY A O 1
ATOM 5319 N N . HIS A 1 675 ? -16.968 -30.544 4.826 1.00 72.38 675 HIS A N 1
ATOM 5320 C CA . HIS A 1 675 ? -16.447 -30.542 6.197 1.00 72.38 675 HIS A CA 1
ATOM 5321 C C . HIS A 1 675 ? -17.133 -29.501 7.109 1.00 72.38 675 HIS A C 1
ATOM 5323 O O . HIS A 1 675 ? -17.087 -29.626 8.330 1.00 72.38 675 HIS A O 1
ATOM 5329 N N . LEU A 1 676 ? -17.828 -28.520 6.522 1.00 70.62 676 LEU A N 1
ATOM 5330 C CA . LEU A 1 676 ? -18.580 -27.460 7.204 1.00 70.62 676 LEU A CA 1
ATOM 5331 C C . LEU A 1 676 ? -20.079 -27.803 7.334 1.00 70.62 676 LEU A C 1
ATOM 5333 O O . LEU A 1 676 ? -20.900 -26.915 7.572 1.00 70.62 676 LEU A O 1
ATOM 5337 N N . LYS A 1 677 ? -20.448 -29.084 7.155 1.00 74.00 677 LYS A N 1
ATOM 5338 C CA . LYS A 1 677 ? -21.835 -29.532 6.965 1.00 74.00 677 LYS A CA 1
ATOM 5339 C C . LYS A 1 677 ? -22.797 -28.991 8.031 1.00 74.00 677 LYS A C 1
ATOM 5341 O O . LYS A 1 677 ? -22.736 -29.384 9.193 1.00 74.00 677 LYS A O 1
ATOM 5346 N N . GLY A 1 678 ? -23.750 -28.171 7.594 1.00 71.81 678 GLY A N 1
ATOM 5347 C CA . GLY A 1 678 ? -24.821 -27.629 8.433 1.00 71.81 678 GLY A CA 1
ATOM 5348 C C . GLY A 1 678 ? -24.480 -26.324 9.159 1.00 71.81 678 GLY A C 1
ATOM 5349 O O . GLY A 1 678 ? -25.257 -25.906 10.014 1.00 71.81 678 GLY A O 1
ATOM 5350 N N . ARG A 1 679 ? -23.357 -25.665 8.837 1.00 79.75 679 ARG A N 1
ATOM 5351 C CA . ARG A 1 679 ? -23.097 -24.284 9.276 1.00 79.75 679 ARG A CA 1
ATOM 5352 C C . ARG A 1 679 ? -23.876 -23.286 8.417 1.00 79.75 679 ARG A C 1
ATOM 5354 O O . ARG A 1 679 ? -23.715 -23.290 7.199 1.00 79.75 679 ARG A O 1
ATOM 5361 N N . THR A 1 680 ? -24.673 -22.427 9.051 1.00 89.19 680 THR A N 1
ATOM 5362 C CA . THR A 1 680 ? -25.356 -21.276 8.426 1.00 89.19 680 THR A CA 1
ATOM 5363 C C . THR A 1 680 ? -24.619 -19.965 8.738 1.00 89.19 680 THR A C 1
ATOM 5365 O O . THR A 1 680 ? -23.806 -19.954 9.669 1.00 89.19 680 THR A O 1
ATOM 5368 N N . PRO A 1 681 ? -24.901 -18.839 8.045 1.00 90.06 681 PRO A N 1
ATOM 5369 C CA . PRO A 1 681 ? -24.358 -17.523 8.395 1.00 90.06 681 PRO A CA 1
ATOM 5370 C C . PRO A 1 681 ? -24.462 -17.187 9.892 1.00 90.06 681 PRO A C 1
ATOM 5372 O O . PRO A 1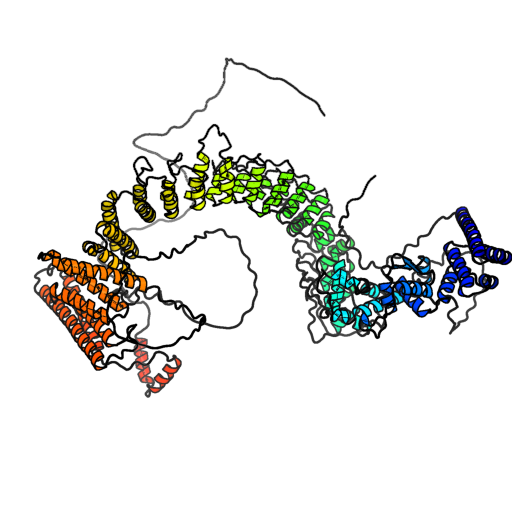 681 ? -23.497 -16.712 10.488 1.00 90.06 681 PRO A O 1
ATOM 5375 N N . LEU A 1 682 ? -25.595 -17.502 10.535 1.00 90.75 682 LEU A N 1
ATOM 5376 C CA . LEU A 1 682 ? -25.793 -17.248 11.967 1.00 90.75 682 LEU A CA 1
ATOM 5377 C C . LEU A 1 682 ? -24.815 -18.049 12.847 1.00 90.75 682 LEU A C 1
ATOM 5379 O O . LEU A 1 682 ? -24.355 -17.529 13.859 1.00 90.75 682 LEU A O 1
ATOM 5383 N N . LEU A 1 683 ? -24.469 -19.283 12.459 1.00 89.06 683 LEU A N 1
ATOM 5384 C CA . LEU A 1 683 ? -23.477 -20.097 13.171 1.00 89.06 683 LEU A CA 1
ATOM 5385 C C . LEU A 1 683 ? -22.062 -19.519 13.030 1.00 89.06 683 LEU A C 1
ATOM 5387 O O . LEU A 1 683 ? -21.347 -19.471 14.025 1.00 89.06 683 LEU A O 1
ATOM 5391 N N . PHE A 1 684 ? -21.667 -19.061 11.836 1.00 90.56 684 PHE A N 1
ATOM 5392 C CA . PHE A 1 684 ? -20.352 -18.435 11.629 1.00 90.56 684 PHE A CA 1
ATOM 5393 C C . PHE A 1 684 ? -20.209 -17.138 12.443 1.00 90.56 684 PHE A C 1
ATOM 5395 O O . PHE A 1 684 ? -19.226 -16.972 13.163 1.00 90.56 684 PHE A O 1
ATOM 5402 N N . ALA A 1 685 ? -21.221 -16.264 12.415 1.00 93.44 685 ALA A N 1
ATOM 5403 C CA . ALA A 1 685 ? -21.221 -15.039 13.215 1.00 93.44 685 ALA A CA 1
ATOM 5404 C C . ALA A 1 685 ? -21.195 -15.314 14.727 1.00 93.44 685 ALA A C 1
ATOM 5406 O O . ALA A 1 685 ? -20.496 -14.622 15.465 1.00 93.44 685 ALA A O 1
ATOM 5407 N N . ALA A 1 686 ? -21.933 -16.333 15.185 1.00 91.88 686 ALA A N 1
ATOM 5408 C CA . ALA A 1 686 ? -21.988 -16.707 16.595 1.00 91.88 686 ALA A CA 1
ATOM 5409 C C . ALA A 1 686 ? -20.706 -17.387 17.100 1.00 91.88 686 ALA A C 1
ATOM 5411 O O . ALA A 1 686 ? -20.338 -17.198 18.256 1.00 91.88 686 ALA A O 1
ATOM 5412 N N . GLN A 1 687 ? -20.014 -18.147 16.246 1.00 90.06 687 GLN A N 1
ATOM 5413 C CA . GLN A 1 687 ? -18.724 -18.752 16.578 1.00 90.06 687 GLN A CA 1
ATOM 5414 C C . GLN A 1 687 ? -17.605 -17.696 16.674 1.00 90.06 687 GLN A C 1
ATOM 5416 O O . GLN A 1 687 ? -16.748 -17.799 17.547 1.00 90.06 687 GLN A O 1
ATOM 5421 N N . ASN A 1 688 ? -17.634 -16.673 15.810 1.00 90.00 688 ASN A N 1
ATOM 5422 C CA . ASN A 1 688 ? -16.542 -15.704 15.643 1.00 90.00 688 ASN A CA 1
ATOM 5423 C C . ASN A 1 688 ? -16.715 -14.384 16.433 1.00 90.00 688 ASN A C 1
ATOM 5425 O O . ASN A 1 688 ? -15.941 -13.456 16.217 1.00 90.00 688 ASN A O 1
ATOM 5429 N N . GLY A 1 689 ? -17.714 -14.262 17.316 1.00 92.06 689 GLY A N 1
ATOM 5430 C CA . GLY A 1 689 ? -17.889 -13.063 18.158 1.00 92.06 689 GLY A CA 1
ATOM 5431 C C . GLY A 1 689 ? -18.574 -11.864 17.486 1.00 92.06 689 GLY A C 1
ATOM 5432 O O . GLY A 1 689 ? -18.610 -10.769 18.042 1.00 92.06 689 GLY A O 1
ATOM 5433 N N . HIS A 1 690 ? -19.188 -12.043 16.312 1.00 93.75 690 HIS A N 1
ATOM 5434 C CA . HIS A 1 690 ? -19.757 -10.940 15.525 1.00 93.75 690 HIS A CA 1
ATOM 5435 C C . HIS A 1 690 ? -21.171 -10.527 15.972 1.00 93.75 690 HIS A C 1
ATOM 5437 O O . HIS A 1 690 ? -22.148 -10.689 15.237 1.00 93.75 690 HIS A O 1
ATOM 5443 N N . GLU A 1 691 ? -21.294 -9.951 17.171 1.00 93.56 691 GLU A N 1
ATOM 5444 C CA . GLU A 1 691 ? -22.567 -9.540 17.798 1.00 93.56 691 GLU A CA 1
ATOM 5445 C C . GLU A 1 691 ? -23.511 -8.762 16.868 1.00 93.56 691 GLU A C 1
ATOM 5447 O O . GLU A 1 691 ? -24.695 -9.080 16.742 1.00 93.56 691 GLU A O 1
ATOM 5452 N N . THR A 1 692 ? -22.994 -7.727 16.197 1.00 92.69 692 THR A N 1
ATOM 5453 C CA . THR A 1 692 ? -23.788 -6.855 15.314 1.00 92.69 692 THR A CA 1
ATOM 5454 C C . THR A 1 692 ? -24.334 -7.605 14.101 1.00 92.69 692 THR A C 1
ATOM 5456 O O . THR A 1 692 ? -25.431 -7.303 13.634 1.00 92.69 692 THR A O 1
ATOM 5459 N N . VAL A 1 693 ? -23.621 -8.631 13.630 1.00 92.62 693 VAL A N 1
ATOM 5460 C CA . VAL A 1 693 ? -24.086 -9.539 12.579 1.00 92.62 693 VAL A CA 1
ATOM 5461 C C . VAL A 1 693 ? -25.131 -10.515 13.120 1.00 92.62 693 VAL A C 1
ATOM 5463 O O . VAL A 1 693 ? -26.167 -10.696 12.482 1.00 92.62 693 VAL A O 1
ATOM 5466 N N . VAL A 1 694 ? -24.925 -11.096 14.309 1.00 92.81 694 VAL A N 1
ATOM 5467 C CA . VAL A 1 694 ? -25.930 -11.956 14.965 1.00 92.81 694 VAL A CA 1
ATOM 5468 C C . VAL A 1 694 ? -27.256 -11.208 15.126 1.00 92.81 694 VAL A C 1
ATOM 5470 O O . VAL A 1 694 ? -28.303 -11.739 14.752 1.00 92.81 694 VAL A O 1
ATOM 5473 N N . ARG A 1 695 ? -27.209 -9.947 15.576 1.00 93.06 695 ARG A N 1
ATOM 5474 C CA . ARG A 1 695 ? -28.365 -9.040 15.709 1.00 93.06 695 ARG A CA 1
ATOM 5475 C C . ARG A 1 695 ? -29.081 -8.743 14.379 1.00 93.06 695 ARG A C 1
ATOM 5477 O O . ARG A 1 695 ? -30.288 -8.519 14.385 1.00 93.06 695 ARG A O 1
ATOM 5484 N N . LEU A 1 696 ? -28.377 -8.770 13.242 1.00 92.06 696 LEU A N 1
ATOM 5485 C CA . LEU A 1 696 ? -28.971 -8.619 11.902 1.00 92.06 696 LEU A CA 1
ATOM 5486 C C . LEU A 1 696 ? -29.577 -9.927 11.362 1.00 92.06 696 LEU A C 1
ATOM 5488 O O . LEU A 1 696 ? -30.594 -9.883 10.662 1.00 92.06 696 LEU A O 1
ATOM 5492 N N . LEU A 1 697 ? -28.964 -11.074 11.678 1.00 89.81 697 LEU A N 1
ATOM 5493 C CA . LEU A 1 697 ? -29.331 -12.392 11.148 1.00 89.81 697 LEU A CA 1
ATOM 5494 C C . LEU A 1 697 ? -30.453 -13.083 11.932 1.00 89.81 697 LEU A C 1
ATOM 5496 O O . LEU A 1 697 ? -31.392 -13.585 11.310 1.00 89.81 697 LEU A O 1
ATOM 5500 N N . TYR A 1 698 ? -30.408 -13.110 13.273 1.00 86.44 698 TYR A N 1
ATOM 5501 C CA . TYR A 1 698 ? -31.393 -13.869 14.062 1.00 86.44 698 TYR A CA 1
ATOM 5502 C C . TYR A 1 698 ? -32.862 -13.495 13.765 1.00 86.44 698 TYR A C 1
ATOM 5504 O O . TYR A 1 698 ? -33.677 -14.421 13.702 1.00 86.44 698 TYR A O 1
ATOM 5512 N N . PRO A 1 699 ? -33.232 -12.219 13.496 1.00 85.44 699 PRO A N 1
ATOM 5513 C CA . PRO A 1 699 ? -34.611 -11.844 13.165 1.00 85.44 699 PRO A CA 1
ATOM 5514 C C . PRO A 1 699 ? -35.093 -12.327 11.788 1.00 85.44 699 PRO A C 1
ATOM 5516 O O . PRO A 1 699 ? -36.297 -12.311 11.525 1.00 85.44 699 PRO A O 1
ATOM 5519 N N . GLN A 1 700 ? -34.183 -12.727 10.892 1.00 81.00 700 GLN A N 1
ATOM 5520 C CA . GLN A 1 700 ? -34.542 -13.241 9.565 1.00 81.00 700 GLN A CA 1
ATOM 5521 C C . GLN A 1 700 ? -34.931 -14.721 9.629 1.00 81.00 700 GLN A C 1
ATOM 5523 O O . GLN A 1 700 ? -35.885 -15.127 8.971 1.00 81.00 700 GLN A O 1
ATOM 5528 N N . THR A 1 701 ? -34.264 -15.495 10.491 1.00 69.12 701 THR A N 1
ATOM 5529 C CA . THR A 1 701 ? -34.484 -16.948 10.646 1.00 69.12 701 THR A CA 1
ATOM 5530 C C . THR A 1 701 ? -35.898 -17.326 11.123 1.00 69.12 701 THR A C 1
ATOM 5532 O O . THR A 1 701 ? -36.361 -18.437 10.891 1.00 69.12 701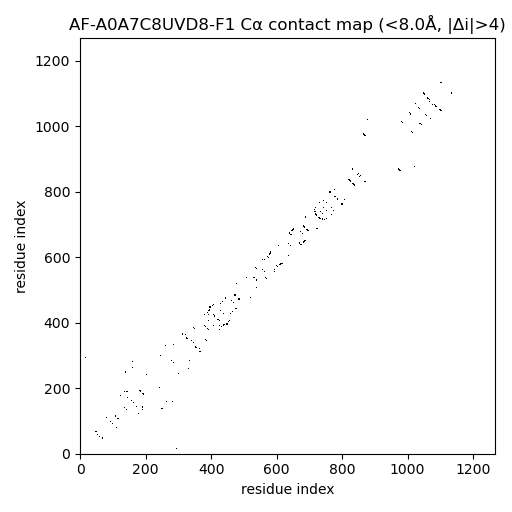 THR A O 1
ATOM 5535 N N . ASP A 1 702 ? -36.649 -16.398 11.735 1.00 62.84 702 ASP A N 1
ATOM 5536 C CA . ASP A 1 702 ? -38.065 -16.613 12.088 1.00 62.84 702 ASP A CA 1
ATOM 5537 C C . ASP A 1 702 ? -39.040 -16.429 10.906 1.00 62.84 702 ASP A C 1
ATOM 5539 O O . ASP A 1 702 ? -40.230 -16.730 11.043 1.00 62.84 702 ASP A O 1
ATOM 5543 N N . ARG A 1 703 ? -38.579 -15.881 9.770 1.00 53.94 703 ARG A N 1
ATOM 5544 C CA . ARG A 1 703 ? -39.427 -15.506 8.622 1.00 53.94 703 ARG A CA 1
ATOM 5545 C C . ARG A 1 703 ? -39.626 -16.651 7.631 1.00 53.94 703 ARG A C 1
ATOM 5547 O O . ARG A 1 703 ? -40.659 -16.698 6.962 1.00 53.94 703 ARG A O 1
ATOM 5554 N N . VAL A 1 704 ? -38.665 -17.570 7.539 1.00 50.41 704 VAL A N 1
ATOM 5555 C CA . VAL A 1 704 ? -38.710 -18.712 6.620 1.00 50.41 704 VAL A CA 1
ATOM 5556 C C . VAL A 1 704 ? -39.510 -19.853 7.253 1.00 50.41 704 VAL A C 1
ATOM 5558 O O . VAL A 1 704 ? -39.164 -20.373 8.312 1.00 50.41 704 VAL A O 1
ATOM 5561 N N . LYS A 1 705 ? -40.588 -20.287 6.591 1.00 45.69 705 LYS A N 1
ATOM 5562 C CA . LYS A 1 705 ? -41.306 -21.517 6.962 1.00 45.69 705 LYS A CA 1
ATOM 5563 C C . LYS A 1 705 ? -40.549 -22.736 6.433 1.00 45.69 705 LYS A C 1
ATOM 5565 O O . LYS A 1 705 ? -40.915 -23.289 5.402 1.00 45.69 705 LYS A O 1
ATOM 5570 N N . LEU A 1 706 ? -39.488 -23.135 7.130 1.00 44.72 706 LEU A N 1
ATOM 5571 C CA . LEU A 1 706 ? -38.776 -24.381 6.844 1.00 44.72 706 LEU A CA 1
ATOM 5572 C C . LEU A 1 706 ? -39.713 -25.575 7.076 1.00 44.72 706 LEU A C 1
ATOM 5574 O O . LEU A 1 706 ? -40.258 -25.739 8.165 1.00 44.72 706 LEU A O 1
ATOM 5578 N N . GLU A 1 707 ? -39.905 -26.417 6.060 1.00 41.44 707 GLU A N 1
ATOM 5579 C CA . GLU A 1 707 ? -40.885 -27.511 6.126 1.00 41.44 707 GLU A CA 1
ATOM 5580 C C . GLU A 1 707 ? -40.394 -28.754 6.892 1.00 41.44 707 GLU A C 1
ATOM 5582 O O . GLU A 1 707 ? -41.192 -29.659 7.122 1.00 41.44 707 GLU A O 1
ATOM 5587 N N . HIS A 1 708 ? -39.099 -28.857 7.228 1.00 44.41 708 HIS A N 1
ATOM 5588 C CA . HIS A 1 708 ? -38.464 -30.129 7.634 1.00 44.41 708 HIS A CA 1
ATOM 5589 C C . HIS A 1 708 ? -37.486 -30.067 8.833 1.00 44.41 708 HIS A C 1
ATOM 5591 O O . HIS A 1 708 ? -36.905 -31.095 9.170 1.00 44.41 708 HIS A O 1
ATOM 5597 N N . HIS A 1 709 ? -37.304 -28.926 9.510 1.00 49.75 709 HIS A N 1
ATOM 5598 C CA . HIS A 1 709 ? -36.501 -28.847 10.746 1.00 49.75 709 HIS A CA 1
ATOM 5599 C C . HIS A 1 709 ? -37.104 -27.880 11.774 1.00 49.75 709 HIS A C 1
ATOM 5601 O O . HIS A 1 709 ? -37.771 -26.912 11.413 1.00 49.75 709 HIS A O 1
ATOM 5607 N N . ASP A 1 710 ? -36.860 -28.152 13.061 1.00 52.22 710 ASP A N 1
ATOM 5608 C CA . ASP A 1 710 ? -37.422 -27.392 14.180 1.00 52.22 710 ASP A CA 1
ATOM 5609 C C . ASP A 1 710 ? -37.049 -25.907 14.165 1.00 52.22 710 ASP A C 1
ATOM 5611 O O . ASP A 1 710 ? -35.902 -25.526 13.925 1.00 52.22 710 ASP A O 1
ATOM 5615 N N . LYS A 1 711 ? -38.008 -25.066 14.570 1.00 45.72 711 LYS A N 1
ATOM 5616 C CA . LYS A 1 711 ? -37.891 -23.596 14.609 1.00 45.72 711 LYS A CA 1
ATOM 5617 C C . LYS A 1 711 ? -36.724 -23.067 15.467 1.00 45.72 711 LYS A C 1
ATOM 5619 O O . LYS A 1 711 ? -36.335 -21.910 15.344 1.00 45.72 711 LYS A O 1
ATOM 5624 N N . HIS A 1 712 ? -36.156 -23.903 16.335 1.00 53.03 712 HIS A N 1
ATOM 5625 C CA . HIS A 1 712 ? -35.021 -23.557 17.195 1.00 53.03 712 HIS A CA 1
ATOM 5626 C C . HIS A 1 712 ? -33.675 -24.130 16.716 1.00 53.03 712 HIS A C 1
ATOM 5628 O O . HIS A 1 712 ? -32.654 -23.805 17.313 1.00 53.03 712 HIS A O 1
ATOM 5634 N N . TYR A 1 713 ? -33.631 -24.932 15.645 1.00 69.31 713 TYR A N 1
ATOM 5635 C CA . TYR A 1 713 ? -32.437 -25.683 15.227 1.00 69.31 713 TYR A CA 1
ATOM 5636 C C . TYR A 1 713 ? -31.226 -24.777 14.926 1.00 69.31 713 TYR A C 1
ATOM 5638 O O . TYR A 1 713 ? -30.160 -24.956 15.519 1.00 69.31 713 TYR A O 1
ATOM 5646 N N . ASN A 1 714 ? -31.397 -23.747 14.087 1.00 75.44 714 ASN A N 1
ATOM 5647 C CA . ASN A 1 714 ? -30.301 -22.842 13.711 1.00 75.44 714 ASN A CA 1
ATOM 5648 C C . ASN A 1 714 ? -29.860 -21.943 14.880 1.00 75.44 714 ASN A C 1
ATOM 5650 O O . ASN A 1 714 ? -28.669 -21.850 15.171 1.00 75.44 714 ASN A O 1
ATOM 5654 N N . LYS A 1 715 ? -30.804 -21.335 15.613 1.00 82.38 715 LYS A N 1
ATOM 5655 C CA . LYS A 1 715 ? -30.489 -20.482 16.776 1.00 82.38 715 LYS A CA 1
ATOM 5656 C C . LYS A 1 715 ? -29.871 -21.272 17.941 1.00 82.38 715 LYS A C 1
ATOM 5658 O O . LYS A 1 715 ? -28.958 -20.783 18.598 1.00 82.38 715 LYS A O 1
ATOM 5663 N N . GLY A 1 716 ? -30.327 -22.503 18.175 1.00 81.25 716 GLY A N 1
ATOM 5664 C CA . GLY A 1 716 ? -29.775 -23.407 19.184 1.00 81.25 716 GLY A CA 1
ATOM 5665 C C . GLY A 1 716 ? -28.355 -23.860 18.842 1.00 81.25 716 GLY A C 1
ATOM 5666 O O . GLY A 1 716 ? -27.467 -23.805 19.691 1.00 81.25 716 GLY A O 1
ATOM 5667 N N . LYS A 1 717 ? -28.088 -24.232 17.583 1.00 82.94 717 LYS A N 1
ATOM 5668 C CA . LYS A 1 717 ? -26.718 -24.554 17.157 1.00 82.94 717 LYS A CA 1
ATOM 5669 C C . LYS A 1 717 ? -25.790 -23.333 17.165 1.00 82.94 717 LYS A C 1
ATOM 5671 O O . LYS A 1 717 ? -24.624 -23.493 17.514 1.00 82.94 717 LYS A O 1
ATOM 5676 N N . ALA A 1 718 ? -26.294 -22.129 16.881 1.00 86.56 718 ALA A N 1
ATOM 5677 C CA . ALA A 1 718 ? -25.546 -20.884 17.080 1.00 86.56 718 ALA A CA 1
ATOM 5678 C C . ALA A 1 718 ? -25.173 -20.671 18.560 1.00 86.56 718 ALA A C 1
ATOM 5680 O O . ALA A 1 718 ? -24.023 -20.365 18.860 1.00 86.56 718 ALA A O 1
ATOM 5681 N N . LEU A 1 719 ? -26.107 -20.922 19.487 1.00 87.75 719 LEU A N 1
ATOM 5682 C CA . LEU A 1 719 ? -25.861 -20.856 20.931 1.00 87.75 719 LEU A CA 1
ATOM 5683 C C . LEU A 1 719 ? -24.777 -21.860 21.370 1.00 87.75 719 LEU A C 1
ATOM 5685 O O . LEU A 1 719 ? -23.828 -21.479 22.049 1.00 87.75 719 LEU A O 1
ATOM 5689 N N . LEU A 1 720 ? -24.850 -23.123 20.932 1.00 86.81 720 LEU A N 1
ATOM 5690 C CA . LEU A 1 720 ? -23.818 -24.129 21.238 1.00 86.81 720 LEU A CA 1
ATOM 5691 C C . LEU A 1 720 ? -22.447 -23.814 20.611 1.00 86.81 720 LEU A C 1
ATOM 5693 O O . LEU A 1 720 ? -21.423 -24.194 21.185 1.00 86.81 720 LEU A O 1
ATOM 5697 N N . ALA A 1 721 ? -22.412 -23.133 19.461 1.00 87.12 721 ALA A N 1
ATOM 5698 C CA . ALA A 1 721 ? -21.175 -22.658 18.841 1.00 87.12 721 ALA A CA 1
ATOM 5699 C C . ALA A 1 721 ? -20.550 -21.506 19.644 1.00 87.12 721 ALA A C 1
ATOM 5701 O O . ALA A 1 721 ? -19.374 -21.586 19.990 1.00 87.12 721 ALA A O 1
ATOM 5702 N N . ALA A 1 722 ? -21.346 -20.501 20.025 1.00 90.31 722 ALA A N 1
ATOM 5703 C CA . ALA A 1 722 ? -20.906 -19.381 20.857 1.00 90.31 722 ALA A CA 1
ATOM 5704 C C . ALA A 1 722 ? -20.345 -19.854 22.212 1.00 90.31 722 ALA A C 1
ATOM 5706 O O . ALA A 1 722 ? -19.252 -19.450 22.598 1.00 90.31 722 ALA A O 1
ATOM 5707 N N . ILE A 1 723 ? -21.025 -20.792 22.885 1.00 88.50 723 ILE A N 1
ATOM 5708 C CA . ILE A 1 723 ? -20.546 -21.425 24.131 1.00 88.50 723 ILE A CA 1
ATOM 5709 C C . ILE A 1 723 ? -19.219 -22.162 23.899 1.00 88.50 723 ILE A C 1
ATOM 5711 O O . ILE A 1 723 ? -18.288 -22.027 24.690 1.00 88.50 723 ILE A O 1
ATOM 5715 N N . GLY A 1 724 ? -19.109 -22.929 22.807 1.00 85.62 724 GLY A N 1
ATOM 5716 C CA . GLY A 1 724 ? -17.885 -23.658 22.455 1.00 85.62 724 GLY A CA 1
ATOM 5717 C C . GLY A 1 724 ? -16.687 -22.758 22.124 1.00 85.62 724 GLY A C 1
ATOM 5718 O O . GLY A 1 724 ? -15.553 -23.180 22.324 1.00 85.62 724 GLY A O 1
ATOM 5719 N N . SER A 1 725 ? -16.939 -21.530 21.665 1.00 88.38 725 SER A N 1
ATOM 5720 C CA . SER A 1 725 ? -15.931 -20.502 21.369 1.00 88.38 725 SER A CA 1
ATOM 5721 C C . SER A 1 725 ? -15.859 -19.390 22.430 1.00 88.38 725 SER A C 1
ATOM 5723 O O . SER A 1 725 ? -15.313 -18.325 22.150 1.00 88.38 725 SER A O 1
ATOM 5725 N N . LYS A 1 726 ? -16.401 -19.635 23.636 1.00 89.81 726 LYS A N 1
ATOM 5726 C CA . LYS A 1 726 ? -16.398 -18.736 24.812 1.00 89.81 726 LYS A CA 1
ATOM 5727 C C . LYS A 1 726 ? -16.960 -17.313 24.561 1.00 89.81 726 LYS A C 1
ATOM 5729 O O . LYS A 1 726 ? -16.612 -16.371 25.260 1.00 89.81 726 LYS A O 1
ATOM 5734 N N . GLN A 1 727 ? -17.876 -17.156 23.600 1.00 89.50 727 GLN A N 1
ATOM 5735 C CA . GLN A 1 727 ? -18.445 -15.869 23.163 1.00 89.50 727 GLN A CA 1
ATOM 5736 C C . GLN A 1 727 ? -19.600 -15.383 24.064 1.00 89.50 727 GLN A C 1
ATOM 5738 O O . GLN A 1 727 ? -20.773 -15.471 23.692 1.00 89.50 727 GLN A O 1
ATOM 5743 N N . GLU A 1 728 ? -19.272 -14.879 25.257 1.00 88.81 728 GLU A N 1
ATOM 5744 C CA . GLU A 1 728 ? -20.221 -14.469 26.312 1.00 88.81 728 GLU A CA 1
ATOM 5745 C C . GLU A 1 728 ? -21.382 -13.583 25.825 1.00 88.81 728 GLU A C 1
ATOM 5747 O O . GLU A 1 728 ? -22.547 -13.972 25.941 1.00 88.81 728 GLU A O 1
ATOM 5752 N N . MET A 1 729 ? -21.088 -12.429 25.216 1.00 87.75 729 MET A N 1
ATOM 5753 C CA . MET A 1 729 ? -22.120 -11.463 24.812 1.00 87.75 729 MET A CA 1
ATOM 5754 C C . MET A 1 729 ? -23.102 -12.045 23.780 1.00 87.75 729 MET A C 1
ATOM 5756 O O . MET A 1 729 ? -24.299 -11.759 23.803 1.00 87.75 729 MET A O 1
ATOM 5760 N N . ILE A 1 730 ? -22.639 -12.945 22.905 1.00 90.25 730 ILE A N 1
ATOM 5761 C CA . ILE A 1 730 ? -23.505 -13.634 21.937 1.00 90.25 730 ILE A CA 1
ATOM 5762 C C . ILE A 1 730 ? -24.401 -14.669 22.618 1.00 90.25 730 ILE A C 1
ATOM 5764 O O . ILE A 1 730 ? -25.565 -14.816 22.235 1.00 90.25 730 ILE A O 1
ATOM 5768 N N . VAL A 1 731 ? -23.899 -15.361 23.640 1.00 88.25 731 VAL A N 1
ATOM 5769 C CA . VAL A 1 731 ? -24.705 -16.282 24.452 1.00 88.25 731 VAL A CA 1
ATOM 5770 C C . VAL A 1 731 ? -25.821 -15.525 25.172 1.00 88.25 731 VAL A C 1
ATOM 5772 O O . VAL A 1 731 ? -26.972 -15.969 25.125 1.00 88.25 731 VAL A O 1
ATOM 5775 N N . GLN A 1 732 ? -25.527 -14.344 25.723 1.00 87.12 732 GLN A N 1
ATOM 5776 C CA . GLN A 1 732 ? -26.542 -13.470 26.312 1.00 87.12 732 GLN A CA 1
ATOM 5777 C C . GLN A 1 732 ? -27.585 -13.018 25.271 1.00 87.12 732 GLN A C 1
ATOM 5779 O O . GLN A 1 732 ? -28.780 -13.267 25.453 1.00 87.12 732 GLN A O 1
ATOM 5784 N N . ILE A 1 733 ? -27.154 -12.461 24.129 1.00 88.00 733 ILE A N 1
ATOM 5785 C CA . ILE A 1 733 ? -28.041 -12.023 23.029 1.00 88.00 733 ILE A CA 1
ATOM 5786 C C . ILE A 1 733 ? -28.976 -13.153 22.564 1.00 88.00 733 ILE A C 1
ATOM 5788 O O . ILE A 1 733 ? -30.170 -12.929 22.335 1.00 88.00 733 ILE A O 1
ATOM 5792 N N . LEU A 1 734 ? -28.465 -14.381 22.427 1.00 87.06 734 LEU A N 1
ATOM 5793 C CA . LEU A 1 734 ? -29.258 -15.511 21.944 1.00 87.06 734 LEU A CA 1
ATOM 5794 C C . LEU A 1 734 ? -30.293 -16.006 22.975 1.00 87.06 734 LEU A C 1
ATOM 5796 O O . LEU A 1 734 ? -31.402 -16.378 22.580 1.00 87.06 734 LEU A O 1
ATOM 5800 N N . ILE A 1 735 ? -29.986 -15.989 24.276 1.00 85.00 735 ILE A N 1
ATOM 5801 C CA . ILE A 1 735 ? -30.917 -16.460 25.321 1.00 85.00 735 ILE A CA 1
ATOM 5802 C C . ILE A 1 735 ? -31.937 -15.380 25.729 1.00 85.00 735 ILE A C 1
ATOM 5804 O O . ILE A 1 735 ? -33.102 -15.699 26.004 1.00 85.00 735 ILE A O 1
ATOM 5808 N N . GLU A 1 736 ? -31.527 -14.111 25.779 1.00 83.94 736 GLU A N 1
ATOM 5809 C CA . GLU A 1 736 ? -32.374 -12.995 26.218 1.00 83.94 736 GLU A CA 1
ATOM 5810 C C . GLU A 1 736 ? -33.213 -12.414 25.073 1.00 83.94 736 GLU A C 1
ATOM 5812 O O . GLU A 1 736 ? -34.446 -12.390 25.160 1.00 83.94 736 GLU A O 1
ATOM 5817 N N . GLU A 1 737 ? -32.576 -11.993 23.975 1.00 86.62 737 GLU A N 1
ATOM 5818 C CA . GLU A 1 737 ? -33.261 -11.300 22.876 1.00 86.62 737 GLU A CA 1
ATOM 5819 C C . GLU A 1 737 ? -33.871 -12.269 21.861 1.00 86.62 737 GLU A C 1
ATOM 5821 O O . GLU A 1 737 ? -35.067 -12.194 21.562 1.00 86.62 737 GLU A O 1
ATOM 5826 N N . ALA A 1 738 ? -33.066 -13.210 21.350 1.00 82.25 738 ALA A N 1
ATOM 5827 C CA . ALA A 1 738 ? -33.521 -14.195 20.365 1.00 82.25 738 ALA A CA 1
ATOM 5828 C C . ALA A 1 738 ? -34.362 -15.328 20.989 1.00 82.25 738 ALA A C 1
ATOM 5830 O O . ALA A 1 738 ? -34.944 -16.135 20.254 1.00 82.25 738 ALA A O 1
ATOM 5831 N N . LYS A 1 739 ? -34.453 -15.352 22.331 1.00 83.38 739 LYS A N 1
ATOM 5832 C CA . LYS A 1 739 ? -35.285 -16.237 23.165 1.00 83.38 739 LYS A CA 1
ATOM 5833 C C . LYS A 1 739 ? -35.066 -17.724 22.882 1.00 83.38 739 LYS A C 1
ATOM 5835 O O . LYS A 1 739 ? -36.017 -18.505 22.831 1.00 83.38 739 LYS A O 1
ATOM 5840 N N . VAL A 1 740 ? -33.806 -18.116 22.706 1.00 82.00 740 VAL A N 1
ATOM 5841 C CA . VAL A 1 740 ? -33.412 -19.528 22.692 1.00 82.00 740 VAL A CA 1
ATOM 5842 C C . VAL A 1 740 ? -33.606 -20.116 24.093 1.00 82.00 740 VAL A C 1
ATOM 5844 O O . VAL A 1 740 ? -33.269 -19.488 25.096 1.00 82.00 740 VAL A O 1
ATOM 5847 N N . ASP A 1 741 ? -34.175 -21.318 24.158 1.00 76.31 741 ASP A N 1
ATOM 5848 C CA . ASP A 1 741 ? -34.310 -22.080 25.399 1.00 76.31 741 ASP A CA 1
ATOM 5849 C C . ASP A 1 741 ? -32.932 -22.622 25.830 1.00 76.31 741 ASP A C 1
ATOM 5851 O O . ASP A 1 741 ? -32.356 -23.429 25.095 1.00 76.31 741 ASP A O 1
ATOM 5855 N N . PRO A 1 742 ? -32.376 -22.224 26.991 1.00 73.25 742 PRO A N 1
ATOM 5856 C CA . PRO A 1 742 ? -31.077 -22.715 27.440 1.00 73.25 742 PRO A CA 1
ATOM 5857 C C . PRO A 1 742 ? -31.110 -24.176 27.933 1.00 73.25 742 PRO A C 1
ATOM 5859 O O . PRO A 1 742 ? -30.050 -24.749 28.185 1.00 73.25 742 PRO A O 1
ATOM 5862 N N . LEU A 1 743 ? -32.294 -24.792 28.059 1.00 71.38 743 LEU A N 1
ATOM 5863 C CA . LEU A 1 743 ? -32.470 -26.207 28.405 1.00 71.38 743 LEU A CA 1
ATOM 5864 C C . LEU A 1 743 ? -32.568 -27.131 27.180 1.00 71.38 743 LEU A C 1
ATOM 5866 O O . LEU A 1 743 ? -32.644 -28.351 27.351 1.00 71.38 743 LEU A O 1
ATOM 5870 N N . PHE A 1 744 ? -32.551 -26.589 25.955 1.00 76.12 744 PHE A N 1
ATOM 5871 C CA . PHE A 1 744 ? -32.613 -27.411 24.745 1.00 76.12 744 PHE A CA 1
ATOM 5872 C C . PHE A 1 744 ? -31.427 -28.390 24.668 1.00 76.12 744 PHE A C 1
ATOM 5874 O O . PHE A 1 744 ? -30.349 -28.145 25.214 1.00 76.12 744 PHE A O 1
ATOM 5881 N N . SER A 1 745 ? -31.621 -29.509 23.969 1.00 74.00 745 SER A N 1
ATOM 5882 C CA . SER A 1 745 ? -30.582 -30.511 23.732 1.00 74.00 745 SER A CA 1
ATOM 5883 C C . SER A 1 745 ? -30.508 -30.833 22.242 1.00 74.00 745 SER A C 1
ATOM 5885 O O . SER A 1 745 ? -31.548 -30.964 21.594 1.00 74.00 745 SER A O 1
ATOM 5887 N N . ASP A 1 746 ? -29.298 -30.918 21.690 1.00 72.31 746 ASP A N 1
ATOM 5888 C CA . ASP A 1 746 ? -29.089 -31.256 20.280 1.00 72.31 746 ASP A CA 1
ATOM 5889 C C . ASP A 1 746 ? -29.196 -32.769 19.996 1.00 72.31 746 ASP A C 1
ATOM 5891 O O . ASP A 1 746 ? -29.419 -33.598 20.881 1.00 72.31 746 ASP A O 1
ATOM 5895 N N . GLU A 1 747 ? -29.011 -33.145 18.729 1.00 69.75 747 GLU A N 1
ATOM 5896 C CA . GLU A 1 747 ? -29.032 -34.539 18.260 1.00 69.75 747 GLU A CA 1
ATOM 5897 C C . GLU A 1 747 ? -27.935 -35.438 18.879 1.00 69.75 747 GLU A C 1
ATOM 5899 O O . GLU A 1 747 ? -28.019 -36.663 18.787 1.00 69.75 747 GLU A O 1
ATOM 5904 N N . PHE A 1 748 ? -26.942 -34.848 19.557 1.00 69.44 748 PHE A N 1
ATOM 5905 C CA . PHE A 1 748 ? -25.874 -35.530 20.293 1.00 69.44 748 PHE A CA 1
ATOM 5906 C C . PHE A 1 748 ? -26.094 -35.515 21.818 1.00 69.44 748 PHE A C 1
ATOM 5908 O O . PHE A 1 748 ? -25.266 -36.038 22.569 1.00 69.44 748 PHE A O 1
ATOM 5915 N N . GLY A 1 749 ? -27.201 -34.938 22.297 1.00 71.69 749 GLY A N 1
ATOM 5916 C CA . GLY A 1 749 ? -27.502 -34.787 23.721 1.00 71.69 749 GLY A CA 1
ATOM 5917 C C . GLY A 1 749 ? -26.724 -33.660 24.411 1.00 71.69 749 GLY A C 1
ATOM 5918 O O . GLY A 1 749 ? -26.625 -33.655 25.639 1.00 71.69 749 GLY A O 1
ATOM 5919 N N . GLN A 1 750 ? -26.142 -32.722 23.660 1.00 74.38 750 GLN A N 1
ATOM 5920 C CA . GLN A 1 750 ? -25.484 -31.538 24.211 1.00 74.38 750 GLN A CA 1
ATOM 5921 C C . GLN A 1 750 ? -26.533 -30.473 24.534 1.00 74.38 750 GLN A C 1
ATOM 5923 O O . GLN A 1 750 ? -27.231 -30.000 23.641 1.00 74.38 750 GLN A O 1
ATOM 5928 N N . SER A 1 751 ? -26.625 -30.072 25.803 1.00 83.12 751 SER A N 1
ATOM 5929 C CA . SER A 1 751 ? -27.303 -28.835 26.206 1.00 83.12 751 SER A CA 1
ATOM 5930 C C . SER A 1 751 ? -26.294 -27.697 26.408 1.00 83.12 751 SER A C 1
ATOM 5932 O O . SER A 1 751 ? -25.117 -27.979 26.655 1.00 83.12 751 SER A O 1
ATOM 5934 N N . PRO A 1 752 ? -26.722 -26.422 26.353 1.00 83.94 752 PRO A N 1
ATOM 5935 C CA . PRO A 1 752 ? -25.892 -25.256 26.661 1.00 83.94 752 PRO A CA 1
ATOM 5936 C C . PRO A 1 752 ? -25.025 -25.404 27.920 1.00 83.94 752 PRO A C 1
ATOM 5938 O O . PRO A 1 752 ? -23.801 -25.304 27.835 1.00 83.94 752 PRO A O 1
ATOM 5941 N N . LEU A 1 753 ? -25.625 -25.745 29.068 1.00 82.44 753 LEU A N 1
ATOM 5942 C CA . LEU A 1 753 ? -24.882 -25.919 30.323 1.00 82.44 753 LEU A CA 1
ATOM 5943 C C . LEU A 1 753 ? -23.910 -27.114 30.275 1.00 82.44 753 LEU A C 1
ATOM 5945 O O . LEU A 1 753 ? -22.799 -27.023 30.795 1.00 82.44 753 LEU A O 1
ATOM 5949 N N . LEU A 1 754 ? -24.276 -28.219 29.612 1.00 82.06 754 LEU A N 1
ATOM 5950 C CA . LEU A 1 754 ? -23.363 -29.354 29.435 1.00 82.06 754 LEU A CA 1
ATOM 5951 C C . LEU A 1 754 ? -22.168 -28.985 28.542 1.00 82.06 754 LEU A C 1
ATOM 5953 O O . LEU A 1 754 ? -21.047 -29.403 28.827 1.00 82.06 754 LEU A O 1
ATOM 5957 N N . ARG A 1 755 ? -22.389 -28.179 27.495 1.00 84.44 755 ARG A N 1
ATOM 5958 C CA . ARG A 1 755 ? -21.321 -27.683 26.621 1.00 84.44 755 ARG A CA 1
ATOM 5959 C C . ARG A 1 755 ? -20.395 -26.711 27.357 1.00 84.44 755 ARG A C 1
ATOM 5961 O O . ARG A 1 755 ? -19.190 -26.821 27.168 1.00 84.44 755 ARG A O 1
ATOM 5968 N N . ALA A 1 756 ? -20.913 -25.849 28.233 1.00 85.75 756 ALA A N 1
ATOM 5969 C CA . ALA A 1 756 ? -20.093 -24.967 29.070 1.00 85.75 756 ALA A CA 1
ATOM 5970 C C . ALA A 1 756 ? -19.199 -25.765 30.046 1.00 85.75 756 ALA A C 1
ATOM 5972 O O . ALA A 1 756 ? -17.987 -25.573 30.066 1.00 85.75 756 ALA A O 1
ATOM 5973 N N . ILE A 1 757 ? -19.758 -26.770 30.736 1.00 82.00 757 ILE A N 1
ATOM 5974 C CA . ILE A 1 757 ? -19.004 -27.724 31.584 1.00 82.00 757 ILE A CA 1
ATOM 5975 C C . ILE A 1 757 ? -18.009 -28.575 30.760 1.00 82.00 757 ILE A C 1
ATOM 5977 O O . ILE A 1 757 ? -17.070 -29.162 31.298 1.00 82.00 757 ILE A O 1
ATOM 5981 N N . HIS A 1 758 ? -18.195 -28.685 29.441 1.00 81.25 758 HIS A N 1
ATOM 5982 C CA . HIS A 1 758 ? -17.237 -29.343 28.548 1.00 81.25 758 HIS A CA 1
ATOM 5983 C C . HIS A 1 758 ? -16.142 -28.420 27.998 1.00 81.25 758 HIS A C 1
ATOM 5985 O O . HIS A 1 758 ? -15.086 -28.945 27.645 1.00 81.25 758 HIS A O 1
ATOM 5991 N N . ALA A 1 759 ? -16.391 -27.108 27.932 1.00 79.44 759 ALA A N 1
ATOM 5992 C CA . ALA A 1 759 ? -15.501 -26.077 27.387 1.00 79.44 759 ALA A CA 1
ATOM 5993 C C . ALA A 1 759 ? -14.615 -25.385 28.443 1.00 79.44 759 ALA A C 1
ATOM 5995 O O . ALA A 1 759 ? -13.795 -24.542 28.084 1.00 79.44 759 ALA A O 1
ATOM 5996 N N . ASP A 1 760 ? -14.796 -25.742 29.716 1.00 76.56 760 ASP A N 1
ATOM 5997 C CA . ASP A 1 760 ? -14.033 -25.256 30.868 1.00 76.56 760 ASP A CA 1
ATOM 5998 C C . ASP A 1 760 ? -14.016 -23.719 30.988 1.00 76.56 760 ASP A C 1
ATOM 6000 O O . ASP A 1 760 ? -13.096 -23.024 30.551 1.00 76.56 760 ASP A O 1
ATOM 6004 N N . SER A 1 761 ? -15.132 -23.168 31.471 1.00 79.94 761 SER A N 1
ATOM 6005 C CA . SER A 1 761 ? -15.356 -21.724 31.585 1.00 79.94 761 SER A CA 1
ATOM 6006 C C . SER A 1 761 ? -16.385 -21.434 32.680 1.00 79.94 761 SER A C 1
ATOM 6008 O O . SER A 1 761 ? -17.581 -21.670 32.490 1.00 79.94 761 SER A O 1
ATOM 6010 N N . GLU A 1 762 ? -15.924 -20.913 33.825 1.00 79.88 762 GLU A N 1
ATOM 6011 C CA . GLU A 1 762 ? -16.816 -20.438 34.893 1.00 79.88 762 GLU A CA 1
ATOM 6012 C C . GLU A 1 762 ? -17.715 -19.302 34.377 1.00 79.88 762 GLU A C 1
ATOM 6014 O O . GLU A 1 762 ? -18.928 -19.390 34.548 1.00 79.88 762 GLU A O 1
ATOM 6019 N N . THR A 1 763 ? -17.175 -18.307 33.662 1.00 82.25 763 THR A N 1
ATOM 6020 C CA . THR A 1 763 ? -17.954 -17.190 33.086 1.00 82.25 763 THR A CA 1
ATOM 6021 C C . THR A 1 763 ? -19.147 -17.675 32.261 1.00 82.25 763 THR A C 1
ATOM 6023 O O . THR A 1 763 ? -20.285 -17.286 32.519 1.00 82.25 763 THR A O 1
ATOM 6026 N N . MET A 1 764 ? -18.928 -18.619 31.343 1.00 83.38 764 MET A N 1
ATOM 6027 C CA . MET A 1 764 ? -19.985 -19.174 30.500 1.00 83.38 764 MET A CA 1
ATOM 6028 C C . MET A 1 764 ? -21.024 -19.986 31.292 1.00 83.38 764 MET A C 1
ATOM 6030 O O . MET A 1 764 ? -22.206 -19.986 30.946 1.00 83.38 764 MET A O 1
ATOM 6034 N N . ILE A 1 765 ? -20.616 -20.657 32.374 1.00 83.25 765 ILE A N 1
ATOM 6035 C CA . ILE A 1 765 ? -21.544 -21.321 33.302 1.00 83.25 765 ILE A CA 1
ATOM 6036 C C . ILE A 1 765 ? -22.382 -20.273 34.049 1.00 83.25 765 ILE A C 1
ATOM 6038 O O . ILE A 1 765 ? -23.607 -20.390 34.063 1.00 83.25 765 ILE A O 1
ATOM 6042 N N . GLN A 1 766 ? -21.758 -19.231 34.609 1.00 81.25 766 GLN A N 1
ATOM 6043 C CA . GLN A 1 766 ? -22.447 -18.159 35.335 1.00 81.25 766 GLN A CA 1
ATOM 6044 C C . GLN A 1 766 ? -23.460 -17.435 34.433 1.00 81.25 766 GLN A C 1
ATOM 6046 O O . GLN A 1 766 ? -24.622 -17.313 34.807 1.00 81.25 766 GLN A O 1
ATOM 6051 N N . VAL A 1 767 ? -23.073 -17.041 33.215 1.00 82.44 767 VAL A N 1
ATOM 6052 C CA . VAL A 1 767 ? -23.957 -16.382 32.229 1.00 82.44 767 VAL A CA 1
ATOM 6053 C C . VAL A 1 767 ? -25.187 -17.237 31.919 1.00 82.44 767 VAL A C 1
ATOM 6055 O O . VAL A 1 767 ? -26.306 -16.731 31.913 1.00 82.44 767 VAL A O 1
ATOM 6058 N N . ILE A 1 768 ? -25.010 -18.548 31.723 1.00 82.44 768 ILE A N 1
ATOM 6059 C CA . ILE A 1 768 ? -26.110 -19.485 31.451 1.00 82.44 768 ILE A CA 1
ATOM 6060 C C . ILE A 1 768 ? -27.039 -19.644 32.670 1.00 82.44 768 ILE A C 1
ATOM 6062 O O . ILE A 1 768 ? -28.262 -19.691 32.504 1.00 82.44 768 ILE A O 1
ATOM 6066 N N . LEU A 1 769 ? -26.497 -19.694 33.891 1.00 79.56 769 LEU A N 1
ATOM 6067 C CA . LEU A 1 769 ? -27.276 -19.857 35.127 1.00 79.56 769 LEU A CA 1
ATOM 6068 C C . LEU A 1 769 ? -28.009 -18.573 35.552 1.00 79.56 769 LEU A C 1
ATOM 6070 O O . LEU A 1 769 ? -29.180 -18.638 35.934 1.00 79.56 769 LEU A O 1
ATOM 6074 N N . ASN A 1 770 ? -27.379 -17.407 35.388 1.00 78.06 770 ASN A N 1
ATOM 6075 C CA . ASN A 1 770 ? -27.944 -16.084 35.691 1.00 78.06 770 ASN A CA 1
ATOM 6076 C C . ASN A 1 770 ? -29.220 -15.766 34.887 1.00 78.06 770 ASN A C 1
ATOM 6078 O O . ASN A 1 770 ? -29.992 -14.891 35.270 1.00 78.06 770 ASN A O 1
ATOM 6082 N N . THR A 1 771 ? -29.506 -16.525 33.822 1.00 70.94 771 THR A N 1
ATOM 6083 C CA . THR A 1 771 ? -30.774 -16.453 33.073 1.00 70.94 771 THR A CA 1
ATOM 6084 C C . THR A 1 771 ? -32.014 -16.789 33.912 1.00 70.94 771 THR A C 1
ATOM 6086 O O . THR A 1 771 ? -33.132 -16.527 33.464 1.00 70.94 771 THR A O 1
ATOM 6089 N N . GLY A 1 772 ? -31.851 -17.421 35.084 1.00 63.75 772 GLY A N 1
ATOM 6090 C CA . GLY A 1 772 ? -32.934 -17.768 36.013 1.00 63.75 772 GLY A CA 1
ATOM 6091 C C . GLY A 1 772 ? -33.902 -18.852 35.516 1.00 63.75 772 GLY A C 1
ATOM 6092 O O . GLY A 1 772 ? -34.897 -19.139 36.177 1.00 63.75 772 GLY A O 1
ATOM 6093 N N . LYS A 1 773 ? -33.635 -19.459 34.350 1.00 65.88 773 LYS A N 1
ATOM 6094 C CA . LYS A 1 773 ? -34.500 -20.461 33.694 1.00 65.88 773 LYS A CA 1
ATOM 6095 C C . LYS A 1 773 ? -34.108 -21.915 33.998 1.00 65.88 773 LYS A C 1
ATOM 6097 O O . LYS A 1 773 ? -34.769 -22.826 33.508 1.00 65.88 773 LYS A O 1
ATOM 6102 N N . ILE A 1 774 ? -33.023 -22.138 34.742 1.00 69.69 774 ILE A N 1
ATOM 6103 C CA . ILE A 1 774 ? -32.355 -23.440 34.876 1.00 69.69 774 ILE A CA 1
ATOM 6104 C C . ILE A 1 774 ? -32.345 -23.875 36.342 1.00 69.69 774 ILE A C 1
ATOM 6106 O O . ILE A 1 774 ? -31.820 -23.168 37.197 1.00 69.69 774 ILE A O 1
ATOM 6110 N N . ASP A 1 775 ? -32.861 -25.071 36.621 1.00 72.00 775 ASP A N 1
ATOM 6111 C CA . ASP A 1 775 ? -32.615 -25.757 37.890 1.00 72.00 775 ASP A CA 1
ATOM 6112 C C . ASP A 1 775 ? -31.220 -26.404 37.850 1.00 72.00 775 ASP A C 1
ATOM 6114 O O . ASP A 1 775 ? -30.966 -27.339 37.087 1.00 72.00 775 ASP A O 1
ATOM 6118 N N . VAL A 1 776 ? -30.307 -25.911 38.691 1.00 71.25 776 VAL A N 1
ATOM 6119 C CA . VAL A 1 776 ? -28.918 -26.393 38.828 1.00 71.25 776 VAL A CA 1
ATOM 6120 C C . VAL A 1 776 ? -28.852 -27.885 39.191 1.00 71.25 776 VAL A C 1
ATOM 6122 O O . VAL A 1 776 ? -27.898 -28.585 38.836 1.00 71.25 776 VAL A O 1
ATOM 6125 N N . ASN A 1 777 ? -29.888 -28.397 39.859 1.00 72.50 777 ASN A N 1
ATOM 6126 C CA . ASN A 1 777 ? -30.007 -29.787 40.287 1.00 72.50 777 ASN A CA 1
ATOM 6127 C C . ASN A 1 777 ? -30.734 -30.673 39.257 1.00 72.50 777 ASN A C 1
ATOM 6129 O O . ASN A 1 777 ? -30.847 -31.890 39.450 1.00 72.50 777 ASN A O 1
ATOM 6133 N N . GLN A 1 778 ? -31.158 -30.110 38.120 1.00 75.94 778 GLN A N 1
ATOM 6134 C CA . GLN A 1 778 ? -31.748 -30.867 37.024 1.00 75.94 778 GLN A CA 1
ATOM 6135 C C . GLN A 1 778 ? -30.733 -31.849 36.413 1.00 75.94 778 GLN A C 1
ATOM 6137 O O . GLN A 1 778 ? -29.525 -31.609 36.299 1.00 75.94 778 GLN A O 1
ATOM 6142 N N . LYS A 1 779 ? -31.235 -33.009 35.988 1.00 72.25 779 LYS A N 1
ATOM 6143 C CA . LYS A 1 779 ? -30.429 -34.044 35.334 1.00 72.25 779 LYS A CA 1
ATOM 6144 C C . LYS A 1 779 ? -30.222 -33.695 33.860 1.00 72.25 779 LYS A C 1
ATOM 6146 O O . LYS A 1 779 ? -31.104 -33.945 33.043 1.00 72.25 779 LYS A O 1
ATOM 6151 N N . LEU A 1 780 ? -29.040 -33.170 33.528 1.00 69.00 780 LEU A N 1
ATOM 6152 C CA . LEU A 1 780 ? -28.633 -32.825 32.154 1.00 69.00 780 LEU A CA 1
ATOM 6153 C C . LEU A 1 780 ? -28.583 -34.041 31.215 1.00 69.00 780 LEU A C 1
ATOM 6155 O O . LEU A 1 780 ? -28.663 -33.897 30.001 1.00 69.00 780 LEU A O 1
ATOM 6159 N N . ASN A 1 781 ? -28.445 -35.251 31.761 1.00 66.06 781 ASN A N 1
ATOM 6160 C CA . ASN A 1 781 ? -28.577 -36.496 31.010 1.00 66.06 781 ASN A CA 1
ATOM 6161 C C . ASN A 1 781 ? -29.280 -37.573 31.852 1.00 66.06 781 ASN A C 1
ATOM 6163 O O . ASN A 1 781 ? -29.576 -37.376 33.029 1.00 66.06 781 ASN A O 1
ATOM 6167 N N . LYS A 1 782 ? -29.506 -38.759 31.271 1.00 61.25 782 LYS A N 1
ATOM 6168 C CA . LYS A 1 782 ? -30.302 -39.848 31.874 1.00 61.25 782 LYS A CA 1
ATOM 6169 C C . LYS A 1 782 ? -29.841 -40.333 33.267 1.00 61.25 782 LYS A C 1
ATOM 6171 O O . LYS A 1 782 ? -30.585 -41.098 33.880 1.00 61.25 782 LYS A O 1
ATOM 6176 N N . LYS A 1 783 ? -28.654 -39.953 33.772 1.00 60.78 783 LYS A N 1
ATOM 6177 C CA . LYS A 1 783 ? -28.164 -40.351 35.112 1.00 60.78 783 LYS A CA 1
ATOM 6178 C C . LYS A 1 783 ? -27.435 -39.274 35.936 1.00 60.78 783 LYS A C 1
ATOM 6180 O O . LYS A 1 783 ? -27.258 -39.513 37.126 1.00 60.78 783 LYS A O 1
ATOM 6185 N N . SER A 1 784 ? -27.023 -38.136 35.372 1.00 70.12 784 SER A N 1
ATOM 6186 C CA . SER A 1 784 ? -26.134 -37.170 36.050 1.00 70.12 784 SER A CA 1
ATOM 6187 C C . SER A 1 784 ? -26.676 -35.731 36.070 1.00 70.12 784 SER A C 1
ATOM 6189 O O . SER A 1 784 ? -27.195 -35.242 35.067 1.00 70.12 784 SER A O 1
ATOM 6191 N N . THR A 1 785 ? -26.506 -35.056 37.212 1.00 77.06 785 THR A N 1
ATOM 6192 C CA . THR A 1 785 ? -26.644 -33.595 37.401 1.00 77.06 785 THR A CA 1
ATOM 6193 C C . THR A 1 785 ? -25.365 -32.867 36.978 1.00 77.06 785 THR A C 1
ATOM 6195 O O . THR A 1 785 ? -24.312 -33.505 36.880 1.00 77.06 785 THR A O 1
ATOM 6198 N N . ALA A 1 786 ? -25.432 -31.546 36.782 1.00 74.50 786 ALA A N 1
ATOM 6199 C CA . ALA A 1 786 ? -24.292 -30.704 36.401 1.00 74.50 786 ALA A CA 1
ATOM 6200 C C . ALA A 1 786 ? -23.050 -30.926 37.292 1.00 74.50 786 ALA A C 1
ATOM 6202 O O . ALA A 1 786 ? -21.989 -31.316 36.799 1.00 74.50 786 ALA A O 1
ATOM 6203 N N . ILE A 1 787 ? -23.205 -30.799 38.616 1.00 73.44 787 ILE A N 1
ATOM 6204 C CA . ILE A 1 787 ? -22.099 -30.950 39.576 1.00 73.44 787 ILE A CA 1
ATOM 6205 C C . ILE A 1 787 ? -21.484 -32.362 39.545 1.00 73.44 787 ILE A C 1
ATOM 6207 O O . ILE A 1 787 ? -20.268 -32.517 39.610 1.00 73.44 787 ILE A O 1
ATOM 6211 N N . SER A 1 788 ? -22.294 -33.404 39.310 1.00 69.62 788 SER A N 1
ATOM 6212 C CA . SER A 1 788 ? -21.803 -34.786 39.176 1.00 69.62 788 SER A CA 1
ATOM 6213 C C . SER A 1 788 ? -20.996 -35.054 37.893 1.00 69.62 788 SER A C 1
ATOM 6215 O O . SER A 1 788 ? -20.417 -36.134 37.756 1.00 69.62 788 SER A O 1
ATOM 6217 N N . ILE A 1 789 ? -20.993 -34.115 36.939 1.00 75.12 789 ILE A N 1
ATOM 6218 C CA . ILE A 1 789 ? -20.182 -34.157 35.713 1.00 75.12 789 ILE A CA 1
ATOM 6219 C C . ILE A 1 789 ? -18.888 -33.361 35.920 1.00 75.12 789 ILE A C 1
ATOM 6221 O O . ILE A 1 789 ? -17.831 -33.857 35.535 1.00 75.12 789 ILE A O 1
ATOM 6225 N N . ALA A 1 790 ? -18.953 -32.205 36.590 1.00 74.69 790 ALA A N 1
ATOM 6226 C CA . ALA A 1 790 ? -17.774 -31.425 36.977 1.00 74.69 790 ALA A CA 1
ATOM 6227 C C . ALA A 1 790 ? -16.841 -32.223 37.914 1.00 74.69 790 ALA A C 1
ATOM 6229 O O . ALA A 1 790 ? -15.667 -32.402 37.592 1.00 74.69 790 ALA A O 1
ATOM 6230 N N . ILE A 1 791 ? -17.389 -32.849 38.970 1.00 69.19 791 ILE A N 1
ATOM 6231 C CA . ILE A 1 791 ? -16.642 -33.736 39.890 1.00 69.19 791 ILE A CA 1
ATOM 6232 C C . ILE A 1 791 ? -15.928 -34.868 39.130 1.00 69.19 791 ILE A C 1
ATOM 6234 O O . ILE A 1 791 ? -14.764 -35.154 39.387 1.00 69.19 791 ILE A O 1
ATOM 6238 N N . LYS A 1 792 ? -16.590 -35.500 38.149 1.00 67.31 792 LYS A N 1
ATOM 6239 C CA . LYS A 1 792 ? -15.997 -36.589 37.341 1.00 67.31 792 LYS A CA 1
ATOM 6240 C C . LYS A 1 792 ? -14.894 -36.134 36.382 1.00 67.31 792 LYS A C 1
ATOM 6242 O O . LYS A 1 792 ? -14.229 -36.989 35.804 1.00 67.31 792 LYS A O 1
ATOM 6247 N N . ARG A 1 793 ? -14.744 -34.826 36.168 1.00 69.25 793 ARG A N 1
ATOM 6248 C CA . ARG A 1 793 ? -13.687 -34.219 35.349 1.00 69.25 793 ARG A CA 1
ATOM 6249 C C . ARG A 1 793 ? -12.575 -33.574 36.180 1.00 69.25 793 ARG A C 1
ATOM 6251 O O . ARG A 1 793 ? -11.561 -33.223 35.595 1.00 69.25 793 ARG A O 1
ATOM 6258 N N . GLY A 1 794 ? -12.753 -33.418 37.495 1.00 65.38 794 GLY A N 1
ATOM 6259 C CA . GLY A 1 794 ? -11.837 -32.640 38.337 1.00 65.38 794 GLY A CA 1
ATOM 6260 C C . GLY A 1 794 ? -11.901 -31.130 38.079 1.00 65.38 794 GLY A C 1
ATOM 6261 O O . GLY A 1 794 ? -10.947 -30.426 38.375 1.00 65.38 794 GLY A O 1
ATOM 6262 N N . ASN A 1 795 ? -13.001 -30.634 37.502 1.00 72.81 795 ASN A N 1
ATOM 6263 C CA . ASN A 1 795 ? -13.159 -29.220 37.172 1.00 72.81 795 ASN A CA 1
ATOM 6264 C C . ASN A 1 795 ? -13.612 -28.436 38.418 1.00 72.81 795 ASN A C 1
ATOM 6266 O O . ASN A 1 795 ? -14.780 -28.516 38.815 1.00 72.81 795 ASN A O 1
ATOM 6270 N N . ILE A 1 796 ? -12.671 -27.710 39.028 1.00 68.62 796 ILE A N 1
ATOM 6271 C CA . ILE A 1 796 ? -12.858 -26.985 40.292 1.00 68.62 796 ILE A CA 1
ATOM 6272 C C . ILE A 1 796 ? -13.738 -25.745 40.094 1.00 68.62 796 ILE A C 1
ATOM 6274 O O . ILE A 1 796 ? -14.651 -25.518 40.885 1.00 68.62 796 ILE A O 1
ATOM 6278 N N . ASP A 1 797 ? -13.543 -24.979 39.024 1.00 71.12 797 ASP A N 1
ATOM 6279 C CA . ASP A 1 797 ? -14.228 -23.694 38.833 1.00 71.12 797 ASP A CA 1
ATOM 6280 C C . ASP A 1 797 ? -15.701 -23.881 38.441 1.00 71.12 797 ASP A C 1
ATOM 6282 O O . ASP A 1 797 ? -16.589 -23.221 38.980 1.00 71.12 797 ASP A O 1
ATOM 6286 N N . ALA A 1 798 ? -16.017 -24.893 37.627 1.00 73.50 798 ALA A N 1
ATOM 6287 C CA . ALA A 1 798 ? -17.395 -25.332 37.413 1.00 73.50 798 ALA A CA 1
ATOM 6288 C C . ALA A 1 798 ? -18.030 -25.880 38.702 1.00 73.50 798 ALA A C 1
ATOM 6290 O O . ALA A 1 798 ? -19.227 -25.683 38.915 1.00 73.50 798 ALA A O 1
ATOM 6291 N N . MET A 1 799 ? -17.270 -26.550 39.580 1.00 72.31 799 MET A N 1
ATOM 6292 C CA . MET A 1 799 ? -17.777 -26.954 40.899 1.00 72.31 799 MET A CA 1
ATOM 6293 C C . MET A 1 799 ? -18.076 -25.734 41.782 1.00 72.31 799 MET A C 1
ATOM 6295 O O . MET A 1 799 ? -19.164 -25.682 42.357 1.00 72.31 799 MET A O 1
ATOM 6299 N N . ARG A 1 800 ? -17.179 -24.738 41.841 1.00 71.50 800 ARG A N 1
ATOM 6300 C CA . ARG A 1 800 ? -17.369 -23.472 42.571 1.00 71.50 800 ARG A CA 1
ATOM 6301 C C . ARG A 1 800 ? -18.606 -22.728 42.064 1.00 71.50 800 ARG A C 1
ATOM 6303 O O . ARG A 1 800 ? -19.492 -22.405 42.857 1.00 71.50 800 ARG A O 1
ATOM 6310 N N . ALA A 1 801 ? -18.722 -22.558 40.747 1.00 75.25 801 ALA A N 1
ATOM 6311 C CA . ALA A 1 801 ? -19.845 -21.896 40.092 1.00 75.25 801 ALA A CA 1
ATOM 6312 C C . ALA A 1 801 ? -21.191 -22.579 40.390 1.00 75.25 801 ALA A C 1
ATOM 6314 O O . ALA A 1 801 ? -22.152 -21.926 40.801 1.00 75.25 801 ALA A O 1
ATOM 6315 N N . LEU A 1 802 ? -21.258 -23.908 40.243 1.00 76.50 802 LEU A N 1
ATOM 6316 C CA . LEU A 1 802 ? -22.480 -24.681 40.486 1.00 76.50 802 LEU A CA 1
ATOM 6317 C C . LEU A 1 802 ? -22.868 -24.717 41.974 1.00 76.50 802 LEU A C 1
ATOM 6319 O O . LEU A 1 802 ? -24.057 -24.697 42.290 1.00 76.50 802 LEU A O 1
ATOM 6323 N N . LEU A 1 803 ? -21.898 -24.737 42.894 1.00 71.88 803 LEU A N 1
ATOM 6324 C CA . LEU A 1 803 ? -22.160 -24.633 44.334 1.00 71.88 803 LEU A CA 1
ATOM 6325 C C . LEU A 1 803 ? -22.686 -23.242 44.713 1.00 71.88 803 LEU A C 1
ATOM 6327 O O . LEU A 1 803 ? -23.686 -23.155 45.424 1.00 71.88 803 LEU A O 1
ATOM 6331 N N . LYS A 1 804 ? -22.082 -22.169 44.182 1.00 72.19 804 LYS A N 1
ATOM 6332 C CA . LYS A 1 804 ? -22.538 -20.778 44.363 1.00 72.19 804 LYS A CA 1
ATOM 6333 C C . LYS A 1 804 ? -23.965 -20.562 43.839 1.00 72.19 804 LYS A C 1
ATOM 6335 O O . LYS A 1 804 ? -24.722 -19.800 44.429 1.00 72.19 804 LYS A O 1
ATOM 6340 N N . ALA A 1 805 ? -24.351 -21.285 42.786 1.00 71.88 805 ALA A N 1
ATOM 6341 C CA . ALA A 1 805 ? -25.700 -21.282 42.220 1.00 71.88 805 ALA A CA 1
ATOM 6342 C C . ALA A 1 805 ? -26.707 -22.237 42.915 1.00 71.88 805 ALA A C 1
ATOM 6344 O O . ALA A 1 805 ? -27.857 -22.319 42.486 1.00 71.88 805 ALA A O 1
ATOM 6345 N N . GLY A 1 806 ? -26.323 -22.955 43.981 1.00 71.75 806 GLY A N 1
ATOM 6346 C CA . GLY A 1 806 ? -27.250 -23.768 44.785 1.00 71.75 806 GLY A CA 1
ATOM 6347 C C . GLY A 1 806 ? -27.350 -25.259 44.421 1.00 71.75 806 GLY A C 1
ATOM 6348 O O . GLY A 1 806 ? -28.406 -25.873 44.605 1.00 71.75 806 GLY A O 1
ATOM 6349 N N . ALA A 1 807 ? -26.276 -25.873 43.917 1.00 72.75 807 ALA A N 1
ATOM 6350 C CA . ALA A 1 807 ? -26.191 -27.333 43.798 1.00 72.75 807 ALA A CA 1
ATOM 6351 C C . ALA A 1 807 ? -26.278 -28.048 45.171 1.00 72.75 807 ALA A C 1
ATOM 6353 O O . ALA A 1 807 ? -25.722 -27.572 46.161 1.00 72.75 807 ALA A O 1
ATOM 6354 N N . ASP A 1 808 ? -26.951 -29.206 45.221 1.00 66.38 808 ASP A N 1
ATOM 6355 C CA . ASP A 1 808 ? -27.292 -29.949 46.448 1.00 66.38 808 ASP A CA 1
ATOM 6356 C C . ASP A 1 808 ? -26.074 -30.227 47.367 1.00 66.38 808 ASP A C 1
ATOM 6358 O O . ASP A 1 808 ? -25.173 -30.993 47.000 1.00 66.38 808 ASP A O 1
ATOM 6362 N N . PRO A 1 809 ? -26.058 -29.685 48.603 1.00 51.94 809 PRO A N 1
ATOM 6363 C CA . PRO A 1 809 ? -25.010 -29.940 49.587 1.00 51.94 809 PRO A CA 1
ATOM 6364 C C . PRO A 1 809 ? -24.794 -31.411 49.974 1.00 51.94 809 PRO A C 1
ATOM 6366 O O . PRO A 1 809 ? -23.734 -31.727 50.510 1.00 51.94 809 PRO A O 1
ATOM 6369 N N . ASN A 1 810 ? -25.729 -32.332 49.723 1.00 54.59 810 ASN A N 1
ATOM 6370 C CA . ASN A 1 810 ? -25.593 -33.728 50.164 1.00 54.59 810 ASN A CA 1
ATOM 6371 C C . ASN A 1 810 ? -24.480 -34.519 49.448 1.00 54.59 810 ASN A C 1
ATOM 6373 O O . ASN A 1 810 ? -24.107 -35.599 49.907 1.00 54.59 810 ASN A O 1
ATOM 6377 N N . THR A 1 811 ? -23.872 -33.988 48.379 1.00 56.72 811 THR A N 1
ATOM 6378 C CA . THR A 1 811 ? -22.617 -34.546 47.840 1.00 56.72 811 THR A CA 1
ATOM 6379 C C . THR A 1 811 ? -21.361 -34.158 48.640 1.00 56.72 811 THR A C 1
ATOM 6381 O O . THR A 1 811 ? -20.341 -34.835 48.492 1.00 56.72 811 THR A O 1
ATOM 6384 N N . LYS A 1 812 ? -21.415 -33.130 49.508 1.00 57.94 812 LYS A N 1
ATOM 6385 C CA . LYS A 1 812 ? -20.232 -32.494 50.132 1.00 57.94 812 LYS A CA 1
ATOM 6386 C C . LYS A 1 812 ? -19.369 -33.425 50.991 1.00 57.94 812 LYS A C 1
ATOM 6388 O O . LYS A 1 812 ? -18.147 -33.336 50.929 1.00 57.94 812 LYS A O 1
ATOM 6393 N N . ILE A 1 813 ? -19.971 -34.328 51.772 1.00 56.12 813 ILE A N 1
ATOM 6394 C CA . ILE A 1 813 ? -19.220 -35.208 52.695 1.00 56.12 813 ILE A CA 1
ATOM 6395 C C . ILE A 1 813 ? -18.273 -36.135 51.915 1.00 56.12 813 ILE A C 1
ATOM 6397 O O . ILE A 1 813 ? -17.116 -36.314 52.291 1.00 56.12 813 ILE A O 1
ATOM 6401 N N . ASN A 1 814 ? -18.738 -36.669 50.781 1.00 60.03 814 ASN A N 1
ATOM 6402 C CA . ASN A 1 814 ? -17.918 -37.524 49.924 1.00 60.03 814 ASN A CA 1
ATOM 6403 C C . ASN A 1 814 ? -16.865 -36.720 49.144 1.00 60.03 814 ASN A C 1
ATOM 6405 O O . ASN A 1 814 ? -15.769 -37.232 48.918 1.00 60.03 814 ASN A O 1
ATOM 6409 N N . THR A 1 815 ? -17.156 -35.476 48.737 1.00 62.69 815 THR A N 1
ATOM 6410 C CA . THR A 1 815 ? -16.162 -34.643 48.040 1.00 62.69 815 THR A CA 1
ATOM 6411 C C . THR A 1 815 ? -15.050 -34.182 48.973 1.00 62.69 815 THR A C 1
ATOM 6413 O O . THR A 1 815 ? -13.897 -34.308 48.588 1.00 62.69 815 THR A O 1
ATOM 6416 N N . LEU A 1 816 ? -15.356 -33.743 50.202 1.00 70.19 816 LEU A N 1
ATOM 6417 C CA . LEU A 1 816 ? -14.341 -33.341 51.186 1.00 70.19 816 LEU A CA 1
ATOM 6418 C C . LEU A 1 816 ? -13.351 -34.483 51.459 1.00 70.19 816 LEU A C 1
ATOM 6420 O O . LEU A 1 816 ? -12.152 -34.317 51.262 1.00 70.19 816 LEU A O 1
ATOM 6424 N N . ALA A 1 817 ? -13.856 -35.676 51.793 1.00 72.38 817 ALA A N 1
ATOM 6425 C CA . ALA A 1 817 ? -13.016 -36.851 52.031 1.00 72.38 817 ALA A CA 1
ATOM 6426 C C . ALA A 1 817 ? -12.176 -37.265 50.803 1.00 72.38 817 ALA A C 1
ATOM 6428 O O . ALA A 1 817 ? -11.086 -37.810 50.962 1.00 72.38 817 ALA A O 1
ATOM 6429 N N . THR A 1 818 ? -12.659 -36.996 49.583 1.00 73.31 818 THR A N 1
ATOM 6430 C CA . THR A 1 818 ? -11.909 -37.259 48.342 1.00 73.31 818 THR A CA 1
ATOM 6431 C C . THR A 1 818 ? -10.817 -36.210 48.109 1.00 73.31 818 THR A C 1
ATOM 6433 O O . THR A 1 818 ? -9.695 -36.575 47.771 1.00 73.31 818 THR A O 1
ATOM 6436 N N . ILE A 1 819 ? -11.118 -34.923 48.322 1.00 76.06 819 ILE A N 1
ATOM 6437 C CA . ILE A 1 819 ? -10.167 -33.814 48.152 1.00 76.06 819 ILE A CA 1
ATOM 6438 C C . ILE A 1 819 ? -9.027 -33.942 49.168 1.00 76.06 819 ILE A C 1
ATOM 6440 O O . ILE A 1 819 ? -7.870 -33.959 48.762 1.00 76.06 819 ILE A O 1
ATOM 6444 N N . SER A 1 820 ? -9.322 -34.144 50.458 1.00 80.50 820 SER A N 1
ATOM 6445 C CA . SER A 1 820 ? -8.286 -34.324 51.487 1.00 80.50 820 SER A CA 1
ATOM 6446 C C . SER A 1 820 ? -7.417 -35.570 51.253 1.00 80.50 820 SER A C 1
ATOM 6448 O O . SER A 1 820 ? -6.233 -35.559 51.580 1.00 80.50 820 SER A O 1
ATOM 6450 N N . ALA A 1 821 ? -7.968 -36.641 50.666 1.00 80.38 821 ALA A N 1
ATOM 6451 C CA . ALA A 1 821 ? -7.196 -37.835 50.313 1.00 80.38 821 ALA A CA 1
ATOM 6452 C C . ALA A 1 821 ? -6.259 -37.601 49.113 1.00 80.38 821 ALA A C 1
ATOM 6454 O O . ALA A 1 821 ? -5.128 -38.088 49.115 1.00 80.38 821 ALA A O 1
ATOM 6455 N N . GLU A 1 822 ? -6.697 -36.835 48.110 1.00 76.50 822 GLU A N 1
ATOM 6456 C CA . GLU A 1 822 ? -5.854 -36.449 46.973 1.00 76.50 822 GLU A CA 1
ATOM 6457 C C . GLU A 1 822 ? -4.791 -35.415 47.390 1.00 76.50 822 GLU A C 1
ATOM 6459 O O . GLU A 1 822 ? -3.634 -35.549 46.999 1.00 76.50 822 GLU A O 1
ATOM 6464 N N . ALA A 1 823 ? -5.131 -34.466 48.272 1.00 83.06 823 ALA A N 1
ATOM 6465 C CA . ALA A 1 823 ? -4.190 -33.525 48.888 1.00 83.06 823 ALA A CA 1
ATOM 6466 C C . ALA A 1 823 ? -3.075 -34.257 49.654 1.00 83.06 823 ALA A C 1
ATOM 6468 O O . ALA A 1 823 ? -1.892 -33.997 49.439 1.00 83.06 823 ALA A O 1
ATOM 6469 N N . ALA A 1 824 ? -3.435 -35.240 50.488 1.00 84.00 824 ALA A N 1
ATOM 6470 C CA . ALA A 1 824 ? -2.474 -36.070 51.214 1.00 84.00 824 ALA A CA 1
ATOM 6471 C C . ALA A 1 824 ? -1.580 -36.904 50.280 1.00 84.00 824 ALA A C 1
ATOM 6473 O O . ALA A 1 824 ? -0.401 -37.104 50.572 1.00 84.00 824 ALA A O 1
ATOM 6474 N N . LYS A 1 825 ? -2.117 -37.361 49.142 1.00 86.25 825 LYS A N 1
ATOM 6475 C CA . LYS A 1 825 ? -1.363 -38.074 48.103 1.00 86.25 825 LYS A CA 1
ATOM 6476 C C . LYS A 1 825 ? -0.379 -37.157 47.371 1.00 86.25 825 LYS A C 1
ATOM 6478 O O . LYS A 1 825 ? 0.767 -37.552 47.186 1.00 86.25 825 LYS A O 1
ATOM 6483 N N . GLU A 1 826 ? -0.780 -35.946 46.990 1.00 83.25 826 GLU A N 1
ATOM 6484 C CA . GLU A 1 826 ? 0.124 -34.986 46.340 1.00 83.25 826 GLU A CA 1
ATOM 6485 C C . GLU A 1 826 ? 1.192 -34.456 47.307 1.00 83.25 826 GLU A C 1
ATOM 6487 O O . GLU A 1 826 ? 2.366 -34.393 46.942 1.00 83.25 826 GLU A O 1
ATOM 6492 N N . TYR A 1 827 ? 0.836 -34.216 48.572 1.00 87.62 827 TYR A N 1
ATOM 6493 C CA . TYR A 1 827 ? 1.792 -33.907 49.639 1.00 87.62 827 TYR A CA 1
ATOM 6494 C C . TYR A 1 827 ? 2.823 -35.039 49.820 1.00 87.62 827 TYR A C 1
ATOM 6496 O O . TYR A 1 827 ? 4.022 -34.788 49.908 1.00 87.62 827 TYR A O 1
ATOM 6504 N N . ALA A 1 828 ? 2.386 -36.305 49.804 1.00 86.88 828 ALA A N 1
ATOM 6505 C CA . ALA A 1 828 ? 3.283 -37.464 49.873 1.00 86.88 828 ALA A CA 1
ATOM 6506 C C . ALA A 1 828 ? 4.187 -37.630 48.631 1.00 86.88 828 ALA A C 1
ATOM 6508 O O . ALA A 1 828 ? 5.238 -38.264 48.724 1.00 86.88 828 ALA A O 1
ATOM 6509 N N . HIS A 1 829 ? 3.814 -37.046 47.487 1.00 86.31 829 HIS A N 1
ATOM 6510 C CA . HIS A 1 829 ? 4.663 -36.946 46.294 1.00 86.31 829 HIS A CA 1
ATOM 6511 C C . HIS A 1 829 ? 5.597 -35.721 46.293 1.00 86.31 829 HIS A C 1
ATOM 6513 O O . HIS A 1 829 ? 6.383 -35.591 45.357 1.00 86.31 829 HIS A O 1
ATOM 6519 N N . LYS A 1 830 ? 5.542 -34.860 47.322 1.00 86.25 830 LYS A N 1
ATOM 6520 C CA . LYS A 1 830 ? 6.195 -33.537 47.393 1.00 86.25 830 LYS A CA 1
ATOM 6521 C C . LYS A 1 830 ? 5.665 -32.487 46.405 1.00 86.25 830 LYS A C 1
ATOM 6523 O O . LYS A 1 830 ? 6.332 -31.501 46.135 1.00 86.25 830 LYS A O 1
ATOM 6528 N N . ASN A 1 831 ? 4.449 -32.648 45.888 1.00 83.75 831 ASN A N 1
ATOM 6529 C CA . ASN A 1 831 ? 3.800 -31.624 45.065 1.00 83.75 831 ASN A CA 1
ATOM 6530 C C . ASN A 1 831 ? 3.152 -30.559 45.977 1.00 83.75 831 ASN A C 1
ATOM 6532 O O . ASN A 1 831 ? 1.926 -30.435 46.003 1.00 83.75 831 ASN A O 1
ATOM 6536 N N . TYR A 1 832 ? 3.949 -29.847 46.787 1.00 87.50 832 TYR A N 1
ATOM 6537 C CA . TYR A 1 832 ? 3.437 -29.064 47.922 1.00 87.50 832 TYR A CA 1
ATOM 6538 C C . TYR A 1 832 ? 2.511 -27.912 47.520 1.00 87.50 832 TYR A C 1
ATOM 6540 O O . TYR A 1 832 ? 1.478 -27.747 48.161 1.00 87.50 832 TYR A O 1
ATOM 6548 N N . SER A 1 833 ? 2.795 -27.197 46.425 1.00 82.81 833 SER A N 1
ATOM 6549 C CA . SER A 1 833 ? 1.918 -26.128 45.907 1.00 82.81 833 SER A CA 1
ATOM 6550 C C . SER A 1 833 ? 0.514 -26.664 45.580 1.00 82.81 833 SER A C 1
ATOM 6552 O O . SER A 1 833 ? -0.486 -26.183 46.112 1.00 82.81 833 SER A O 1
ATOM 6554 N N . LYS A 1 834 ? 0.430 -27.759 44.815 1.00 79.19 834 LYS A N 1
ATOM 6555 C CA . LYS A 1 834 ? -0.844 -28.423 44.495 1.00 79.19 834 LYS A CA 1
ATOM 6556 C C . LYS A 1 834 ? -1.516 -29.034 45.733 1.00 79.19 834 LYS A C 1
ATOM 6558 O O . LYS A 1 834 ? -2.742 -29.084 45.820 1.00 79.19 834 LYS A O 1
ATOM 6563 N N . ALA A 1 835 ? -0.737 -29.506 46.706 1.00 85.44 835 ALA A N 1
ATOM 6564 C CA . ALA A 1 835 ? -1.281 -29.950 47.986 1.00 85.44 835 ALA A CA 1
ATOM 6565 C C . ALA A 1 835 ? -1.875 -28.776 48.783 1.00 85.44 835 ALA A C 1
ATOM 6567 O O . ALA A 1 835 ? -2.940 -28.941 49.372 1.00 85.44 835 ALA A O 1
ATOM 6568 N N . ALA A 1 836 ? -1.246 -27.597 48.759 1.00 85.75 836 ALA A N 1
ATOM 6569 C CA . ALA A 1 836 ? -1.745 -26.389 49.404 1.00 85.75 836 ALA A CA 1
ATOM 6570 C C . ALA A 1 836 ? -3.075 -25.925 48.785 1.00 85.75 836 ALA A C 1
ATOM 6572 O O . ALA A 1 836 ? -4.016 -25.690 49.534 1.00 85.75 836 ALA A O 1
ATOM 6573 N N . GLU A 1 837 ? -3.220 -25.909 47.454 1.00 82.81 837 GLU A N 1
ATOM 6574 C CA . GLU A 1 837 ? -4.500 -25.623 46.769 1.00 82.81 837 GLU A CA 1
ATOM 6575 C C . GLU A 1 837 ? -5.632 -26.582 47.195 1.00 82.81 837 GLU A C 1
ATOM 6577 O O . GLU A 1 837 ? -6.765 -26.175 47.486 1.00 82.81 837 GLU A O 1
ATOM 6582 N N . LEU A 1 838 ? -5.330 -27.884 47.254 1.00 79.69 838 LEU A N 1
ATOM 6583 C CA . LEU A 1 838 ? -6.296 -28.914 47.642 1.00 79.69 838 LEU A CA 1
ATOM 6584 C C . LEU A 1 838 ? -6.617 -28.872 49.147 1.00 79.69 838 LEU A C 1
ATOM 6586 O O . LEU A 1 838 ? -7.754 -29.141 49.534 1.00 79.69 838 LEU A O 1
ATOM 6590 N N . TYR A 1 839 ? -5.663 -28.503 50.007 1.00 87.75 839 TYR A N 1
ATOM 6591 C CA . TYR A 1 839 ? -5.921 -28.292 51.434 1.00 87.75 839 TYR A CA 1
ATOM 6592 C C . TYR A 1 839 ? -6.642 -26.968 51.720 1.00 87.75 839 TYR A C 1
ATOM 6594 O O . TYR A 1 839 ? -7.498 -26.958 52.600 1.00 87.75 839 TYR A O 1
ATOM 6602 N N . ALA A 1 840 ? -6.390 -25.899 50.960 1.00 84.25 840 ALA A N 1
ATOM 6603 C CA . ALA A 1 840 ? -7.132 -24.641 51.041 1.00 84.25 840 ALA A CA 1
ATOM 6604 C C . ALA A 1 840 ? -8.614 -24.868 50.714 1.00 84.25 840 ALA A C 1
ATOM 6606 O O . ALA A 1 840 ? -9.487 -24.592 51.535 1.00 84.25 840 ALA A O 1
ATOM 6607 N N . THR A 1 841 ? -8.903 -25.489 49.567 1.00 76.25 841 THR A N 1
ATOM 6608 C CA . THR A 1 841 ? -10.284 -25.826 49.177 1.00 76.25 841 THR A CA 1
ATOM 6609 C C . THR A 1 841 ? -10.937 -26.849 50.118 1.00 76.25 841 THR A C 1
ATOM 6611 O O . THR A 1 841 ? -12.143 -26.776 50.358 1.00 76.25 841 THR A O 1
ATOM 6614 N N . ALA A 1 842 ? -10.176 -27.767 50.728 1.00 82.06 842 ALA A N 1
ATOM 6615 C CA . ALA A 1 842 ? -10.689 -28.619 51.806 1.00 82.06 842 ALA A CA 1
ATOM 6616 C C . ALA A 1 842 ? -11.005 -27.828 53.092 1.00 82.06 842 ALA A C 1
ATOM 6618 O O . ALA A 1 842 ? -12.024 -28.098 53.728 1.00 82.06 842 ALA A O 1
ATOM 6619 N N . ALA A 1 843 ? -10.173 -26.852 53.470 1.00 82.25 843 ALA A N 1
ATOM 6620 C CA . ALA A 1 843 ? -10.373 -26.005 54.644 1.00 82.25 843 ALA A CA 1
ATOM 6621 C C . ALA A 1 843 ? -11.577 -25.062 54.474 1.00 82.25 843 ALA A C 1
ATOM 6623 O O . ALA A 1 843 ? -12.407 -24.987 55.378 1.00 82.25 843 ALA A O 1
ATOM 6624 N N . GLU A 1 844 ? -11.751 -24.438 53.303 1.00 78.38 844 GLU A N 1
ATOM 6625 C CA . GLU A 1 844 ? -12.960 -23.678 52.943 1.00 78.38 844 GLU A CA 1
ATOM 6626 C C . GLU A 1 844 ? -14.222 -24.547 53.055 1.00 78.38 844 GLU A C 1
ATOM 6628 O O . GLU A 1 844 ? -15.203 -24.174 53.702 1.00 78.38 844 GLU A O 1
ATOM 6633 N N . LEU A 1 845 ? -14.199 -25.752 52.469 1.00 71.94 845 LEU A N 1
ATOM 6634 C CA . LEU A 1 845 ? -15.318 -26.694 52.546 1.00 71.94 845 LEU A CA 1
ATOM 6635 C C . LEU A 1 845 ? -15.602 -27.164 53.980 1.00 71.94 845 LEU A C 1
ATOM 6637 O O . LEU A 1 845 ? -16.761 -27.435 54.298 1.00 71.94 845 LEU A O 1
ATOM 6641 N N . GLN A 1 846 ? -14.583 -27.251 54.840 1.00 77.50 846 GLN A N 1
ATOM 6642 C CA . GLN A 1 846 ? -14.738 -27.590 56.255 1.00 77.50 846 GLN A CA 1
ATOM 6643 C C . GLN A 1 846 ? -15.313 -26.417 57.063 1.00 77.50 846 GLN A C 1
ATOM 6645 O O . GLN A 1 846 ? -16.235 -26.629 57.853 1.00 77.50 846 GLN A O 1
ATOM 6650 N N . ALA A 1 847 ? -14.841 -25.188 56.833 1.00 75.69 847 ALA A N 1
ATOM 6651 C CA . ALA A 1 847 ? -15.356 -23.969 57.458 1.00 75.69 847 ALA A CA 1
ATOM 6652 C C . ALA A 1 847 ? -16.841 -23.743 57.114 1.00 75.69 847 ALA A C 1
ATOM 6654 O O . ALA A 1 847 ? -17.660 -23.534 58.008 1.00 75.69 847 ALA A O 1
ATOM 6655 N N . LEU A 1 848 ? -17.227 -23.950 55.847 1.00 67.00 848 LEU A N 1
ATOM 6656 C CA . LEU A 1 848 ? -18.622 -23.924 55.375 1.00 67.00 848 LEU A CA 1
ATOM 6657 C C . LEU A 1 848 ? -19.526 -25.037 55.955 1.00 67.00 848 LEU A C 1
ATOM 6659 O O . LEU A 1 848 ? -20.726 -25.058 55.669 1.00 67.00 848 LEU A O 1
ATOM 6663 N N . VAL A 1 849 ? -18.974 -25.986 56.720 1.00 67.06 849 VAL A N 1
ATOM 6664 C CA . VAL A 1 849 ? -19.714 -27.057 57.417 1.00 67.06 849 VAL A CA 1
ATOM 6665 C C . VAL A 1 849 ? -19.699 -26.858 58.935 1.00 67.06 849 VAL A C 1
ATOM 6667 O O . VAL A 1 849 ? -20.717 -27.088 59.586 1.00 67.06 849 VAL A O 1
ATOM 6670 N N . ASN A 1 850 ? -18.571 -26.420 59.494 1.00 75.31 850 ASN A N 1
ATOM 6671 C CA . ASN A 1 850 ? -18.340 -26.319 60.935 1.00 75.31 850 ASN A CA 1
ATOM 6672 C C . ASN A 1 850 ? -18.595 -24.917 61.520 1.00 75.31 850 ASN A C 1
ATOM 6674 O O . ASN A 1 850 ? -18.721 -24.794 62.740 1.00 75.31 850 ASN A O 1
ATOM 6678 N N . GLY A 1 851 ? -18.622 -23.881 60.677 1.00 72.44 851 GLY A N 1
ATOM 6679 C CA . GLY A 1 851 ? -18.334 -22.498 61.061 1.00 72.44 851 GLY A CA 1
ATOM 6680 C C . GLY A 1 851 ? -16.828 -22.210 60.998 1.00 72.44 851 GLY A C 1
ATOM 6681 O O . GLY A 1 851 ? -16.009 -23.095 61.253 1.00 72.44 851 GLY A O 1
ATOM 6682 N N . GLU A 1 852 ? -16.462 -20.977 60.649 1.00 73.44 852 GLU A N 1
ATOM 6683 C CA . GLU A 1 852 ? -15.071 -20.542 60.433 1.00 73.44 852 GLU A CA 1
ATOM 6684 C C . GLU A 1 852 ? -14.227 -20.610 61.717 1.00 73.44 852 GLU A C 1
ATOM 6686 O O . GLU A 1 852 ? -13.172 -21.245 61.726 1.00 73.44 852 GLU A O 1
ATOM 6691 N N . GLU A 1 853 ? -14.741 -20.075 62.831 1.00 77.94 853 GLU A N 1
ATOM 6692 C CA . GLU A 1 853 ? -14.073 -20.055 64.147 1.00 77.94 853 GLU A CA 1
ATOM 6693 C C . GLU A 1 853 ? -13.986 -21.421 64.863 1.00 77.94 853 GLU A C 1
ATOM 6695 O O . GLU A 1 853 ? -13.525 -21.505 66.006 1.00 77.94 853 GLU A O 1
ATOM 6700 N N . ASN A 1 854 ? -14.483 -22.501 64.253 1.00 84.00 854 ASN A N 1
ATOM 6701 C CA . ASN A 1 854 ? -14.636 -23.783 64.934 1.00 84.00 854 ASN A CA 1
ATOM 6702 C C . ASN A 1 854 ? -13.274 -24.482 65.142 1.00 84.00 854 ASN A C 1
ATOM 6704 O O . ASN A 1 854 ? -12.617 -24.830 64.156 1.00 84.00 854 ASN A O 1
ATOM 6708 N N . PRO A 1 855 ? -12.869 -24.814 66.388 1.00 84.31 855 PRO A N 1
ATOM 6709 C CA . PRO A 1 855 ? -11.572 -25.443 66.646 1.00 84.31 855 PRO A CA 1
ATOM 6710 C C . PRO A 1 855 ? -11.354 -26.800 65.950 1.00 84.31 855 PRO A C 1
ATOM 6712 O O . PRO A 1 855 ? -10.213 -27.237 65.787 1.00 84.31 855 PRO A O 1
ATOM 6715 N N . GLN A 1 856 ? -12.414 -27.479 65.492 1.00 82.94 856 GLN A N 1
ATOM 6716 C CA . GLN A 1 856 ? -12.283 -28.698 64.678 1.00 82.94 856 GLN A CA 1
ATOM 6717 C C . GLN A 1 856 ? -11.596 -28.455 63.321 1.00 82.94 856 GLN A C 1
ATOM 6719 O O . GLN A 1 856 ? -11.072 -29.399 62.737 1.00 82.94 856 GLN A O 1
ATOM 6724 N N . ASN A 1 857 ? -11.521 -27.207 62.847 1.00 86.56 857 ASN A N 1
ATOM 6725 C CA . ASN A 1 857 ? -10.856 -26.846 61.591 1.00 86.56 857 ASN A CA 1
ATOM 6726 C C . ASN A 1 857 ? -9.312 -26.919 61.685 1.00 86.56 857 ASN A C 1
ATOM 6728 O O . ASN A 1 857 ? -8.642 -26.975 60.653 1.00 86.56 857 ASN A O 1
ATOM 6732 N N . ALA A 1 858 ? -8.744 -26.958 62.903 1.00 86.62 858 ALA A N 1
ATOM 6733 C CA . ALA A 1 858 ? -7.299 -26.859 63.157 1.00 86.62 858 ALA A CA 1
ATOM 6734 C C . ALA A 1 858 ? -6.442 -27.872 62.380 1.00 86.62 858 ALA A C 1
ATOM 6736 O O . ALA A 1 858 ? -5.378 -27.517 61.882 1.00 86.62 858 ALA A O 1
ATOM 6737 N N . ASP A 1 859 ? -6.900 -29.121 62.242 1.00 88.44 859 ASP A N 1
ATOM 6738 C CA . ASP A 1 859 ? -6.116 -30.176 61.585 1.00 88.44 859 ASP A CA 1
ATOM 6739 C C . ASP A 1 859 ? -5.970 -29.947 60.066 1.00 88.44 859 ASP A C 1
ATOM 6741 O O . ASP A 1 859 ? -4.948 -30.320 59.492 1.00 88.44 859 ASP A O 1
ATOM 6745 N N . LEU A 1 860 ? -6.947 -29.300 59.411 1.00 88.31 860 LEU A N 1
ATOM 6746 C CA . LEU A 1 860 ? -6.847 -28.918 57.994 1.00 88.31 860 LEU A CA 1
ATOM 6747 C C . LEU A 1 860 ? -6.081 -27.605 57.803 1.00 88.31 860 LEU A C 1
ATOM 6749 O O . LEU A 1 860 ? -5.280 -27.520 56.876 1.00 88.31 860 LEU A O 1
ATOM 6753 N N . LEU A 1 861 ? -6.260 -26.624 58.695 1.00 90.38 861 LEU A N 1
ATOM 6754 C CA . LEU A 1 861 ? -5.467 -25.388 58.691 1.00 90.38 861 LEU A CA 1
ATOM 6755 C C . LEU A 1 861 ? -3.972 -25.690 58.877 1.00 90.38 861 LEU A C 1
ATOM 6757 O O . LEU A 1 861 ? -3.150 -25.205 58.109 1.00 90.38 861 LEU A O 1
ATOM 6761 N N . TYR A 1 862 ? -3.626 -26.587 59.805 1.00 93.19 862 TYR A N 1
ATOM 6762 C CA . TYR A 1 862 ? -2.263 -27.092 59.977 1.00 93.19 862 TYR A CA 1
ATOM 6763 C C . TYR A 1 862 ? -1.699 -27.720 58.697 1.00 93.19 862 TYR A C 1
ATOM 6765 O O . TYR A 1 862 ? -0.585 -27.394 58.298 1.00 93.19 862 TYR A O 1
ATOM 6773 N N . LEU A 1 863 ? -2.452 -28.607 58.034 1.00 92.88 863 LEU A N 1
ATOM 6774 C CA . LEU A 1 863 ? -1.993 -29.255 56.799 1.00 92.88 863 LEU A CA 1
ATOM 6775 C C . LEU A 1 863 ? -1.848 -28.262 55.636 1.00 92.88 863 LEU A C 1
ATOM 6777 O O . LEU A 1 863 ? -0.917 -28.401 54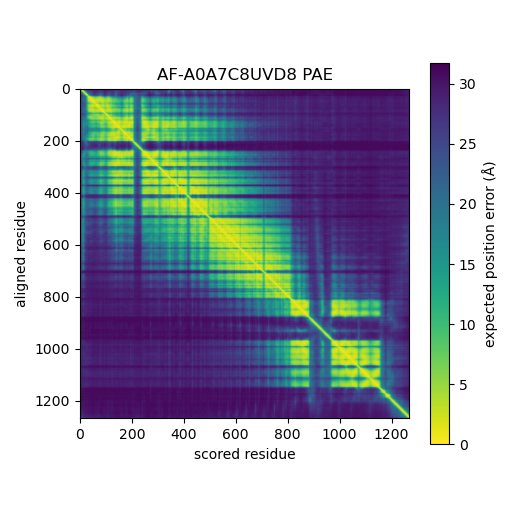.843 1.00 92.88 863 LEU A O 1
ATOM 6781 N N . TYR A 1 864 ? -2.709 -27.246 55.560 1.00 92.75 864 TYR A N 1
ATOM 6782 C CA . TYR A 1 864 ? -2.607 -26.161 54.585 1.00 92.75 864 TYR A CA 1
ATOM 6783 C C . TYR A 1 864 ? -1.372 -25.281 54.844 1.00 92.75 864 TYR A C 1
ATOM 6785 O O . TYR A 1 864 ? -0.483 -25.226 53.995 1.00 92.75 864 TYR A O 1
ATOM 6793 N N . GLY A 1 865 ? -1.256 -24.679 56.032 1.00 90.44 865 GLY A N 1
ATOM 6794 C CA . GLY A 1 865 ? -0.139 -23.799 56.396 1.00 90.44 865 GLY A CA 1
ATOM 6795 C C . GLY A 1 865 ? 1.218 -24.506 56.363 1.00 90.44 865 GLY A C 1
ATOM 6796 O O . GLY A 1 865 ? 2.196 -23.959 55.864 1.00 90.44 865 GLY A O 1
ATOM 6797 N N . ARG A 1 866 ? 1.273 -25.780 56.773 1.00 91.81 866 ARG A N 1
ATOM 6798 C CA . ARG A 1 866 ? 2.474 -26.614 56.621 1.00 91.81 866 ARG A CA 1
ATOM 6799 C C . ARG A 1 866 ? 2.809 -26.900 55.153 1.00 91.81 866 ARG A C 1
ATOM 6801 O O . ARG A 1 866 ? 3.985 -27.023 54.834 1.00 91.81 866 ARG A O 1
ATOM 6808 N N . SER A 1 867 ? 1.821 -27.019 54.261 1.00 91.56 867 SER A N 1
ATOM 6809 C CA . SER A 1 867 ? 2.085 -27.177 52.821 1.00 91.56 867 SER A CA 1
ATOM 6810 C C . SER A 1 867 ? 2.661 -25.896 52.215 1.00 91.56 867 SER A C 1
ATOM 6812 O O . SER A 1 867 ? 3.610 -25.988 51.445 1.00 91.56 867 SER A O 1
ATOM 6814 N N . LEU A 1 868 ? 2.158 -24.721 52.614 1.00 88.62 868 LEU A N 1
ATOM 6815 C CA . LEU A 1 868 ? 2.715 -23.417 52.224 1.00 88.62 868 LEU A CA 1
ATOM 6816 C C . LEU A 1 868 ? 4.155 -23.230 52.724 1.00 88.62 868 LEU A C 1
ATOM 6818 O O . LEU A 1 868 ? 5.030 -22.891 51.938 1.00 88.62 868 LEU A O 1
ATOM 6822 N N . TYR A 1 869 ? 4.433 -23.558 53.989 1.00 90.31 869 TYR A N 1
ATOM 6823 C CA . TYR A 1 869 ? 5.794 -23.549 54.542 1.00 90.31 869 TYR A CA 1
ATOM 6824 C C . TYR A 1 869 ? 6.775 -24.413 53.727 1.00 90.31 869 TYR A C 1
ATOM 6826 O O . TYR A 1 869 ? 7.884 -23.972 53.439 1.00 90.31 869 TYR A O 1
ATOM 6834 N N . HIS A 1 870 ? 6.366 -25.610 53.278 1.00 88.12 870 HIS A N 1
ATOM 6835 C CA . HIS A 1 870 ? 7.208 -26.426 52.387 1.00 88.12 870 HIS A CA 1
ATOM 6836 C C . HIS A 1 870 ? 7.345 -25.844 50.968 1.00 88.12 870 HIS A C 1
ATOM 6838 O O . HIS A 1 870 ? 8.327 -26.157 50.307 1.00 88.12 870 HIS A O 1
ATOM 6844 N N . CYS A 1 871 ? 6.430 -24.981 50.507 1.00 85.50 871 CYS A N 1
ATOM 6845 C CA . CYS A 1 871 ? 6.614 -24.219 49.262 1.00 85.50 871 CYS A CA 1
ATOM 6846 C C . CYS A 1 871 ? 7.659 -23.106 49.441 1.00 85.50 871 CYS A C 1
ATOM 6848 O O . CYS A 1 871 ? 8.537 -22.965 48.594 1.00 85.50 871 CYS A O 1
ATOM 6850 N N . GLY A 1 872 ? 7.618 -22.378 50.564 1.00 81.81 872 GLY A N 1
ATOM 6851 C CA . GLY A 1 872 ? 8.652 -21.402 50.931 1.00 81.81 872 GLY A CA 1
ATOM 6852 C C . GLY A 1 872 ? 10.038 -22.047 51.066 1.00 81.81 872 GLY A C 1
ATOM 6853 O O . GLY A 1 872 ? 11.006 -21.567 50.484 1.00 81.81 872 GLY A O 1
ATOM 6854 N N . LEU A 1 873 ? 10.137 -23.211 51.722 1.00 82.00 873 LEU A N 1
ATOM 6855 C CA . LEU A 1 873 ? 11.393 -23.973 51.815 1.00 82.00 873 LEU A CA 1
ATOM 6856 C C . LEU A 1 873 ? 11.939 -24.474 50.464 1.00 82.00 873 LEU A C 1
ATOM 6858 O O . LEU A 1 873 ? 13.142 -24.700 50.355 1.00 82.00 873 LEU A O 1
ATOM 6862 N N . GLU A 1 874 ? 11.096 -24.678 49.446 1.00 80.25 874 GLU A N 1
ATOM 6863 C CA . GLU A 1 874 ? 11.557 -25.032 48.091 1.00 80.25 874 GLU A CA 1
ATOM 6864 C C . GLU A 1 874 ? 12.078 -23.818 47.296 1.00 80.25 874 GLU A C 1
ATOM 6866 O O . GLU A 1 874 ? 12.739 -24.011 46.272 1.00 80.25 874 GLU A O 1
ATOM 6871 N N . LYS A 1 875 ? 11.829 -22.593 47.782 1.00 75.94 875 LYS A N 1
ATOM 6872 C CA . LYS A 1 875 ? 12.339 -21.322 47.238 1.00 75.94 875 LYS A CA 1
ATOM 6873 C C . LYS A 1 875 ? 13.548 -20.772 48.009 1.00 75.94 875 LYS A C 1
ATOM 6875 O O . LYS A 1 875 ? 14.460 -20.234 47.389 1.00 75.94 875 LYS A O 1
ATOM 6880 N N . SER A 1 876 ? 13.564 -20.915 49.337 1.00 76.12 876 SER A N 1
ATOM 6881 C CA . SER A 1 876 ? 14.566 -20.307 50.225 1.00 76.12 876 SER A CA 1
ATOM 6882 C C . SER A 1 876 ? 16.004 -20.768 49.936 1.00 76.12 876 SER A C 1
ATOM 6884 O O . SER A 1 876 ? 16.345 -21.943 50.094 1.00 76.12 876 SER A O 1
ATOM 6886 N N . ASP A 1 877 ? 16.884 -19.812 49.609 1.00 60.34 877 ASP A N 1
ATOM 6887 C CA . ASP A 1 877 ? 18.342 -20.017 49.540 1.00 60.34 877 ASP A CA 1
ATOM 6888 C C . ASP A 1 877 ? 18.974 -20.161 50.962 1.00 60.34 877 ASP A C 1
ATOM 6890 O O . ASP A 1 877 ? 20.154 -20.509 51.062 1.00 60.34 877 ASP A O 1
ATOM 6894 N N . VAL A 1 878 ? 18.217 -19.946 52.060 1.00 60.78 878 VAL A N 1
ATOM 6895 C CA . VAL A 1 878 ? 18.698 -19.952 53.465 1.00 60.78 878 VAL A CA 1
ATOM 6896 C C . VAL A 1 878 ? 18.429 -21.290 54.178 1.00 60.78 878 VAL A C 1
ATOM 6898 O O . VAL A 1 878 ? 19.381 -22.041 54.412 1.00 60.78 878 VAL A O 1
ATOM 6901 N N . LEU A 1 879 ? 17.175 -21.656 54.490 1.00 58.97 879 LEU A N 1
ATOM 6902 C CA . LEU A 1 879 ? 16.854 -22.973 55.081 1.00 58.97 879 LEU A CA 1
ATOM 6903 C C . LEU A 1 879 ? 16.774 -24.121 54.054 1.00 58.97 879 LEU A C 1
ATOM 6905 O O . LEU A 1 879 ? 16.849 -25.291 54.442 1.00 58.97 879 LEU A O 1
ATOM 6909 N N . GLY A 1 880 ? 16.647 -23.838 52.752 1.00 52.88 880 GLY A N 1
ATOM 6910 C CA . GLY A 1 880 ? 16.357 -24.854 51.726 1.00 52.88 880 GLY A CA 1
ATOM 6911 C C . GLY A 1 880 ? 17.450 -25.913 51.485 1.00 52.88 880 GLY A C 1
ATOM 6912 O O . GLY A 1 880 ? 17.187 -26.962 50.888 1.00 52.88 880 GLY A O 1
ATOM 6913 N N . THR A 1 881 ? 18.688 -25.703 51.957 1.00 41.78 881 THR A N 1
ATOM 6914 C CA . THR A 1 881 ? 19.824 -26.609 51.680 1.00 41.78 881 THR A CA 1
ATOM 6915 C C . THR A 1 881 ? 20.109 -27.611 52.808 1.00 41.78 881 THR A C 1
ATOM 6917 O O . THR A 1 881 ? 21.029 -27.471 53.610 1.00 41.78 881 THR A O 1
ATOM 6920 N N . GLY A 1 882 ? 19.338 -28.703 52.830 1.00 32.41 882 GLY A N 1
ATOM 6921 C CA . GLY A 1 882 ? 19.496 -29.778 53.816 1.00 32.41 882 GLY A CA 1
ATOM 6922 C C . GLY A 1 882 ? 20.908 -30.394 53.878 1.00 32.41 882 GLY A C 1
ATOM 6923 O O . GLY A 1 882 ? 21.487 -30.792 52.861 1.00 32.41 882 GLY A O 1
ATOM 6924 N N . VAL A 1 883 ? 21.436 -30.536 55.100 1.00 36.66 883 VAL A N 1
ATOM 6925 C CA . VAL A 1 883 ? 22.741 -31.154 55.392 1.00 36.66 883 VAL A CA 1
ATOM 6926 C C . VAL A 1 883 ? 22.797 -32.584 54.839 1.00 36.66 883 VAL A C 1
ATOM 6928 O O . VAL A 1 883 ? 22.100 -33.473 55.328 1.00 36.66 883 VAL A O 1
ATOM 6931 N N . GLY A 1 884 ? 23.661 -32.823 53.842 1.00 34.41 884 GLY A N 1
ATOM 6932 C CA . GLY A 1 884 ? 24.005 -34.181 53.395 1.00 34.41 884 GLY A CA 1
ATOM 6933 C C . GLY A 1 884 ? 23.889 -34.524 51.903 1.00 34.41 884 GLY A C 1
ATOM 6934 O O . GLY A 1 884 ? 23.748 -35.708 51.604 1.00 34.41 884 GLY A O 1
ATOM 6935 N N . ASN A 1 885 ? 23.967 -33.576 50.952 1.00 27.77 885 ASN A N 1
ATOM 6936 C CA . ASN A 1 885 ? 24.109 -33.940 49.523 1.00 27.77 885 ASN A CA 1
ATOM 6937 C C . ASN A 1 885 ? 24.874 -32.917 48.641 1.00 27.77 885 ASN A C 1
ATOM 6939 O O . ASN A 1 885 ? 24.384 -32.453 47.611 1.00 27.77 885 ASN A O 1
ATOM 6943 N N . SER A 1 886 ? 26.091 -32.541 49.040 1.00 33.69 886 SER A N 1
ATOM 6944 C CA . SER A 1 886 ? 26.855 -31.409 48.483 1.00 33.69 886 SER A CA 1
ATOM 6945 C C . SER A 1 886 ? 27.695 -31.687 47.214 1.00 33.69 886 SER A C 1
ATOM 6947 O O . SER A 1 886 ? 28.744 -31.072 47.031 1.00 33.69 886 SER A O 1
ATOM 6949 N N . GLU A 1 887 ? 27.241 -32.548 46.289 1.00 31.83 887 GLU A N 1
ATOM 6950 C CA . GLU A 1 887 ? 27.959 -32.809 45.017 1.00 31.83 887 GLU A CA 1
ATOM 6951 C C . GLU A 1 887 ? 27.037 -32.925 43.778 1.00 31.83 887 GLU A C 1
ATOM 6953 O O . GLU A 1 887 ? 27.170 -33.825 42.951 1.00 31.83 887 GLU A O 1
ATOM 6958 N N . ALA A 1 888 ? 26.080 -31.994 43.635 1.00 31.31 888 ALA A N 1
ATOM 6959 C CA . ALA A 1 888 ? 25.238 -31.879 42.427 1.00 31.31 888 ALA A CA 1
ATOM 6960 C C . ALA A 1 888 ? 24.844 -30.439 42.023 1.00 31.31 888 ALA A C 1
ATOM 6962 O O . ALA A 1 888 ? 24.690 -30.153 40.839 1.00 31.31 888 ALA A O 1
ATOM 6963 N N . ALA A 1 889 ? 24.689 -29.511 42.975 1.00 30.53 889 ALA A N 1
ATOM 6964 C CA . ALA A 1 889 ? 24.068 -28.200 42.727 1.00 30.53 889 ALA A CA 1
ATOM 6965 C C . ALA A 1 889 ? 25.029 -27.064 42.297 1.00 30.53 889 ALA A C 1
ATOM 6967 O O . ALA A 1 889 ? 24.609 -25.916 42.180 1.00 30.53 889 ALA A O 1
ATOM 6968 N N . ARG A 1 890 ? 26.322 -27.339 42.054 1.00 29.09 890 ARG A N 1
ATOM 6969 C CA . ARG A 1 890 ? 27.351 -26.286 41.876 1.00 29.09 890 ARG A CA 1
ATOM 6970 C C . ARG A 1 890 ? 27.724 -25.936 40.427 1.00 29.09 890 ARG A C 1
ATOM 6972 O O . ARG A 1 890 ? 28.709 -25.237 40.211 1.00 29.09 890 ARG A O 1
ATOM 6979 N N . GLU A 1 891 ? 26.937 -26.382 39.446 1.00 30.36 891 GLU A N 1
ATOM 6980 C CA . GLU A 1 891 ? 27.214 -26.187 38.008 1.00 30.36 891 GLU A CA 1
ATOM 6981 C C . GLU A 1 891 ? 26.114 -25.391 37.261 1.00 30.36 891 GLU A C 1
ATOM 6983 O O . GLU A 1 891 ? 26.028 -25.454 36.037 1.00 30.36 891 GLU A O 1
ATOM 6988 N N . LYS A 1 892 ? 25.256 -24.628 37.974 1.00 31.34 892 LYS A N 1
ATOM 6989 C CA . LYS A 1 892 ? 24.171 -23.837 37.340 1.00 31.34 892 LYS A CA 1
ATOM 6990 C C . LYS A 1 892 ? 23.955 -22.368 37.753 1.00 31.34 892 LYS A C 1
ATOM 6992 O O . LYS A 1 892 ? 23.316 -21.667 36.980 1.00 31.34 892 LYS A O 1
ATOM 6997 N N . LYS A 1 893 ? 24.534 -21.853 38.847 1.00 28.64 893 LYS A N 1
ATOM 6998 C CA . LYS A 1 893 ? 24.705 -20.393 39.076 1.00 28.64 893 LYS A CA 1
ATOM 6999 C C . LYS A 1 893 ? 26.175 -20.006 38.790 1.00 28.64 893 LYS A C 1
ATOM 7001 O O . LYS A 1 893 ? 26.949 -19.748 39.707 1.00 28.64 893 LYS A O 1
ATOM 7006 N N . ARG A 1 894 ? 26.599 -20.052 37.512 1.00 28.67 894 ARG A N 1
ATOM 7007 C CA . ARG A 1 894 ? 27.881 -19.461 37.041 1.00 28.67 894 ARG A CA 1
ATOM 7008 C C . ARG A 1 894 ? 27.877 -19.022 35.565 1.00 28.67 894 ARG A C 1
ATOM 7010 O O . ARG A 1 894 ? 28.855 -19.215 34.844 1.00 28.67 894 ARG A O 1
ATOM 7017 N N . ALA A 1 895 ? 26.779 -18.416 35.138 1.00 27.98 895 ALA A N 1
ATOM 7018 C CA . ALA A 1 895 ? 26.692 -17.592 33.939 1.00 27.98 895 ALA A CA 1
ATOM 7019 C C . ALA A 1 895 ? 25.706 -16.453 34.232 1.00 27.98 895 ALA A C 1
ATOM 7021 O O . ALA A 1 895 ? 24.695 -16.722 34.871 1.00 27.98 895 ALA A O 1
ATOM 7022 N N . GLU A 1 896 ? 26.030 -15.246 33.752 1.00 24.58 896 GLU A N 1
ATOM 7023 C CA . GLU A 1 896 ? 25.215 -14.014 33.801 1.00 24.58 896 GLU A CA 1
ATOM 7024 C C . GLU A 1 896 ? 24.953 -13.448 35.225 1.00 24.58 896 GLU A C 1
ATOM 7026 O O . GLU A 1 896 ? 24.437 -14.138 36.095 1.00 24.58 896 GLU A O 1
ATOM 7031 N N . GLY A 1 897 ? 25.295 -12.195 35.567 1.00 22.98 897 GLY A N 1
ATOM 7032 C CA . GLY A 1 897 ? 26.102 -11.159 34.882 1.00 22.98 897 GLY A CA 1
ATOM 7033 C C . GLY A 1 897 ? 27.342 -10.737 35.702 1.00 22.98 897 GLY A C 1
ATOM 7034 O O . GLY A 1 897 ? 27.759 -11.458 36.603 1.00 22.98 897 GLY A O 1
ATOM 7035 N N . GLY A 1 898 ? 27.993 -9.592 35.459 1.00 24.56 898 GLY A N 1
ATOM 7036 C CA . GLY A 1 898 ? 27.868 -8.638 34.342 1.00 24.56 898 GLY A CA 1
ATOM 7037 C C . GLY A 1 898 ? 29.027 -8.763 33.329 1.00 24.56 898 GLY A C 1
ATOM 7038 O O . GLY A 1 898 ? 29.511 -9.865 33.086 1.00 24.56 898 GLY A O 1
ATOM 7039 N N . ASP A 1 899 ? 29.525 -7.698 32.693 1.00 24.27 899 ASP A N 1
ATOM 7040 C CA . ASP A 1 899 ? 29.209 -6.263 32.832 1.00 24.27 899 ASP A CA 1
ATOM 7041 C C . ASP A 1 899 ? 29.550 -5.507 31.512 1.00 24.27 899 ASP A C 1
ATOM 7043 O O . ASP A 1 899 ? 30.011 -6.115 30.542 1.00 24.27 899 ASP A O 1
ATOM 7047 N N . GLY A 1 900 ? 29.289 -4.197 31.434 1.00 23.39 900 GLY A N 1
ATOM 7048 C CA . GLY A 1 900 ? 29.499 -3.350 30.251 1.00 23.39 900 GLY A CA 1
ATOM 7049 C C . GLY A 1 900 ? 30.966 -2.970 29.956 1.00 23.39 900 GLY A C 1
ATOM 7050 O O . GLY A 1 900 ? 31.909 -3.493 30.538 1.00 23.39 900 GLY A O 1
ATOM 7051 N N . ALA A 1 901 ? 31.269 -2.040 29.043 1.00 24.58 901 ALA A N 1
ATOM 7052 C CA . ALA A 1 901 ? 30.441 -1.275 28.100 1.00 24.58 901 ALA A CA 1
ATOM 7053 C C . ALA A 1 901 ? 31.343 -0.686 26.986 1.00 24.58 901 ALA A C 1
ATOM 7055 O O . ALA 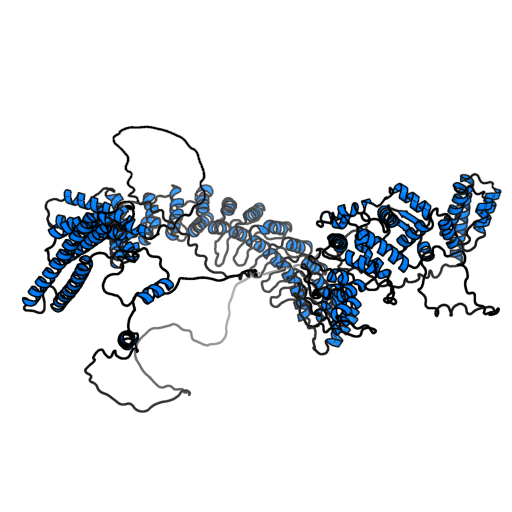A 1 901 ? 32.537 -0.496 27.236 1.00 24.58 901 ALA A O 1
ATOM 7056 N N . LYS A 1 902 ? 30.798 -0.303 25.808 1.00 25.86 902 LYS A N 1
ATOM 7057 C CA . LYS A 1 902 ? 31.365 0.807 24.996 1.00 25.86 902 LYS A CA 1
ATOM 7058 C C . LYS A 1 902 ? 30.531 1.330 23.810 1.00 25.86 902 LYS A C 1
ATOM 7060 O O . LYS A 1 902 ? 30.176 0.586 22.909 1.00 25.86 902 LYS A O 1
ATOM 7065 N N . GLU A 1 903 ? 30.355 2.653 23.832 1.00 22.88 903 GLU A N 1
ATOM 7066 C CA . GLU A 1 903 ? 30.462 3.651 22.747 1.00 22.88 903 GLU A CA 1
ATOM 7067 C C . GLU A 1 903 ? 29.838 3.468 21.339 1.00 22.88 903 GLU A C 1
ATOM 7069 O O . GLU A 1 903 ? 30.104 2.532 20.593 1.00 22.88 903 GLU A O 1
ATOM 7074 N N . THR A 1 904 ? 29.224 4.578 20.897 1.00 24.73 904 THR A N 1
ATOM 7075 C CA . THR A 1 904 ? 28.815 4.960 19.525 1.00 24.73 904 THR A CA 1
ATOM 7076 C C . THR A 1 904 ? 27.636 4.219 18.882 1.00 24.73 904 THR A C 1
ATOM 7078 O O . THR A 1 904 ? 27.425 3.024 19.040 1.00 24.73 904 THR A O 1
ATOM 7081 N N . GLY A 1 905 ? 26.834 4.972 18.122 1.00 23.55 905 GLY A N 1
ATOM 7082 C CA . GLY A 1 905 ? 25.628 4.478 17.459 1.00 23.55 905 GLY A CA 1
ATOM 7083 C C . GLY A 1 905 ? 25.225 5.323 16.247 1.00 23.55 905 GLY A C 1
ATOM 7084 O O . GLY A 1 905 ? 25.933 6.251 15.862 1.00 23.55 905 GLY A O 1
ATOM 7085 N N . LYS A 1 906 ? 24.041 5.013 15.698 1.00 26.14 906 LYS A N 1
ATOM 7086 C CA . LYS A 1 906 ? 23.518 5.403 14.367 1.00 26.14 906 LYS A CA 1
ATOM 7087 C C . LYS A 1 906 ? 24.263 4.726 13.196 1.00 26.14 906 LYS A C 1
ATOM 7089 O O . LYS A 1 906 ? 25.468 4.844 13.059 1.00 26.14 906 LYS A O 1
ATOM 7094 N N . GLY A 1 907 ? 23.595 4.041 12.268 1.00 25.20 907 GLY A N 1
ATOM 7095 C CA . GLY A 1 907 ? 22.184 3.642 12.248 1.00 25.20 907 GLY A CA 1
ATOM 7096 C C . GLY A 1 907 ? 21.681 3.340 10.835 1.00 25.20 907 GLY A C 1
ATOM 7097 O O . GLY A 1 907 ? 21.784 4.186 9.952 1.00 25.20 907 GLY A O 1
ATOM 7098 N N . LYS A 1 908 ? 21.084 2.160 10.623 1.00 25.16 908 LYS A N 1
ATOM 7099 C CA . LYS A 1 908 ? 20.293 1.845 9.421 1.00 25.16 908 LYS A CA 1
ATOM 7100 C C . LYS A 1 908 ? 19.082 0.997 9.789 1.00 25.16 908 LYS A C 1
ATOM 7102 O O . LYS A 1 908 ? 19.216 -0.181 10.097 1.00 25.16 908 LYS A O 1
ATOM 7107 N N . GLY A 1 909 ? 17.896 1.589 9.705 1.00 24.52 909 GLY A N 1
ATOM 7108 C CA . GLY A 1 909 ? 16.648 0.837 9.729 1.00 24.52 909 GLY A CA 1
ATOM 7109 C C . GLY A 1 909 ? 16.253 0.377 8.326 1.00 24.52 909 GLY A C 1
ATOM 7110 O O . GLY A 1 909 ? 16.311 1.160 7.379 1.00 24.52 909 GLY A O 1
ATOM 7111 N N . LYS A 1 910 ? 15.778 -0.866 8.211 1.00 25.28 910 LYS A N 1
ATOM 7112 C CA . LYS A 1 910 ? 14.478 -1.174 7.586 1.00 25.28 910 LYS A CA 1
ATOM 7113 C C . LYS A 1 910 ? 14.091 -2.621 7.879 1.00 25.28 910 LYS A C 1
ATOM 7115 O O . LYS A 1 910 ? 14.814 -3.552 7.535 1.00 25.28 910 LYS A O 1
ATOM 7120 N N . ALA A 1 911 ? 12.940 -2.798 8.522 1.00 23.25 911 ALA A N 1
ATOM 7121 C CA . ALA A 1 911 ? 12.395 -4.115 8.814 1.00 23.25 911 ALA A CA 1
ATOM 7122 C C . ALA A 1 911 ? 11.988 -4.840 7.521 1.00 23.25 911 ALA A C 1
ATOM 7124 O O . ALA A 1 911 ? 11.483 -4.229 6.579 1.00 23.25 911 ALA A O 1
ATOM 7125 N N . LYS A 1 912 ? 12.151 -6.165 7.507 1.00 25.12 912 LYS A N 1
ATOM 7126 C CA . LYS A 1 912 ? 11.651 -7.046 6.447 1.00 25.12 912 LYS A CA 1
ATOM 7127 C C . LYS A 1 912 ? 10.812 -8.150 7.087 1.00 25.12 912 LYS A C 1
ATOM 7129 O O . LYS A 1 912 ? 11.294 -9.266 7.270 1.00 25.12 912 LYS A O 1
ATOM 7134 N N . ARG A 1 913 ? 9.573 -7.815 7.480 1.00 23.97 913 ARG A N 1
ATOM 7135 C CA . ARG A 1 913 ? 8.617 -8.790 8.034 1.00 23.97 913 ARG A CA 1
ATOM 7136 C C . ARG A 1 913 ? 8.438 -9.940 7.036 1.00 23.97 913 ARG A C 1
ATOM 7138 O O . ARG A 1 913 ? 8.033 -9.718 5.897 1.00 23.97 913 ARG A O 1
ATOM 7145 N N . LYS A 1 914 ? 8.766 -11.158 7.469 1.00 25.19 914 LYS A N 1
ATOM 7146 C CA . LYS A 1 914 ? 8.325 -12.395 6.816 1.00 25.19 914 LYS A CA 1
ATOM 7147 C C . LYS A 1 914 ? 6.912 -12.725 7.288 1.00 25.19 914 LYS A C 1
ATOM 7149 O O . LYS A 1 914 ? 6.551 -12.423 8.419 1.00 25.19 914 LYS A O 1
ATOM 7154 N N . THR A 1 915 ? 6.160 -13.408 6.437 1.00 25.88 915 THR A N 1
ATOM 7155 C CA . THR A 1 915 ? 5.000 -14.204 6.844 1.00 25.88 915 THR A CA 1
ATOM 7156 C C . THR A 1 915 ? 5.453 -15.410 7.668 1.00 25.88 915 THR A C 1
ATOM 7158 O O . THR A 1 915 ? 6.410 -16.084 7.280 1.00 25.88 915 THR A O 1
ATOM 7161 N N . GLY A 1 916 ? 4.736 -15.720 8.744 1.00 24.97 916 GLY A N 1
ATOM 7162 C CA . GLY A 1 916 ? 4.908 -16.942 9.525 1.00 24.97 916 GLY A CA 1
ATOM 7163 C C . GLY A 1 916 ? 3.679 -17.171 10.395 1.00 24.97 916 GLY A C 1
ATOM 7164 O O . GLY A 1 916 ? 3.352 -16.326 11.216 1.00 24.97 916 GLY A O 1
ATOM 7165 N N . THR A 1 917 ? 2.977 -18.278 10.169 1.00 24.59 917 THR A N 1
ATOM 7166 C CA . THR A 1 917 ? 1.892 -18.761 11.031 1.00 24.59 917 THR A CA 1
ATOM 7167 C C . THR A 1 917 ? 2.484 -19.561 12.186 1.00 24.59 917 THR A C 1
ATOM 7169 O O . THR A 1 917 ? 3.288 -20.459 11.926 1.00 24.59 917 THR A O 1
ATOM 7172 N N . GLY A 1 918 ? 2.059 -19.285 13.415 1.00 23.61 918 GLY A N 1
ATOM 7173 C CA . GLY A 1 918 ? 2.437 -20.062 14.594 1.00 23.61 918 GLY A CA 1
ATOM 7174 C C . GLY A 1 918 ? 1.947 -19.402 15.877 1.00 23.61 918 GLY A C 1
ATOM 7175 O O . GLY A 1 918 ? 2.518 -18.404 16.291 1.00 23.61 918 GLY A O 1
ATOM 7176 N N . ASP A 1 919 ? 0.878 -19.967 16.434 1.00 25.06 919 ASP A N 1
ATOM 7177 C CA . ASP A 1 919 ? 0.562 -20.073 17.862 1.00 25.06 919 ASP A CA 1
ATOM 7178 C C . ASP A 1 919 ? 0.941 -18.882 18.770 1.00 25.06 919 ASP A C 1
ATOM 7180 O O . ASP A 1 919 ? 1.947 -18.908 19.478 1.00 25.06 919 ASP A O 1
ATOM 7184 N N . GLU A 1 920 ? 0.064 -17.876 18.833 1.00 22.19 920 GLU A N 1
ATOM 7185 C CA . GLU A 1 920 ? -0.036 -17.010 20.015 1.00 22.19 920 GLU A CA 1
ATOM 7186 C C . GLU A 1 920 ? -1.002 -17.658 21.019 1.00 22.19 920 GLU A C 1
ATOM 7188 O O . GLU A 1 920 ? -2.214 -17.440 20.986 1.00 22.19 920 GLU A O 1
ATOM 7193 N N . GLU A 1 921 ? -0.457 -18.476 21.926 1.00 23.47 921 GLU A N 1
ATOM 7194 C CA . GLU A 1 921 ? -1.120 -18.726 23.206 1.00 23.47 921 GLU A CA 1
ATOM 7195 C C . GLU A 1 921 ? -1.173 -17.400 23.972 1.00 23.47 921 GLU A C 1
ATOM 7197 O O . GLU A 1 921 ? -0.144 -16.885 24.419 1.00 23.47 921 GLU A O 1
ATOM 7202 N N . LEU A 1 922 ? -2.375 -16.844 24.145 1.00 23.62 922 LEU A N 1
ATOM 7203 C CA . LEU A 1 922 ? -2.591 -15.757 25.093 1.00 23.62 922 LEU A CA 1
ATOM 7204 C C . LEU A 1 922 ? -2.335 -16.288 26.506 1.00 23.62 922 LEU A C 1
ATOM 7206 O O . LEU A 1 922 ? -3.214 -16.877 27.135 1.00 23.62 922 LEU A O 1
ATOM 7210 N N . LYS A 1 923 ? -1.121 -16.049 27.010 1.00 25.83 923 LYS A N 1
ATOM 7211 C CA . LYS A 1 923 ? -0.821 -16.070 28.443 1.00 25.83 923 LYS A CA 1
ATOM 7212 C C . LYS A 1 923 ? -1.495 -14.874 29.107 1.00 25.83 923 LYS A C 1
ATOM 7214 O O . LYS A 1 923 ? -0.843 -13.895 29.461 1.00 25.83 923 LYS A O 1
ATOM 7219 N N . GLU A 1 924 ? -2.811 -14.954 29.239 1.00 22.75 924 GLU A N 1
ATOM 7220 C CA . GLU A 1 924 ? -3.569 -14.057 30.096 1.00 22.75 924 GLU A CA 1
ATOM 7221 C C . GLU A 1 924 ? -3.198 -14.395 31.544 1.00 22.75 924 GLU A C 1
ATOM 7223 O O . GLU A 1 924 ? -3.516 -15.464 32.066 1.00 22.75 924 GLU A O 1
ATOM 7228 N N . SER A 1 925 ? -2.388 -13.528 32.150 1.00 24.73 925 SER A N 1
ATOM 7229 C CA . SER A 1 925 ? -1.896 -13.699 33.511 1.00 24.73 925 SER A CA 1
ATOM 7230 C C . SER A 1 925 ? -3.003 -13.342 34.497 1.00 24.73 925 SER A C 1
ATOM 7232 O O . SER A 1 925 ? -3.096 -12.193 34.937 1.00 24.73 925 SER A O 1
ATOM 7234 N N . ASP A 1 926 ? -3.834 -14.324 34.844 1.00 22.89 926 ASP A N 1
ATOM 7235 C CA . ASP A 1 926 ? -4.785 -14.212 35.948 1.00 22.89 926 ASP A CA 1
ATOM 7236 C C . ASP A 1 926 ? -4.013 -13.999 37.264 1.00 22.89 926 ASP A C 1
ATOM 7238 O O . ASP A 1 926 ? -3.662 -14.944 37.976 1.00 22.89 926 ASP A O 1
ATOM 7242 N N . LYS A 1 927 ? -3.749 -12.727 37.607 1.00 25.70 927 LYS A N 1
ATOM 7243 C CA . LYS A 1 927 ? -3.404 -12.315 38.974 1.00 25.70 927 LYS A CA 1
ATOM 7244 C C . LYS A 1 927 ? -4.638 -12.552 39.845 1.00 25.70 927 LYS A C 1
ATOM 7246 O O . LYS A 1 927 ? -5.431 -11.644 40.104 1.00 25.70 927 LYS A O 1
ATOM 7251 N N . LEU A 1 928 ? -4.796 -13.805 40.271 1.00 25.34 928 LEU A N 1
ATOM 7252 C CA . LEU A 1 928 ? -5.758 -14.241 41.273 1.00 25.34 928 LEU A CA 1
ATOM 7253 C C . LEU A 1 928 ? -5.614 -13.339 42.499 1.00 25.34 928 LEU A C 1
ATOM 7255 O O . LEU A 1 928 ? -4.642 -13.432 43.247 1.00 25.34 928 LEU A O 1
ATOM 7259 N N . LYS A 1 929 ? -6.594 -12.457 42.713 1.00 26.72 929 LYS A N 1
ATOM 7260 C CA . LYS A 1 929 ? -6.692 -11.694 43.957 1.00 26.72 929 LYS A CA 1
ATOM 7261 C C . LYS A 1 929 ? -6.859 -12.702 45.094 1.00 26.72 929 LYS A C 1
ATOM 7263 O O . LYS A 1 929 ? -7.957 -13.236 45.254 1.00 26.72 929 LYS A O 1
ATOM 7268 N N . LYS A 1 930 ? -5.793 -12.947 45.871 1.00 30.56 930 LYS A N 1
ATOM 7269 C CA . LYS A 1 930 ? -5.766 -13.778 47.093 1.00 30.56 930 LYS A CA 1
ATOM 7270 C C . LYS A 1 930 ? -6.597 -13.141 48.230 1.00 30.56 930 LYS A C 1
ATOM 7272 O O . LYS A 1 930 ? -6.128 -12.961 49.347 1.00 30.56 930 LYS A O 1
ATOM 7277 N N . GLY A 1 931 ? -7.856 -12.798 47.959 1.00 31.14 931 GLY A N 1
ATOM 7278 C CA . GLY A 1 931 ? -8.846 -12.417 48.965 1.00 31.14 931 GLY A CA 1
ATOM 7279 C C . GLY A 1 931 ? -9.314 -13.654 49.723 1.00 31.14 931 GLY A C 1
ATOM 7280 O O . GLY A 1 931 ? -10.419 -14.139 49.486 1.00 31.14 931 GLY A O 1
ATOM 7281 N N . GLY A 1 932 ? -8.442 -14.199 50.574 1.00 29.81 932 GLY A N 1
ATOM 7282 C CA . GLY A 1 932 ? -8.769 -15.323 51.444 1.00 29.81 932 GLY A CA 1
ATOM 7283 C C . GLY A 1 932 ? -9.897 -14.960 52.410 1.00 29.81 932 GLY A C 1
ATOM 7284 O O . GLY A 1 932 ? -9.959 -13.841 52.910 1.00 29.81 932 GLY A O 1
ATOM 7285 N N . VAL A 1 933 ? -10.787 -15.916 52.689 1.00 41.25 933 VAL A N 1
ATOM 7286 C CA . VAL A 1 933 ? -12.005 -15.690 53.498 1.00 41.25 933 VAL A CA 1
ATOM 7287 C C . VAL A 1 933 ? -11.695 -15.303 54.959 1.00 41.25 933 VAL A C 1
ATOM 7289 O O . VAL A 1 933 ? -12.532 -14.714 55.633 1.00 41.25 933 VAL A O 1
ATOM 7292 N N . PHE A 1 934 ? -10.475 -15.560 55.439 1.00 37.75 934 PHE A N 1
ATOM 7293 C CA . PHE A 1 934 ? -10.008 -15.173 56.772 1.00 37.75 934 PHE A CA 1
ATOM 7294 C C . PHE A 1 934 ? -9.341 -13.784 56.771 1.00 37.75 934 PHE A C 1
ATOM 7296 O O . PHE A 1 934 ? -8.127 -13.672 56.913 1.00 37.75 934 PHE A O 1
ATOM 7303 N N . SER A 1 935 ? -10.139 -12.721 56.631 1.00 32.16 935 SER A N 1
ATOM 7304 C CA . SER A 1 935 ? -9.696 -11.329 56.822 1.00 32.16 935 SER A CA 1
ATOM 7305 C C . SER A 1 935 ? -10.188 -10.780 58.167 1.00 32.16 935 SER A C 1
ATOM 7307 O O . SER A 1 935 ? -11.394 -10.611 58.357 1.00 32.16 935 SER A O 1
ATOM 7309 N N . PHE A 1 936 ? -9.278 -10.488 59.098 1.00 29.83 936 PHE A N 1
ATOM 7310 C CA . PHE A 1 936 ? -9.630 -9.994 60.433 1.00 29.83 936 PHE A CA 1
ATOM 7311 C C . PHE A 1 936 ? -9.895 -8.479 60.417 1.00 29.83 936 PHE A C 1
ATOM 7313 O O . PHE A 1 936 ? -8.981 -7.694 60.179 1.00 29.83 936 PHE A O 1
ATOM 7320 N N . GLN A 1 937 ? -11.135 -8.062 60.690 1.00 29.17 937 GLN A N 1
ATOM 7321 C CA . GLN A 1 937 ? -11.459 -6.666 61.011 1.00 29.17 937 GLN A CA 1
ATOM 7322 C C . GLN A 1 937 ? -11.469 -6.493 62.535 1.00 29.17 937 GLN A C 1
ATOM 7324 O O . GLN A 1 937 ? -12.263 -7.139 63.219 1.00 29.17 937 GLN A O 1
ATOM 7329 N N . GLY A 1 938 ? -10.600 -5.627 63.058 1.00 27.02 938 GLY A N 1
ATOM 7330 C CA . GLY A 1 938 ? -10.646 -5.148 64.442 1.00 27.02 938 GLY A CA 1
ATOM 7331 C C . GLY A 1 938 ? -11.117 -3.695 64.479 1.00 27.02 938 GLY A C 1
ATOM 7332 O O . GLY A 1 938 ? -10.670 -2.914 63.646 1.00 27.02 938 GLY A O 1
ATOM 7333 N N . ASP A 1 939 ? -12.006 -3.361 65.419 1.00 25.91 939 ASP A N 1
ATOM 7334 C CA . ASP A 1 939 ? -12.637 -2.036 65.535 1.00 25.91 939 ASP A CA 1
ATOM 7335 C C . ASP A 1 939 ? -12.819 -1.661 67.034 1.00 25.91 939 ASP A C 1
ATOM 7337 O O . ASP A 1 939 ? -13.728 -2.148 67.709 1.00 25.91 939 ASP A O 1
ATOM 7341 N N . ASP A 1 940 ? -11.902 -0.817 67.524 1.00 35.09 940 ASP A N 1
ATOM 7342 C CA . ASP A 1 940 ? -12.031 0.241 68.553 1.00 35.09 940 ASP A CA 1
ATOM 7343 C C . ASP A 1 940 ? -12.392 0.022 70.049 1.00 35.09 940 ASP A C 1
ATOM 7345 O O . ASP A 1 940 ? -12.989 -0.969 70.474 1.00 35.09 940 ASP A O 1
ATOM 7349 N N . ASN A 1 941 ? -12.120 1.106 70.817 1.00 28.17 941 ASN A N 1
ATOM 7350 C CA . ASN A 1 941 ? -12.286 1.389 72.269 1.00 28.17 941 ASN A CA 1
ATOM 7351 C C . ASN A 1 941 ? -11.108 0.918 73.168 1.00 28.17 941 ASN A C 1
ATOM 7353 O O . ASN A 1 941 ? -10.725 -0.244 73.085 1.00 28.17 941 ASN A O 1
ATOM 7357 N N . TYR A 1 942 ? -10.533 1.674 74.129 1.00 27.95 942 TYR A N 1
ATOM 7358 C CA . TYR A 1 942 ? -10.502 3.113 74.537 1.00 27.95 942 TYR A CA 1
ATOM 7359 C C . TYR A 1 942 ? -9.446 3.243 75.700 1.00 27.95 942 TYR A C 1
ATOM 7361 O O . TYR A 1 942 ? -8.852 2.221 76.045 1.00 27.95 942 TYR A O 1
ATOM 7369 N N . ASP A 1 943 ? -9.060 4.367 76.340 1.00 27.73 943 ASP A N 1
ATOM 7370 C CA . ASP A 1 943 ? -9.541 5.764 76.467 1.00 27.73 943 ASP A CA 1
ATOM 7371 C C . ASP A 1 943 ? -8.341 6.778 76.496 1.00 27.73 943 ASP A C 1
ATOM 7373 O O . ASP A 1 943 ? -7.350 6.516 77.170 1.00 27.73 943 ASP A O 1
ATOM 7377 N N . VAL A 1 944 ? -8.473 7.929 75.807 1.00 28.12 944 VAL A N 1
ATOM 7378 C CA . VAL A 1 944 ? -8.267 9.353 76.243 1.00 28.12 944 VAL A CA 1
ATOM 7379 C C . VAL A 1 944 ? -7.033 9.832 77.066 1.00 28.12 944 VAL A C 1
ATOM 7381 O O . VAL A 1 944 ? -6.830 9.385 78.190 1.00 28.12 944 VAL A O 1
ATOM 7384 N N . ASP A 1 945 ? -6.330 10.869 76.553 1.00 29.22 945 ASP A N 1
ATOM 7385 C CA . ASP A 1 945 ? -6.013 12.170 77.228 1.00 29.22 945 ASP A CA 1
ATOM 7386 C C . ASP A 1 945 ? -5.274 13.161 76.259 1.00 29.22 945 ASP A C 1
ATOM 7388 O O . ASP A 1 945 ? -4.167 12.866 75.814 1.00 29.22 945 ASP A O 1
ATOM 7392 N N . ASP A 1 946 ? -5.932 14.290 75.925 1.00 31.41 946 ASP A N 1
ATOM 7393 C CA . ASP A 1 946 ? -5.521 15.707 75.661 1.00 31.41 946 ASP A CA 1
ATOM 7394 C C . ASP A 1 946 ? -4.062 16.089 75.217 1.00 31.41 946 ASP A C 1
ATOM 7396 O O . ASP A 1 946 ? -3.083 15.541 75.721 1.00 31.41 946 ASP A O 1
ATOM 7400 N N . ASP A 1 947 ? -3.768 17.125 74.396 1.00 32.00 947 ASP A N 1
ATOM 7401 C CA . ASP A 1 947 ? -4.561 18.093 73.586 1.00 32.00 947 ASP A CA 1
ATOM 7402 C C . ASP A 1 947 ? -3.647 18.944 72.639 1.00 32.00 947 ASP A C 1
ATOM 7404 O O . ASP A 1 947 ? -2.440 18.971 72.865 1.00 32.00 947 ASP A O 1
ATOM 7408 N N . GLU A 1 948 ? -4.250 19.668 71.664 1.00 32.91 948 GLU A N 1
ATOM 7409 C CA . GLU A 1 948 ? -3.844 20.948 70.977 1.00 32.91 948 GLU A CA 1
ATOM 7410 C C . GLU A 1 948 ? -2.371 21.125 70.432 1.00 32.91 948 GLU A C 1
ATOM 7412 O O . GLU A 1 948 ? -1.392 20.742 71.060 1.00 32.91 948 GLU A O 1
ATOM 7417 N N . ASP A 1 949 ? -2.047 21.744 69.274 1.00 29.88 949 ASP A N 1
ATOM 7418 C CA . ASP A 1 949 ? -2.668 22.882 68.558 1.00 29.88 949 ASP A CA 1
ATOM 7419 C C . ASP A 1 949 ? -2.012 23.146 67.149 1.00 29.88 949 ASP A C 1
ATOM 7421 O O . ASP A 1 949 ? -0.788 23.082 67.061 1.00 29.88 949 ASP A O 1
ATOM 7425 N N . TYR A 1 950 ? -2.797 23.530 66.111 1.00 30.17 950 TYR A N 1
ATOM 7426 C CA . TYR A 1 950 ? -2.469 24.203 64.798 1.00 30.17 950 TYR A CA 1
ATOM 7427 C C . TYR A 1 950 ? -1.293 23.712 63.877 1.00 30.17 950 TYR A C 1
ATOM 7429 O O . TYR A 1 950 ? -0.404 22.986 64.298 1.00 30.17 950 TYR A O 1
ATOM 7437 N N . GLU A 1 951 ? -1.179 24.043 62.571 1.00 29.30 951 GLU A N 1
ATOM 7438 C CA . GLU A 1 951 ? -1.937 24.909 61.626 1.00 29.30 951 GLU A CA 1
ATOM 7439 C C . GLU A 1 951 ? -1.852 24.358 60.169 1.00 29.30 951 GLU A C 1
ATOM 7441 O O . GLU A 1 951 ? -0.993 23.523 59.877 1.00 29.30 951 GLU A O 1
ATOM 7446 N N . ASP A 1 952 ? -2.701 24.830 59.242 1.00 31.34 952 ASP A N 1
ATOM 7447 C CA . ASP A 1 952 ? -2.758 24.372 57.835 1.00 31.34 952 ASP A CA 1
ATOM 7448 C C . ASP A 1 952 ? -1.561 24.817 56.960 1.00 31.34 952 ASP A C 1
ATOM 7450 O O . ASP A 1 952 ? -1.211 26.000 56.941 1.00 31.34 952 ASP A O 1
ATOM 7454 N N . ILE A 1 953 ? -1.042 23.919 56.105 1.00 31.14 953 ILE A N 1
ATOM 7455 C CA . ILE A 1 953 ? -0.377 24.272 54.831 1.00 31.14 953 ILE A CA 1
ATOM 7456 C C . ILE A 1 953 ? -0.794 23.274 53.735 1.00 31.14 953 ILE A C 1
ATOM 7458 O O . ILE A 1 953 ? -0.458 22.093 53.810 1.00 31.14 953 ILE A O 1
ATOM 7462 N N . ASP A 1 954 ? -1.464 23.770 52.690 1.00 32.62 954 ASP A N 1
ATOM 7463 C CA . ASP A 1 954 ? -1.618 23.068 51.409 1.00 32.62 954 ASP A CA 1
ATOM 7464 C C . ASP A 1 954 ? -0.276 23.032 50.651 1.00 32.62 954 ASP A C 1
ATOM 7466 O O . ASP A 1 954 ? 0.325 24.087 50.434 1.00 32.62 954 ASP A O 1
ATOM 7470 N N . ASP A 1 955 ? 0.140 21.867 50.145 1.00 28.14 955 ASP A N 1
ATOM 7471 C CA . ASP A 1 955 ? 1.010 21.791 48.958 1.00 28.14 955 ASP A CA 1
ATOM 7472 C C . ASP A 1 955 ? 0.777 20.457 48.215 1.00 28.14 955 ASP A C 1
ATOM 7474 O O . ASP A 1 955 ? 1.231 19.390 48.635 1.00 28.14 955 ASP A O 1
ATOM 7478 N N . GLU A 1 956 ? -0.001 20.487 47.126 1.00 31.38 956 GLU A N 1
ATOM 7479 C CA . GLU A 1 956 ? -0.266 19.295 46.309 1.00 31.38 956 GLU A CA 1
ATOM 7480 C C . GLU A 1 956 ? 0.879 19.005 45.314 1.00 31.38 956 GLU A C 1
ATOM 7482 O O . GLU A 1 956 ? 1.418 19.910 44.678 1.00 31.38 956 GLU A O 1
ATOM 7487 N N . ASN A 1 957 ? 1.099 17.716 45.027 1.00 30.80 957 ASN A N 1
ATOM 7488 C CA . ASN A 1 957 ? 1.871 17.195 43.883 1.00 30.80 957 ASN A CA 1
ATOM 7489 C C . ASN A 1 957 ? 3.407 17.367 43.939 1.00 30.80 957 ASN A C 1
ATOM 7491 O O . ASN A 1 957 ? 4.025 18.033 43.104 1.00 30.80 957 ASN A O 1
ATOM 7495 N N . ALA A 1 958 ? 4.036 16.617 44.849 1.00 29.89 958 ALA A N 1
ATOM 7496 C CA . ALA A 1 958 ? 5.417 16.153 44.678 1.00 29.89 958 ALA A CA 1
ATOM 7497 C C . ALA A 1 958 ? 5.563 15.232 43.430 1.00 29.89 958 ALA A C 1
ATOM 7499 O O . ALA A 1 958 ? 4.566 14.671 42.966 1.00 29.89 958 ALA A O 1
ATOM 7500 N N . PRO A 1 959 ? 6.773 15.080 42.850 1.00 28.12 959 PRO A N 1
ATOM 7501 C CA . PRO A 1 959 ? 6.969 14.378 41.579 1.00 28.12 959 PRO A CA 1
ATOM 7502 C C . PRO A 1 959 ? 7.142 12.851 41.695 1.00 28.12 959 PRO A C 1
ATOM 7504 O O . PRO A 1 959 ? 7.472 12.318 42.749 1.00 28.12 959 PRO A O 1
ATOM 7507 N N . ASP A 1 960 ? 6.983 12.202 40.536 1.00 33.56 960 ASP A N 1
ATOM 7508 C CA . ASP A 1 960 ? 7.327 10.810 40.196 1.00 33.56 960 ASP A CA 1
ATOM 7509 C C . ASP A 1 960 ? 8.630 10.303 40.856 1.00 33.56 960 ASP A C 1
ATOM 7511 O O . ASP A 1 960 ? 9.647 11.004 40.863 1.00 33.56 960 ASP A O 1
ATOM 7515 N N . GLY A 1 961 ? 8.584 9.089 41.420 1.00 27.17 961 GLY A N 1
ATOM 7516 C CA . GLY A 1 961 ? 9.498 8.673 42.489 1.00 27.17 961 GLY A CA 1
ATOM 7517 C C . GLY A 1 961 ? 9.680 7.168 42.719 1.00 27.17 961 GLY A C 1
ATOM 7518 O O . GLY A 1 961 ? 10.078 6.806 43.817 1.00 27.17 961 GLY A O 1
ATOM 7519 N N . GLY A 1 962 ? 9.445 6.321 41.711 1.00 25.70 962 GLY A N 1
ATOM 7520 C CA . GLY A 1 962 ? 9.945 4.936 41.667 1.00 25.70 962 GLY A CA 1
ATOM 7521 C C . GLY A 1 962 ? 9.316 3.929 42.642 1.00 25.70 962 GLY A C 1
ATOM 7522 O O . GLY A 1 962 ? 9.716 3.832 43.798 1.00 25.70 962 GLY A O 1
ATOM 7523 N N . GLU A 1 963 ? 8.426 3.082 42.121 1.00 27.47 963 GLU A N 1
ATOM 7524 C CA . GLU A 1 963 ? 8.114 1.789 42.741 1.00 27.47 963 GLU A CA 1
ATOM 7525 C C . GLU A 1 963 ? 9.404 0.948 42.795 1.00 27.47 963 GLU A C 1
ATOM 7527 O O . GLU A 1 963 ? 10.003 0.652 41.758 1.00 27.47 963 GLU A O 1
ATOM 7532 N N . GLY A 1 964 ? 9.857 0.608 44.003 1.00 26.73 964 GLY A N 1
ATOM 7533 C CA . GLY A 1 964 ? 10.861 -0.434 44.200 1.00 26.73 964 GLY A CA 1
ATOM 7534 C C . GLY A 1 964 ? 10.220 -1.806 44.006 1.00 26.73 964 GLY A C 1
ATOM 7535 O O . GLY A 1 964 ? 9.065 -2.007 44.374 1.00 26.73 964 GLY A O 1
ATOM 7536 N N . GLU A 1 965 ? 10.960 -2.746 43.424 1.00 29.12 965 GLU A N 1
ATOM 7537 C CA . GLU A 1 965 ? 10.546 -4.149 43.376 1.00 29.12 965 GLU A CA 1
ATOM 7538 C C . GLU A 1 965 ? 10.718 -4.742 44.788 1.00 29.12 965 GLU A C 1
ATOM 7540 O O . GLU A 1 965 ? 11.821 -5.129 45.159 1.00 29.12 965 GLU A O 1
ATOM 7545 N N . GLU A 1 966 ? 9.647 -4.745 45.591 1.00 31.33 966 GLU A N 1
ATOM 7546 C CA . GLU A 1 966 ? 9.558 -5.542 46.826 1.00 31.33 966 GLU A CA 1
ATOM 7547 C C . GLU A 1 966 ? 9.451 -7.034 46.448 1.00 31.33 966 GLU A C 1
ATOM 7549 O O . GLU A 1 966 ? 8.716 -7.396 45.522 1.00 31.33 966 GLU A O 1
ATOM 7554 N N . ASP A 1 967 ? 10.224 -7.897 47.113 1.00 33.06 967 ASP A N 1
ATOM 7555 C CA . ASP A 1 967 ? 10.519 -9.254 46.638 1.00 33.06 967 ASP A CA 1
ATOM 7556 C C . ASP A 1 967 ? 9.292 -10.200 46.596 1.00 33.06 967 ASP A C 1
ATOM 7558 O O . ASP A 1 967 ? 8.614 -10.438 47.596 1.00 33.06 967 ASP A O 1
ATOM 7562 N N . GLU A 1 968 ? 9.033 -10.834 45.438 1.00 43.75 968 GLU A N 1
ATOM 7563 C CA . GLU A 1 968 ? 7.875 -11.735 45.220 1.00 43.75 968 GLU A CA 1
ATOM 7564 C C . GLU A 1 968 ? 7.926 -13.072 46.018 1.00 43.75 968 GLU A C 1
ATOM 7566 O O . GLU A 1 968 ? 7.043 -13.923 45.859 1.00 43.75 968 GLU A O 1
ATOM 7571 N N . ASP A 1 969 ? 8.936 -13.296 46.868 1.00 43.66 969 ASP A N 1
ATOM 7572 C CA . ASP A 1 969 ? 9.158 -14.571 47.571 1.00 43.66 969 ASP A CA 1
ATOM 7573 C C . ASP A 1 969 ? 8.539 -14.658 48.988 1.00 43.66 969 ASP A C 1
ATOM 7575 O O . ASP A 1 969 ? 8.175 -15.762 49.411 1.00 43.66 969 ASP A O 1
ATOM 7579 N N . ASP A 1 970 ? 8.309 -13.538 49.688 1.00 53.31 970 ASP A N 1
ATOM 7580 C CA . ASP A 1 970 ? 7.787 -13.521 51.077 1.00 53.31 970 ASP A CA 1
ATOM 7581 C C . ASP A 1 970 ? 6.302 -13.912 51.219 1.00 53.31 970 ASP A C 1
ATOM 7583 O O . ASP A 1 970 ? 5.817 -14.244 52.312 1.00 53.31 970 ASP A O 1
ATOM 7587 N N . ASP A 1 971 ? 5.567 -13.914 50.107 1.00 66.38 971 ASP A N 1
ATOM 7588 C CA . ASP A 1 971 ? 4.112 -14.094 50.044 1.00 66.38 971 ASP A CA 1
ATOM 7589 C C . ASP A 1 971 ? 3.659 -15.485 50.553 1.00 66.38 971 ASP A C 1
ATOM 7591 O O . ASP A 1 971 ? 2.599 -15.626 51.170 1.00 66.38 971 ASP A O 1
ATOM 7595 N N . ASP A 1 972 ? 4.479 -16.529 50.361 1.00 80.12 972 ASP A N 1
ATOM 7596 C CA . ASP A 1 972 ? 4.165 -17.897 50.811 1.00 80.12 972 ASP A CA 1
ATOM 7597 C C . ASP A 1 972 ? 4.499 -18.132 52.295 1.00 80.12 972 ASP A C 1
ATOM 7599 O O . ASP A 1 972 ? 3.737 -18.814 52.990 1.00 80.12 972 ASP A O 1
ATOM 7603 N N . PHE A 1 973 ? 5.594 -17.559 52.811 1.00 84.06 973 PHE A N 1
ATOM 7604 C CA . PHE A 1 973 ? 5.954 -17.660 54.233 1.00 84.06 973 PHE A CA 1
ATOM 7605 C C . PHE A 1 973 ? 5.022 -16.817 55.109 1.00 84.06 973 PHE A C 1
ATOM 7607 O O . PHE A 1 973 ? 4.533 -17.305 56.132 1.00 84.06 973 PHE A O 1
ATOM 7614 N N . THR A 1 974 ? 4.683 -15.605 54.668 1.00 85.94 974 THR A N 1
ATOM 7615 C CA . THR A 1 974 ? 3.707 -14.737 55.341 1.00 85.94 974 THR A CA 1
ATOM 7616 C C . THR A 1 974 ? 2.328 -15.394 55.406 1.00 85.94 974 THR A C 1
ATOM 7618 O O . THR A 1 974 ? 1.682 -15.414 56.461 1.00 85.94 974 THR A O 1
ATOM 7621 N N . LEU A 1 975 ? 1.871 -16.014 54.312 1.00 86.50 975 LEU A N 1
ATOM 7622 C CA . LEU A 1 975 ? 0.605 -16.747 54.305 1.00 86.50 975 LEU A CA 1
ATOM 7623 C C . LEU A 1 975 ? 0.668 -18.022 55.165 1.00 86.50 975 LEU A C 1
ATOM 7625 O O . LEU A 1 975 ? -0.300 -18.331 55.866 1.00 86.50 975 LEU A O 1
ATOM 7629 N N . ALA A 1 976 ? 1.800 -18.737 55.175 1.00 89.19 976 ALA A N 1
ATOM 7630 C CA . ALA A 1 976 ? 2.007 -19.881 56.061 1.00 89.19 976 ALA A CA 1
ATOM 7631 C C . ALA A 1 976 ? 1.908 -19.477 57.541 1.00 89.19 976 ALA A C 1
ATOM 7633 O O . ALA A 1 976 ? 1.192 -20.142 58.290 1.00 89.19 976 ALA A O 1
ATOM 7634 N N . TRP A 1 977 ? 2.555 -18.377 57.948 1.00 90.88 977 TRP A N 1
ATOM 7635 C CA . TRP A 1 977 ? 2.522 -17.860 59.322 1.00 90.88 977 TRP A CA 1
ATOM 7636 C C . TRP A 1 977 ? 1.089 -17.575 59.785 1.00 90.88 977 TRP A C 1
ATOM 7638 O O . TRP A 1 977 ? 0.649 -18.124 60.793 1.00 90.88 977 TRP A O 1
ATOM 7648 N N . ASN A 1 978 ? 0.319 -16.817 58.996 1.00 90.81 978 ASN A N 1
ATOM 7649 C CA . ASN A 1 978 ? -1.070 -16.464 59.317 1.00 90.81 978 ASN A CA 1
ATOM 7650 C C . ASN A 1 978 ? -1.977 -17.700 59.493 1.00 90.81 978 ASN A C 1
ATOM 7652 O O . ASN A 1 978 ? -2.766 -17.788 60.436 1.00 90.81 978 ASN A O 1
ATOM 7656 N N . ILE A 1 979 ? -1.851 -18.692 58.605 1.00 91.62 979 ILE A N 1
ATOM 7657 C CA . ILE A 1 979 ? -2.642 -19.930 58.671 1.00 91.62 979 ILE A CA 1
ATOM 7658 C C . ILE A 1 979 ? -2.198 -20.830 59.839 1.00 91.62 979 ILE A C 1
ATOM 7660 O O . ILE A 1 979 ? -3.034 -21.487 60.470 1.00 91.62 979 ILE A O 1
ATOM 7664 N N . LEU A 1 980 ? -0.899 -20.860 60.152 1.00 92.00 980 LEU A N 1
ATOM 7665 C CA . LEU A 1 980 ? -0.349 -21.633 61.265 1.00 92.00 980 LEU A CA 1
ATOM 7666 C C . LEU A 1 980 ? -0.643 -20.996 62.627 1.00 92.00 980 LEU A C 1
ATOM 7668 O O . LEU A 1 980 ? -0.894 -21.743 63.571 1.00 92.00 980 LEU A O 1
ATOM 7672 N N . ASP A 1 981 ? -0.713 -19.668 62.745 1.00 91.62 981 ASP A N 1
ATOM 7673 C CA . ASP A 1 981 ? -1.177 -19.018 63.975 1.00 91.62 981 ASP A CA 1
ATOM 7674 C C . ASP A 1 981 ? -2.675 -19.257 64.216 1.00 91.62 981 ASP A C 1
ATOM 7676 O O . ASP A 1 981 ? -3.080 -19.636 65.316 1.00 91.62 981 ASP A O 1
ATOM 7680 N N . LEU A 1 982 ? -3.516 -19.186 63.178 1.00 91.00 982 LEU A N 1
ATOM 7681 C CA . LEU A 1 982 ? -4.925 -19.568 63.320 1.00 91.00 982 LEU A CA 1
ATOM 7682 C C . LEU A 1 982 ? -5.067 -21.033 63.788 1.00 91.00 982 LEU A C 1
ATOM 7684 O O . LEU A 1 982 ? -5.896 -21.344 64.651 1.00 91.00 982 LEU A O 1
ATOM 7688 N N . ALA A 1 983 ? -4.203 -21.931 63.297 1.00 91.69 983 ALA A N 1
ATOM 7689 C CA . ALA A 1 983 ? -4.104 -23.298 63.806 1.00 91.69 983 ALA A CA 1
ATOM 7690 C C . ALA A 1 983 ? -3.582 -23.358 65.261 1.00 91.69 983 ALA A C 1
ATOM 7692 O O . ALA A 1 983 ? -4.150 -24.107 66.057 1.00 91.69 983 ALA A O 1
ATOM 7693 N N . ARG A 1 984 ? -2.576 -22.553 65.646 1.00 93.50 984 ARG A N 1
ATOM 7694 C CA . ARG A 1 984 ? -2.050 -22.403 67.024 1.00 93.50 984 ARG A CA 1
ATOM 7695 C C . ARG A 1 984 ? -3.171 -22.028 67.995 1.00 93.50 984 ARG A C 1
ATOM 7697 O O . ARG A 1 984 ? -3.386 -22.719 68.993 1.00 93.50 984 ARG A O 1
ATOM 7704 N N . VAL A 1 985 ? -3.951 -20.999 67.666 1.00 92.12 985 VAL A N 1
ATOM 7705 C CA . VAL A 1 985 ? -5.111 -20.543 68.449 1.00 92.12 985 VAL A CA 1
ATOM 7706 C C . VAL A 1 985 ? -6.168 -21.646 68.573 1.00 92.12 985 VAL A C 1
ATOM 7708 O O . VAL A 1 985 ? -6.693 -21.878 69.665 1.00 92.12 985 VAL A O 1
ATOM 7711 N N . PHE A 1 986 ? -6.480 -22.373 67.496 1.00 91.12 986 PHE A N 1
ATOM 7712 C CA . PHE A 1 986 ? -7.486 -23.441 67.546 1.00 91.1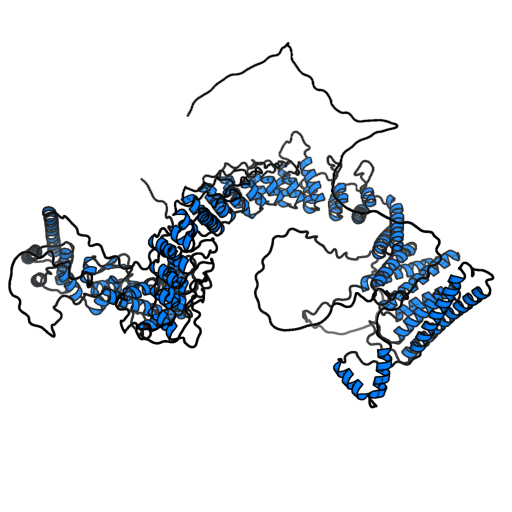2 986 PHE A CA 1
ATOM 7713 C C . PHE A 1 986 ? -6.993 -24.702 68.282 1.00 91.12 986 PHE A C 1
ATOM 7715 O O . PHE A 1 986 ? -7.792 -25.350 68.965 1.00 91.12 986 PHE A O 1
ATOM 7722 N N . PHE A 1 987 ? -5.701 -25.043 68.215 1.00 91.75 987 PHE A N 1
ATOM 7723 C CA . PHE A 1 987 ? -5.120 -26.117 69.027 1.00 91.75 987 PHE A CA 1
ATOM 7724 C C . PHE A 1 987 ? -5.073 -25.750 70.513 1.00 91.75 987 PHE A C 1
ATOM 7726 O O . PHE A 1 987 ? -5.405 -26.603 71.333 1.00 91.75 987 PHE A O 1
ATOM 7733 N N . ASN A 1 988 ? -4.784 -24.495 70.870 1.00 88.94 988 ASN A N 1
ATOM 7734 C CA . ASN A 1 988 ? -4.881 -24.021 72.255 1.00 88.94 988 ASN A CA 1
ATOM 7735 C C . ASN A 1 988 ? -6.325 -24.096 72.785 1.00 88.94 988 ASN A C 1
ATOM 7737 O O . ASN A 1 988 ? -6.558 -24.733 73.812 1.00 88.94 988 ASN A O 1
ATOM 7741 N N . LYS A 1 989 ? -7.322 -23.607 72.029 1.00 88.88 989 LYS A N 1
ATOM 7742 C CA . LYS A 1 989 ? -8.753 -23.784 72.369 1.00 88.88 989 LYS A CA 1
ATOM 7743 C C . LYS A 1 989 ? -9.149 -25.267 72.520 1.00 88.88 989 LYS A C 1
ATOM 7745 O O . LYS A 1 989 ? -9.994 -25.603 73.348 1.00 88.88 989 LYS A O 1
ATOM 7750 N N . ARG A 1 990 ? -8.543 -26.179 71.745 1.00 88.25 990 ARG A N 1
ATOM 7751 C CA . ARG A 1 990 ? -8.727 -27.640 71.895 1.00 88.25 990 ARG A CA 1
ATOM 7752 C C . ARG A 1 990 ? -8.020 -28.223 73.112 1.00 88.25 990 ARG A C 1
ATOM 7754 O O . ARG A 1 990 ? -8.543 -29.174 73.679 1.00 88.25 990 ARG A O 1
ATOM 7761 N N . LEU A 1 991 ? -6.867 -27.685 73.501 1.00 85.44 991 LEU A N 1
ATOM 7762 C CA . LEU A 1 991 ? -6.107 -28.114 74.674 1.00 85.44 991 LEU A CA 1
ATOM 7763 C C . LEU A 1 991 ? -6.832 -27.725 75.972 1.00 85.44 991 LEU A C 1
ATOM 7765 O O . LEU A 1 99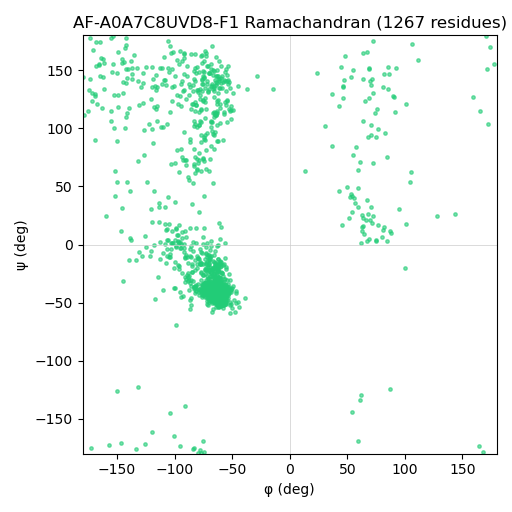1 ? -6.928 -28.544 76.878 1.00 85.44 991 LEU A O 1
ATOM 7769 N N . GLU A 1 992 ? -7.412 -26.523 76.026 1.00 84.75 992 GLU A N 1
ATOM 7770 C CA . GLU A 1 992 ? -8.267 -26.060 77.131 1.00 84.75 992 GLU A CA 1
ATOM 7771 C C . GLU A 1 992 ? -9.567 -26.872 77.256 1.00 84.75 992 GLU A C 1
ATOM 7773 O O . GLU A 1 992 ? -10.027 -27.158 78.361 1.00 84.75 992 GLU A O 1
ATOM 7778 N N . ALA A 1 993 ? -10.158 -27.267 76.124 1.00 80.50 993 ALA A N 1
ATOM 7779 C CA . ALA A 1 993 ? -11.386 -28.061 76.076 1.00 80.50 993 ALA A CA 1
ATOM 7780 C C . ALA A 1 993 ? -11.164 -29.583 76.222 1.00 80.50 993 ALA A C 1
ATOM 7782 O O . ALA A 1 993 ? -12.139 -30.341 76.265 1.00 80.50 993 ALA A O 1
ATOM 7783 N N . ALA A 1 994 ? -9.914 -30.054 76.268 1.00 75.38 994 ALA A N 1
ATOM 7784 C CA . ALA A 1 994 ? -9.598 -31.476 76.331 1.00 75.38 994 ALA A CA 1
ATOM 7785 C C . ALA A 1 994 ? -9.820 -32.043 77.742 1.00 75.38 994 ALA A C 1
ATOM 7787 O O . ALA A 1 994 ? -9.135 -31.695 78.703 1.00 75.38 994 ALA A O 1
ATOM 7788 N N . THR A 1 995 ? -10.759 -32.984 77.857 1.00 66.81 995 THR A N 1
ATOM 7789 C CA . THR A 1 995 ? -10.880 -33.849 79.037 1.00 66.81 995 THR A CA 1
ATOM 7790 C C . THR A 1 995 ? -9.638 -34.737 79.194 1.00 66.81 995 THR A C 1
ATOM 7792 O O . THR A 1 995 ? -8.899 -34.947 78.238 1.00 66.81 995 THR A O 1
ATOM 7795 N N . GLU A 1 996 ? -9.428 -35.279 80.400 1.00 64.12 996 GLU A N 1
ATOM 7796 C CA . GLU A 1 996 ? -8.186 -35.915 80.898 1.00 64.12 996 GLU A CA 1
ATOM 7797 C C . GLU A 1 996 ? -7.644 -37.157 80.135 1.00 64.12 996 GLU A C 1
ATOM 7799 O O . GLU A 1 996 ? -6.801 -37.871 80.674 1.00 64.12 996 GLU A O 1
ATOM 7804 N N . ASP A 1 997 ? -8.087 -37.451 78.908 1.00 78.38 997 ASP A N 1
ATOM 7805 C CA . ASP A 1 997 ? -7.507 -38.507 78.069 1.00 78.38 997 ASP A CA 1
ATOM 7806 C C . ASP A 1 997 ? -6.044 -38.185 77.685 1.00 78.38 997 ASP A C 1
ATOM 7808 O O . ASP A 1 997 ? -5.808 -37.276 76.876 1.00 78.38 997 ASP A O 1
ATOM 7812 N N . PRO A 1 998 ? -5.043 -38.938 78.191 1.00 77.75 998 PRO A N 1
ATOM 7813 C CA . PRO A 1 998 ? -3.638 -38.609 77.965 1.00 77.75 998 PRO A CA 1
ATOM 7814 C C . PRO A 1 998 ? -3.221 -38.702 76.496 1.00 77.75 998 PRO A C 1
ATOM 7816 O O . PRO A 1 998 ? -2.308 -37.996 76.080 1.00 77.75 998 PRO A O 1
ATOM 7819 N N . GLU A 1 999 ? -3.871 -39.557 75.703 1.00 82.50 999 GLU A N 1
ATOM 7820 C CA . GLU A 1 999 ? -3.501 -39.820 74.309 1.00 82.50 999 GLU A CA 1
ATOM 7821 C C . GLU A 1 999 ? -3.981 -38.699 73.367 1.00 82.50 999 GLU A C 1
ATOM 7823 O O . GLU A 1 999 ? -3.257 -38.286 72.458 1.00 82.50 999 GLU A O 1
ATOM 7828 N N . THR A 1 1000 ? -5.183 -38.160 73.603 1.00 81.69 1000 THR A N 1
ATOM 7829 C CA . THR A 1 1000 ? -5.698 -36.968 72.904 1.00 81.69 1000 THR A CA 1
ATOM 7830 C C . THR A 1 1000 ? -4.922 -35.714 73.296 1.00 81.69 1000 THR A C 1
ATOM 7832 O O . THR A 1 1000 ? -4.505 -34.954 72.419 1.00 81.69 1000 THR A O 1
ATOM 7835 N N . LEU A 1 1001 ? -4.657 -35.529 74.596 1.00 84.00 1001 LEU A N 1
ATOM 7836 C CA . LEU A 1 1001 ? -3.822 -34.436 75.110 1.00 84.00 1001 LEU A CA 1
ATOM 7837 C C . LEU A 1 1001 ? -2.411 -34.469 74.502 1.00 84.00 1001 LEU A C 1
ATOM 7839 O O . LEU A 1 1001 ? -1.906 -33.436 74.061 1.00 84.00 1001 LEU A O 1
ATOM 7843 N N . LYS A 1 1002 ? -1.802 -35.659 74.410 1.00 87.06 1002 LYS A N 1
ATOM 7844 C CA . LYS A 1 1002 ? -0.497 -35.875 73.773 1.00 87.06 1002 LYS A CA 1
ATOM 7845 C C . LYS A 1 1002 ? -0.500 -35.450 72.304 1.00 87.06 1002 LYS A C 1
ATOM 7847 O O . LYS A 1 1002 ? 0.364 -34.675 71.917 1.00 87.06 1002 LYS A O 1
ATOM 7852 N N . LYS A 1 1003 ? -1.499 -35.857 71.513 1.00 86.50 1003 LYS A N 1
ATOM 7853 C CA . LYS A 1 1003 ? -1.602 -35.495 70.082 1.00 86.50 1003 LYS A CA 1
ATOM 7854 C C . LYS A 1 1003 ? -1.823 -34.004 69.835 1.00 86.50 1003 LYS A C 1
ATOM 7856 O O . LYS A 1 1003 ? -1.282 -33.464 68.874 1.00 86.50 1003 LYS A O 1
ATOM 7861 N N . ILE A 1 1004 ? -2.594 -33.332 70.694 1.00 87.06 1004 ILE A N 1
ATOM 7862 C CA . ILE A 1 1004 ? -2.771 -31.874 70.608 1.00 87.06 1004 ILE A CA 1
ATOM 7863 C C . ILE A 1 1004 ? -1.451 -31.170 70.950 1.00 87.06 1004 ILE A C 1
ATOM 7865 O O . ILE A 1 1004 ? -1.043 -30.283 70.208 1.00 87.06 1004 ILE A O 1
ATOM 7869 N N . LYS A 1 1005 ? -0.737 -31.601 72.002 1.00 88.44 1005 LYS A N 1
ATOM 7870 C CA . LYS A 1 1005 ? 0.590 -31.057 72.344 1.00 88.44 1005 LYS A CA 1
ATOM 7871 C C . LYS A 1 1005 ? 1.651 -31.330 71.273 1.00 88.44 1005 LYS A C 1
ATOM 7873 O O . LYS A 1 1005 ? 2.450 -30.446 70.995 1.00 88.44 1005 LYS A O 1
ATOM 7878 N N . GLU A 1 1006 ? 1.642 -32.504 70.643 1.00 89.12 1006 GLU A N 1
ATOM 7879 C CA . GLU A 1 1006 ? 2.517 -32.823 69.504 1.00 89.12 1006 GLU A CA 1
ATOM 7880 C C . GLU A 1 1006 ? 2.279 -31.857 68.336 1.00 89.12 1006 GLU A C 1
ATOM 7882 O O . GLU A 1 1006 ? 3.229 -31.258 67.842 1.00 89.12 1006 GLU A O 1
ATOM 7887 N N . ARG A 1 1007 ? 1.017 -31.623 67.944 1.00 90.38 1007 ARG A N 1
ATOM 7888 C CA . ARG A 1 1007 ? 0.691 -30.658 66.880 1.00 90.38 1007 ARG A CA 1
ATOM 7889 C C . ARG A 1 1007 ? 0.966 -29.208 67.258 1.00 90.38 1007 ARG A C 1
ATOM 7891 O O . ARG A 1 1007 ? 1.377 -28.442 66.397 1.00 90.38 1007 ARG A O 1
ATOM 7898 N N . LEU A 1 1008 ? 0.774 -28.834 68.519 1.00 90.44 1008 LEU A N 1
ATOM 7899 C CA . LEU A 1 1008 ? 1.099 -27.495 69.003 1.00 90.44 1008 LEU A CA 1
ATOM 7900 C C . LEU A 1 1008 ? 2.619 -27.248 68.970 1.00 90.44 1008 LEU A C 1
ATOM 7902 O O . LEU A 1 1008 ? 3.045 -26.191 68.520 1.00 90.44 1008 LEU A O 1
ATOM 7906 N N . ALA A 1 1009 ? 3.435 -28.240 69.346 1.00 89.75 1009 ALA A N 1
ATOM 7907 C CA . ALA A 1 1009 ? 4.890 -28.176 69.202 1.00 89.75 1009 ALA A CA 1
ATOM 7908 C C . ALA A 1 1009 ? 5.332 -28.124 67.727 1.00 89.75 1009 ALA A C 1
ATOM 7910 O O . ALA A 1 1009 ? 6.159 -27.282 67.391 1.00 89.75 1009 ALA A O 1
ATOM 7911 N N . ASP A 1 1010 ? 4.741 -28.943 66.842 1.00 90.94 1010 ASP A N 1
ATOM 7912 C CA . ASP A 1 1010 ? 4.993 -28.868 65.391 1.00 90.94 1010 ASP A CA 1
ATOM 7913 C C . ASP A 1 1010 ? 4.685 -27.463 64.826 1.00 90.94 1010 ASP A C 1
ATOM 7915 O O . ASP A 1 1010 ? 5.368 -26.995 63.920 1.00 90.94 1010 ASP A O 1
ATOM 7919 N N . VAL A 1 1011 ? 3.629 -26.802 65.317 1.00 91.69 1011 VAL A N 1
ATOM 7920 C CA . VAL A 1 1011 ? 3.239 -25.449 64.886 1.00 91.69 1011 VAL A CA 1
ATOM 7921 C C . VAL A 1 1011 ? 4.217 -24.397 65.406 1.00 91.69 1011 VAL A C 1
ATOM 7923 O O . VAL A 1 1011 ? 4.655 -23.561 64.624 1.00 91.69 1011 VAL A O 1
ATOM 7926 N N . HIS A 1 1012 ? 4.597 -24.452 66.685 1.00 92.69 1012 HIS A N 1
ATOM 7927 C CA . HIS A 1 1012 ? 5.590 -23.539 67.258 1.00 92.69 1012 HIS A CA 1
ATOM 7928 C C . HIS A 1 1012 ? 6.990 -23.710 66.635 1.00 92.69 1012 HIS A C 1
ATOM 7930 O O . HIS A 1 1012 ? 7.686 -22.718 66.450 1.00 92.69 1012 HIS A O 1
ATOM 7936 N N . ASP A 1 1013 ? 7.393 -24.930 66.253 1.00 90.56 1013 ASP A N 1
ATOM 7937 C CA . ASP A 1 1013 ? 8.613 -25.151 65.459 1.00 90.56 1013 ASP A CA 1
ATOM 7938 C C . ASP A 1 1013 ? 8.556 -24.391 64.131 1.00 90.56 1013 ASP A C 1
ATOM 7940 O O . ASP A 1 1013 ? 9.444 -23.595 63.838 1.00 90.56 1013 ASP A O 1
ATOM 7944 N N . ILE A 1 1014 ? 7.495 -24.607 63.345 1.00 91.62 1014 ILE A N 1
ATOM 7945 C CA . ILE A 1 1014 ? 7.378 -24.022 62.005 1.00 91.62 1014 ILE A CA 1
ATOM 7946 C C . ILE A 1 1014 ? 7.233 -22.496 62.080 1.00 91.62 1014 ILE A C 1
ATOM 7948 O O . ILE A 1 1014 ? 7.869 -21.798 61.298 1.00 91.62 1014 ILE A O 1
ATOM 7952 N N . LEU A 1 1015 ? 6.451 -21.962 63.027 1.00 90.19 1015 LEU A N 1
ATOM 7953 C CA . LEU A 1 1015 ? 6.360 -20.514 63.257 1.00 90.19 1015 LEU A CA 1
ATOM 7954 C C . LEU A 1 1015 ? 7.720 -19.929 63.661 1.00 90.19 1015 LEU A C 1
ATOM 7956 O O . LEU A 1 1015 ? 8.114 -18.898 63.128 1.00 90.19 1015 LEU A O 1
ATOM 7960 N N . GLY A 1 1016 ? 8.463 -20.615 64.535 1.00 87.56 1016 GLY A N 1
ATOM 7961 C CA . GLY A 1 1016 ? 9.815 -20.224 64.923 1.00 87.56 1016 GLY A CA 1
ATOM 7962 C C . GLY A 1 1016 ? 10.819 -20.257 63.767 1.00 87.56 1016 GLY A C 1
ATOM 7963 O O . GLY A 1 1016 ? 11.675 -19.384 63.694 1.00 87.56 1016 GLY A O 1
ATOM 7964 N N . GLU A 1 1017 ? 10.705 -21.222 62.849 1.00 89.75 1017 GLU A N 1
ATOM 7965 C CA . GLU A 1 1017 ? 11.531 -21.316 61.635 1.00 89.75 1017 GLU A CA 1
ATOM 7966 C C . GLU A 1 1017 ? 11.158 -20.252 60.591 1.00 89.75 1017 GLU A C 1
ATOM 7968 O O . GLU A 1 1017 ? 12.052 -19.611 60.049 1.00 89.75 1017 GLU A O 1
ATOM 7973 N N . VAL A 1 1018 ? 9.869 -19.967 60.374 1.00 87.31 1018 VAL A N 1
ATOM 7974 C CA . VAL A 1 1018 ? 9.431 -18.845 59.518 1.00 87.31 1018 VAL A CA 1
ATOM 7975 C C . VAL A 1 1018 ? 9.914 -17.503 60.083 1.00 87.31 1018 VAL A C 1
ATOM 7977 O O . VAL A 1 1018 ? 10.427 -16.675 59.339 1.00 87.31 1018 VAL A O 1
ATOM 7980 N N . SER A 1 1019 ? 9.844 -17.312 61.404 1.00 86.94 1019 SER A N 1
ATOM 7981 C CA . SER A 1 1019 ? 10.389 -16.125 62.078 1.00 86.94 1019 SER A CA 1
ATOM 7982 C C . SER A 1 1019 ? 11.925 -16.065 62.120 1.00 86.94 1019 SER A C 1
ATOM 7984 O O . SER A 1 1019 ? 12.460 -15.036 62.526 1.00 86.94 1019 SER A O 1
ATOM 7986 N N . LEU A 1 1020 ? 12.644 -17.130 61.737 1.00 84.44 1020 LEU A N 1
ATOM 7987 C CA . LEU A 1 1020 ? 14.093 -17.083 61.494 1.00 84.44 1020 LEU A CA 1
ATOM 7988 C C . LEU A 1 1020 ? 14.421 -16.636 60.064 1.00 84.44 1020 LEU A C 1
ATOM 7990 O O . LEU A 1 1020 ? 15.415 -15.938 59.894 1.00 84.44 1020 LEU A O 1
ATOM 7994 N N . GLU A 1 1021 ? 13.605 -17.020 59.076 1.00 83.12 1021 GLU A N 1
ATOM 7995 C CA . GLU A 1 1021 ? 13.756 -16.573 57.682 1.00 83.12 1021 GLU A CA 1
ATOM 7996 C C . GLU A 1 1021 ? 13.426 -15.080 57.549 1.00 83.12 1021 GLU A C 1
ATOM 7998 O O . GLU A 1 1021 ? 14.223 -14.322 57.011 1.00 83.12 1021 GLU A O 1
ATOM 8003 N N . SER A 1 1022 ? 12.299 -14.630 58.116 1.00 79.75 1022 SER A N 1
ATOM 8004 C CA . SER A 1 1022 ? 11.839 -13.231 58.045 1.00 79.75 1022 SER A CA 1
ATOM 8005 C C . SER A 1 1022 ? 12.562 -12.284 59.030 1.00 79.75 1022 SER A C 1
ATOM 8007 O O . SER A 1 1022 ? 11.942 -11.371 59.579 1.00 79.75 1022 SER A O 1
ATOM 8009 N N . GLU A 1 1023 ? 13.815 -12.596 59.384 1.00 82.44 1023 GLU A N 1
ATOM 8010 C CA . GLU A 1 1023 ? 14.696 -11.924 60.365 1.00 82.44 1023 GLU A CA 1
ATOM 8011 C C . GLU A 1 1023 ? 14.071 -11.543 61.734 1.00 82.44 1023 GLU A C 1
ATOM 8013 O O . GLU A 1 1023 ? 14.639 -10.785 62.527 1.00 82.44 1023 GLU A O 1
ATOM 8018 N N . SER A 1 1024 ? 12.918 -12.115 62.092 1.00 84.62 1024 SER A N 1
ATOM 8019 C CA . SER A 1 1024 ? 12.156 -11.788 63.304 1.00 84.62 1024 SER A CA 1
ATOM 8020 C C . SER A 1 1024 ? 12.686 -12.548 64.529 1.00 84.62 1024 SER A C 1
ATOM 8022 O O . SER A 1 1024 ? 11.958 -13.215 65.271 1.00 84.62 1024 SER A O 1
ATOM 8024 N N . PHE A 1 1025 ? 13.997 -12.445 64.771 1.00 85.69 1025 PHE A N 1
ATOM 8025 C CA . PHE A 1 1025 ? 14.738 -13.264 65.739 1.00 85.69 1025 PHE A CA 1
ATOM 8026 C C . PHE A 1 1025 ? 14.178 -13.194 67.170 1.00 85.69 1025 PHE A C 1
ATOM 8028 O O . PHE A 1 1025 ? 14.252 -14.174 67.917 1.00 85.69 1025 PHE A O 1
ATOM 8035 N N . LYS A 1 1026 ? 13.574 -12.058 67.551 1.00 85.38 1026 LYS A N 1
ATOM 8036 C CA . LYS A 1 1026 ? 12.876 -11.878 68.837 1.00 85.38 1026 LYS A CA 1
ATOM 8037 C C . LYS A 1 1026 ? 11.644 -12.789 68.941 1.00 85.38 1026 LYS A C 1
ATOM 8039 O O . LYS A 1 1026 ? 11.489 -13.472 69.952 1.00 85.38 1026 LYS A O 1
ATOM 8044 N N . GLN A 1 1027 ? 10.811 -12.850 67.898 1.00 85.81 1027 GLN A N 1
ATOM 8045 C CA . GLN A 1 1027 ? 9.631 -13.719 67.848 1.00 85.81 1027 GLN A CA 1
ATOM 8046 C C . GLN A 1 1027 ? 10.026 -15.195 67.707 1.00 85.81 1027 GLN A C 1
ATOM 8048 O O . GLN A 1 1027 ? 9.476 -16.044 68.410 1.00 85.81 1027 GLN A O 1
ATOM 8053 N N . ALA A 1 1028 ? 11.048 -15.493 66.895 1.00 87.88 1028 ALA A N 1
ATOM 8054 C CA . ALA A 1 1028 ? 11.602 -16.840 66.766 1.00 87.88 1028 ALA A CA 1
ATOM 8055 C C . ALA A 1 1028 ? 12.031 -17.427 68.122 1.00 87.88 1028 ALA A C 1
ATOM 8057 O O . ALA A 1 1028 ? 11.763 -18.594 68.401 1.00 87.88 1028 ALA A O 1
ATOM 8058 N N . CYS A 1 1029 ? 12.643 -16.623 69.002 1.00 87.62 1029 CYS A N 1
ATOM 8059 C CA . CYS A 1 1029 ? 12.983 -17.071 70.355 1.00 87.62 1029 CYS A CA 1
ATOM 8060 C C . CYS A 1 1029 ? 11.743 -17.473 71.172 1.00 87.62 1029 CYS A C 1
ATOM 8062 O O . CYS A 1 1029 ? 11.779 -18.504 71.838 1.00 87.62 1029 CYS A O 1
ATOM 8064 N N . VAL A 1 1030 ? 10.648 -16.706 71.104 1.00 91.25 1030 VAL A N 1
ATOM 8065 C CA . VAL A 1 1030 ? 9.410 -16.978 71.864 1.00 91.25 1030 VAL A CA 1
ATOM 8066 C C . VAL A 1 1030 ? 8.760 -18.291 71.420 1.00 91.25 1030 VAL A C 1
ATOM 8068 O O . VAL A 1 1030 ? 8.452 -19.141 72.258 1.00 91.25 1030 VAL A O 1
ATOM 8071 N N . ASP A 1 1031 ? 8.583 -18.490 70.113 1.00 90.19 1031 ASP A N 1
ATOM 8072 C CA . ASP A 1 1031 ? 7.966 -19.711 69.585 1.00 90.19 1031 ASP A CA 1
ATOM 8073 C C . ASP A 1 1031 ? 8.865 -20.950 69.789 1.00 90.19 1031 ASP A C 1
ATOM 8075 O O . ASP A 1 1031 ? 8.382 -22.006 70.211 1.00 90.19 1031 ASP A O 1
ATOM 8079 N N . LEU A 1 1032 ? 10.189 -20.826 69.619 1.00 91.69 1032 LEU A N 1
ATOM 8080 C CA . LEU A 1 1032 ? 11.126 -21.930 69.868 1.00 91.69 1032 LEU A CA 1
ATOM 8081 C C . LEU A 1 1032 ? 11.289 -22.262 71.365 1.00 91.69 1032 LEU A C 1
ATOM 8083 O O . LEU A 1 1032 ? 11.519 -23.429 71.698 1.00 91.69 1032 LEU A O 1
ATOM 8087 N N . GLU A 1 1033 ? 11.137 -21.297 72.281 1.00 92.62 1033 GLU A N 1
ATOM 8088 C CA . GLU A 1 1033 ? 11.081 -21.565 73.727 1.00 92.62 1033 GLU A CA 1
ATOM 8089 C C . GLU A 1 1033 ? 9.832 -22.361 74.119 1.00 92.62 1033 GLU A C 1
ATOM 8091 O O . GLU A 1 1033 ? 9.945 -23.334 74.874 1.00 92.62 1033 GLU A O 1
ATOM 8096 N N . GLU A 1 1034 ? 8.657 -22.010 73.589 1.00 92.50 1034 GLU A N 1
ATOM 8097 C CA . GLU A 1 1034 ? 7.416 -22.728 73.896 1.00 92.50 1034 GLU A CA 1
ATOM 8098 C C . GLU A 1 1034 ? 7.400 -24.131 73.259 1.00 92.50 1034 GLU A C 1
ATOM 8100 O O . GLU A 1 1034 ? 7.064 -25.106 73.939 1.00 92.50 1034 GLU A O 1
ATOM 8105 N N . SER A 1 1035 ? 7.888 -24.286 72.018 1.00 92.44 1035 SER A N 1
ATOM 8106 C CA . SER A 1 1035 ? 8.132 -25.611 71.419 1.00 92.44 1035 SER A CA 1
ATOM 8107 C C . SER A 1 1035 ? 9.067 -26.463 72.286 1.00 92.44 1035 SER A C 1
ATOM 8109 O O . SER A 1 1035 ? 8.743 -27.604 72.632 1.00 92.44 1035 SER A O 1
ATOM 8111 N N . LEU A 1 1036 ? 10.213 -25.912 72.705 1.00 91.31 1036 LEU A N 1
ATOM 8112 C CA . LEU A 1 1036 ? 11.174 -26.603 73.566 1.00 91.31 1036 LEU A CA 1
ATOM 8113 C C . LEU A 1 1036 ? 10.548 -27.020 74.907 1.00 91.31 1036 LEU A C 1
ATOM 8115 O O . LEU A 1 1036 ? 10.783 -28.136 75.374 1.00 91.31 1036 LEU A O 1
ATOM 8119 N N . LYS A 1 1037 ? 9.739 -26.148 75.516 1.00 93.19 1037 LYS A N 1
ATOM 8120 C CA . LYS A 1 1037 ? 8.999 -26.406 76.758 1.00 93.19 1037 LYS A CA 1
ATOM 8121 C C . LYS A 1 1037 ? 8.017 -27.568 76.596 1.00 93.19 1037 LYS A C 1
ATOM 8123 O O . LYS A 1 1037 ? 8.074 -28.508 77.389 1.00 93.19 1037 LYS A O 1
ATOM 8128 N N . ILE A 1 1038 ? 7.207 -27.580 75.536 1.00 91.00 1038 ILE A N 1
ATOM 8129 C CA . ILE A 1 1038 ? 6.291 -28.693 75.235 1.00 91.00 1038 ILE A CA 1
ATOM 8130 C C . ILE A 1 1038 ? 7.079 -29.987 74.946 1.00 91.00 1038 ILE A C 1
ATOM 8132 O O . ILE A 1 1038 ? 6.749 -31.052 75.472 1.00 91.00 1038 ILE A O 1
ATOM 8136 N N . LYS A 1 1039 ? 8.175 -29.917 74.180 1.00 91.50 1039 LYS A N 1
ATOM 8137 C CA . LYS A 1 1039 ? 9.040 -31.073 73.880 1.00 91.50 1039 LYS A CA 1
ATOM 8138 C C . LYS A 1 1039 ? 9.692 -31.676 75.127 1.00 91.50 1039 LYS A C 1
ATOM 8140 O O . LYS A 1 1039 ? 9.815 -32.897 75.197 1.00 91.50 1039 LYS A O 1
ATOM 8145 N N . LEU A 1 1040 ? 10.072 -30.859 76.111 1.00 89.44 1040 LEU A N 1
ATOM 8146 C CA . LEU A 1 1040 ? 10.622 -31.316 77.395 1.00 89.44 1040 LEU A CA 1
ATOM 8147 C C . LEU A 1 1040 ? 9.581 -32.003 78.297 1.00 89.44 1040 LEU A C 1
ATOM 8149 O O . LEU A 1 1040 ? 9.965 -32.807 79.145 1.00 89.44 1040 LEU A O 1
ATOM 8153 N N . GLU A 1 1041 ? 8.284 -31.736 78.112 1.00 89.00 1041 GLU A N 1
ATOM 8154 C CA . GLU A 1 1041 ? 7.207 -32.507 78.754 1.00 89.00 1041 GLU A CA 1
ATOM 8155 C C . GLU A 1 1041 ? 6.922 -33.839 78.037 1.00 89.00 1041 GLU A C 1
ATOM 8157 O O . GLU A 1 1041 ? 6.561 -34.822 78.684 1.00 89.00 1041 GLU A O 1
ATOM 8162 N N . LEU A 1 1042 ? 7.063 -33.876 76.705 1.00 87.44 1042 LEU A N 1
ATOM 8163 C CA . LEU A 1 1042 ? 6.694 -35.028 75.871 1.00 87.44 1042 LEU A CA 1
ATOM 8164 C C . LEU A 1 1042 ? 7.805 -36.078 75.693 1.00 87.44 1042 LEU A C 1
ATOM 8166 O O . LEU A 1 1042 ? 7.494 -37.259 75.517 1.00 87.44 1042 LEU A O 1
ATOM 8170 N N . TYR A 1 1043 ? 9.080 -35.676 75.699 1.00 88.81 1043 TYR A N 1
ATOM 8171 C CA . TYR A 1 1043 ? 10.203 -36.517 75.265 1.00 88.81 1043 TYR A CA 1
ATOM 8172 C C . TYR A 1 1043 ? 11.332 -36.619 76.313 1.00 88.81 1043 TYR A C 1
ATOM 8174 O O . TYR A 1 1043 ? 11.606 -35.663 77.038 1.00 88.81 1043 TYR A O 1
ATOM 8182 N N . PRO A 1 1044 ? 12.052 -37.759 76.396 1.00 86.25 1044 PRO A N 1
ATOM 8183 C CA . PRO A 1 1044 ? 13.198 -37.904 77.297 1.00 86.25 1044 PRO A CA 1
ATOM 8184 C C . PRO A 1 1044 ? 14.378 -37.027 76.847 1.00 86.25 1044 PRO A C 1
ATOM 8186 O O . PRO A 1 1044 ? 14.578 -36.819 75.654 1.00 86.25 1044 PRO A O 1
ATOM 8189 N N . THR A 1 1045 ? 15.225 -36.570 77.783 1.00 80.88 1045 THR A N 1
ATOM 8190 C CA . THR A 1 1045 ? 16.310 -35.583 77.516 1.00 80.88 1045 THR A CA 1
ATOM 8191 C C . THR A 1 1045 ? 17.424 -36.030 76.549 1.00 80.88 1045 THR A C 1
ATOM 8193 O O . THR A 1 1045 ? 18.347 -35.266 76.277 1.00 80.88 1045 THR A O 1
ATOM 8196 N N . GLU A 1 1046 ? 17.351 -37.261 76.049 1.00 82.94 1046 GLU A N 1
ATOM 8197 C CA . GLU A 1 1046 ? 18.214 -37.868 75.02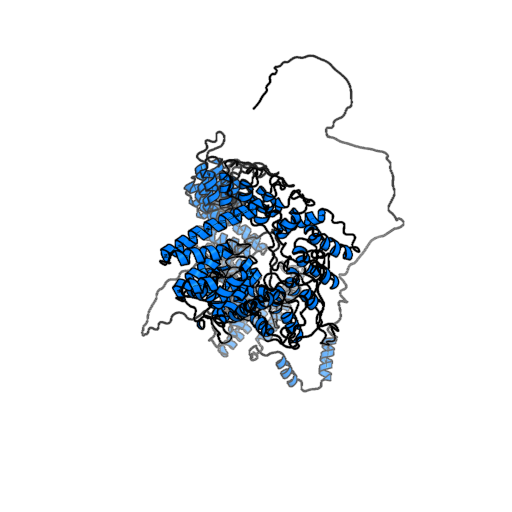5 1.00 82.94 1046 GLU A CA 1
ATOM 8198 C C . GLU A 1 1046 ? 17.562 -37.895 73.623 1.00 82.94 1046 GLU A C 1
ATOM 8200 O O . GLU A 1 1046 ? 18.152 -38.385 72.665 1.00 82.94 1046 GLU A O 1
ATOM 8205 N N . SER A 1 1047 ? 16.342 -37.364 73.483 1.00 85.81 1047 SER A N 1
ATOM 8206 C CA . SER A 1 1047 ? 15.640 -37.248 72.203 1.00 85.81 1047 SER A CA 1
ATOM 8207 C C . SER A 1 1047 ? 16.345 -36.278 71.252 1.00 85.81 1047 SER A C 1
ATOM 8209 O O . SER A 1 1047 ? 16.710 -35.161 71.634 1.00 85.81 1047 SER A O 1
ATOM 8211 N N . THR A 1 1048 ? 16.454 -36.666 69.979 1.00 85.00 1048 THR A N 1
ATOM 8212 C CA . THR A 1 1048 ? 16.962 -35.799 68.903 1.00 85.00 1048 THR A CA 1
ATOM 8213 C C . THR A 1 1048 ? 16.168 -34.499 68.800 1.00 85.00 1048 THR A C 1
ATOM 8215 O O . THR A 1 1048 ? 16.772 -33.447 68.635 1.00 85.00 1048 THR A O 1
ATOM 8218 N N . LEU A 1 1049 ? 14.847 -34.543 69.012 1.00 84.81 1049 LEU A N 1
ATOM 8219 C CA . LEU A 1 1049 ? 13.962 -33.371 68.956 1.00 84.81 1049 LEU A CA 1
ATOM 8220 C C . LEU A 1 1049 ? 14.287 -32.315 70.031 1.00 84.81 1049 LEU A C 1
ATOM 8222 O O . LEU A 1 1049 ? 14.037 -31.132 69.821 1.00 84.81 1049 LEU A O 1
ATOM 8226 N N . ILE A 1 1050 ? 14.857 -32.725 71.173 1.00 87.62 1050 ILE A N 1
ATOM 8227 C CA . ILE A 1 1050 ? 15.303 -31.810 72.241 1.00 87.62 1050 ILE A CA 1
ATOM 8228 C C . ILE A 1 1050 ? 16.702 -31.261 71.938 1.00 87.62 1050 ILE A C 1
ATOM 8230 O O . ILE A 1 1050 ? 16.957 -30.083 72.184 1.00 87.62 1050 ILE A O 1
ATOM 8234 N N . THR A 1 1051 ? 17.593 -32.073 71.355 1.00 86.38 1051 THR A N 1
ATOM 8235 C CA . THR A 1 1051 ? 18.874 -31.584 70.810 1.00 86.38 1051 THR A CA 1
ATOM 8236 C C . THR A 1 1051 ? 18.629 -30.511 69.741 1.00 86.38 1051 THR A C 1
ATOM 8238 O O . THR A 1 1051 ? 19.233 -29.444 69.796 1.00 86.38 1051 THR A O 1
ATOM 8241 N N . GLU A 1 1052 ? 17.704 -30.771 68.816 1.00 87.38 1052 GLU A N 1
ATOM 8242 C CA . GLU A 1 1052 ? 17.323 -29.875 67.723 1.00 87.38 1052 GLU A CA 1
ATOM 8243 C C . GLU A 1 1052 ? 16.658 -28.588 68.231 1.00 87.38 1052 GLU A C 1
ATOM 8245 O O . GLU A 1 1052 ? 17.089 -27.501 67.860 1.00 87.38 1052 GLU A O 1
ATOM 8250 N N . ALA A 1 1053 ? 15.681 -28.680 69.141 1.00 87.44 1053 ALA A N 1
ATOM 8251 C CA . ALA A 1 1053 ? 15.035 -27.498 69.719 1.00 87.44 1053 ALA A CA 1
ATOM 8252 C C . ALA A 1 1053 ? 16.019 -26.622 70.522 1.00 87.44 1053 ALA A C 1
ATOM 8254 O O . ALA A 1 1053 ? 15.990 -25.398 70.417 1.00 87.44 1053 ALA A O 1
ATOM 8255 N N . HIS A 1 1054 ? 16.946 -27.224 71.280 1.00 90.81 1054 HIS A N 1
ATOM 8256 C CA . HIS A 1 1054 ? 18.027 -26.476 71.933 1.00 90.81 1054 HIS A CA 1
ATOM 8257 C C . HIS A 1 1054 ? 18.999 -25.824 70.935 1.00 90.81 1054 HIS A C 1
ATOM 8259 O O . HIS A 1 1054 ? 19.522 -24.751 71.232 1.00 90.81 1054 HIS A O 1
ATOM 8265 N N . TYR A 1 1055 ? 19.244 -26.441 69.775 1.00 89.62 1055 TYR A N 1
ATOM 8266 C CA . TYR A 1 1055 ? 20.081 -25.871 68.718 1.00 89.62 1055 TYR A CA 1
ATOM 8267 C C . TYR A 1 1055 ? 19.386 -24.701 68.005 1.00 89.62 1055 TYR A C 1
ATOM 8269 O O . TYR A 1 1055 ? 19.957 -23.613 67.958 1.00 89.62 1055 TYR A O 1
ATOM 8277 N N . LYS A 1 1056 ? 18.141 -24.882 67.540 1.00 89.69 1056 LYS A N 1
ATOM 8278 C CA . LYS A 1 1056 ? 17.336 -23.836 66.882 1.00 89.69 1056 LYS A CA 1
ATOM 8279 C C . LYS A 1 1056 ? 17.161 -22.610 67.786 1.00 89.69 1056 LYS A C 1
ATOM 8281 O O . LYS A 1 1056 ? 17.465 -21.497 67.369 1.00 89.69 1056 LYS A O 1
ATOM 8286 N N . LEU A 1 1057 ? 16.809 -22.807 69.061 1.00 90.00 1057 LEU A N 1
ATOM 8287 C CA . LEU A 1 1057 ? 16.732 -21.707 70.031 1.00 90.00 1057 LEU A CA 1
ATOM 8288 C C . LEU A 1 1057 ? 18.100 -21.049 70.293 1.00 90.00 1057 LEU A C 1
ATOM 8290 O O . LEU A 1 1057 ? 18.184 -19.832 70.418 1.00 90.00 1057 LEU A O 1
ATOM 8294 N N . SER A 1 1058 ? 19.192 -21.822 70.348 1.00 90.00 1058 SER A N 1
ATOM 8295 C CA . SER A 1 1058 ? 20.537 -21.244 70.472 1.00 90.00 1058 SER A CA 1
ATOM 8296 C C . SER A 1 1058 ? 20.928 -20.380 69.271 1.00 90.00 1058 SER A C 1
ATOM 8298 O O . SER A 1 1058 ? 21.731 -19.469 69.448 1.00 90.00 1058 SER A O 1
ATOM 8300 N N . LEU A 1 1059 ? 20.417 -20.683 68.077 1.00 87.00 1059 LEU A N 1
ATOM 8301 C CA . LEU A 1 1059 ? 20.669 -19.915 66.861 1.00 87.00 1059 LEU A CA 1
ATOM 8302 C C . LEU A 1 1059 ? 19.844 -18.618 66.855 1.00 87.00 1059 LEU A C 1
ATOM 8304 O O . LEU A 1 1059 ? 20.402 -17.545 66.641 1.00 87.00 1059 LEU A O 1
ATOM 8308 N N . ALA A 1 1060 ? 18.556 -18.702 67.204 1.00 86.44 1060 ALA A N 1
ATOM 8309 C CA . ALA A 1 1060 ? 17.679 -17.539 67.361 1.00 86.44 1060 ALA A CA 1
ATOM 8310 C C . ALA A 1 1060 ? 18.227 -16.535 68.395 1.00 86.44 1060 ALA A C 1
ATOM 8312 O O . ALA A 1 1060 ? 18.347 -15.347 68.103 1.00 86.44 1060 ALA A O 1
ATOM 8313 N N . LEU A 1 1061 ? 18.656 -17.021 69.570 1.00 87.62 1061 LEU A N 1
ATOM 8314 C CA . LEU A 1 1061 ? 19.275 -16.194 70.615 1.00 87.62 1061 LEU A CA 1
ATOM 8315 C C . LEU A 1 1061 ? 20.609 -15.573 70.165 1.00 87.62 1061 LEU A C 1
ATOM 8317 O O . LEU A 1 1061 ? 20.937 -14.461 70.576 1.00 87.62 1061 LEU A O 1
ATOM 8321 N N . GLU A 1 1062 ? 21.385 -16.264 69.324 1.00 85.88 1062 GLU A N 1
ATOM 8322 C CA . GLU A 1 1062 ? 22.637 -15.734 68.778 1.00 85.88 1062 GLU A CA 1
ATOM 8323 C C . GLU A 1 1062 ? 22.382 -14.571 67.803 1.00 85.88 1062 GLU A C 1
ATOM 8325 O O . GLU A 1 1062 ? 23.054 -13.543 67.917 1.00 85.88 1062 GLU A O 1
ATOM 8330 N N . PHE A 1 1063 ? 21.411 -14.684 66.893 1.00 83.94 1063 PHE A N 1
ATOM 8331 C CA . PHE A 1 1063 ? 21.051 -13.594 65.975 1.00 83.94 1063 PHE A CA 1
ATOM 8332 C C . PHE A 1 1063 ? 20.360 -12.428 66.695 1.00 83.94 1063 PHE A C 1
ATOM 8334 O O . PHE A 1 1063 ? 20.792 -11.284 66.551 1.00 83.94 1063 PHE A O 1
ATOM 8341 N N . ALA A 1 1064 ? 19.399 -12.706 67.584 1.00 81.19 1064 ALA A N 1
ATOM 8342 C CA . ALA A 1 1064 ? 18.761 -11.683 68.418 1.00 81.19 1064 ALA A CA 1
ATOM 8343 C C . ALA A 1 1064 ? 19.776 -10.894 69.274 1.00 81.19 1064 ALA A C 1
ATOM 8345 O O . ALA A 1 1064 ? 19.574 -9.712 69.544 1.00 81.19 1064 ALA A O 1
ATOM 8346 N N . SER A 1 1065 ? 20.898 -11.516 69.665 1.00 80.12 1065 SER A N 1
ATOM 8347 C CA . SER A 1 1065 ? 21.984 -10.849 70.401 1.00 80.12 1065 SER A CA 1
ATOM 8348 C C . SER A 1 1065 ? 22.894 -9.944 69.557 1.00 80.12 1065 SER A C 1
ATOM 8350 O O . SER A 1 1065 ? 23.753 -9.273 70.124 1.00 80.12 1065 SER A O 1
ATOM 8352 N N . GLN A 1 1066 ? 22.743 -9.930 68.228 1.00 73.12 1066 GLN A N 1
ATOM 8353 C CA . GLN A 1 1066 ? 23.590 -9.160 67.304 1.00 73.12 1066 GLN A CA 1
ATOM 8354 C C . GLN A 1 1066 ? 22.903 -7.923 66.706 1.00 73.12 1066 GLN A C 1
ATOM 8356 O O . GLN A 1 1066 ? 23.598 -7.079 66.148 1.00 73.12 1066 GLN A O 1
ATOM 8361 N N . GLY A 1 1067 ? 21.586 -7.764 66.889 1.00 60.94 1067 GLY A N 1
ATOM 8362 C CA . GLY A 1 1067 ? 20.889 -6.491 66.652 1.00 60.94 1067 GLY A CA 1
ATOM 8363 C C . GLY A 1 1067 ? 20.716 -6.080 65.185 1.00 60.94 1067 GLY A C 1
ATOM 8364 O O . GLY A 1 1067 ? 20.603 -4.892 64.913 1.00 60.94 1067 GLY A O 1
ATOM 8365 N N . GLY A 1 1068 ? 20.714 -7.033 64.251 1.00 53.00 1068 GLY A N 1
ATOM 8366 C CA . GLY A 1 1068 ? 20.382 -6.795 62.845 1.00 53.00 1068 GLY A CA 1
ATOM 8367 C C . GLY A 1 1068 ? 19.213 -7.677 62.431 1.00 53.00 1068 GLY A C 1
ATOM 8368 O O . GLY A 1 1068 ? 19.409 -8.874 62.271 1.00 53.00 1068 GLY A O 1
ATOM 8369 N N . GLY A 1 1069 ? 18.031 -7.076 62.334 1.00 48.81 1069 GLY A N 1
ATOM 8370 C CA . GLY A 1 1069 ? 16.802 -7.628 61.767 1.00 48.81 1069 GLY A CA 1
ATOM 8371 C C . GLY A 1 1069 ? 15.865 -6.454 61.478 1.00 48.81 1069 GLY A C 1
ATOM 8372 O O . GLY A 1 1069 ? 15.909 -5.450 62.200 1.00 48.81 1069 GLY A O 1
ATOM 8373 N N . GLU A 1 1070 ? 15.092 -6.517 60.398 1.00 43.84 1070 GLU A N 1
ATOM 8374 C CA . GLU A 1 1070 ? 14.370 -5.339 59.906 1.00 43.84 1070 GLU A CA 1
ATOM 8375 C C . GLU A 1 1070 ? 13.277 -4.822 60.863 1.00 43.84 1070 GLU A C 1
ATOM 8377 O O . GLU A 1 1070 ? 12.668 -5.562 61.638 1.00 43.84 1070 GLU A O 1
ATOM 8382 N N . GLY A 1 1071 ? 13.053 -3.503 60.823 1.00 50.56 1071 GLY A N 1
ATOM 8383 C CA . GLY A 1 1071 ? 12.059 -2.785 61.631 1.00 50.56 1071 GLY A CA 1
ATOM 8384 C C . GLY A 1 1071 ? 12.591 -2.055 62.874 1.00 50.56 1071 GLY A C 1
ATOM 8385 O O . GLY A 1 1071 ? 11.944 -1.118 63.330 1.00 50.56 1071 GLY A O 1
ATOM 8386 N N . ASP A 1 1072 ? 13.772 -2.406 63.399 1.00 45.28 1072 ASP A N 1
ATOM 8387 C CA . ASP A 1 1072 ? 14.271 -1.908 64.703 1.00 45.28 1072 ASP A CA 1
ATOM 8388 C C . ASP A 1 1072 ? 15.525 -1.001 64.597 1.00 45.28 1072 ASP A C 1
ATOM 8390 O O . ASP A 1 1072 ? 16.425 -1.027 65.444 1.00 45.28 1072 ASP A O 1
ATOM 8394 N N . ALA A 1 1073 ? 15.584 -0.191 63.531 1.00 43.28 1073 ALA A N 1
ATOM 8395 C CA . ALA A 1 1073 ? 16.769 0.542 63.056 1.00 43.28 1073 ALA A CA 1
ATOM 8396 C C . ALA A 1 1073 ? 17.381 1.592 64.018 1.00 43.28 1073 ALA A C 1
ATOM 8398 O O . ALA A 1 1073 ? 18.503 2.034 63.780 1.00 43.28 1073 ALA A O 1
ATOM 8399 N N . ASP A 1 1074 ? 16.682 1.970 65.093 1.00 43.16 1074 ASP A N 1
ATOM 8400 C CA . ASP A 1 1074 ? 17.158 2.903 66.135 1.00 43.16 1074 ASP A CA 1
ATOM 8401 C C . ASP A 1 1074 ? 17.533 2.200 67.465 1.00 43.16 1074 ASP A C 1
ATOM 8403 O O . ASP A 1 1074 ? 17.893 2.856 68.447 1.00 43.16 1074 ASP A O 1
ATOM 8407 N N . SER A 1 1075 ? 17.472 0.862 67.538 1.00 50.28 1075 SER A N 1
ATOM 8408 C CA . SER A 1 1075 ? 17.760 0.107 68.769 1.00 50.28 1075 SER A CA 1
ATOM 8409 C C . SER A 1 1075 ? 19.217 -0.390 68.856 1.00 50.28 1075 SER A C 1
ATOM 8411 O O . SER A 1 1075 ? 19.527 -1.554 68.601 1.00 50.28 1075 SER A O 1
ATOM 8413 N N . GLU A 1 1076 ? 20.146 0.475 69.294 1.00 54.56 1076 GLU A N 1
ATOM 8414 C CA . GLU A 1 1076 ? 21.493 0.037 69.713 1.00 54.56 1076 GLU A CA 1
ATOM 8415 C C . GLU A 1 1076 ? 21.400 -0.900 70.940 1.00 54.56 1076 GLU A C 1
ATOM 8417 O O . GLU A 1 1076 ? 21.467 -0.461 72.091 1.00 54.56 1076 GLU A O 1
ATOM 8422 N N . VAL A 1 1077 ? 21.255 -2.212 70.701 1.00 61.41 1077 VAL A N 1
ATOM 8423 C CA . VAL A 1 1077 ? 21.220 -3.246 71.752 1.00 61.41 1077 VAL A CA 1
ATOM 8424 C C . VAL A 1 1077 ? 22.466 -3.119 72.627 1.00 61.41 1077 VAL A C 1
ATOM 8426 O O . VAL A 1 1077 ? 23.591 -3.202 72.123 1.00 61.41 1077 VAL A O 1
ATOM 8429 N N . SER A 1 1078 ? 22.281 -2.944 73.939 1.00 67.62 1078 SER A N 1
ATOM 8430 C CA . SER A 1 1078 ? 23.380 -2.634 74.858 1.00 67.62 1078 SER A CA 1
ATOM 8431 C C . SER A 1 1078 ? 24.477 -3.707 74.806 1.00 67.62 1078 SER A C 1
ATOM 8433 O O . SER A 1 1078 ? 24.156 -4.898 74.795 1.00 67.62 1078 SER A O 1
ATOM 8435 N N . PRO A 1 1079 ? 25.777 -3.359 74.883 1.00 66.50 1079 PRO A N 1
ATOM 8436 C CA . PRO A 1 1079 ? 26.856 -4.347 74.983 1.00 66.50 1079 PRO A CA 1
ATOM 8437 C C . PRO A 1 1079 ? 26.707 -5.336 76.156 1.00 66.50 1079 PRO A C 1
ATOM 8439 O O . PRO A 1 1079 ? 27.281 -6.426 76.120 1.00 66.50 1079 PRO A O 1
ATOM 8442 N N . GLU A 1 1080 ? 25.935 -4.988 77.193 1.00 69.56 1080 GLU A N 1
ATOM 8443 C CA . GLU A 1 1080 ? 25.574 -5.916 78.274 1.00 69.56 1080 GLU A CA 1
ATOM 8444 C C . GLU A 1 1080 ? 24.477 -6.914 77.853 1.00 69.56 1080 GLU A C 1
ATOM 8446 O O . GLU A 1 1080 ? 24.531 -8.083 78.237 1.00 69.56 1080 GLU A O 1
ATOM 8451 N N . GLU A 1 1081 ? 23.528 -6.489 77.018 1.00 67.94 1081 GLU A N 1
ATOM 8452 C CA . GLU A 1 1081 ? 22.419 -7.298 76.494 1.00 67.94 1081 GLU A CA 1
ATOM 8453 C C . GLU A 1 1081 ? 22.866 -8.208 75.346 1.00 67.94 1081 GLU A C 1
ATOM 8455 O O . GLU A 1 1081 ? 22.564 -9.401 75.376 1.00 67.94 1081 GLU A O 1
ATOM 8460 N N . GLN A 1 1082 ? 23.680 -7.702 74.410 1.00 70.75 1082 GLN A N 1
ATOM 8461 C CA . GLN A 1 1082 ? 24.347 -8.515 73.382 1.00 70.75 1082 GLN A CA 1
ATOM 8462 C C . GLN A 1 1082 ? 25.137 -9.657 74.036 1.00 70.75 1082 GLN A C 1
ATOM 8464 O O . GLN A 1 1082 ? 25.027 -10.829 73.669 1.00 70.75 1082 GLN A O 1
ATOM 8469 N N . LYS A 1 1083 ? 25.900 -9.332 75.088 1.00 76.69 1083 LYS A N 1
ATOM 8470 C CA . LYS A 1 1083 ? 26.629 -10.333 75.864 1.00 76.69 1083 LYS A CA 1
ATOM 8471 C C . LYS A 1 1083 ? 25.683 -11.310 76.570 1.00 76.69 1083 LYS A C 1
ATOM 8473 O O . LYS A 1 1083 ? 25.943 -12.509 76.525 1.00 76.69 1083 LYS A O 1
ATOM 8478 N N . LYS A 1 1084 ? 24.604 -10.830 77.202 1.00 81.50 1084 LYS A N 1
ATOM 8479 C CA . LYS A 1 1084 ? 23.611 -11.680 77.882 1.00 81.50 1084 LYS A CA 1
ATOM 8480 C C . LYS A 1 1084 ? 22.981 -12.687 76.915 1.00 81.50 1084 LYS A C 1
ATOM 8482 O O . LYS A 1 1084 ? 22.995 -13.878 77.211 1.00 81.50 1084 LYS A O 1
ATOM 8487 N N . GLY A 1 1085 ? 22.492 -12.229 75.761 1.00 79.50 1085 GLY A N 1
ATOM 8488 C CA . GLY A 1 1085 ? 21.902 -13.091 74.734 1.00 79.50 1085 GLY A CA 1
ATOM 8489 C C . GLY A 1 1085 ? 22.898 -14.132 74.217 1.00 79.50 1085 GLY A C 1
ATOM 8490 O O . GLY A 1 1085 ? 22.561 -15.309 74.112 1.00 79.50 1085 GLY A O 1
ATOM 8491 N N . ARG A 1 1086 ? 24.166 -13.744 74.019 1.00 81.62 1086 ARG A N 1
ATOM 8492 C CA . ARG A 1 1086 ? 25.242 -14.669 73.630 1.00 81.62 1086 ARG A CA 1
ATOM 8493 C C . ARG A 1 1086 ? 25.596 -15.681 74.731 1.00 81.62 1086 ARG A C 1
ATOM 8495 O O . ARG A 1 1086 ? 25.794 -16.855 74.424 1.00 81.62 1086 ARG A O 1
ATOM 8502 N N . ASP A 1 1087 ? 25.636 -15.276 76.003 1.00 85.50 1087 ASP A N 1
ATOM 8503 C CA . ASP A 1 1087 ? 25.826 -16.179 77.154 1.00 85.50 1087 ASP A CA 1
ATOM 8504 C C . ASP A 1 1087 ? 24.631 -17.158 77.309 1.00 85.50 1087 ASP A C 1
ATOM 8506 O O . ASP A 1 1087 ? 24.818 -18.330 77.664 1.00 85.50 1087 ASP A O 1
ATOM 8510 N N . GLU A 1 1088 ? 23.409 -16.719 76.983 1.00 86.81 1088 GLU A N 1
ATOM 8511 C CA . GLU A 1 1088 ? 22.192 -17.542 76.953 1.00 86.81 1088 GLU A CA 1
ATOM 8512 C C . GLU A 1 1088 ? 22.197 -18.517 75.752 1.00 86.81 1088 GLU A C 1
ATOM 8514 O O . GLU A 1 1088 ? 22.014 -19.720 75.957 1.00 86.81 1088 GLU A O 1
ATOM 8519 N N . ALA A 1 1089 ? 22.561 -18.083 74.542 1.00 87.44 1089 ALA A N 1
ATOM 8520 C CA . ALA A 1 1089 ? 22.814 -18.964 73.395 1.00 87.44 1089 ALA A CA 1
ATOM 8521 C C . ALA A 1 1089 ? 23.870 -20.038 73.730 1.00 87.44 1089 ALA A C 1
ATOM 8523 O O . ALA A 1 1089 ? 23.629 -21.237 73.592 1.00 87.44 1089 ALA A O 1
ATOM 8524 N N . VAL A 1 1090 ? 25.009 -19.640 74.309 1.00 88.44 1090 VAL A N 1
ATOM 8525 C CA . VAL A 1 1090 ? 26.072 -20.549 74.777 1.00 88.44 1090 VAL A CA 1
ATOM 8526 C C . VAL A 1 1090 ? 25.549 -21.618 75.748 1.00 88.44 1090 VAL A C 1
ATOM 8528 O O . VAL A 1 1090 ? 26.001 -22.767 75.703 1.00 88.44 1090 VAL A O 1
ATOM 8531 N N . LYS A 1 1091 ? 24.610 -21.272 76.636 1.00 92.38 1091 LYS A N 1
ATOM 8532 C CA . LYS A 1 1091 ? 23.937 -22.216 77.546 1.00 92.38 1091 LYS A CA 1
ATOM 8533 C C . LYS A 1 1091 ? 23.063 -23.211 76.771 1.00 92.38 1091 LYS A C 1
ATOM 8535 O O . LYS A 1 1091 ? 23.127 -24.403 77.069 1.00 92.38 1091 LYS A O 1
ATOM 8540 N N . HIS A 1 1092 ? 22.301 -22.764 75.775 1.00 92.44 1092 HIS A N 1
ATOM 8541 C CA . HIS A 1 1092 ? 21.445 -23.644 74.970 1.00 92.44 1092 HIS A CA 1
ATOM 8542 C C . HIS A 1 1092 ? 22.255 -24.552 74.022 1.00 92.44 1092 HIS A C 1
ATOM 8544 O O . HIS A 1 1092 ? 22.016 -25.760 74.010 1.00 92.44 1092 HIS A O 1
ATOM 8550 N N . MET A 1 1093 ? 23.316 -24.050 73.380 1.00 90.75 1093 MET A N 1
ATOM 8551 C CA . MET A 1 1093 ? 24.278 -24.860 72.613 1.00 90.75 1093 MET A CA 1
ATOM 8552 C C . MET A 1 1093 ? 24.933 -25.959 73.474 1.00 90.75 1093 MET A C 1
ATOM 8554 O O . MET A 1 1093 ? 25.002 -27.124 73.078 1.00 90.75 1093 MET A O 1
ATOM 8558 N N . LYS A 1 1094 ? 25.359 -25.628 74.704 1.00 91.38 1094 LYS A N 1
ATOM 8559 C CA . LYS A 1 1094 ? 25.875 -26.620 75.671 1.00 91.38 1094 LYS A CA 1
ATOM 8560 C C . LYS A 1 1094 ? 24.820 -27.665 76.050 1.00 91.38 1094 LYS A C 1
ATOM 8562 O O . LYS A 1 1094 ? 25.176 -28.832 76.219 1.00 91.38 1094 LYS A O 1
ATOM 8567 N N . SER A 1 1095 ? 23.548 -27.281 76.158 1.00 91.00 1095 SER A N 1
ATOM 8568 C CA . SER A 1 1095 ? 22.448 -28.217 76.419 1.00 91.00 1095 SER A CA 1
ATOM 8569 C C . SER A 1 1095 ? 22.138 -29.126 75.225 1.00 91.00 1095 SER A C 1
ATOM 8571 O O . SER A 1 1095 ? 21.908 -30.316 75.439 1.00 91.00 1095 SER A O 1
ATOM 8573 N N . ALA A 1 1096 ? 22.218 -28.632 73.983 1.00 89.00 1096 ALA A N 1
ATOM 8574 C CA . ALA A 1 1096 ? 22.132 -29.463 72.777 1.00 89.00 1096 ALA A CA 1
ATOM 8575 C C . ALA A 1 1096 ? 23.260 -30.511 72.742 1.00 89.00 1096 ALA A C 1
ATOM 8577 O O . ALA A 1 1096 ? 22.995 -31.706 72.613 1.00 89.00 1096 ALA A O 1
ATOM 8578 N N . ILE A 1 1097 ? 24.513 -30.096 72.977 1.00 89.00 1097 ILE A N 1
ATOM 8579 C CA . ILE A 1 1097 ? 25.669 -31.008 73.064 1.00 89.00 1097 ILE A CA 1
ATOM 8580 C C . ILE A 1 1097 ? 25.481 -32.036 74.188 1.00 89.00 1097 ILE A C 1
ATOM 8582 O O . ILE A 1 1097 ? 25.769 -33.215 73.994 1.00 89.00 1097 ILE A O 1
ATOM 8586 N N . ALA A 1 1098 ? 24.987 -31.626 75.360 1.00 89.75 1098 ALA A N 1
ATOM 8587 C CA . ALA A 1 1098 ? 24.743 -32.536 76.480 1.00 89.75 1098 ALA A CA 1
ATOM 8588 C C . ALA A 1 1098 ? 23.600 -33.533 76.207 1.00 89.75 1098 ALA A C 1
ATOM 8590 O O . ALA A 1 1098 ? 23.701 -34.691 76.609 1.00 89.75 1098 ALA A O 1
ATOM 8591 N N . SER A 1 1099 ? 22.539 -33.112 75.511 1.00 89.62 1099 SER A N 1
ATOM 8592 C CA . SER A 1 1099 ? 21.446 -33.985 75.059 1.00 89.62 1099 SER A CA 1
ATOM 8593 C C . SER A 1 1099 ? 21.944 -35.001 74.024 1.00 89.62 1099 SER A C 1
ATOM 8595 O O . SER A 1 1099 ? 21.758 -36.206 74.205 1.00 89.62 1099 SER A O 1
ATOM 8597 N N . CYS A 1 1100 ? 22.688 -34.550 73.010 1.00 88.06 1100 CYS A N 1
ATOM 8598 C CA . CYS A 1 1100 ? 23.227 -35.422 71.968 1.00 88.06 1100 CYS A CA 1
ATOM 8599 C C . CYS A 1 1100 ? 24.284 -36.401 72.511 1.00 88.06 1100 CYS A C 1
ATOM 8601 O O . CYS A 1 1100 ? 24.265 -37.580 72.166 1.00 88.06 1100 CYS A O 1
ATOM 8603 N N . LYS A 1 1101 ? 25.154 -35.966 73.437 1.00 89.50 1101 LYS A N 1
ATOM 8604 C CA . LYS A 1 1101 ? 26.094 -36.866 74.129 1.00 89.50 1101 LYS A CA 1
ATOM 8605 C C . LYS A 1 1101 ? 25.379 -37.916 74.971 1.00 89.50 1101 LYS A C 1
ATOM 8607 O O . LYS A 1 1101 ? 25.737 -39.082 74.867 1.00 89.50 1101 LYS A O 1
ATOM 8612 N N . LYS A 1 1102 ? 24.335 -37.548 75.725 1.00 88.69 1102 LYS A N 1
ATOM 8613 C CA . LYS A 1 1102 ? 23.487 -38.529 76.426 1.00 88.69 1102 LYS A CA 1
ATOM 8614 C C . LYS A 1 1102 ? 22.872 -39.537 75.458 1.00 88.69 1102 LYS A C 1
ATOM 8616 O O . LYS A 1 1102 ? 22.919 -40.723 75.752 1.00 88.69 1102 LYS A O 1
ATOM 8621 N N . ARG A 1 1103 ? 22.362 -39.095 74.299 1.00 87.19 1103 ARG A N 1
ATOM 8622 C CA . ARG A 1 1103 ? 21.845 -39.993 73.251 1.00 87.19 1103 ARG A CA 1
ATOM 8623 C C . ARG A 1 1103 ? 22.912 -40.973 72.772 1.00 87.19 1103 ARG A C 1
ATOM 8625 O O . ARG A 1 1103 ? 22.669 -42.172 72.758 1.00 87.19 1103 ARG A O 1
ATOM 8632 N N . VAL A 1 1104 ? 24.102 -40.477 72.432 1.00 86.06 1104 VAL A N 1
ATOM 8633 C CA . VAL A 1 1104 ? 25.236 -41.307 71.995 1.00 86.06 1104 VAL A CA 1
ATOM 8634 C C . VAL A 1 1104 ? 25.677 -42.277 73.097 1.00 86.06 1104 VAL A C 1
ATOM 8636 O O . VAL A 1 1104 ? 25.949 -43.435 72.804 1.00 86.06 1104 VAL A O 1
ATOM 8639 N N . GLU A 1 1105 ? 25.704 -41.860 74.364 1.00 85.62 1105 GLU A N 1
ATOM 8640 C CA . GLU A 1 1105 ? 26.035 -42.722 75.508 1.00 85.62 1105 GLU A CA 1
ATOM 8641 C C . GLU A 1 1105 ? 24.946 -43.779 75.781 1.00 85.62 1105 GLU A C 1
ATOM 8643 O O . GLU A 1 1105 ? 25.273 -44.935 76.064 1.00 85.62 1105 GLU A O 1
ATOM 8648 N N . ALA A 1 1106 ? 23.664 -43.427 75.652 1.00 84.12 1106 ALA A N 1
ATOM 8649 C CA . ALA A 1 1106 ? 22.529 -44.340 75.784 1.00 84.12 1106 ALA A CA 1
ATOM 8650 C C . ALA A 1 1106 ? 22.494 -45.371 74.643 1.00 84.12 1106 ALA A C 1
ATOM 8652 O O . ALA A 1 1106 ? 22.388 -46.572 74.889 1.00 84.12 1106 ALA A O 1
ATOM 8653 N N . GLU A 1 1107 ? 22.674 -44.934 73.395 1.00 82.00 1107 GLU A N 1
ATOM 8654 C CA . GLU A 1 1107 ? 22.752 -45.821 72.234 1.00 82.00 1107 GLU A CA 1
ATOM 8655 C C . GLU A 1 1107 ? 24.019 -46.692 72.275 1.00 82.00 1107 GLU A C 1
ATOM 8657 O O . GLU A 1 1107 ? 23.927 -47.900 72.067 1.00 82.00 1107 GLU A O 1
ATOM 8662 N N . GLU A 1 1108 ? 25.187 -46.156 72.652 1.00 84.75 1108 GLU A N 1
ATOM 8663 C CA . GLU A 1 1108 ? 26.394 -46.968 72.855 1.00 84.75 1108 GLU A CA 1
ATOM 8664 C C . GLU A 1 1108 ? 26.237 -47.987 73.990 1.00 84.75 1108 GLU A C 1
ATOM 8666 O O . GLU A 1 1108 ? 26.737 -49.106 73.871 1.00 84.75 1108 GLU A O 1
ATOM 8671 N N . THR A 1 1109 ? 25.584 -47.641 75.103 1.00 83.88 1109 THR A N 1
ATOM 8672 C CA . THR A 1 1109 ? 25.353 -48.603 76.194 1.00 83.88 1109 THR A CA 1
ATOM 8673 C C . THR A 1 1109 ? 24.298 -49.644 75.827 1.00 83.88 1109 THR A C 1
ATOM 8675 O O . THR A 1 1109 ? 24.457 -50.804 76.213 1.00 83.88 1109 THR A O 1
ATOM 8678 N N . ALA A 1 1110 ? 23.310 -49.305 74.995 1.00 81.00 1110 ALA A N 1
ATOM 8679 C CA . ALA A 1 1110 ? 22.402 -50.270 74.381 1.00 81.00 1110 ALA A CA 1
ATOM 8680 C C . ALA A 1 1110 ? 23.149 -51.221 73.418 1.00 81.00 1110 ALA A C 1
ATOM 8682 O O . ALA A 1 1110 ? 23.036 -52.437 73.556 1.00 81.00 1110 ALA A O 1
ATOM 8683 N N . ILE A 1 1111 ? 24.002 -50.709 72.520 1.00 82.12 1111 ILE A N 1
ATOM 8684 C CA . ILE A 1 1111 ? 24.845 -51.518 71.609 1.00 82.12 1111 ILE A CA 1
ATOM 8685 C C . ILE A 1 1111 ? 25.771 -52.467 72.393 1.00 82.12 1111 ILE A C 1
ATOM 8687 O O . ILE A 1 1111 ? 25.944 -53.626 72.008 1.00 82.12 1111 ILE A O 1
ATOM 8691 N N . LYS A 1 1112 ? 26.349 -51.993 73.507 1.00 79.50 1112 LYS A N 1
ATOM 8692 C CA . LYS A 1 1112 ? 27.258 -52.763 74.382 1.00 79.50 1112 LYS A CA 1
ATOM 8693 C C . LYS A 1 1112 ? 26.552 -53.769 75.300 1.00 79.50 1112 LYS A C 1
ATOM 8695 O O . LYS A 1 1112 ? 27.230 -54.635 75.845 1.00 79.50 1112 LYS A O 1
ATOM 8700 N N . SER A 1 1113 ? 25.236 -53.657 75.492 1.00 77.62 1113 SER A N 1
ATOM 8701 C CA . SER A 1 1113 ? 24.424 -54.593 76.293 1.00 77.62 1113 SER A CA 1
ATOM 8702 C C . SER A 1 1113 ? 23.529 -55.513 75.450 1.00 77.62 1113 SER A C 1
ATOM 8704 O O . SER A 1 1113 ? 22.887 -56.410 75.993 1.00 77.62 1113 SER A O 1
ATOM 8706 N N . ALA A 1 1114 ? 23.516 -55.336 74.126 1.00 74.00 1114 ALA A N 1
ATOM 8707 C CA . ALA A 1 1114 ? 22.775 -56.171 73.191 1.00 74.00 1114 ALA A CA 1
ATOM 8708 C C . ALA A 1 1114 ? 23.537 -57.457 72.809 1.00 74.00 1114 ALA A C 1
ATOM 8710 O O . ALA A 1 1114 ? 24.401 -57.450 71.924 1.00 74.00 1114 ALA A O 1
ATOM 8711 N N . ASP A 1 1115 ? 23.142 -58.579 73.419 1.00 60.16 1115 ASP A N 1
ATOM 8712 C CA . ASP A 1 1115 ? 23.508 -59.944 73.003 1.00 60.16 1115 ASP A CA 1
ATOM 8713 C C . ASP A 1 1115 ? 22.761 -60.360 71.709 1.00 60.16 1115 ASP A C 1
ATOM 8715 O O . ASP A 1 1115 ? 21.924 -61.266 71.702 1.00 60.16 1115 ASP A O 1
ATOM 8719 N N . GLY A 1 1116 ? 23.040 -59.677 70.592 1.00 69.19 1116 GLY A N 1
ATOM 8720 C CA . GLY A 1 1116 ? 22.507 -60.015 69.266 1.00 69.19 1116 GLY A CA 1
ATOM 8721 C C . GLY A 1 1116 ? 22.723 -58.941 68.191 1.00 69.19 1116 GLY A C 1
ATOM 8722 O O . GLY A 1 1116 ? 23.285 -57.879 68.453 1.00 69.19 1116 GLY A O 1
ATOM 8723 N N . ASP A 1 1117 ? 22.222 -59.212 66.981 1.00 67.31 1117 ASP A N 1
ATOM 8724 C CA . ASP A 1 1117 ? 22.338 -58.346 65.787 1.00 67.31 1117 ASP A CA 1
ATOM 8725 C C . ASP A 1 1117 ? 21.302 -57.195 65.752 1.00 67.31 1117 ASP A C 1
ATOM 8727 O O . ASP A 1 1117 ? 21.083 -56.553 64.720 1.00 67.31 1117 ASP A O 1
ATOM 8731 N N . LYS A 1 1118 ? 20.634 -56.926 66.879 1.00 64.19 1118 LYS A N 1
ATOM 8732 C CA . LYS A 1 1118 ? 19.643 -55.856 67.048 1.00 64.19 1118 LYS A CA 1
ATOM 8733 C C . LYS A 1 1118 ? 19.820 -55.127 68.370 1.00 64.19 1118 LYS A C 1
ATOM 8735 O O . LYS A 1 1118 ? 20.158 -55.740 69.379 1.00 64.19 1118 LYS A O 1
ATOM 8740 N N . VAL A 1 1119 ? 19.520 -53.833 68.359 1.00 66.50 1119 VAL A N 1
ATOM 8741 C CA . VAL A 1 1119 ? 19.590 -52.937 69.517 1.00 66.50 1119 VAL A CA 1
ATOM 8742 C C . VAL A 1 1119 ? 18.231 -52.254 69.649 1.00 66.50 1119 VAL A C 1
ATOM 8744 O O . VAL A 1 1119 ? 17.901 -51.333 68.900 1.00 66.50 1119 VAL A O 1
ATOM 8747 N N . GLY A 1 1120 ? 17.392 -52.780 70.545 1.00 70.38 1120 GLY A N 1
ATOM 8748 C CA . GLY A 1 1120 ? 15.950 -52.526 70.491 1.00 70.38 1120 GLY A CA 1
ATOM 8749 C C . GLY A 1 1120 ? 15.362 -53.053 69.176 1.00 70.38 1120 GLY A C 1
ATOM 8750 O O . GLY A 1 1120 ? 15.688 -54.160 68.744 1.00 70.38 1120 GLY A O 1
ATOM 8751 N N . ASP A 1 1121 ? 14.525 -52.255 68.513 1.00 61.44 1121 ASP A N 1
ATOM 8752 C CA . ASP A 1 1121 ? 13.944 -52.620 67.214 1.00 61.44 1121 ASP A CA 1
ATOM 8753 C C . ASP A 1 1121 ? 14.917 -52.472 66.027 1.00 61.44 1121 ASP A C 1
ATOM 8755 O O . ASP A 1 1121 ? 14.757 -53.170 65.014 1.00 61.44 1121 ASP A O 1
ATOM 8759 N N . LYS A 1 1122 ? 15.939 -51.608 66.147 1.00 70.19 1122 LYS A N 1
ATOM 8760 C CA . LYS A 1 1122 ? 16.894 -51.293 65.070 1.00 70.19 1122 LYS A CA 1
ATOM 8761 C C . LYS A 1 1122 ? 17.906 -52.434 64.841 1.00 70.19 1122 LYS A C 1
ATOM 8763 O O . LYS A 1 1122 ? 18.343 -53.064 65.810 1.00 70.19 1122 LYS A O 1
ATOM 8768 N N . PRO A 1 1123 ? 18.330 -52.700 63.590 1.00 81.00 1123 PRO A N 1
ATOM 8769 C CA . PRO A 1 1123 ? 19.543 -53.465 63.297 1.00 81.00 1123 PRO A CA 1
ATOM 8770 C C . PRO A 1 1123 ? 20.766 -52.862 63.995 1.00 81.00 1123 PRO A C 1
ATOM 8772 O O . PRO A 1 1123 ? 20.870 -51.641 64.127 1.00 81.00 1123 PRO A O 1
ATOM 8775 N N . LYS A 1 1124 ? 21.711 -53.707 64.414 1.00 75.38 1124 LYS A N 1
ATOM 8776 C CA . LYS A 1 1124 ? 22.930 -53.254 65.096 1.00 75.38 1124 LYS A CA 1
ATOM 8777 C C . LYS A 1 1124 ? 23.768 -52.308 64.231 1.00 75.38 1124 LYS A C 1
ATOM 8779 O O . LYS A 1 1124 ? 24.144 -51.247 64.712 1.00 75.38 1124 LYS A O 1
ATOM 8784 N N . ASP A 1 1125 ? 23.931 -52.622 62.948 1.00 78.12 1125 ASP A N 1
ATOM 8785 C CA . ASP A 1 1125 ? 24.631 -51.788 61.962 1.00 78.12 1125 ASP A CA 1
ATOM 8786 C C . ASP A 1 1125 ? 24.020 -50.374 61.837 1.00 78.12 1125 ASP A C 1
ATOM 8788 O O . ASP A 1 1125 ? 24.738 -49.385 61.695 1.00 78.12 1125 ASP A O 1
ATOM 8792 N N . GLU A 1 1126 ? 22.688 -50.253 61.924 1.00 77.75 1126 GLU A N 1
ATOM 8793 C CA . GLU A 1 1126 ? 21.988 -48.959 61.883 1.00 77.75 1126 GLU A CA 1
ATOM 8794 C C . GLU A 1 1126 ? 22.131 -48.184 63.199 1.00 77.75 1126 GLU A C 1
ATOM 8796 O O . GLU A 1 1126 ? 22.241 -46.958 63.179 1.00 77.75 1126 GLU A O 1
ATOM 8801 N N . ALA A 1 1127 ? 22.166 -48.876 64.342 1.00 76.38 1127 ALA A N 1
ATOM 8802 C CA . ALA A 1 1127 ? 22.444 -48.259 65.637 1.00 76.38 1127 ALA A CA 1
ATOM 8803 C C . ALA A 1 1127 ? 23.900 -47.762 65.724 1.00 76.38 1127 ALA A C 1
ATOM 8805 O O . ALA A 1 1127 ? 24.134 -46.624 66.122 1.00 76.38 1127 ALA A O 1
ATOM 8806 N N . GLU A 1 1128 ? 24.872 -48.567 65.286 1.00 81.06 1128 GLU A N 1
ATOM 8807 C CA . GLU A 1 1128 ? 26.289 -48.185 65.227 1.00 81.06 1128 GLU A CA 1
ATOM 8808 C C . GLU A 1 1128 ? 26.515 -47.003 64.264 1.00 81.06 1128 GLU A C 1
ATOM 8810 O O . GLU A 1 1128 ? 27.245 -46.069 64.605 1.00 81.06 1128 GLU A O 1
ATOM 8815 N N . LYS A 1 1129 ? 25.811 -46.961 63.122 1.00 83.69 1129 LYS A N 1
ATOM 8816 C CA . LYS A 1 1129 ? 25.807 -45.801 62.214 1.00 83.69 1129 LYS A CA 1
ATOM 8817 C C . LYS A 1 1129 ? 25.191 -44.548 62.852 1.00 83.69 1129 LYS A C 1
ATOM 8819 O O . LYS A 1 1129 ? 25.798 -43.486 62.773 1.00 83.69 1129 LYS A O 1
ATOM 8824 N N . SER A 1 1130 ? 24.045 -44.665 63.529 1.00 79.62 1130 SER A N 1
ATOM 8825 C CA . SER A 1 1130 ? 23.364 -43.527 64.180 1.00 79.62 1130 SER A CA 1
ATOM 8826 C C . SER A 1 1130 ? 24.136 -42.961 65.387 1.00 79.62 1130 SER A C 1
ATOM 8828 O O . SER A 1 1130 ? 24.024 -41.771 65.710 1.00 79.62 1130 SER A O 1
ATOM 8830 N N . VAL A 1 1131 ? 24.977 -43.796 66.008 1.00 84.38 1131 VAL A N 1
ATOM 8831 C CA . VAL A 1 1131 ? 25.971 -43.404 67.014 1.00 84.38 1131 VAL A CA 1
ATOM 8832 C C . VAL A 1 1131 ? 27.143 -42.642 66.398 1.00 84.38 1131 VAL A C 1
ATOM 8834 O O . VAL A 1 1131 ? 27.569 -41.647 66.982 1.00 84.38 1131 VAL A O 1
ATOM 8837 N N . GLU A 1 1132 ? 27.670 -43.053 65.240 1.00 85.44 1132 GLU A N 1
ATOM 8838 C CA . GLU A 1 1132 ? 28.765 -42.315 64.590 1.00 85.44 1132 GLU A CA 1
ATOM 8839 C C . GLU A 1 1132 ? 28.280 -40.983 63.996 1.00 85.44 1132 GLU A C 1
ATOM 8841 O O . GLU A 1 1132 ? 28.905 -39.954 64.238 1.00 85.44 1132 GLU A O 1
ATOM 8846 N N . GLU A 1 1133 ? 27.092 -40.955 63.382 1.00 84.12 1133 GLU A N 1
ATOM 8847 C CA . GLU A 1 1133 ? 26.394 -39.716 62.997 1.00 84.12 1133 GLU A CA 1
ATOM 8848 C C . GLU A 1 1133 ? 26.160 -38.797 64.208 1.00 84.12 1133 GLU A C 1
ATOM 8850 O O . GLU A 1 1133 ? 26.365 -37.587 64.135 1.00 84.12 1133 GLU A O 1
ATOM 8855 N N . GLY A 1 1134 ? 25.796 -39.369 65.363 1.00 82.69 1134 GLY A N 1
ATOM 8856 C CA . GLY A 1 1134 ? 25.680 -38.629 66.619 1.00 82.69 1134 GLY A CA 1
ATOM 8857 C C . GLY A 1 1134 ? 27.006 -38.053 67.118 1.00 82.69 1134 GLY A C 1
ATOM 8858 O O . GLY A 1 1134 ? 27.031 -36.939 67.638 1.00 82.69 1134 GLY A O 1
ATOM 8859 N N . LYS A 1 1135 ? 28.120 -38.771 66.939 1.00 86.81 1135 LYS A N 1
ATOM 8860 C CA . LYS A 1 1135 ? 29.463 -38.275 67.275 1.00 86.81 1135 LYS A CA 1
ATOM 8861 C C . LYS A 1 1135 ? 29.919 -37.177 66.328 1.00 86.81 1135 LYS A C 1
ATOM 8863 O O . LYS A 1 1135 ? 30.548 -36.236 66.798 1.00 86.81 1135 LYS A O 1
ATOM 8868 N N . ASP A 1 1136 ? 29.635 -37.283 65.033 1.00 87.81 1136 ASP A N 1
ATOM 8869 C CA . ASP A 1 1136 ? 29.956 -36.233 64.064 1.00 87.81 1136 ASP A CA 1
ATOM 8870 C C . ASP A 1 1136 ? 29.151 -34.958 64.338 1.00 87.81 1136 ASP A C 1
ATOM 8872 O O . ASP A 1 1136 ? 29.754 -33.894 64.476 1.00 87.81 1136 ASP A O 1
ATOM 8876 N N . LEU A 1 1137 ? 27.845 -35.072 64.605 1.00 85.88 1137 LEU A N 1
ATOM 8877 C CA . LEU A 1 1137 ? 27.032 -33.942 65.065 1.00 85.88 1137 LEU A CA 1
ATOM 8878 C C . LEU A 1 1137 ? 27.564 -33.341 66.381 1.00 85.88 1137 LEU A C 1
ATOM 8880 O O . LEU A 1 1137 ? 27.605 -32.125 66.538 1.00 85.88 1137 LEU A O 1
ATOM 8884 N N . VAL A 1 1138 ? 28.036 -34.157 67.332 1.00 87.50 1138 VAL A N 1
ATOM 8885 C CA . VAL A 1 1138 ? 28.690 -33.641 68.551 1.00 87.50 1138 VAL A CA 1
ATOM 8886 C C . VAL A 1 1138 ? 29.991 -32.888 68.236 1.00 87.50 1138 VAL A C 1
ATOM 8888 O O . VAL A 1 1138 ? 30.220 -31.842 68.839 1.00 87.50 1138 VAL A O 1
ATOM 8891 N N . LYS A 1 1139 ? 30.824 -33.360 67.294 1.00 87.25 1139 LYS A N 1
ATOM 8892 C CA . LYS A 1 1139 ? 32.051 -32.656 66.856 1.00 87.25 1139 LYS A CA 1
ATOM 8893 C C . LYS A 1 1139 ? 31.713 -31.305 66.208 1.00 87.25 1139 LYS A C 1
ATOM 8895 O O . LYS A 1 1139 ? 32.410 -30.322 66.456 1.00 87.25 1139 LYS A O 1
ATOM 8900 N N . GLU A 1 1140 ? 30.648 -31.254 65.410 1.00 87.56 1140 GLU A N 1
ATOM 8901 C CA . GLU A 1 1140 ? 30.154 -30.047 64.737 1.00 87.56 1140 GLU A CA 1
ATOM 8902 C C . GLU A 1 1140 ? 29.571 -29.027 65.726 1.00 87.56 1140 GLU A C 1
ATOM 8904 O O . GLU A 1 1140 ? 29.978 -27.865 65.730 1.00 87.56 1140 GLU A O 1
ATOM 8909 N N . LEU A 1 1141 ? 28.710 -29.461 66.651 1.00 87.56 1141 LEU A N 1
ATOM 8910 C CA . LEU A 1 1141 ? 28.180 -28.600 67.712 1.00 87.56 1141 LEU A CA 1
ATOM 8911 C C . LEU A 1 1141 ? 29.295 -28.094 68.652 1.00 87.56 1141 LEU A C 1
ATOM 8913 O O . LEU A 1 1141 ? 29.267 -26.940 69.078 1.00 87.56 1141 LEU A O 1
ATOM 8917 N N . GLU A 1 1142 ? 30.319 -28.905 68.948 1.00 89.50 1142 GLU A N 1
ATOM 8918 C CA . GLU A 1 1142 ? 31.508 -28.463 69.699 1.00 89.50 1142 GLU A CA 1
ATOM 8919 C C . GLU A 1 1142 ? 32.401 -27.479 68.926 1.00 89.50 1142 GLU A C 1
ATOM 8921 O O . GLU A 1 1142 ? 33.092 -26.666 69.551 1.00 89.50 1142 GLU A O 1
ATOM 8926 N N . LEU A 1 1143 ? 32.404 -27.531 67.590 1.00 87.56 1143 LEU A N 1
ATOM 8927 C CA . LEU A 1 1143 ? 33.040 -26.521 66.744 1.00 87.56 1143 LEU A CA 1
ATOM 8928 C C . LEU A 1 1143 ? 32.232 -25.217 66.784 1.00 87.56 1143 LEU A C 1
ATOM 8930 O O . LEU A 1 1143 ? 32.787 -24.193 67.173 1.00 87.56 1143 LEU A O 1
ATOM 8934 N N . ARG A 1 1144 ? 30.915 -25.269 66.535 1.00 86.81 1144 ARG A N 1
ATOM 8935 C CA . ARG A 1 1144 ? 30.035 -24.090 66.597 1.00 86.81 1144 ARG A CA 1
ATOM 8936 C C . ARG A 1 1144 ? 30.065 -23.413 67.969 1.00 86.81 1144 ARG A C 1
ATOM 8938 O O . ARG A 1 1144 ? 30.116 -22.189 68.047 1.00 86.81 1144 ARG A O 1
ATOM 8945 N N . LEU A 1 1145 ? 30.121 -24.187 69.057 1.00 86.75 1145 LEU A N 1
ATOM 8946 C CA . LEU A 1 1145 ? 30.298 -23.652 70.410 1.00 86.75 1145 LEU A CA 1
ATOM 8947 C C . LEU A 1 1145 ? 31.636 -22.909 70.582 1.00 86.75 1145 LEU A C 1
ATOM 8949 O O . LEU A 1 1145 ? 31.699 -21.947 71.343 1.00 86.75 1145 LEU A O 1
ATOM 8953 N N . ARG A 1 1146 ? 32.713 -23.325 69.905 1.00 84.12 1146 ARG A N 1
ATOM 8954 C CA . ARG A 1 1146 ? 34.014 -22.636 69.956 1.00 84.12 1146 ARG A CA 1
ATOM 8955 C C . ARG A 1 1146 ? 33.960 -21.285 69.246 1.00 84.12 1146 ARG A C 1
ATOM 8957 O O . ARG A 1 1146 ? 34.492 -20.306 69.771 1.00 84.12 1146 ARG A O 1
ATOM 8964 N N . ASP A 1 1147 ? 33.283 -21.232 68.107 1.00 81.31 1147 ASP A N 1
ATOM 8965 C CA . ASP A 1 1147 ? 33.110 -20.006 67.328 1.00 81.31 1147 ASP A CA 1
ATOM 8966 C C . ASP A 1 1147 ? 32.213 -19.013 68.089 1.00 81.31 1147 ASP A C 1
ATOM 8968 O O . ASP A 1 1147 ? 32.589 -17.859 68.296 1.00 81.31 1147 ASP A O 1
ATOM 8972 N N . LEU A 1 1148 ? 31.101 -19.494 68.657 1.00 80.94 1148 LEU A N 1
ATOM 8973 C CA . LEU A 1 1148 ? 30.211 -18.717 69.526 1.00 80.94 1148 LEU A CA 1
ATOM 8974 C C . LEU A 1 1148 ? 30.929 -18.168 70.782 1.00 80.94 1148 LEU A C 1
ATOM 8976 O O . LEU A 1 1148 ? 30.672 -17.043 71.210 1.00 80.94 1148 LEU A O 1
ATOM 8980 N N . MET A 1 1149 ? 31.883 -18.916 71.345 1.00 78.06 1149 MET A N 1
ATOM 8981 C CA . MET A 1 1149 ? 32.721 -18.478 72.476 1.00 78.06 1149 MET A CA 1
ATOM 8982 C C . MET A 1 1149 ? 33.866 -17.515 72.088 1.00 78.06 1149 MET A C 1
ATOM 8984 O O . MET A 1 1149 ? 34.582 -17.041 72.973 1.00 78.06 1149 MET A O 1
ATOM 8988 N N . THR A 1 1150 ? 34.069 -17.222 70.799 1.00 75.00 1150 THR A N 1
ATOM 8989 C CA . THR A 1 1150 ? 35.101 -16.287 70.318 1.00 75.00 1150 THR A CA 1
ATOM 8990 C C . THR A 1 1150 ? 34.557 -14.846 70.324 1.00 75.00 1150 THR A C 1
ATOM 8992 O O . THR A 1 1150 ? 33.415 -14.636 69.908 1.00 75.00 1150 THR A O 1
ATOM 8995 N N . PRO A 1 1151 ? 35.318 -13.838 70.809 1.00 58.47 1151 PRO A N 1
ATOM 8996 C CA . PRO A 1 1151 ? 34.858 -12.449 70.835 1.00 58.47 1151 PRO A CA 1
ATOM 8997 C C . PRO A 1 1151 ? 34.761 -11.850 69.419 1.00 58.47 1151 PRO A C 1
ATOM 8999 O O . PRO A 1 1151 ? 35.578 -12.196 68.560 1.00 58.47 1151 PRO A O 1
ATOM 9002 N N . PRO A 1 1152 ? 33.811 -10.928 69.171 1.00 55.34 1152 PRO A N 1
ATOM 9003 C CA . PRO A 1 1152 ? 33.625 -10.319 67.858 1.00 55.34 1152 PRO A CA 1
ATOM 9004 C C . PRO A 1 1152 ? 34.837 -9.472 67.449 1.00 55.34 1152 PRO A C 1
ATOM 9006 O O . PRO A 1 1152 ? 35.420 -8.755 68.266 1.00 55.34 1152 PRO A O 1
ATOM 9009 N N . GLN A 1 1153 ? 35.197 -9.525 66.165 1.00 43.75 1153 GLN A N 1
ATOM 9010 C CA . GLN A 1 1153 ? 36.083 -8.526 65.563 1.00 43.75 1153 GLN A CA 1
ATOM 9011 C C . GLN A 1 1153 ? 35.250 -7.358 65.020 1.00 43.75 1153 GLN A C 1
ATOM 9013 O O . GLN A 1 1153 ? 34.148 -7.594 64.526 1.00 43.75 1153 GLN A O 1
ATOM 9018 N N . PRO A 1 1154 ? 35.750 -6.110 65.085 1.00 38.75 1154 PRO A N 1
ATOM 9019 C CA . PRO A 1 1154 ? 35.016 -4.955 64.587 1.00 38.75 1154 PRO A CA 1
ATOM 9020 C C . PRO A 1 1154 ? 34.861 -5.038 63.067 1.00 38.75 1154 PRO A C 1
ATOM 9022 O O . PRO A 1 1154 ? 35.841 -4.945 62.321 1.00 38.75 1154 PRO A O 1
ATOM 9025 N N . THR A 1 1155 ? 33.621 -5.192 62.614 1.00 34.75 1155 THR A N 1
ATOM 9026 C CA . THR A 1 1155 ? 33.253 -5.085 61.205 1.00 34.75 1155 THR A CA 1
ATOM 9027 C C . THR A 1 1155 ? 33.573 -3.680 60.688 1.00 34.75 1155 THR A C 1
ATOM 9029 O O . THR A 1 1155 ? 33.401 -2.671 61.373 1.00 34.75 1155 THR A O 1
ATOM 9032 N N . LYS A 1 1156 ? 34.071 -3.604 59.452 1.00 28.27 1156 LYS A N 1
ATOM 9033 C CA . LYS A 1 1156 ? 34.132 -2.359 58.681 1.00 28.27 1156 LYS A CA 1
ATOM 9034 C C . LYS A 1 1156 ? 33.246 -2.502 57.445 1.00 28.27 1156 LYS A C 1
ATOM 9036 O O . LYS A 1 1156 ? 33.156 -3.611 56.921 1.00 28.27 1156 LYS A O 1
ATOM 9041 N N . PRO A 1 1157 ? 32.597 -1.413 56.999 1.00 31.31 1157 PRO A N 1
ATOM 9042 C CA . PRO A 1 1157 ? 31.570 -1.479 55.970 1.00 31.31 1157 PRO A CA 1
ATOM 9043 C C . PRO A 1 1157 ? 32.128 -1.975 54.634 1.00 31.31 1157 PRO A C 1
ATOM 9045 O O . PRO A 1 1157 ? 33.264 -1.669 54.256 1.00 31.31 1157 PRO A O 1
ATOM 9048 N N . ALA A 1 1158 ? 31.301 -2.727 53.913 1.00 35.44 1158 ALA A N 1
ATOM 9049 C CA . ALA A 1 1158 ? 31.640 -3.296 52.620 1.00 35.44 1158 ALA A CA 1
ATOM 9050 C C . ALA A 1 1158 ? 31.634 -2.220 51.521 1.00 35.44 1158 ALA A C 1
ATOM 9052 O O . ALA A 1 1158 ? 30.598 -1.950 50.924 1.00 35.44 1158 ALA A O 1
ATOM 9053 N N . ASN A 1 1159 ? 32.793 -1.606 51.255 1.00 40.47 1159 ASN A N 1
ATOM 9054 C CA . ASN A 1 1159 ? 33.137 -1.029 49.946 1.00 40.47 1159 ASN A CA 1
ATOM 9055 C C . ASN A 1 1159 ? 34.627 -0.636 49.875 1.00 40.47 1159 ASN A C 1
ATOM 9057 O O . ASN A 1 1159 ? 35.012 0.487 50.200 1.00 40.47 1159 ASN A O 1
ATOM 9061 N N . LEU A 1 1160 ? 35.483 -1.568 49.437 1.00 35.00 1160 LEU A N 1
ATOM 9062 C CA . LEU A 1 1160 ? 36.889 -1.318 49.088 1.00 35.00 1160 LEU A CA 1
ATOM 9063 C C . LEU A 1 1160 ? 37.262 -2.140 47.845 1.00 35.00 1160 LEU A C 1
ATOM 9065 O O . LEU A 1 1160 ? 37.302 -3.366 47.901 1.00 35.00 1160 LEU A O 1
ATOM 9069 N N . GLY A 1 1161 ? 37.532 -1.458 46.728 1.00 34.50 1161 GLY A N 1
ATOM 9070 C CA . GLY A 1 1161 ? 37.864 -2.091 45.447 1.00 34.50 1161 GLY A CA 1
ATOM 9071 C C . GLY A 1 1161 ? 39.227 -2.797 45.434 1.00 34.50 1161 GLY A C 1
ATOM 9072 O O . GLY A 1 1161 ? 40.143 -2.438 46.181 1.00 34.50 1161 GLY A O 1
ATOM 9073 N N . GLU A 1 1162 ? 39.370 -3.787 44.548 1.00 36.62 1162 GLU A N 1
ATOM 9074 C CA . GLU A 1 1162 ? 40.459 -4.779 44.568 1.00 36.62 1162 GLU A CA 1
ATOM 9075 C C . GLU A 1 1162 ? 41.880 -4.180 44.542 1.00 36.62 1162 GLU A C 1
ATOM 9077 O O . GLU A 1 1162 ? 42.780 -4.696 45.210 1.00 36.62 1162 GLU A O 1
ATOM 9082 N N . GLU A 1 1163 ? 42.097 -3.047 43.861 1.00 41.84 1163 GLU A N 1
ATOM 9083 C CA . GLU A 1 1163 ? 43.416 -2.396 43.802 1.00 41.84 1163 GLU A CA 1
ATOM 9084 C C . GLU A 1 1163 ? 43.919 -1.890 45.170 1.00 41.84 1163 GLU A C 1
ATOM 9086 O O . GLU A 1 1163 ? 45.131 -1.800 45.384 1.00 41.84 1163 GLU A O 1
ATOM 9091 N N . GLN A 1 1164 ? 43.036 -1.620 46.142 1.00 43.69 1164 GLN A N 1
ATOM 9092 C CA . GLN A 1 1164 ? 43.464 -1.227 47.492 1.00 43.69 1164 GLN A CA 1
ATOM 9093 C C . GLN A 1 1164 ? 43.827 -2.423 48.389 1.00 43.69 1164 GLN A C 1
ATOM 9095 O O . GLN A 1 1164 ? 44.651 -2.264 49.296 1.00 43.69 1164 GLN A O 1
ATOM 9100 N N . MET A 1 1165 ? 43.341 -3.639 48.099 1.00 35.25 1165 MET A N 1
ATOM 9101 C CA . MET A 1 1165 ? 43.832 -4.847 48.783 1.00 35.25 1165 MET A CA 1
ATOM 9102 C C . MET A 1 1165 ? 45.303 -5.135 48.452 1.00 35.25 1165 MET A C 1
ATOM 9104 O O . MET A 1 1165 ? 46.066 -5.520 49.342 1.00 35.25 1165 MET A O 1
ATOM 9108 N N . ALA A 1 1166 ? 45.740 -4.866 47.216 1.00 41.34 1166 ALA A N 1
ATOM 9109 C CA . ALA A 1 1166 ? 47.144 -5.004 46.821 1.00 41.34 1166 ALA A CA 1
ATOM 9110 C C . ALA A 1 1166 ? 48.081 -4.100 47.652 1.00 41.34 1166 ALA A C 1
ATOM 9112 O O . ALA A 1 1166 ? 49.159 -4.532 48.072 1.00 41.34 1166 ALA A O 1
ATOM 9113 N N . GLY A 1 1167 ? 47.651 -2.869 47.958 1.00 45.19 1167 GLY A N 1
ATOM 9114 C CA . GLY A 1 1167 ? 48.412 -1.928 48.786 1.00 45.19 1167 GLY A CA 1
ATOM 9115 C C . GLY A 1 1167 ? 48.576 -2.380 50.243 1.00 45.19 1167 GLY A C 1
ATOM 9116 O O . GLY A 1 1167 ? 49.659 -2.249 50.813 1.00 45.19 1167 GLY A O 1
ATOM 9117 N N . ILE A 1 1168 ? 47.531 -2.961 50.841 1.00 40.25 1168 ILE A N 1
ATOM 9118 C CA . ILE A 1 1168 ? 47.568 -3.434 52.236 1.00 40.25 1168 ILE A CA 1
ATOM 9119 C C . ILE A 1 1168 ? 48.415 -4.711 52.359 1.00 40.25 1168 ILE A C 1
ATOM 9121 O O . ILE A 1 1168 ? 49.258 -4.803 53.256 1.00 40.25 1168 ILE A O 1
ATOM 9125 N N . LEU A 1 1169 ? 48.286 -5.653 51.416 1.00 37.56 1169 LEU A N 1
ATOM 9126 C CA . LEU A 1 1169 ? 49.132 -6.854 51.355 1.00 37.56 1169 LEU A CA 1
ATOM 9127 C C . LEU A 1 1169 ? 50.625 -6.509 51.207 1.00 37.56 1169 LEU A C 1
ATOM 9129 O O . LEU A 1 1169 ? 51.467 -7.133 51.859 1.00 37.56 1169 LEU A O 1
ATOM 9133 N N . SER A 1 1170 ? 50.959 -5.456 50.451 1.00 44.97 1170 SER A N 1
ATOM 9134 C CA . SER A 1 1170 ? 52.336 -4.951 50.333 1.00 44.97 1170 SER A CA 1
ATOM 9135 C C . SER A 1 1170 ? 52.923 -4.393 51.642 1.00 44.97 1170 SER A C 1
ATOM 9137 O O . SER A 1 1170 ? 54.141 -4.235 51.726 1.00 44.97 1170 SER A O 1
ATOM 9139 N N . SER A 1 1171 ? 52.099 -4.077 52.646 1.00 42.75 1171 SER A N 1
ATOM 9140 C CA . SER A 1 1171 ? 52.544 -3.499 53.926 1.00 42.75 1171 SER A CA 1
ATOM 9141 C C . SER A 1 1171 ? 52.734 -4.553 55.030 1.00 42.75 1171 SER A C 1
ATOM 9143 O O . SER A 1 1171 ? 53.486 -4.343 55.982 1.00 42.75 1171 SER A O 1
ATOM 9145 N N . ILE A 1 1172 ? 52.094 -5.719 54.892 1.00 43.72 1172 ILE A N 1
ATOM 9146 C CA . ILE A 1 1172 ? 52.109 -6.796 55.898 1.00 43.72 1172 ILE A CA 1
ATOM 9147 C C . ILE A 1 1172 ? 53.288 -7.772 55.689 1.00 43.72 1172 ILE A C 1
ATOM 9149 O O . ILE A 1 1172 ? 53.785 -8.355 56.652 1.00 43.72 1172 ILE A O 1
ATOM 9153 N N . MET A 1 1173 ? 53.802 -7.924 54.461 1.00 38.78 1173 MET A N 1
ATOM 9154 C CA . MET A 1 1173 ? 54.848 -8.910 54.125 1.00 38.78 1173 MET A CA 1
ATOM 9155 C C . MET A 1 1173 ? 56.285 -8.350 54.120 1.00 38.78 1173 MET A C 1
ATOM 9157 O O . MET A 1 1173 ? 56.990 -8.384 53.112 1.00 38.78 1173 MET A O 1
ATOM 9161 N N . SER A 1 1174 ? 56.766 -7.876 55.271 1.00 41.41 1174 SER A N 1
ATOM 9162 C CA . SER A 1 1174 ? 58.133 -7.351 55.440 1.00 41.41 1174 SER A CA 1
ATOM 9163 C C . SER A 1 1174 ? 59.188 -8.424 55.802 1.00 41.41 1174 SER A C 1
ATOM 9165 O O . SER A 1 1174 ? 59.915 -8.294 56.785 1.00 41.41 1174 SER A O 1
ATOM 9167 N N . GLY A 1 1175 ? 59.331 -9.486 54.991 1.00 35.50 1175 GLY A N 1
ATOM 9168 C CA . GLY A 1 1175 ? 60.393 -10.489 55.202 1.00 35.50 1175 GLY A CA 1
ATOM 9169 C C . GLY A 1 1175 ? 60.542 -11.586 54.132 1.00 35.50 1175 GLY A C 1
ATOM 9170 O O . GLY A 1 1175 ? 59.564 -12.207 53.744 1.00 35.50 1175 GLY A O 1
ATOM 9171 N N . SER A 1 1176 ? 61.793 -11.826 53.703 1.00 39.38 1176 SER A N 1
ATOM 9172 C CA . SER A 1 1176 ? 62.326 -12.958 52.900 1.00 39.38 1176 SER A CA 1
ATOM 9173 C C . SER A 1 1176 ? 61.389 -13.644 51.881 1.00 39.38 1176 SER A C 1
ATOM 9175 O O . SER A 1 1176 ? 60.600 -14.526 52.217 1.00 39.38 1176 SER A O 1
ATOM 9177 N N . SER A 1 1177 ? 61.557 -13.324 50.591 1.00 50.88 1177 SER A N 1
ATOM 9178 C CA . SER A 1 1177 ? 60.684 -13.818 49.508 1.00 50.88 1177 SER A CA 1
ATOM 9179 C C . SER A 1 1177 ? 60.730 -15.337 49.262 1.00 50.88 1177 SER A C 1
ATOM 9181 O O . SER A 1 1177 ? 59.774 -15.880 48.712 1.00 50.88 1177 SER A O 1
ATOM 9183 N N . ASP A 1 1178 ? 61.803 -16.033 49.650 1.00 46.19 1178 ASP A N 1
ATOM 9184 C CA . ASP A 1 1178 ? 62.077 -17.385 49.136 1.00 46.19 1178 ASP A CA 1
ATOM 9185 C C . ASP A 1 1178 ? 61.483 -18.522 49.978 1.00 46.19 1178 ASP A C 1
ATOM 9187 O O . ASP A 1 1178 ? 61.157 -19.575 49.433 1.00 46.19 1178 ASP A O 1
ATOM 9191 N N . ASP A 1 1179 ? 61.295 -18.338 51.286 1.00 49.19 1179 ASP A N 1
ATOM 9192 C CA . ASP A 1 1179 ? 60.709 -19.387 52.137 1.00 49.19 1179 ASP A CA 1
ATOM 9193 C C . ASP A 1 1179 ? 59.175 -19.316 52.163 1.00 49.19 1179 ASP A C 1
ATOM 9195 O O . ASP A 1 1179 ? 58.514 -20.355 52.178 1.00 49.19 1179 ASP A O 1
ATOM 9199 N N . ALA A 1 1180 ? 58.600 -18.114 52.020 1.00 47.81 1180 ALA A N 1
ATOM 9200 C CA . ALA A 1 1180 ? 57.179 -17.947 51.713 1.00 47.81 1180 ALA A CA 1
ATOM 9201 C C . ALA A 1 1180 ? 56.825 -18.590 50.358 1.00 47.81 1180 ALA A C 1
ATOM 9203 O O . ALA A 1 1180 ? 55.836 -19.316 50.266 1.00 47.81 1180 ALA A O 1
ATOM 9204 N N . LYS A 1 1181 ? 57.676 -18.412 49.331 1.00 46.38 1181 LYS A N 1
ATOM 9205 C CA . LYS A 1 1181 ? 57.531 -19.112 48.044 1.00 46.38 1181 LYS A CA 1
ATOM 9206 C C . LYS A 1 1181 ? 57.626 -20.625 48.193 1.00 46.38 1181 LYS A C 1
ATOM 9208 O O . LYS A 1 1181 ? 56.746 -21.295 47.682 1.00 46.38 1181 LYS A O 1
ATOM 9213 N N . LYS A 1 1182 ? 58.583 -21.178 48.948 1.00 49.50 1182 LYS A N 1
ATOM 9214 C CA . LYS A 1 1182 ? 58.646 -22.638 49.180 1.00 49.50 1182 LYS A CA 1
ATOM 9215 C C . LYS A 1 1182 ? 57.438 -23.188 49.938 1.00 49.50 1182 LYS A C 1
ATOM 9217 O O . LYS A 1 1182 ? 57.032 -24.314 49.673 1.00 49.50 1182 LYS A O 1
ATOM 9222 N N . MET A 1 1183 ? 56.845 -22.432 50.867 1.00 43.44 1183 MET A N 1
ATOM 9223 C CA . MET A 1 1183 ? 55.575 -22.839 51.482 1.00 43.44 1183 MET A CA 1
ATOM 9224 C C . MET A 1 1183 ? 54.436 -22.835 50.456 1.00 43.44 1183 MET A C 1
ATOM 9226 O O . MET A 1 1183 ? 53.710 -23.821 50.368 1.00 43.44 1183 MET A O 1
ATOM 9230 N N . PHE A 1 1184 ? 54.322 -21.793 49.628 1.00 41.91 1184 PHE A N 1
ATOM 9231 C CA . PHE A 1 1184 ? 53.304 -21.726 48.574 1.00 41.91 1184 PHE A CA 1
ATOM 9232 C C . PHE A 1 1184 ? 53.512 -22.772 47.463 1.00 41.91 1184 PHE A C 1
ATOM 9234 O O . PHE A 1 1184 ? 52.548 -23.383 47.017 1.00 41.91 1184 PHE A O 1
ATOM 9241 N N . GLU A 1 1185 ? 54.751 -23.054 47.061 1.00 40.66 1185 GLU A N 1
ATOM 9242 C CA . GLU A 1 1185 ? 55.100 -24.101 46.094 1.00 40.66 1185 GLU A CA 1
ATOM 9243 C C . GLU A 1 1185 ? 54.858 -25.505 46.664 1.00 40.66 1185 GLU A C 1
ATOM 9245 O O . GLU A 1 1185 ? 54.373 -26.365 45.936 1.00 40.66 1185 GLU A O 1
ATOM 9250 N N . ASN A 1 1186 ? 55.090 -25.752 47.960 1.00 45.66 1186 ASN A N 1
ATOM 9251 C CA . ASN A 1 1186 ? 54.691 -27.012 48.606 1.00 45.66 1186 ASN A CA 1
ATOM 9252 C C . ASN A 1 1186 ? 53.161 -27.172 48.686 1.00 45.66 1186 ASN A C 1
ATOM 9254 O O . ASN A 1 1186 ? 52.659 -28.286 48.570 1.00 45.66 1186 ASN A O 1
ATOM 9258 N N . ILE A 1 1187 ? 52.412 -26.076 48.857 1.00 42.97 1187 ILE A N 1
ATOM 9259 C CA . ILE A 1 1187 ? 50.940 -26.091 48.862 1.00 42.97 1187 ILE A CA 1
ATOM 9260 C C . ILE A 1 1187 ? 50.388 -26.309 47.440 1.00 42.97 1187 ILE A C 1
ATOM 9262 O O . ILE A 1 1187 ? 49.489 -27.123 47.252 1.00 42.97 1187 ILE A O 1
ATOM 9266 N N . ILE A 1 1188 ? 50.958 -25.651 46.426 1.00 41.19 1188 ILE A N 1
ATOM 9267 C CA . ILE A 1 1188 ? 50.510 -25.752 45.026 1.00 41.19 1188 ILE A CA 1
ATOM 9268 C C . ILE A 1 1188 ? 50.965 -27.067 44.369 1.00 41.19 1188 ILE A C 1
ATOM 9270 O O . ILE A 1 1188 ? 50.190 -27.678 43.638 1.00 41.19 1188 ILE A O 1
ATOM 9274 N N . SER A 1 1189 ? 52.166 -27.576 44.670 1.00 41.84 1189 SER A N 1
ATOM 9275 C CA . SER A 1 1189 ? 52.612 -28.901 44.192 1.00 41.84 1189 SER A CA 1
ATOM 9276 C C . SER A 1 1189 ? 51.865 -30.074 44.839 1.00 41.84 1189 SER A C 1
ATOM 9278 O O . SER A 1 1189 ? 51.931 -31.191 44.329 1.00 41.84 1189 SER A O 1
ATOM 9280 N N . GLY A 1 1190 ? 51.106 -29.829 45.913 1.00 44.22 1190 GLY A N 1
ATOM 9281 C CA . GLY A 1 1190 ? 50.150 -30.786 46.470 1.00 44.22 1190 GLY A CA 1
ATOM 9282 C C . GLY A 1 1190 ? 48.800 -30.838 45.740 1.00 44.22 1190 GLY A C 1
ATOM 9283 O O . GLY A 1 1190 ? 48.006 -31.728 46.036 1.00 44.22 1190 GLY A O 1
ATOM 9284 N N . ALA A 1 1191 ? 48.518 -29.909 44.817 1.00 38.50 1191 ALA A N 1
ATOM 9285 C CA . ALA A 1 1191 ? 47.163 -29.657 44.323 1.00 38.50 1191 ALA A CA 1
ATOM 9286 C C . ALA A 1 1191 ? 47.075 -29.349 42.812 1.00 38.50 1191 ALA A C 1
ATOM 9288 O O . ALA A 1 1191 ? 46.480 -28.346 42.424 1.00 38.50 1191 ALA A O 1
ATOM 9289 N N . ASN A 1 1192 ? 47.636 -30.223 41.963 1.00 33.44 1192 ASN A N 1
ATOM 9290 C CA . ASN A 1 1192 ? 47.046 -30.615 40.666 1.00 33.44 1192 ASN A CA 1
ATOM 9291 C C . ASN A 1 1192 ? 47.913 -31.661 39.937 1.00 33.44 1192 ASN A C 1
ATOM 9293 O O . ASN A 1 1192 ? 48.955 -31.306 39.395 1.00 33.44 1192 ASN A O 1
ATOM 9297 N N . ASP A 1 1193 ? 47.426 -32.904 39.815 1.00 29.38 1193 ASP A N 1
ATOM 9298 C CA . ASP A 1 1193 ? 47.240 -33.478 38.472 1.00 29.38 1193 ASP A CA 1
ATOM 9299 C C . ASP A 1 1193 ? 46.145 -34.572 38.418 1.00 29.38 1193 ASP A C 1
ATOM 9301 O O . ASP A 1 1193 ? 45.892 -35.306 39.373 1.00 29.38 1193 ASP A O 1
ATOM 9305 N N . ILE A 1 1194 ? 45.502 -34.623 37.254 1.00 27.06 1194 ILE A N 1
ATOM 9306 C CA . ILE A 1 1194 ? 44.449 -35.495 36.705 1.00 27.06 1194 ILE A CA 1
ATOM 9307 C C . ILE A 1 1194 ? 44.064 -36.845 37.361 1.00 27.06 1194 ILE A C 1
ATOM 9309 O O . ILE A 1 1194 ? 44.863 -37.752 37.586 1.00 27.06 1194 ILE A O 1
ATOM 9313 N N . SER A 1 1195 ? 42.739 -37.022 37.475 1.00 36.91 1195 SER A N 1
ATOM 9314 C CA . SER A 1 1195 ? 41.928 -38.205 37.092 1.00 36.91 1195 SER A CA 1
ATOM 9315 C C . SER A 1 1195 ? 42.648 -39.540 36.776 1.00 36.91 1195 SER A C 1
ATOM 9317 O O . SER A 1 1195 ? 42.528 -40.090 35.680 1.00 36.91 1195 SER A O 1
ATOM 9319 N N . GLY A 1 1196 ? 43.331 -40.127 37.770 1.00 30.31 1196 GLY A N 1
ATOM 9320 C CA . GLY A 1 1196 ? 44.194 -41.300 37.556 1.00 30.31 1196 GLY A CA 1
ATOM 9321 C C . GLY A 1 1196 ? 44.032 -42.511 38.488 1.00 30.31 1196 GLY A C 1
ATOM 9322 O O . GLY A 1 1196 ? 44.688 -43.525 38.244 1.00 30.31 1196 GLY A O 1
ATOM 9323 N N . SER A 1 1197 ? 43.219 -42.475 39.558 1.00 25.47 1197 SER A N 1
ATOM 9324 C CA . SER A 1 1197 ? 43.175 -43.590 40.537 1.00 25.47 1197 SER A CA 1
ATOM 9325 C C . SER A 1 1197 ? 41.853 -43.802 41.291 1.00 25.47 1197 SER A C 1
ATOM 9327 O O . SER A 1 1197 ? 41.818 -43.818 42.516 1.00 25.47 1197 SER A O 1
ATOM 9329 N N . VAL A 1 1198 ? 40.780 -44.137 40.560 1.00 25.36 1198 VAL A N 1
ATOM 9330 C CA . VAL A 1 1198 ? 39.677 -44.952 41.117 1.00 25.36 1198 VAL A CA 1
ATOM 9331 C C . VAL A 1 1198 ? 39.526 -46.258 40.328 1.00 25.36 1198 VAL A C 1
ATOM 9333 O O . VAL A 1 1198 ? 38.742 -46.400 39.392 1.00 25.36 1198 VAL A O 1
ATOM 9336 N N . ARG A 1 1199 ? 40.292 -47.263 40.757 1.00 24.41 1199 ARG A N 1
ATOM 9337 C CA . ARG A 1 1199 ? 39.912 -48.684 40.692 1.00 24.41 1199 ARG A CA 1
ATOM 9338 C C . ARG A 1 1199 ? 39.640 -49.107 42.140 1.00 24.41 1199 ARG A C 1
ATOM 9340 O O . ARG A 1 1199 ? 40.403 -48.718 43.009 1.00 24.41 1199 ARG A O 1
ATOM 9347 N N . LYS A 1 1200 ? 38.654 -49.936 42.477 1.00 24.53 1200 LYS A N 1
ATOM 9348 C CA . LYS A 1 1200 ? 37.606 -50.638 41.709 1.00 24.53 1200 LYS A CA 1
ATOM 9349 C C . LYS A 1 1200 ? 36.579 -51.143 42.741 1.00 24.53 1200 LYS A C 1
ATOM 9351 O O . LYS A 1 1200 ? 36.993 -51.499 43.841 1.00 24.53 1200 LYS A O 1
ATOM 9356 N N . LYS A 1 1201 ? 35.304 -51.349 42.379 1.00 25.45 1201 LYS A N 1
ATOM 9357 C CA . LYS A 1 1201 ? 34.490 -52.337 43.123 1.00 25.45 1201 LYS A CA 1
ATOM 9358 C C . LYS A 1 1201 ? 35.142 -53.726 42.951 1.00 25.45 1201 LYS A C 1
ATOM 9360 O O . LYS A 1 1201 ? 35.460 -54.082 41.809 1.00 25.45 1201 LYS A O 1
ATOM 9365 N N . PRO A 1 1202 ? 35.375 -54.502 44.025 1.00 26.00 1202 PRO A N 1
ATOM 9366 C CA . PRO A 1 1202 ? 35.895 -55.860 43.902 1.00 26.00 1202 PRO A CA 1
ATOM 9367 C C . PRO A 1 1202 ? 34.863 -56.767 43.217 1.00 26.00 1202 PRO A C 1
ATOM 9369 O O . PRO A 1 1202 ? 33.656 -56.555 43.333 1.00 26.00 1202 PRO A O 1
ATOM 9372 N N . LYS A 1 1203 ? 35.336 -57.788 42.494 1.00 33.88 1203 LYS A N 1
ATOM 9373 C CA . LYS A 1 1203 ? 34.484 -58.814 41.877 1.00 33.88 1203 LYS A CA 1
ATOM 9374 C C . LYS A 1 1203 ? 35.230 -60.146 41.821 1.00 33.88 1203 LYS A C 1
ATOM 9376 O O . LYS A 1 1203 ? 36.265 -60.228 41.166 1.00 33.88 1203 LYS A O 1
ATOM 9381 N N . ALA A 1 1204 ? 34.693 -61.160 42.491 1.00 25.75 1204 ALA A N 1
ATOM 9382 C CA . ALA A 1 1204 ? 35.122 -62.558 42.438 1.00 25.75 1204 ALA A CA 1
ATOM 9383 C C . ALA A 1 1204 ? 34.014 -63.454 43.039 1.00 25.75 1204 ALA A C 1
ATOM 9385 O O . ALA A 1 1204 ? 33.212 -62.933 43.818 1.00 25.75 1204 ALA A O 1
ATOM 9386 N N . PRO A 1 1205 ? 33.982 -64.771 42.756 1.00 30.61 1205 PRO A N 1
ATOM 9387 C CA . PRO A 1 1205 ? 34.809 -65.517 41.803 1.00 30.61 1205 PRO A CA 1
ATOM 9388 C C . PRO A 1 1205 ? 34.050 -65.923 40.521 1.00 30.61 1205 PRO A C 1
ATOM 9390 O O . PRO A 1 1205 ? 32.844 -65.724 40.392 1.00 30.61 1205 PRO A O 1
ATOM 9393 N N . GLU A 1 1206 ? 34.778 -66.511 39.570 1.00 27.03 1206 GLU A N 1
ATOM 9394 C CA . GLU A 1 1206 ? 34.246 -67.117 38.342 1.00 27.03 1206 GLU A CA 1
ATOM 9395 C C . GLU A 1 1206 ? 34.202 -68.652 38.435 1.00 27.03 1206 GLU A C 1
ATOM 9397 O O . GLU A 1 1206 ? 35.076 -69.259 39.051 1.00 27.03 1206 GLU A O 1
ATOM 9402 N N . ALA A 1 1207 ? 33.255 -69.263 37.719 1.00 24.28 1207 ALA A N 1
ATOM 9403 C CA . ALA A 1 1207 ? 33.416 -70.473 36.895 1.00 24.28 1207 ALA A CA 1
ATOM 9404 C C . ALA A 1 1207 ? 32.120 -70.613 36.063 1.00 24.28 1207 ALA A C 1
ATOM 9406 O O . ALA A 1 1207 ? 31.039 -70.487 36.630 1.00 24.28 1207 ALA A O 1
ATOM 9407 N N . GLY A 1 1208 ? 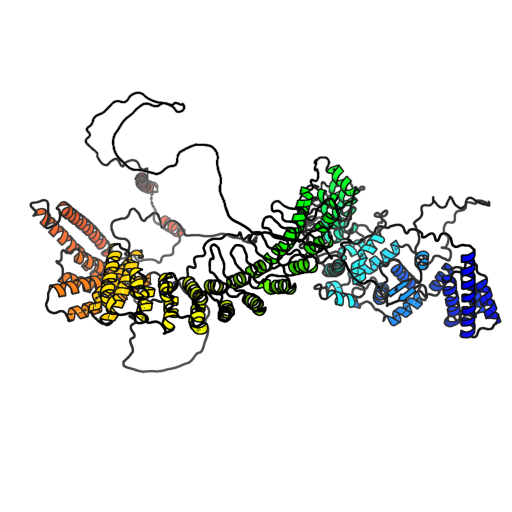32.099 -70.798 34.739 1.00 25.00 1208 GLY A N 1
ATOM 9408 C CA . GLY A 1 1208 ? 33.094 -71.366 33.810 1.00 25.00 1208 GLY A CA 1
ATOM 9409 C C . GLY A 1 1208 ? 32.564 -72.710 33.264 1.00 25.00 1208 GLY A C 1
ATOM 9410 O O . GLY A 1 1208 ? 31.709 -73.292 33.933 1.00 25.00 1208 GLY A O 1
ATOM 9411 N N . PRO A 1 1209 ? 33.021 -73.261 32.115 1.00 29.66 1209 PRO A N 1
ATOM 9412 C CA . PRO A 1 1209 ? 34.004 -72.797 31.116 1.00 29.66 1209 PRO A CA 1
ATOM 9413 C C . PRO A 1 1209 ? 33.312 -72.258 29.819 1.00 29.66 1209 PRO A C 1
ATOM 9415 O O . PRO A 1 1209 ? 32.091 -72.212 29.762 1.00 29.66 1209 PRO A O 1
ATOM 9418 N N . SER A 1 1210 ? 33.965 -71.622 28.827 1.00 25.02 1210 SER A N 1
ATOM 9419 C CA . SER A 1 1210 ? 34.831 -72.169 27.743 1.00 25.02 1210 SER A CA 1
ATOM 9420 C C . SER A 1 1210 ? 34.181 -73.305 26.906 1.00 25.02 1210 SER A C 1
ATOM 9422 O O . SER A 1 1210 ? 33.456 -74.122 27.454 1.00 25.02 1210 SER A O 1
ATOM 9424 N N . SER A 1 1211 ? 34.393 -73.464 25.585 1.00 24.78 1211 SER A N 1
ATOM 9425 C CA . SER A 1 1211 ? 35.150 -72.697 24.557 1.00 24.78 1211 SER A CA 1
ATOM 9426 C C . SER A 1 1211 ? 34.890 -73.277 23.135 1.00 24.78 1211 SER A C 1
ATOM 9428 O O . SER A 1 1211 ? 34.129 -74.231 23.023 1.00 24.78 1211 SER A O 1
ATOM 9430 N N . ALA A 1 1212 ? 35.584 -72.767 22.096 1.00 27.61 1212 ALA A N 1
ATOM 9431 C CA . ALA A 1 1212 ? 35.465 -73.073 20.648 1.00 27.61 1212 ALA A CA 1
ATOM 9432 C C . ALA A 1 1212 ? 34.229 -72.435 19.970 1.00 27.61 1212 ALA A C 1
ATOM 9434 O O . ALA A 1 1212 ? 33.100 -72.725 20.336 1.00 27.61 1212 ALA A O 1
ATOM 9435 N N . ALA A 1 1213 ? 34.320 -71.523 18.993 1.00 24.05 1213 ALA A N 1
ATOM 9436 C CA . ALA A 1 1213 ? 35.434 -70.979 18.201 1.00 24.05 1213 ALA A CA 1
ATOM 9437 C C . ALA A 1 1213 ? 36.122 -71.937 17.203 1.00 24.05 1213 ALA A C 1
ATOM 9439 O O . ALA A 1 1213 ? 37.118 -72.579 17.523 1.00 24.05 1213 ALA A O 1
ATOM 9440 N N . SER A 1 1214 ? 35.658 -71.935 15.945 1.00 26.03 1214 SER A N 1
ATOM 9441 C CA . SER A 1 1214 ? 36.461 -71.485 14.784 1.00 26.03 1214 SER A CA 1
ATOM 9442 C C . SER A 1 1214 ? 35.682 -71.571 13.454 1.00 26.03 1214 SER A C 1
ATOM 9444 O O . SER A 1 1214 ? 34.923 -72.505 13.233 1.00 26.03 1214 SER A O 1
ATOM 9446 N N . GLY A 1 1215 ? 35.909 -70.607 12.550 1.00 32.75 1215 GLY A N 1
ATOM 9447 C CA . GLY A 1 1215 ? 35.688 -70.781 11.106 1.00 32.75 1215 GLY A CA 1
ATOM 9448 C C . GLY A 1 1215 ? 34.283 -70.559 10.520 1.00 32.75 1215 GLY A C 1
ATOM 9449 O O . GLY A 1 1215 ? 33.664 -71.507 10.050 1.00 32.75 1215 GLY A O 1
ATOM 9450 N N . SER A 1 1216 ? 33.840 -69.302 10.377 1.00 25.92 1216 SER A N 1
ATOM 9451 C CA . SER A 1 1216 ? 33.314 -68.809 9.080 1.00 25.92 1216 SER A CA 1
ATOM 9452 C C . SER A 1 1216 ? 33.040 -67.296 9.051 1.00 25.92 1216 SER A C 1
ATOM 9454 O O . SER A 1 1216 ? 32.357 -66.736 9.899 1.00 25.92 1216 SER A O 1
ATOM 9456 N N . GLY A 1 1217 ? 33.554 -66.657 8.002 1.00 29.14 1217 GLY A N 1
ATOM 9457 C CA . GLY A 1 1217 ? 32.884 -65.581 7.265 1.00 29.14 1217 GLY A CA 1
ATOM 9458 C C . GLY A 1 1217 ? 32.860 -66.006 5.783 1.00 29.14 1217 GLY A C 1
ATOM 9459 O O . GLY A 1 1217 ? 33.230 -67.141 5.488 1.00 29.14 1217 GLY A O 1
ATOM 9460 N N . THR A 1 1218 ? 32.479 -65.202 4.792 1.00 27.91 1218 THR A N 1
ATOM 9461 C CA . THR A 1 1218 ? 32.074 -63.784 4.727 1.00 27.91 1218 THR A CA 1
ATOM 9462 C C . THR A 1 1218 ? 31.143 -63.593 3.507 1.00 27.91 1218 THR A C 1
ATOM 9464 O O . THR A 1 1218 ? 30.945 -64.530 2.737 1.00 27.91 1218 THR A O 1
ATOM 9467 N N . SER A 1 1219 ? 30.651 -62.363 3.277 1.00 27.53 1219 SER A N 1
ATOM 9468 C CA . SER A 1 1219 ? 29.827 -61.914 2.125 1.00 27.53 1219 SER A CA 1
ATOM 9469 C C . SER A 1 1219 ? 28.388 -62.475 2.087 1.00 27.53 1219 SER A C 1
ATOM 9471 O O . SER A 1 1219 ? 28.140 -63.575 2.558 1.00 27.53 1219 SER A O 1
ATOM 9473 N N . ASN A 1 1220 ? 27.334 -61.740 1.706 1.00 50.25 1220 ASN A N 1
ATOM 9474 C CA . ASN A 1 1220 ? 27.105 -60.706 0.676 1.00 50.25 1220 ASN A CA 1
ATOM 9475 C C . ASN A 1 1220 ? 27.116 -61.220 -0.777 1.00 50.25 1220 ASN A C 1
ATOM 9477 O O . ASN A 1 1220 ? 28.143 -61.187 -1.444 1.00 50.25 1220 ASN A O 1
ATOM 9481 N N . GLY A 1 1221 ? 25.920 -61.529 -1.300 1.00 24.72 1221 GLY A N 1
ATOM 9482 C CA . GLY A 1 1221 ? 25.599 -61.305 -2.716 1.00 24.72 1221 GLY A CA 1
ATOM 9483 C C . GLY A 1 1221 ? 25.546 -62.504 -3.673 1.00 24.72 1221 GLY A C 1
ATOM 9484 O O . GLY A 1 1221 ? 26.262 -62.470 -4.666 1.00 24.72 1221 GLY A O 1
ATOM 9485 N N . ALA A 1 1222 ? 24.636 -63.479 -3.475 1.00 23.47 1222 ALA A N 1
ATOM 9486 C CA . ALA A 1 1222 ? 24.003 -64.225 -4.588 1.00 23.47 1222 ALA A CA 1
ATOM 9487 C C . ALA A 1 1222 ? 22.831 -65.162 -4.187 1.00 23.47 1222 ALA A C 1
ATOM 9489 O O . ALA A 1 1222 ? 23.046 -66.146 -3.492 1.00 23.47 1222 ALA A O 1
ATOM 9490 N N . GLY A 1 1223 ? 21.654 -64.958 -4.799 1.00 24.83 1223 GLY A N 1
ATOM 9491 C CA . GLY A 1 1223 ? 20.888 -66.009 -5.508 1.00 24.83 1223 GLY A CA 1
ATOM 9492 C C . GLY A 1 1223 ? 20.145 -67.153 -4.773 1.00 24.83 1223 GLY A C 1
ATOM 9493 O O . GLY A 1 1223 ? 20.250 -67.351 -3.574 1.00 24.83 1223 GLY A O 1
ATOM 9494 N N . ALA A 1 1224 ? 19.427 -67.937 -5.602 1.00 26.45 1224 ALA A N 1
ATOM 9495 C CA . ALA A 1 1224 ? 18.624 -69.154 -5.327 1.00 26.45 1224 ALA A CA 1
ATOM 9496 C C . ALA A 1 1224 ? 17.383 -68.991 -4.405 1.00 26.45 1224 ALA A C 1
ATOM 9498 O O . ALA A 1 1224 ? 17.374 -68.145 -3.528 1.00 26.45 1224 ALA A O 1
ATOM 9499 N N . LYS A 1 1225 ? 16.217 -69.647 -4.583 1.00 25.56 1225 LYS A N 1
ATOM 9500 C CA . LYS A 1 1225 ? 15.709 -70.871 -5.274 1.00 25.56 1225 LYS A CA 1
ATOM 9501 C C . LYS A 1 1225 ? 15.705 -72.180 -4.455 1.00 25.56 1225 LYS A C 1
ATOM 9503 O O . LYS A 1 1225 ? 16.764 -72.704 -4.137 1.00 25.56 1225 LYS A O 1
ATOM 9508 N N . ARG A 1 1226 ? 14.506 -72.798 -4.445 1.00 25.56 1226 ARG A N 1
ATOM 9509 C CA . ARG A 1 1226 ? 14.071 -74.132 -3.942 1.00 25.56 1226 ARG A CA 1
ATOM 9510 C C . ARG A 1 1226 ? 13.621 -74.109 -2.469 1.00 25.56 1226 ARG A C 1
ATOM 9512 O O . ARG A 1 1226 ? 14.272 -73.435 -1.687 1.00 25.56 1226 ARG A O 1
ATOM 9519 N N . LYS A 1 1227 ? 12.431 -74.607 -2.083 1.00 24.52 1227 LYS A N 1
ATOM 9520 C CA . LYS A 1 1227 ? 11.691 -75.892 -2.299 1.00 24.52 1227 LYS A CA 1
ATOM 9521 C C . LYS A 1 1227 ? 12.085 -76.990 -1.299 1.00 24.52 1227 LYS A C 1
ATOM 9523 O O . LYS A 1 1227 ? 13.248 -77.069 -0.927 1.00 24.52 1227 LYS A O 1
ATOM 9528 N N . ALA A 1 1228 ? 11.127 -77.887 -1.068 1.00 26.84 1228 ALA A N 1
ATOM 9529 C CA . ALA A 1 1228 ? 11.168 -79.134 -0.313 1.00 26.84 1228 ALA A CA 1
ATOM 9530 C C . ALA A 1 1228 ? 11.052 -79.071 1.219 1.00 26.84 1228 ALA A C 1
ATOM 9532 O O . ALA A 1 1228 ? 11.802 -78.326 1.842 1.00 26.84 1228 ALA A O 1
ATOM 9533 N N . GLU A 1 1229 ? 10.254 -79.916 1.893 1.00 27.83 1229 GLU A N 1
ATOM 9534 C CA . GLU A 1 1229 ? 8.919 -80.569 1.658 1.00 27.83 1229 GLU A CA 1
ATOM 9535 C C . GLU A 1 1229 ? 8.822 -81.708 2.725 1.00 27.83 1229 GLU A C 1
ATOM 9537 O O . GLU A 1 1229 ? 9.649 -82.618 2.671 1.00 27.83 1229 GLU A O 1
ATOM 9542 N N . ASP A 1 1230 ? 7.937 -81.754 3.740 1.00 31.31 1230 ASP A N 1
ATOM 9543 C CA . ASP A 1 1230 ? 6.875 -80.825 4.207 1.00 31.31 1230 ASP A CA 1
ATOM 9544 C C . ASP A 1 1230 ? 6.948 -80.577 5.757 1.00 31.31 1230 ASP A C 1
ATOM 9546 O O . ASP A 1 1230 ? 8.005 -80.111 6.176 1.00 31.31 1230 ASP A O 1
ATOM 9550 N N . ASP A 1 1231 ? 6.014 -80.774 6.718 1.00 31.05 1231 ASP A N 1
ATOM 9551 C CA . ASP A 1 1231 ? 4.681 -81.431 6.839 1.00 31.05 1231 ASP A CA 1
ATOM 9552 C C . ASP A 1 1231 ? 3.756 -80.732 7.915 1.00 31.05 1231 ASP A C 1
ATOM 9554 O O . ASP A 1 1231 ? 3.529 -79.528 7.802 1.00 31.05 1231 ASP A O 1
ATOM 9558 N N . ALA A 1 1232 ? 3.180 -81.428 8.922 1.00 30.80 1232 ALA A N 1
ATOM 9559 C CA . ALA A 1 1232 ? 1.929 -81.067 9.648 1.00 30.80 1232 ALA A CA 1
ATOM 9560 C C . ALA A 1 1232 ? 2.015 -81.182 11.218 1.00 30.80 1232 ALA A C 1
ATOM 9562 O O . ALA A 1 1232 ? 3.097 -81.526 11.704 1.00 30.80 1232 ALA A O 1
ATOM 9563 N N . PRO A 1 1233 ? 0.946 -80.963 12.057 1.00 58.81 1233 PRO A N 1
ATOM 9564 C CA . PRO A 1 1233 ? -0.480 -80.725 11.721 1.00 58.81 1233 PRO A CA 1
ATOM 9565 C C . PRO A 1 1233 ? -1.331 -79.721 12.579 1.00 58.81 1233 PRO A C 1
ATOM 9567 O O . PRO A 1 1233 ? -0.992 -79.422 13.718 1.00 58.81 1233 PRO A O 1
ATOM 9570 N N . VAL A 1 1234 ? -2.549 -79.394 12.072 1.00 34.09 1234 VAL A N 1
ATOM 9571 C CA . VAL A 1 1234 ? -3.839 -79.174 12.824 1.00 34.09 1234 VAL A CA 1
ATOM 9572 C C . VAL A 1 1234 ? -3.979 -77.867 13.677 1.00 34.09 1234 VAL A C 1
ATOM 9574 O O . VAL A 1 1234 ? -3.121 -77.583 14.498 1.00 34.09 1234 VAL A O 1
ATOM 9577 N N . VAL A 1 1235 ? -5.045 -77.027 13.602 1.00 32.97 1235 VAL A N 1
ATOM 9578 C CA . VAL A 1 1235 ? -6.349 -77.083 12.869 1.00 32.97 1235 VAL A CA 1
ATOM 9579 C C . VAL A 1 1235 ? -7.091 -75.707 12.799 1.00 32.97 1235 VAL A C 1
ATOM 9581 O O . VAL A 1 1235 ? -7.027 -74.971 13.774 1.00 32.97 1235 VAL A O 1
ATOM 9584 N N . GLN A 1 1236 ? -7.790 -75.431 11.670 1.00 30.66 1236 GLN A N 1
ATOM 9585 C CA . GLN A 1 1236 ? -9.037 -74.625 11.402 1.00 30.66 1236 GLN A CA 1
ATOM 9586 C C . GLN A 1 1236 ? -9.275 -73.219 12.043 1.00 30.66 1236 GLN A C 1
ATOM 9588 O O . GLN A 1 1236 ? -8.841 -72.949 13.152 1.00 30.66 1236 GLN A O 1
ATOM 9593 N N . GLU A 1 1237 ? -10.034 -72.260 11.472 1.00 30.98 1237 GLU A N 1
ATOM 9594 C CA . GLU A 1 1237 ? -10.721 -72.055 10.162 1.00 30.98 1237 GLU A CA 1
ATOM 9595 C C . GLU A 1 1237 ? -11.113 -70.552 10.021 1.00 30.98 1237 GLU A C 1
ATOM 9597 O O . GLU A 1 1237 ? -11.055 -69.806 10.994 1.00 30.98 1237 GLU A O 1
ATOM 9602 N N . GLU A 1 1238 ? -11.644 -70.056 8.896 1.00 31.34 1238 GLU A N 1
ATOM 9603 C CA . GLU A 1 1238 ? -10.915 -69.758 7.650 1.00 31.34 1238 GLU A CA 1
ATOM 9604 C C . GLU A 1 1238 ? -11.551 -68.523 6.944 1.00 31.34 1238 GLU A C 1
ATOM 9606 O O . GLU A 1 1238 ? -12.372 -67.813 7.527 1.00 31.34 1238 GLU A O 1
ATOM 9611 N N . LYS A 1 1239 ? -11.147 -68.219 5.701 1.00 29.86 1239 LYS A N 1
ATOM 9612 C CA . LYS A 1 1239 ? -11.565 -67.053 4.897 1.00 29.86 1239 LYS A CA 1
ATOM 9613 C C . LYS A 1 1239 ? -12.477 -67.452 3.722 1.00 29.86 1239 LYS A C 1
ATOM 9615 O O . LYS A 1 1239 ? -12.410 -68.583 3.257 1.00 29.86 1239 LYS A O 1
ATOM 9620 N N . PRO A 1 1240 ? -13.240 -66.508 3.138 1.00 52.75 1240 PRO A N 1
ATOM 9621 C CA . PRO A 1 1240 ? -13.766 -66.666 1.780 1.00 52.75 1240 PRO A CA 1
ATOM 9622 C C . PRO A 1 1240 ? -12.656 -66.474 0.728 1.00 52.75 1240 PRO A C 1
ATOM 9624 O O . PRO A 1 1240 ? -11.714 -65.725 0.988 1.00 52.75 1240 PRO A O 1
ATOM 9627 N N . VAL A 1 1241 ? -12.822 -67.012 -0.493 1.00 31.69 1241 VAL A N 1
ATOM 9628 C CA . VAL A 1 1241 ? -12.451 -66.312 -1.749 1.00 31.69 1241 VAL A CA 1
ATOM 9629 C C . VAL A 1 1241 ? -12.995 -66.989 -3.023 1.00 31.69 1241 VAL A C 1
ATOM 9631 O O . VAL A 1 1241 ? -13.251 -68.186 -3.083 1.00 31.69 1241 VAL A O 1
ATOM 9634 N N . VAL A 1 1242 ? -13.167 -66.146 -4.042 1.00 34.66 1242 VAL A N 1
ATOM 9635 C CA . VAL A 1 1242 ? -13.558 -66.389 -5.442 1.00 34.66 1242 VAL A CA 1
ATOM 9636 C C . VAL A 1 1242 ? -12.688 -67.419 -6.187 1.00 34.66 1242 VAL A C 1
ATOM 9638 O O . VAL A 1 1242 ? -11.465 -67.313 -6.149 1.00 34.66 1242 VAL A O 1
ATOM 9641 N N . ALA A 1 1243 ? -13.301 -68.270 -7.026 1.00 31.05 1243 ALA A N 1
ATOM 9642 C CA . ALA A 1 1243 ? -12.679 -68.787 -8.258 1.00 31.05 1243 ALA A CA 1
ATOM 9643 C C . ALA A 1 1243 ? -13.710 -69.360 -9.258 1.00 31.05 1243 ALA A C 1
ATOM 9645 O O . ALA A 1 1243 ? -14.550 -70.158 -8.854 1.00 31.05 1243 ALA A O 1
ATOM 9646 N N . ALA A 1 1244 ? -13.601 -69.007 -10.551 1.00 29.02 1244 ALA A N 1
ATOM 9647 C CA . ALA A 1 1244 ? -13.725 -69.910 -11.719 1.00 29.02 1244 ALA A CA 1
ATOM 9648 C C . ALA A 1 1244 ? -13.749 -69.137 -13.058 1.00 29.02 1244 ALA A C 1
ATOM 9650 O O . ALA A 1 1244 ? -14.227 -68.007 -13.139 1.00 29.02 1244 ALA A O 1
ATOM 9651 N N . THR A 1 1245 ? -13.278 -69.780 -14.130 1.00 36.81 1245 THR A N 1
ATOM 9652 C CA . THR A 1 1245 ? -13.412 -69.336 -15.530 1.00 36.81 1245 THR A CA 1
ATOM 9653 C C . THR A 1 1245 ? -14.456 -70.185 -16.272 1.00 36.81 1245 THR A C 1
ATOM 9655 O O . THR A 1 1245 ? -14.664 -71.350 -15.943 1.00 36.81 1245 THR A O 1
ATOM 9658 N N . GLY A 1 1246 ? -15.117 -69.633 -17.297 1.00 28.08 1246 GLY A N 1
ATOM 9659 C CA . GLY A 1 1246 ? -16.112 -70.356 -18.106 1.00 28.08 1246 GLY A CA 1
ATOM 9660 C C . GLY A 1 1246 ? -16.767 -69.464 -19.167 1.00 28.08 1246 GLY A C 1
ATOM 9661 O O . GLY A 1 1246 ? -16.765 -68.245 -19.021 1.00 28.08 1246 GLY A O 1
ATOM 9662 N N . ASN A 1 1247 ? -17.286 -70.037 -20.261 1.00 34.22 1247 ASN A N 1
ATOM 9663 C CA . ASN A 1 1247 ? -17.715 -69.270 -21.443 1.00 34.22 1247 ASN A CA 1
ATOM 9664 C C . ASN A 1 1247 ? -19.063 -69.744 -22.040 1.00 34.22 1247 ASN A C 1
ATOM 9666 O O . ASN A 1 1247 ? -19.367 -70.933 -22.052 1.00 34.22 1247 ASN A O 1
ATOM 9670 N N . SER A 1 1248 ? -19.760 -68.798 -22.681 1.00 30.70 1248 SER A N 1
ATOM 9671 C CA . SER A 1 1248 ? -20.706 -68.938 -23.808 1.00 30.70 1248 SER A CA 1
ATOM 9672 C C . SER A 1 1248 ? -22.233 -69.135 -23.595 1.00 30.70 1248 SER A C 1
ATOM 9674 O O . SER A 1 1248 ? -22.723 -70.198 -23.249 1.00 30.70 1248 SER A O 1
ATOM 9676 N N . LYS A 1 1249 ? -22.969 -68.090 -24.031 1.00 34.28 1249 LYS A N 1
ATOM 9677 C CA . LYS A 1 1249 ? -24.202 -68.074 -24.870 1.00 34.28 1249 LYS A CA 1
ATOM 9678 C C . LYS A 1 1249 ? -25.546 -68.715 -24.407 1.00 34.28 1249 LYS A C 1
ATOM 9680 O O . LYS A 1 1249 ? -25.813 -69.854 -24.761 1.00 34.28 1249 LYS A O 1
ATOM 9685 N N . LYS A 1 1250 ? -26.493 -67.810 -24.051 1.00 28.89 1250 LYS A N 1
ATOM 9686 C CA . LYS A 1 1250 ? -27.884 -67.639 -24.608 1.00 28.89 1250 LYS A CA 1
ATOM 9687 C C . LYS A 1 1250 ? -28.953 -68.756 -24.358 1.00 28.89 1250 LYS A C 1
ATOM 9689 O O . LYS A 1 1250 ? -28.559 -69.873 -24.063 1.00 28.89 1250 LYS A O 1
ATOM 9694 N N . PRO A 1 1251 ? -30.287 -68.536 -24.589 1.00 49.59 1251 PRO A N 1
ATOM 9695 C CA . PRO A 1 1251 ? -31.048 -67.284 -24.868 1.00 49.59 1251 PRO A CA 1
ATOM 9696 C C . PRO A 1 1251 ? -32.489 -67.118 -24.244 1.00 49.59 1251 PRO A C 1
ATOM 9698 O O . PRO A 1 1251 ? -33.141 -68.098 -23.912 1.00 49.59 1251 PRO A O 1
ATOM 9701 N N . ARG A 1 1252 ? -33.059 -65.893 -24.392 1.00 27.88 1252 ARG A N 1
ATOM 9702 C CA . ARG A 1 1252 ? -34.476 -65.544 -24.778 1.00 27.88 1252 ARG A CA 1
ATOM 9703 C C . ARG A 1 1252 ? -35.590 -65.314 -23.707 1.00 27.88 1252 ARG A C 1
ATOM 9705 O O . ARG A 1 1252 ? -35.619 -65.996 -22.699 1.00 27.88 1252 ARG A O 1
ATOM 9712 N N . VAL A 1 1253 ? -36.572 -64.463 -24.102 1.00 32.22 1253 VAL A N 1
ATOM 9713 C CA . VAL A 1 1253 ? -37.946 -64.190 -23.555 1.00 32.22 1253 VAL A CA 1
ATOM 9714 C C . VAL A 1 1253 ? -37.950 -63.198 -22.363 1.00 32.22 1253 VAL A C 1
ATOM 9716 O O . VAL A 1 1253 ? -37.477 -63.578 -21.304 1.00 32.22 1253 VAL A O 1
ATOM 9719 N N . THR A 1 1254 ? -38.178 -61.873 -22.520 1.00 32.38 1254 THR A N 1
ATOM 9720 C CA . THR A 1 1254 ? -39.408 -61.050 -22.815 1.00 32.38 1254 THR A CA 1
ATOM 9721 C C . THR A 1 1254 ? -40.452 -61.009 -21.686 1.00 32.38 1254 THR A C 1
ATOM 9723 O O . THR A 1 1254 ? -40.595 -62.014 -21.000 1.00 32.38 1254 THR A O 1
ATOM 9726 N N . THR A 1 1255 ? -41.265 -59.953 -21.507 1.00 35.09 1255 THR A N 1
ATOM 9727 C CA . THR A 1 1255 ? -41.425 -58.652 -22.234 1.00 35.09 1255 THR A CA 1
ATOM 9728 C C . THR A 1 1255 ? -40.525 -57.538 -21.622 1.00 35.09 1255 THR A C 1
ATOM 9730 O O . THR A 1 1255 ? -39.367 -57.893 -21.408 1.00 35.09 1255 THR A O 1
ATOM 9733 N N . GLU A 1 1256 ? -40.780 -56.234 -21.383 1.00 29.22 1256 GLU A N 1
ATOM 9734 C CA . GLU A 1 1256 ? -41.875 -55.214 -21.481 1.00 29.22 1256 GLU A CA 1
ATOM 9735 C C . GLU A 1 1256 ? -41.156 -53.853 -21.758 1.00 29.22 1256 GLU A C 1
ATOM 9737 O O . GLU A 1 1256 ? -40.049 -53.662 -21.256 1.00 29.22 1256 GLU A O 1
ATOM 9742 N N . GLU A 1 1257 ? -41.488 -53.024 -22.762 1.00 31.05 1257 GLU A N 1
ATOM 9743 C CA . GLU A 1 1257 ? -42.612 -52.064 -22.965 1.00 31.05 1257 GLU A CA 1
ATOM 9744 C C . GLU A 1 1257 ? -42.466 -50.759 -22.136 1.00 31.05 1257 GLU A C 1
ATOM 9746 O O . GLU A 1 1257 ? -42.622 -50.783 -20.922 1.00 31.05 1257 GLU A O 1
ATOM 9751 N N . GLU A 1 1258 ? -41.863 -49.677 -22.675 1.00 30.53 1258 GLU A N 1
ATOM 9752 C CA . GLU A 1 1258 ? -42.332 -48.654 -23.671 1.00 30.53 1258 GLU A CA 1
ATOM 9753 C C . GLU A 1 1258 ? -43.192 -47.536 -23.017 1.00 30.53 1258 GLU A C 1
ATOM 9755 O O . GLU A 1 1258 ? -43.825 -47.789 -22.002 1.00 30.53 1258 GLU A O 1
ATOM 9760 N N . GLU A 1 1259 ? -43.210 -46.250 -23.415 1.00 27.47 1259 GLU A N 1
ATOM 9761 C CA . GLU A 1 1259 ? -42.958 -45.506 -24.681 1.00 27.47 1259 GLU A CA 1
ATOM 9762 C C . GLU A 1 1259 ? -41.794 -44.471 -24.552 1.00 27.47 1259 GLU A C 1
ATOM 9764 O O . GLU A 1 1259 ? -41.388 -44.144 -23.442 1.00 27.47 1259 GLU A O 1
ATOM 9769 N N . LYS A 1 1260 ? -41.025 -44.059 -25.584 1.00 28.12 1260 LYS A N 1
ATOM 9770 C CA . LYS A 1 1260 ? -41.289 -43.196 -26.778 1.00 28.12 1260 LYS A CA 1
ATOM 9771 C C . LYS A 1 1260 ? -41.858 -41.790 -26.467 1.00 28.12 1260 LYS A C 1
ATOM 9773 O O . LYS A 1 1260 ? -42.645 -41.669 -25.546 1.00 28.12 1260 LYS A O 1
ATOM 9778 N N . ALA A 1 1261 ? -41.636 -40.714 -27.241 1.00 28.25 1261 ALA A N 1
ATOM 9779 C CA . ALA A 1 1261 ? -40.593 -40.193 -28.167 1.00 28.25 1261 ALA A CA 1
ATOM 9780 C C . ALA A 1 1261 ? -41.203 -38.946 -28.889 1.00 28.25 1261 ALA A C 1
ATOM 9782 O O . ALA A 1 1261 ? -42.379 -38.673 -28.669 1.00 28.25 1261 ALA A O 1
ATOM 9783 N N . ALA A 1 1262 ? -40.455 -38.274 -29.790 1.00 28.16 1262 ALA A N 1
ATOM 9784 C CA . ALA A 1 1262 ? -40.881 -37.124 -30.632 1.00 28.16 1262 ALA A CA 1
ATOM 9785 C C . ALA A 1 1262 ? -41.144 -35.792 -29.875 1.00 28.16 1262 ALA A C 1
ATOM 9787 O O . ALA A 1 1262 ? -41.463 -35.807 -28.691 1.00 28.16 1262 ALA A O 1
ATOM 9788 N N . GLU A 1 1263 ? -40.992 -34.591 -30.455 1.00 28.41 1263 GLU A N 1
ATOM 9789 C CA . GLU A 1 1263 ? -40.398 -34.124 -31.736 1.00 28.41 1263 GLU A CA 1
ATOM 9790 C C . GLU A 1 1263 ? -39.858 -32.680 -31.510 1.00 28.41 1263 GLU A C 1
ATOM 9792 O O . GLU A 1 1263 ? -40.224 -32.021 -30.539 1.00 28.41 1263 GLU A O 1
ATOM 9797 N N . GLU A 1 1264 ? -38.777 -32.242 -32.165 1.00 30.27 1264 GLU A N 1
ATOM 9798 C CA . GLU A 1 1264 ? -38.768 -31.333 -33.339 1.00 30.27 1264 GLU A CA 1
ATOM 9799 C C . GLU A 1 1264 ? -39.842 -30.205 -33.352 1.00 30.27 1264 GLU A C 1
ATOM 9801 O O . GLU A 1 1264 ? -41.028 -30.469 -33.216 1.00 30.27 1264 GLU A O 1
ATOM 9806 N N . GLY A 1 1265 ? -39.519 -28.918 -33.569 1.00 30.91 1265 GLY A N 1
ATOM 9807 C CA . GLY A 1 1265 ? -38.201 -28.277 -33.684 1.00 30.91 1265 GLY A CA 1
ATOM 9808 C C . GLY A 1 1265 ? -38.227 -26.857 -34.298 1.00 30.91 1265 GLY A C 1
ATOM 9809 O O . GLY A 1 1265 ? -39.276 -26.332 -34.655 1.00 30.91 1265 GLY A O 1
ATOM 9810 N N . THR A 1 1266 ? -37.023 -26.314 -34.535 1.00 34.03 1266 THR A N 1
ATOM 9811 C CA . THR A 1 1266 ? -36.651 -25.279 -35.542 1.00 34.03 1266 THR A CA 1
ATOM 9812 C C . THR A 1 1266 ? -37.071 -23.790 -35.440 1.00 34.03 1266 THR A C 1
ATOM 9814 O O . THR A 1 1266 ? -38.234 -23.445 -35.305 1.00 34.03 1266 THR A O 1
ATOM 9817 N N . LEU A 1 1267 ? -36.067 -22.944 -35.754 1.00 34.81 1267 LEU A N 1
ATOM 9818 C CA . LEU A 1 1267 ? -36.099 -21.615 -36.414 1.00 34.81 1267 LEU A CA 1
ATOM 9819 C C . LEU A 1 1267 ? -36.542 -20.348 -35.634 1.00 34.81 1267 LEU A C 1
ATOM 9821 O O . LEU A 1 1267 ? -37.720 -20.028 -35.562 1.00 34.81 1267 LEU A O 1
ATOM 9825 N N . VAL A 1 1268 ? -35.530 -19.584 -35.178 1.00 36.31 1268 VAL A N 1
ATOM 9826 C CA . VAL A 1 1268 ? -35.066 -18.270 -35.725 1.00 36.31 1268 VAL A CA 1
ATOM 9827 C C . VAL A 1 1268 ? -36.135 -17.197 -36.049 1.00 36.31 1268 VAL A C 1
ATOM 9829 O O . VAL A 1 1268 ? -37.072 -17.506 -36.786 1.00 36.31 1268 VAL A O 1
ATOM 9832 N N . PRO A 1 1269 ? -35.936 -15.906 -35.680 1.00 55.16 1269 PRO A N 1
ATOM 9833 C CA . PRO A 1 1269 ? -34.690 -15.264 -35.216 1.00 55.16 1269 PRO A CA 1
ATOM 9834 C C . PRO A 1 1269 ? -34.645 -14.908 -33.723 1.00 55.16 1269 PRO A C 1
ATOM 9836 O O . PRO A 1 1269 ? -35.646 -14.367 -33.207 1.00 55.16 1269 PRO A O 1
#

Mean predicted aligned error: 22.48 Å

Nearest PDB structures (foldseek):
  5et0-assembly2_C  TM=6.208E-01  e=3.101E-09  Mus musculus
  5et1-assembly2_B  TM=6.067E-01  e=1.512E-09  Mus musculus
  5et0-assembly1_A  TM=5.849E-01  e=5.126E-09  Mus musculus
  8v0e-assembly1_A  TM=5.085E-01  e=1.876E-09  Homo sapiens
  8v0e-assembly2_B  TM=5.098E-01  e=2.686E-09  Homo sapiens

Foldseek 3Di:
DDDDDDPDDDPPVDDDDPDDDDDDPPPPPDDDPVNVVVQLVVVLVVLLVLLVVLCVVQVDDVVLSVLLSVLVNVQPPDDPLLSVLQSVQLSCCCPPVVDDSVVSSVQGDNDNLSSQVSLQVQAPDNVLLLLLVLQQLQAPDFAFLQQSQLLSQDDPPDQAPVVRPRDDSVVSVVNNCSRRNQQWDQDPRTIHGNDVVSSVSQEDDPDDDPPPVVPPPPDDDDDDDDDDDDDDDDDPPRRPRHDHNLVSLVSVLVSLLSNLNHCCCQVPPDDDDPCLVVVCVVVVNLLRSLACSLVSVVSNDDPPPPVPPCLALPHVVNVSVLSCLAPVGSSVVRSPVSNCVVPDDDDWAPDHSLLSCLLSLVVRNNVNVLAPPPPDPPQQLQATPPWRDGSLLNNLLSLNLVSNLCQLCRQPDCDPNDDGDDDHHYDLLRQIPFSHGSLLSNLQSVNLSSNLSSVVSPHDQCGQTQLGDGSQNSNVLNVNVSSNCSSVVSVVVPPDPPDLVSLQSSLLSCLLVLVLSSVVSSLVDPSHQQCDQDPFGDGSLLNNLLRLNLSSNLVSLVSVRDQQCGATNQRDGSLLNNLLRLNQSSVVCCVVRRPYDQQRQTPQQDGSLLNNLLQAASSLNVNVSSVVVVRYDQCRQTNFQDGSLLSNLLRLRLSSNQVSVVVVRYDQLRATHDPRGRDGSLLSNLLNLNQSSVVSRLVVLQVDPDPPDDSCVNLQNSLLNNLLNVNLVSVLCSCPPSVRDQLDADPVLDGQLNSNLVNQDLSSNLSSLVSVRDDQQDASDPDDGQLRSCVVVVRVSSNVSSVVSPHDCPCLVVVLVVLLVVLVVCVVVVVLVVSLVSLLVSLVSVCVVQPNLALVSLVSLLSNLVSLLSVLLCVDPPNVDDPDDPPDPPPPPPDDDDDDDDDDDDDDDDDDDDDDDDDDPPPPPPPPPPPRPPDDDDDDDDDDDDDDDDDDDDDDDDDDDDDDPDDPSCPSLVVSLVSLVSSLVSLVVVLVVDDPPVVSNLVSLVSNLVSLCSNLVSCVRQQVLVSSLVSLVVSLVSCPVNDDLLDPSNLVSLLSNLVSLLSVLVPDGPDPVPDPQDPVSSVVSLVVSLVSLVSSLVSLVVNLVVLVVQLVPDPDQDRVPHGSVVSVVVSVVSVVVSVVSVVVSVVSVDDDDDDDDPDDDPVVVVVVVVVPPPDDPVVVVVVVCVVVVVDDDDDDDDDDPDDDDDDDDDDDDDDDDDDDDDDDDDDDDDDDDDDDDDDDDDDDDDDDDDDDDDDDDDDDDDDDDDDDD

Organism: Orbilia oligospora (NCBI:txid2813651)

Radius of gyration: 55.89 Å; Cα contacts (8 Å, |Δi|>4): 1449; chains: 1; bounding box: 105×150×154 Å

Secondary structure (DSSP, 8-state):
---------------SS---------------HHHHHHHHHHHHHHHHHHHHHHHHHHT--HHHHHHHHHHHHHSSS--HHHHHHHHHHHHHHHHTS---HHHHHHT--SSHHHHHHHHHHT-TTHHHHHHHHHHHHH-SS--BHHHHHHHHH--TT--SGGG--PPPHHHHHHHHHHHHGGGEEEETTEEEES-HHHHHHHB------TTSGGGS---S----------SS----SS-TT-B-HHHHHHHHHHHHHHHHT-THHHHS---SSTTHHHHHHHSTTHHHHHHHHHHHHHHHS-TT-TT-GGGSTTSHHHHHHHHHH-TTSHHHHHHHHHHHTTT-SSPPTT--HHHHHHHTT-HHHHHHHHHH-SSS---TT---TTT---HHHHHHHHT-HHHHHHHHH-S-S-GGG-----PPPP-TT---TTS--HHHHHHHTT-HHHHHHHHHHT--TT---TTS--HHHHHHHTT-HHHHHHHHHHHTTS-----HHHHHHHHHHHHHHT-HHHHHHHHTSTT--TT---TTS--HHHHHHHTT-HHHHHHHHHTS---TT---TTS--HHHHHHTTT-HHHHHHHHHHS---TT---TT---HHHHHHHTTTTTHHHHHHHHHTS---TT---TT---HHHHHHHTT-HHHHHHHHHTS-S-TT----GGGTT--HHHHHHHTT-HHHHHHHHHHHTTS--SSS-TTHHHHHHHHHHHHTT-HHHHHHHHHTS---TT---TTS--HHHHHHHH--HHHHHHHHHTS---TTSBSSSS-BSHHHHGGGT-HHHHHHHHHTT--GGGHHHHHHHHHHHHHHHHHTT-HHHHHHHHHHHHHHHHHHH-TT-GGGHHHHHHHHHHHHHHHHHH-TTT-S-SS--SSSSSSS-S-----------------PPP-----------------S----------------------------------TTHHHHHHHHHHHHHHHHHHHHHHHT--S-HHHHHHHHHHHHHHHHHHHHHHHHTS-HHHHHHHHHHHHHHHHHHS-TT-HHHHHHHHHHHHHHHHHTTT-STT-TT----HHHHHHHHHHHHHHHHHHHHHHHHHHHHHHHHHHH--SSEETTEEHHHHHHHHHHHHHHHHHHHHHHHHHTSPPP----S---HHHHHHHHHHH--S-HHHHHHHHHHHHTTS---S--------------------------------------------------------------------------